Protein AF-0000000067838662 (afdb_homodimer)

Solvent-accessible surface area (backbone atoms only — not comparable to full-atom values): 59113 Å² total; per-residue (Å²): 104,35,32,35,35,32,37,39,75,89,28,26,24,18,61,15,42,32,36,37,33,33,26,28,67,50,82,53,43,79,38,30,68,37,55,22,38,81,72,6,38,37,63,36,60,65,65,70,77,77,62,94,65,28,31,31,34,37,37,36,37,32,20,28,35,61,71,24,54,89,72,39,69,38,76,42,41,35,35,26,29,52,34,38,74,59,86,56,63,49,35,23,32,20,45,45,22,24,48,33,28,22,22,32,34,18,75,28,53,57,75,92,43,41,36,40,55,48,65,19,48,50,40,18,23,56,36,22,46,36,52,17,29,53,56,75,35,44,73,6,64,54,43,58,32,60,68,19,23,34,33,21,58,28,55,8,39,51,25,39,53,23,36,48,52,36,32,59,68,55,73,52,53,71,66,54,46,52,52,48,25,53,48,18,34,34,80,95,52,68,66,36,75,31,51,42,31,21,39,26,24,30,25,46,41,26,57,75,36,27,61,59,51,44,50,50,42,43,68,74,36,49,73,44,92,86,56,52,70,51,83,51,82,38,79,41,38,66,82,61,74,51,83,39,58,63,48,50,48,53,40,56,48,14,15,44,15,12,31,20,28,72,34,35,32,76,84,44,29,40,38,29,18,9,42,24,23,38,16,15,55,20,32,54,75,42,57,43,47,10,25,32,30,34,25,43,68,64,52,48,53,72,24,47,67,41,47,21,33,62,47,58,76,52,45,10,10,40,50,7,37,36,40,52,96,66,36,32,44,35,22,6,48,65,29,27,64,34,44,21,36,88,84,53,48,61,66,80,54,66,81,49,42,68,68,84,73,85,49,62,25,30,22,10,40,18,41,33,84,80,38,29,32,36,36,20,26,25,70,76,33,34,31,38,39,17,63,61,56,35,59,64,62,40,43,79,43,74,42,84,86,54,32,28,22,28,24,41,48,22,43,93,85,46,29,39,35,38,19,10,40,71,34,38,37,35,37,37,22,41,68,90,42,51,84,56,63,45,78,42,75,56,25,28,36,16,33,24,62,32,32,26,72,80,42,32,37,36,37,21,4,30,26,34,81,83,55,85,77,74,89,72,63,87,85,58,50,64,48,51,48,47,45,55,50,46,55,53,55,73,68,43,94,58,67,31,13,24,41,30,53,35,38,77,87,66,52,43,95,49,71,87,40,34,36,42,92,51,69,33,20,31,22,29,17,35,29,47,33,45,71,32,28,38,35,38,7,15,41,24,90,85,64,20,28,44,34,36,25,32,14,91,59,31,76,86,52,64,90,85,56,42,64,45,38,62,76,47,72,50,68,36,44,57,48,33,17,16,34,13,35,38,57,39,47,35,1,26,37,38,39,23,10,17,36,58,35,68,62,23,20,66,31,84,80,36,63,71,46,45,21,29,31,8,43,4,69,22,33,29,40,36,41,9,62,42,43,30,22,39,51,36,73,47,38,42,44,38,62,107,104,35,34,34,36,32,36,40,75,87,27,26,23,17,61,13,44,33,36,38,32,32,25,25,66,50,81,54,44,80,37,30,68,38,56,22,38,82,72,5,36,39,63,35,61,67,62,72,78,74,58,94,60,26,32,31,33,38,38,37,37,31,20,29,34,62,71,24,54,89,70,38,69,39,77,44,40,33,33,26,31,52,36,38,74,57,85,56,62,51,36,23,32,20,44,46,22,24,47,35,29,22,22,32,34,17,74,28,53,57,73,91,43,44,36,38,56,49,67,20,50,50,40,18,24,56,37,21,46,37,53,17,29,54,56,75,35,44,72,5,64,54,42,59,32,64,69,20,24,34,33,22,58,26,55,8,38,50,24,38,53,23,34,48,53,36,30,60,69,56,72,51,52,72,66,54,46,51,51,48,26,53,48,18,32,34,81,95,51,70,66,37,76,31,52,42,31,19,40,26,24,29,25,45,41,27,56,76,36,27,60,59,50,45,50,51,44,43,67,74,36,50,74,44,91,85,55,54,71,50,84,52,82,38,80,41,38,67,81,63,75,48,84,39,58,64,50,51,48,51,38,57,48,14,16,45,15,12,31,20,29,70,35,34,31,76,84,44,30,38,34,28,19,9,41,24,22,38,16,17,56,21,33,54,75,45,58,43,46,9,24,32,29,34,25,44,67,64,52,50,53,72,24,48,68,38,45,20,34,65,48,60,74,53,47,9,10,41,50,7,37,35,39,52,99,66,35,32,44,34,21,7,48,66,29,27,63,36,46,21,36,88,84,55,47,61,68,78,52,66,81,50,42,67,68,85,73,86,50,62,24,30,22,10,41,18,42,33,82,81,39,30,32,37,35,20,28,24,71,76,33,34,32,38,39,17,64,60,55,35,56,66,62,40,43,80,44,75,44,83,86,54,30,29,22,29,25,42,48,24,43,94,84,46,29,39,36,36,20,10,39,69,34,38,36,35,37,36,22,42,69,92,41,51,84,56,62,45,78,41,75,56,25,29,36,16,32,23,62,33,31,25,73,81,42,33,38,37,36,21,3,30,26,35,81,82,57,85,76,74,90,74,64,87,84,56,49,64,47,52,48,48,46,55,52,47,53,51,55,73,70,44,91,59,67,32,12,24,40,31,54,35,39,77,87,66,50,43,94,50,70,88,40,32,35,42,92,51,70,33,21,30,23,30,15,37,31,48,33,46,71,33,30,37,35,36,9,14,42,23,90,86,62,22,26,43,34,36,24,31,17,90,60,32,76,86,52,63,90,86,57,44,61,44,37,61,75,47,70,51,69,36,45,57,48,33,16,15,34,13,35,39,57,38,47,36,2,27,38,37,37,22,9,17,36,58,34,68,64,22,19,67,31,84,79,36,61,72,46,47,20,28,31,8,43,4,70,22,33,28,39,35,41,9,62,42,43,29,22,38,51,37,73,47,37,42,44,38,61,108

Nearest PDB structures (foldseek):
  7zq2-assembly1_A  TM=7.162E-01  e=9.310E-11  synthetic construct
  4zlr-assembly1_A  TM=7.113E-01  e=5.133E-09  Drosophila melanogaster
  5ex7-assembly1_A  TM=7.014E-01  e=5.133E-09  Drosophila melanogaster
  1q7f-assembly1_A  TM=7.026E-01  e=1.418E-08  Drosophila melanogaster
  5yyl-assembly1_B-2  TM=5.751E-01  e=2.830E-07  Apis mellifera

Radius of gyration: 31.76 Å; Cα contacts (8 Å, |Δi|>4): 3938; chains: 2; bounding box: 86×85×75 Å

InterPro domains:
  IPR011042 Six-bladed beta-propeller, TolB-like [G3DSA:2.120.10.30] (251-464)
  IPR011042 Six-bladed beta-propeller, TolB-like [G3DSA:2.120.10.30] (495-629)

Secondary structure (DSSP, 8-state):
-EEEEEEETTEEEET-EEEEEEE-SS--EEEEEEE--TTSEEEE--SSPPPTT-EEEEEEE--EEGGGGGG---TT-EEEEE--SS--SEEEESHHHHHHHHHHTTTTEETTEE---HHHHHHHHHHHHHHB-TTTSSB-HHHHSHHHHTT-SHHHHHHHHHHHHHHHHHT--HHHHHHHHHHTPPTT-PPP-SHHHHHHHHHH-TTSSHHHHHHHHHHHSPPPTT-PPP--SSSS--SS--S----EEEE--TT-BSB---EE-TT--EEEEBSS-TT---SSSS-----EEEE-TTS-B-SPTTT-B--TT---EEEEEEE-SS-EEEEETTS-EEEE-TTS-B-S-GGGS---SPPS-EEEEEE-TTS-EEEEETTTTEEEEEGGG-GGG-EEE--TT-SSEEEEEE-TT-EEEEEETTSSEEEEEETT-TTS-EEEE--EEEEEEEE-TT-PEEEEEEE-TT--PPPPPTT--HHHHHHHHHHHHHH-SS---EEEEE-TTS--SSTT-B-GGGT--SEEEEEE-TT--EEEEE--TTT--EEEE--SS-TTS-TT--TT-EEEEE--TT--EEEEEEE-TTS-EEEEEEES-HHHHH-SSPPGGGTT-SBPBSEEEETT-S---PSS--SS----/-EEEEEEETTEEEET-EEEEEEE-SS--EEEEEEE--TTSEEEE--SSPPPTT-EEEEEEE--EEGGGGGG---TT-EEEEE--SS--SEEEESHHHHHHHHHHTTTTEETTEE---HHHHHHHHHHHHHHB-TTTSSB-HHHHSHHHHTT-SHHHHHHHHHHHHHHHHHT--HHHHHHHHHHTPPTT-PPP-SHHHHHHHHHH-TTSSHHHHHHHHHHHSPPPTT-PPP--SSSS--SS--S----EEEE--TT-BSB---EE-TT--EEEEBSS-TT---SSSS-----EEEE-TTS-B-SPTTT-B--TT---EEEEEEE-SS-EEEEETTS-EEEE-TTS-B-S-GGGS---SPPS-EEEEEE-TTS-EEEEETTTTEEEEEGGG-GGG-EEE--TT-SSEEEEEE-TT-EEEEEETTSSEEEEEETT-TTS-EEEE--EEEEEEEE-TT-PEEEEEEE-TT--PPPPPTT--HHHHHHHHHHHHHH-SS---EEEEE-TTS--SSTT-B-GGGT--SEEEEEE-TT--EEEEE--TTT--EEEE--SS-TTS-TT--TT-EEEEE--TT--EEEEEEE-TTS-EEEEEEES-HHHHH-SSPPGGGTT-SBPBSEEEETT-S---PSS--SS----

Sequence (1280 aa):
MLQGQVLGAGAPIAESTVTLWAASPGAPKQLAQARTGTDGRFTLTEDGAPTQDSILYVIAKGGIPSANKAGGNNPAIALMTVLGTTAPKTVTINELTTVASAFTAARFITGELISGNGLGLRIAAGNVPNLVDPATGGWGKVLLDPLNSTQTTTLANLDTLGSLISAFFTVANDDWRARFLKSATPTGGATPKTTLEAMAGIAREPWAHPQDLFALFEEAYPQPKDGARREAPFVPYLAWTPPDFALSLCFAGGGVYANGRFMFDADGNLWSGQNWMPGSQSGVRKSIGGGVVKFTPNGIPLSPPITGFTGMGIDGVGWGTAVTLDKVWITSFNGKILVMDLNGKPIGSESDFPFKEKFLGLMGVGVAANGDVWIADGSDNQLLHFPGGRVKDGRIVKVAGLKSPFDIVIDAQNRVWVANSQSDTVVRFPADDPTKVESFRAGISVRGLALDSKSNVWVASLLSLDFPVPHIPDGASIMEQFGLLAGAALHYPHPTGLVSMIRPDGTQPVPTGFTGGGAVDIPWGLNIDGNDDVWVANLSPRTRAVVLMAGADPKGHPAGTKTGDVIHMFEGGSIQMLTDVAIDPAGNVWAANNWNVPEAAVGDPPVYRTSTWGGGSGFTIIYGVAAPVKPPRIGEVRKPMLQGQVLGAGAPIAESTVTLWAASPGAPKQLAQARTGTDGRFTLTEDGAPTQDSILYVIAKGGIPSANKAGGNNPAIALMTVLGTTAPKTVTINELTTVASAFTAARFITGELISGNGLGLRIAAGNVPNLVDPATGGWGKVLLDPLNSTQTTTLANLDTLGSLISAFFTVANDDWRARFLKSATPTGGATPKTTLEAMAGIAREPWAHPQDLFALFEEAYPQPKDGARREAPFVPYLAWTPPDFALSLCFAGGGVYANGRFMFDADGNLWSGQNWMPGSQSGVRKSIGGGVVKFTPNGIPLSPPITGFTGMGIDGVGWGTAVTLDKVWITSFNGKILVMDLNGKPIGSESDFPFKEKFLGLMGVGVAANGDVWIADGSDNQLLHFPGGRVKDGRIVKVAGLKSPFDIVIDAQNRVWVANSQSDTVVRFPADDPTKVESFRAGISVRGLALDSKSNVWVASLLSLDFPVPHIPDGASIMEQFGLLAGAALHYPHPTGLVSMIRPDGTQPVPTGFTGGGAVDIPWGLNIDGNDDVWVANLSPRTRAVVLMAGADPKGHPAGTKTGDVIHMFEGGSIQMLTDVAIDPAGNVWAANNWNVPEAAVGDPPVYRTSTWGGGSGFTIIYGVAAPVKPPRIGEVRKP

pLDDT: mean 95.12, std 5.03, range [64.8, 98.94]

Structure (mmCIF, N/CA/C/O backbone):
data_AF-0000000067838662-model_v1
#
loop_
_entity.id
_entity.type
_entity.pdbx_description
1 polymer 'SMP-30/gluconolactonase/LRE family protein'
#
loop_
_atom_site.group_PDB
_atom_site.id
_atom_site.type_symbol
_atom_site.label_atom_id
_atom_site.label_alt_id
_atom_site.label_comp_id
_atom_site.label_asym_id
_atom_site.label_entity_id
_atom_site.label_seq_id
_atom_site.pdbx_PDB_ins_code
_atom_site.Cartn_x
_atom_site.Cartn_y
_atom_site.Cartn_z
_atom_site.occupancy
_atom_site.B_iso_or_equiv
_atom_site.auth_seq_id
_atom_site.auth_comp_id
_atom_site.auth_asym_id
_atom_site.auth_atom_id
_atom_site.pdbx_PDB_model_num
ATOM 1 N N . MET A 1 1 ? -11.463 -27.352 25.494 1 87.94 1 MET A N 1
ATOM 2 C CA . MET A 1 1 ? -12.777 -26.717 25.508 1 87.94 1 MET A CA 1
ATOM 3 C C . MET A 1 1 ? -12.808 -25.509 24.576 1 87.94 1 MET A C 1
ATOM 5 O O . MET A 1 1 ? -11.896 -24.68 24.598 1 87.94 1 MET A O 1
ATOM 9 N N . LEU A 1 2 ? -13.802 -25.499 23.654 1 94.24 2 LEU A N 1
ATOM 10 C CA . LEU A 1 2 ? -14.039 -24.395 22.73 1 94.24 2 LEU A CA 1
ATOM 11 C C . LEU A 1 2 ? -15.313 -23.642 23.099 1 94.24 2 LEU A C 1
ATOM 13 O O . LEU A 1 2 ? -16.372 -24.251 23.27 1 94.24 2 LEU A O 1
ATOM 17 N N . GLN A 1 3 ? -15.182 -22.379 23.414 1 97.44 3 GLN A N 1
ATOM 18 C CA . GLN A 1 3 ? -16.334 -21.518 23.659 1 97.44 3 GLN A CA 1
ATOM 19 C C . GLN A 1 3 ? -16.582 -20.581 22.48 1 97.44 3 GLN A C 1
ATOM 21 O O . GLN A 1 3 ? -15.646 -20.208 21.769 1 97.44 3 GLN A O 1
ATOM 26 N N . GLY A 1 4 ? -17.797 -20.343 22.261 1 98.09 4 GLY A N 1
ATOM 27 C CA . GLY A 1 4 ? -18.051 -19.451 21.141 1 98.09 4 GLY A CA 1
ATOM 28 C C . GLY A 1 4 ? -19.446 -18.855 21.158 1 98.09 4 GLY A C 1
ATOM 29 O O . GLY A 1 4 ? -20.165 -18.972 22.153 1 98.09 4 GLY A O 1
ATOM 30 N N . GLN A 1 5 ? -19.686 -18.067 20.17 1 98.62 5 GLN A N 1
ATOM 31 C CA . GLN A 1 5 ? -20.972 -17.412 19.96 1 98.62 5 GLN A CA 1
ATOM 32 C C . GLN A 1 5 ? -21.387 -17.474 18.492 1 98.62 5 GLN A C 1
ATOM 34 O O . GLN A 1 5 ? -20.541 -17.397 17.599 1 98.62 5 GLN A O 1
ATOM 39 N N . VAL A 1 6 ? -22.683 -17.693 18.257 1 98.84 6 VAL A N 1
ATOM 40 C CA . VAL A 1 6 ? -23.273 -17.614 16.925 1 98.84 6 VAL A CA 1
ATOM 41 C C . VAL A 1 6 ? -24.039 -16.301 16.777 1 98.84 6 VAL A C 1
ATOM 43 O O . VAL A 1 6 ? -24.957 -16.02 17.55 1 98.84 6 VAL A O 1
ATOM 46 N N . LEU A 1 7 ? -23.605 -15.532 15.804 1 98.5 7 LEU A N 1
ATOM 47 C CA . LEU A 1 7 ? -24.216 -14.226 15.585 1 98.5 7 LEU A CA 1
ATOM 48 C C . LEU A 1 7 ? -24.771 -14.116 14.169 1 98.5 7 LEU A C 1
ATOM 50 O O . LEU A 1 7 ? -24.217 -14.699 13.233 1 98.5 7 LEU A O 1
ATOM 54 N N . GLY A 1 8 ? -25.855 -13.471 13.982 1 97.41 8 GLY A N 1
ATOM 55 C CA . GLY A 1 8 ? -26.467 -13.087 12.72 1 97.41 8 GLY A CA 1
ATOM 56 C C . GLY A 1 8 ? -26.961 -11.653 12.709 1 97.41 8 GLY A C 1
ATOM 57 O O . GLY A 1 8 ? -27.74 -11.252 13.576 1 97.41 8 GLY A O 1
ATOM 58 N N . ALA A 1 9 ? -26.502 -10.936 11.693 1 96.39 9 ALA A N 1
ATOM 59 C CA . ALA A 1 9 ? -26.813 -9.512 11.605 1 96.39 9 ALA A CA 1
ATOM 60 C C . ALA A 1 9 ? -26.412 -8.782 12.884 1 96.39 9 ALA A C 1
ATOM 62 O O . ALA A 1 9 ? -27.146 -7.919 13.37 1 96.39 9 ALA A O 1
ATOM 63 N N . GLY A 1 10 ? -25.372 -9.284 13.514 1 94.87 10 GLY A N 1
ATOM 64 C CA . GLY A 1 10 ? -24.792 -8.632 14.678 1 94.87 10 GLY A CA 1
ATOM 65 C C . GLY A 1 10 ? -25.471 -9.02 15.978 1 94.87 10 GLY A C 1
ATOM 66 O O . GLY A 1 10 ? -25.096 -8.536 17.048 1 94.87 10 GLY A O 1
ATOM 67 N N . ALA A 1 11 ? -26.427 -9.91 15.871 1 97.21 11 ALA A N 1
ATOM 68 C CA . ALA A 1 11 ? -27.177 -10.32 17.056 1 97.21 11 ALA A CA 1
ATOM 69 C C . ALA A 1 11 ? -27.125 -11.833 17.242 1 97.21 11 ALA A C 1
ATOM 71 O O . ALA A 1 11 ? -26.841 -12.572 16.296 1 97.21 11 ALA A O 1
ATOM 72 N N . PRO A 1 12 ? -27.448 -12.315 18.433 1 98.1 12 PRO A N 1
ATOM 73 C CA . PRO A 1 12 ? -27.346 -13.75 18.709 1 98.1 12 PRO A CA 1
ATOM 74 C C . PRO A 1 12 ? -28.337 -14.579 17.895 1 98.1 12 PRO A C 1
ATOM 76 O O . PRO A 1 12 ? -29.46 -14.135 17.645 1 98.1 12 PRO A O 1
ATOM 79 N N . ILE A 1 13 ? -27.985 -15.73 17.51 1 98.48 13 ILE A N 1
ATOM 80 C CA . ILE A 1 13 ? -28.898 -16.759 17.024 1 98.48 13 ILE A CA 1
ATOM 81 C C . ILE A 1 13 ? -29.077 -17.837 18.091 1 98.48 13 ILE A C 1
ATOM 83 O O . ILE A 1 13 ? -28.137 -18.57 18.405 1 98.48 13 ILE A O 1
ATOM 87 N N . ALA A 1 14 ? -30.228 -17.989 18.605 1 98.05 14 ALA A N 1
ATOM 88 C CA . ALA A 1 14 ? -30.527 -18.933 19.679 1 98.05 14 ALA A CA 1
ATOM 89 C C . ALA A 1 14 ? -30.92 -20.296 19.116 1 98.05 14 ALA A C 1
ATOM 91 O O . ALA A 1 14 ? -31.423 -20.39 17.994 1 98.05 14 ALA A O 1
ATOM 92 N N . GLU A 1 15 ? -30.659 -21.387 19.846 1 97.95 15 GLU A N 1
ATOM 93 C CA . GLU A 1 15 ? -31.092 -22.757 19.586 1 97.95 15 GLU A CA 1
ATOM 94 C C . GLU A 1 15 ? -30.464 -23.3 18.305 1 97.95 15 GLU A C 1
ATOM 96 O O . GLU A 1 15 ? -31.06 -24.133 17.62 1 97.95 15 GLU A O 1
ATOM 101 N N . SER A 1 16 ? -29.395 -22.758 17.93 1 98.46 16 SER A N 1
ATOM 102 C CA . SER A 1 16 ? -28.634 -23.311 16.815 1 98.46 16 SER A CA 1
ATOM 103 C C . SER A 1 16 ? -27.857 -24.554 17.238 1 98.46 16 SER A C 1
ATOM 105 O O . SER A 1 16 ? -27.287 -24.594 18.33 1 98.46 16 SER A O 1
ATOM 107 N N . THR A 1 17 ? -27.83 -25.556 16.448 1 98.56 17 THR A N 1
ATOM 108 C CA . THR A 1 17 ? -26.987 -26.722 16.69 1 98.56 17 THR A CA 1
ATOM 109 C C . THR A 1 17 ? -25.564 -26.472 16.199 1 98.56 17 THR A C 1
ATOM 111 O O . THR A 1 17 ? -25.338 -26.295 15 1 98.56 17 THR A O 1
ATOM 114 N N . VAL A 1 18 ? -24.652 -26.41 17.103 1 98.47 18 VAL A N 1
ATOM 115 C CA . VAL A 1 18 ? -23.254 -26.154 16.774 1 98.47 18 VAL A CA 1
ATOM 116 C C . VAL A 1 18 ? -22.46 -27.456 16.844 1 98.47 18 VAL A C 1
ATOM 118 O O . VAL A 1 18 ? -22.447 -28.129 17.877 1 98.47 18 VAL A O 1
ATOM 121 N N . THR A 1 19 ? -21.804 -27.808 15.79 1 97.27 19 THR A N 1
ATOM 122 C CA . THR A 1 19 ? -21.062 -29.062 15.73 1 97.27 19 THR A CA 1
ATOM 123 C C . THR A 1 19 ? -19.605 -28.811 15.351 1 97.27 19 THR A C 1
ATOM 125 O O . THR A 1 19 ? -19.323 -28.103 14.382 1 97.27 19 THR A O 1
ATOM 128 N N . LEU A 1 20 ? -18.679 -29.325 16.104 1 96.33 20 LEU A N 1
ATOM 129 C CA . LEU A 1 20 ? -17.253 -29.318 15.797 1 96.33 20 LEU A CA 1
ATOM 130 C C . LEU A 1 20 ? -16.865 -30.551 14.989 1 96.33 20 LEU A C 1
ATOM 132 O O . LEU A 1 20 ? -17.149 -31.68 15.396 1 96.33 20 LEU A O 1
ATOM 136 N N . TRP A 1 21 ? -16.252 -30.303 13.882 1 96.15 21 TRP A N 1
ATOM 137 C CA . TRP A 1 21 ? -15.857 -31.376 12.974 1 96.15 21 TRP A CA 1
ATOM 138 C C . TRP A 1 21 ? -14.345 -31.397 12.781 1 96.15 21 TRP A C 1
ATOM 140 O O . TRP A 1 21 ? -13.683 -30.363 12.898 1 96.15 21 TRP A O 1
ATOM 150 N N . ALA A 1 22 ? -13.787 -32.55 12.491 1 95.62 22 ALA A N 1
ATOM 151 C CA . ALA A 1 22 ? -12.424 -32.742 12.003 1 95.62 22 ALA A CA 1
ATOM 152 C C . ALA A 1 22 ? -12.422 -33.195 10.545 1 95.62 22 ALA A C 1
ATOM 154 O O . ALA A 1 22 ? -12.979 -34.245 10.215 1 95.62 22 ALA A O 1
ATOM 155 N N . ALA A 1 23 ? -11.883 -32.387 9.732 1 96.2 23 ALA A N 1
ATOM 156 C CA . ALA A 1 23 ? -11.82 -32.698 8.306 1 96.2 23 ALA A CA 1
ATOM 157 C C . ALA A 1 23 ? -10.495 -33.365 7.948 1 96.2 23 ALA A C 1
ATOM 159 O O . ALA A 1 23 ? -9.438 -32.967 8.444 1 96.2 23 ALA A O 1
ATOM 160 N N . SER A 1 24 ? -10.468 -34.323 7.091 1 93.25 24 SER A N 1
ATOM 161 C CA . SER A 1 24 ? -9.364 -35.097 6.533 1 93.25 24 SER A CA 1
ATOM 162 C C . SER A 1 24 ? -9.691 -35.594 5.129 1 93.25 24 SER A C 1
ATOM 164 O O . SER A 1 24 ? -10.719 -35.223 4.557 1 93.25 24 SER A O 1
ATOM 166 N N . PRO A 1 25 ? -8.782 -36.34 4.453 1 90.02 25 PRO A N 1
ATOM 167 C CA . PRO A 1 25 ? -9.102 -36.855 3.12 1 90.02 25 PRO A CA 1
ATOM 168 C C . PRO A 1 25 ? -10.342 -37.747 3.114 1 90.02 25 PRO A C 1
ATOM 170 O O . PRO A 1 25 ? -11.03 -37.848 2.095 1 90.02 25 PRO A O 1
ATOM 173 N N . GLY A 1 26 ? -10.715 -38.285 4.217 1 88.61 26 GLY A N 1
ATOM 174 C CA . GLY A 1 26 ? -11.925 -39.084 4.326 1 88.61 26 GLY A CA 1
ATOM 175 C C . GLY A 1 26 ? -13.11 -38.301 4.86 1 88.61 26 GLY A C 1
ATOM 176 O O . GLY A 1 26 ? -13.086 -37.068 4.884 1 88.61 26 GLY A O 1
ATOM 177 N N . ALA A 1 27 ? -14.117 -38.937 5.154 1 90.96 27 ALA A N 1
ATOM 178 C CA . ALA A 1 27 ? -15.301 -38.307 5.733 1 90.96 27 ALA A CA 1
ATOM 179 C C . ALA A 1 27 ? -14.959 -37.592 7.037 1 90.96 27 ALA A C 1
ATOM 181 O O . ALA A 1 27 ? -14.214 -38.12 7.865 1 90.96 27 ALA A O 1
ATOM 182 N N . PRO A 1 28 ? -15.46 -36.434 7.157 1 95.16 28 PRO A N 1
ATOM 183 C CA . PRO A 1 28 ? -15.149 -35.731 8.403 1 95.16 28 PRO A CA 1
ATOM 184 C C . PRO A 1 28 ? -15.751 -36.411 9.631 1 95.16 28 PRO A C 1
ATOM 186 O O . PRO A 1 28 ? -16.811 -37.035 9.537 1 95.16 28 PRO A O 1
ATOM 189 N N . LYS A 1 29 ? -15.103 -36.24 10.74 1 93.74 29 LYS A N 1
ATOM 190 C CA . LYS A 1 29 ? -15.54 -36.815 12.009 1 93.74 29 LYS A CA 1
ATOM 191 C C . LYS A 1 29 ? -16.142 -35.747 12.918 1 93.74 29 LYS A C 1
ATOM 193 O O . LYS A 1 29 ? -15.552 -34.682 13.11 1 93.74 29 LYS A O 1
ATOM 198 N N . GLN A 1 30 ? -17.289 -36.037 13.446 1 94.73 30 GLN A N 1
ATOM 199 C CA . GLN A 1 30 ? -17.87 -35.158 14.455 1 94.73 30 GLN A CA 1
ATOM 200 C C . GLN A 1 30 ? -17.152 -35.307 15.794 1 94.73 30 GLN A C 1
ATOM 202 O O . GLN A 1 30 ? -16.997 -36.42 16.3 1 94.73 30 GLN A O 1
ATOM 207 N N . LEU A 1 31 ? -16.781 -34.245 16.399 1 94.35 31 LEU A N 1
ATOM 208 C CA . LEU A 1 31 ? -16.014 -34.3 17.638 1 94.35 31 LEU A CA 1
ATOM 209 C C . LEU A 1 31 ? -16.873 -33.886 18.828 1 94.35 31 LEU A C 1
ATOM 211 O O . LEU A 1 31 ? -16.646 -34.34 19.951 1 94.35 31 LEU A O 1
ATOM 215 N N . ALA A 1 32 ? -17.746 -32.977 18.583 1 95.39 32 ALA A N 1
ATOM 216 C CA . ALA A 1 32 ? -18.593 -32.436 19.643 1 95.39 32 ALA A CA 1
ATOM 217 C C . ALA A 1 32 ? -19.822 -31.743 19.063 1 95.39 32 ALA A C 1
ATOM 219 O O . ALA A 1 32 ? -19.824 -31.339 17.898 1 95.39 32 ALA A O 1
ATOM 220 N N . GLN A 1 33 ? -20.815 -31.555 19.849 1 96.73 33 GLN A N 1
ATOM 221 C CA . GLN A 1 33 ? -22.029 -30.846 19.457 1 96.73 33 GLN A CA 1
ATOM 222 C C . GLN A 1 33 ? -22.663 -30.138 20.651 1 96.73 33 GLN A C 1
ATOM 224 O O . GLN A 1 33 ? -22.651 -30.661 21.767 1 96.73 33 GLN A O 1
ATOM 229 N N . ALA A 1 34 ? -23.181 -29.04 20.449 1 97.5 34 ALA A N 1
ATOM 230 C CA . ALA A 1 34 ? -23.884 -28.254 21.46 1 97.5 34 ALA A CA 1
ATOM 231 C C . ALA A 1 34 ? -24.994 -27.418 20.831 1 97.5 34 ALA A C 1
ATOM 233 O O . ALA A 1 34 ? -25.166 -27.421 19.61 1 97.5 34 ALA A O 1
ATOM 234 N N . ARG A 1 35 ? -25.817 -26.795 21.646 1 97.88 35 ARG A N 1
ATOM 235 C CA . ARG A 1 35 ? -26.85 -25.853 21.225 1 97.88 35 ARG A CA 1
ATOM 236 C C . ARG A 1 35 ? -26.615 -24.475 21.834 1 97.88 35 ARG A C 1
ATOM 238 O O . ARG A 1 35 ? -26.236 -24.363 23.002 1 97.88 35 ARG A O 1
ATOM 245 N N . THR A 1 36 ? -26.855 -23.461 21.052 1 98.57 36 THR A N 1
ATOM 246 C CA . THR A 1 36 ? -26.64 -22.116 21.573 1 98.57 36 THR A CA 1
ATOM 247 C C . THR A 1 36 ? -27.752 -21.728 22.544 1 98.57 36 THR A C 1
ATOM 249 O O . THR A 1 36 ? -28.901 -22.14 22.376 1 98.57 36 THR A O 1
ATOM 252 N N . GLY A 1 37 ? -27.392 -20.86 23.535 1 98.11 37 GLY A N 1
ATOM 253 C CA . GLY A 1 37 ? -28.381 -20.225 24.391 1 98.11 37 GLY A CA 1
ATOM 254 C C . GLY A 1 37 ? -29.032 -19.013 23.753 1 98.11 37 GLY A C 1
ATOM 255 O O . GLY A 1 37 ? -28.842 -18.754 22.563 1 98.11 37 GLY A O 1
ATOM 256 N N . THR A 1 38 ? -29.789 -18.251 24.541 1 97.01 38 THR A N 1
ATOM 257 C CA . THR A 1 38 ? -30.51 -17.075 24.066 1 97.01 38 THR A CA 1
ATOM 258 C C . THR A 1 38 ? -29.537 -15.981 23.637 1 97.01 38 THR A C 1
ATOM 260 O O . THR A 1 38 ? -29.88 -15.124 22.819 1 97.01 38 THR A O 1
ATOM 263 N N . ASP A 1 39 ? -28.337 -16.08 24.182 1 97.75 39 ASP A N 1
ATOM 264 C CA . ASP A 1 39 ? -27.323 -15.083 23.852 1 97.75 39 ASP A CA 1
ATOM 265 C C . ASP A 1 39 ? -26.407 -15.58 22.736 1 97.75 39 ASP A C 1
ATOM 267 O O . ASP A 1 39 ? -25.374 -14.969 22.456 1 97.75 39 ASP A O 1
ATOM 271 N N . GLY A 1 40 ? -26.772 -16.688 22.091 1 98.47 40 GLY A N 1
ATOM 272 C CA . GLY A 1 40 ? -26.008 -17.242 20.984 1 98.47 40 GLY A CA 1
ATOM 273 C C . GLY A 1 40 ? -24.761 -17.981 21.431 1 98.47 40 GLY A C 1
ATOM 274 O O . GLY A 1 40 ? -24.016 -18.51 20.603 1 98.47 40 GLY A O 1
ATOM 275 N N . ARG A 1 41 ? -24.491 -18.111 22.829 1 98.38 41 ARG A N 1
ATOM 276 C CA . ARG A 1 41 ? -23.256 -18.692 23.344 1 98.38 41 ARG A CA 1
ATOM 277 C C . ARG A 1 41 ? -23.356 -20.212 23.421 1 98.38 41 ARG A C 1
ATOM 279 O O . ARG A 1 41 ? -24.447 -20.76 23.586 1 98.38 41 ARG A O 1
ATOM 286 N N . PHE A 1 42 ? -22.246 -20.861 23.277 1 98.23 42 PHE A N 1
ATOM 287 C CA . PHE A 1 42 ? -22.145 -22.311 23.389 1 98.23 42 PHE A CA 1
ATOM 288 C C . PHE A 1 42 ? -20.787 -22.717 23.95 1 98.23 42 PHE A C 1
ATOM 290 O O . PHE A 1 42 ? -19.848 -21.918 23.958 1 98.23 42 PHE A O 1
ATOM 297 N N . THR A 1 43 ? -20.647 -23.885 24.41 1 97.26 43 THR A N 1
ATOM 298 C CA . THR A 1 43 ? -19.412 -24.531 24.84 1 97.26 43 THR A CA 1
ATOM 299 C C . THR A 1 43 ? -19.312 -25.942 24.269 1 97.26 43 THR A C 1
ATOM 301 O O . THR A 1 43 ? -20.252 -26.732 24.384 1 97.26 43 THR A O 1
ATOM 304 N N . LEU A 1 44 ? -18.255 -26.139 23.572 1 95.02 44 LEU A N 1
ATOM 305 C CA . LEU A 1 44 ? -17.976 -27.467 23.036 1 95.02 44 LEU A CA 1
ATOM 306 C C . LEU A 1 44 ? -16.846 -28.138 23.809 1 95.02 44 LEU A C 1
ATOM 308 O O . LEU A 1 44 ? -15.779 -27.548 23.995 1 95.02 44 LEU A O 1
ATOM 312 N N . THR A 1 45 ? -17.104 -29.251 24.245 1 89.45 45 THR A N 1
ATOM 313 C CA . THR A 1 45 ? -16.092 -30.081 24.888 1 89.45 45 THR A CA 1
ATOM 314 C C . THR A 1 45 ? -15.72 -31.266 24 1 89.45 45 THR A C 1
ATOM 316 O O . THR A 1 45 ? -16.558 -32.126 23.721 1 89.45 45 THR A O 1
ATOM 319 N N . GLU A 1 46 ? -14.543 -31.209 23.549 1 79.78 46 GLU A N 1
ATOM 320 C CA . GLU A 1 46 ? -14.097 -32.196 22.57 1 79.78 46 GLU A CA 1
ATOM 321 C C . GLU A 1 46 ? -14.078 -33.599 23.17 1 79.78 46 GLU A C 1
ATOM 323 O O . GLU A 1 46 ? -13.645 -33.786 24.309 1 79.78 46 GLU A O 1
ATOM 328 N N . ASP A 1 47 ? -14.728 -34.399 22.397 1 73.14 47 ASP A N 1
ATOM 329 C CA . ASP A 1 47 ? -14.65 -35.822 22.711 1 73.14 47 ASP A CA 1
ATOM 330 C C . ASP A 1 47 ? -13.551 -36.504 21.899 1 73.14 47 ASP A C 1
ATOM 332 O O . ASP A 1 47 ? -13.794 -36.972 20.785 1 73.14 47 ASP A O 1
ATOM 336 N N . GLY A 1 48 ? -12.196 -36.333 22.219 1 66.77 48 GLY A N 1
ATOM 337 C CA . GLY A 1 48 ? -11.068 -36.972 21.56 1 66.77 48 GLY A CA 1
ATOM 338 C C . GLY A 1 48 ? -10.205 -36.001 20.778 1 66.77 48 GLY A C 1
ATOM 339 O O . GLY A 1 48 ? -10.623 -34.875 20.501 1 66.77 48 GLY A O 1
ATOM 340 N N . ALA A 1 49 ? -9.03 -36.54 20.501 1 65.53 49 ALA A N 1
ATOM 341 C CA . ALA A 1 49 ? -8.048 -35.718 19.798 1 65.53 49 ALA A CA 1
ATOM 342 C C . ALA A 1 49 ? -8.162 -35.9 18.287 1 65.53 49 ALA A C 1
ATOM 344 O O . ALA A 1 49 ? -8.314 -37.023 17.8 1 65.53 49 ALA A O 1
ATOM 345 N N . PRO A 1 50 ? -8.359 -34.811 17.502 1 71.82 50 PRO A N 1
ATOM 346 C CA . PRO A 1 50 ? -8.299 -34.936 16.043 1 71.82 50 PRO A CA 1
ATOM 347 C C . PRO A 1 50 ? -7.08 -35.722 15.568 1 71.82 50 PRO A C 1
ATOM 349 O O . PRO A 1 50 ? -6.082 -35.815 16.287 1 71.82 50 PRO A O 1
ATOM 352 N N . THR A 1 51 ? -7.286 -36.613 14.492 1 68.36 51 THR A N 1
ATOM 353 C CA . THR A 1 51 ? -6.146 -37.322 13.921 1 68.36 51 THR A CA 1
ATOM 354 C C . THR A 1 51 ? -5.088 -36.339 13.429 1 68.36 51 THR A C 1
ATOM 356 O O . THR A 1 51 ? -5.379 -35.16 13.219 1 68.36 51 THR A O 1
ATOM 359 N N . GLN A 1 52 ? -3.97 -37.036 13.168 1 69.28 52 GLN A N 1
ATOM 360 C CA . GLN A 1 52 ? -2.815 -36.315 12.644 1 69.28 52 GLN A CA 1
ATOM 361 C C . GLN A 1 52 ? -3.092 -35.774 11.244 1 69.28 52 GLN A C 1
ATOM 363 O O . GLN A 1 52 ? -3.771 -36.423 10.445 1 69.28 52 GLN A O 1
ATOM 368 N N . ASP A 1 53 ? -3.331 -34.48 10.965 1 79.36 53 ASP A N 1
ATOM 369 C CA . ASP A 1 53 ? -3.397 -33.822 9.663 1 79.36 53 ASP A CA 1
ATOM 370 C C . ASP A 1 53 ? -4.799 -33.282 9.391 1 79.36 53 ASP A C 1
ATOM 372 O O . ASP A 1 53 ? -5.143 -32.982 8.246 1 79.36 53 ASP A O 1
ATOM 376 N N . SER A 1 54 ? -5.577 -33.433 10.404 1 91.64 54 SER A N 1
ATOM 377 C CA . SER A 1 54 ? -6.923 -32.895 10.23 1 91.64 54 SER A CA 1
ATOM 378 C C . SER A 1 54 ? -6.968 -31.405 10.554 1 91.64 54 SER A C 1
ATOM 380 O O . SER A 1 54 ? -6.11 -30.896 11.278 1 91.64 54 SER A O 1
ATOM 382 N N . ILE A 1 55 ? -7.913 -30.774 9.918 1 95.98 55 ILE A N 1
ATOM 383 C CA . ILE A 1 55 ? -8.256 -29.425 10.354 1 95.98 55 ILE A CA 1
ATOM 384 C C . ILE A 1 55 ? -9.634 -29.43 11.012 1 95.98 55 ILE A C 1
ATOM 386 O O . ILE A 1 55 ? -10.447 -30.321 10.757 1 95.98 55 ILE A O 1
ATOM 390 N N . LEU A 1 56 ? -9.809 -28.481 11.83 1 96.17 56 LEU A N 1
ATOM 391 C CA . LEU A 1 56 ? -11.079 -28.376 12.539 1 96.17 56 LEU A CA 1
ATOM 392 C C . LEU A 1 56 ? -11.967 -27.309 11.909 1 96.17 56 LEU A C 1
ATOM 394 O O . LEU A 1 56 ? -11.467 -26.324 11.36 1 96.17 56 LEU A O 1
ATOM 398 N N . TYR A 1 57 ? -13.222 -27.517 11.909 1 97.13 57 TYR A N 1
ATOM 399 C CA . TYR A 1 57 ? -14.205 -26.507 11.535 1 97.13 57 TYR A CA 1
ATOM 400 C C . TYR A 1 57 ? -15.489 -26.672 12.34 1 97.13 57 TYR A C 1
ATOM 402 O O . TYR A 1 57 ? -15.758 -27.749 12.878 1 97.13 57 TYR A O 1
ATOM 410 N N . VAL A 1 58 ? -16.216 -25.639 12.494 1 97.86 58 VAL A N 1
ATOM 411 C CA . VAL A 1 58 ? -17.467 -25.626 13.244 1 97.86 58 VAL A CA 1
ATOM 412 C C . VAL A 1 58 ? -18.608 -25.168 12.338 1 97.86 58 VAL A C 1
ATOM 414 O O . VAL A 1 58 ? -18.436 -24.256 11.526 1 97.86 58 VAL A O 1
ATOM 417 N N . ILE A 1 59 ? -19.726 -25.795 12.464 1 98.44 59 ILE A N 1
ATOM 418 C CA . ILE A 1 59 ? -20.939 -25.395 11.758 1 98.44 59 ILE A CA 1
ATOM 419 C C . ILE A 1 59 ? -22.048 -25.099 12.764 1 98.44 59 ILE A C 1
ATOM 421 O O . ILE A 1 59 ? -22.248 -25.855 13.718 1 98.44 59 ILE A O 1
ATOM 425 N N . ALA A 1 60 ? -22.68 -24.03 12.608 1 98.74 60 ALA A N 1
ATOM 426 C CA . ALA A 1 60 ? -23.923 -23.706 13.303 1 98.74 60 ALA A CA 1
ATOM 427 C C . ALA A 1 60 ? -25.122 -23.825 12.366 1 98.74 60 ALA A C 1
ATOM 429 O O . ALA A 1 60 ? -25.202 -23.12 11.357 1 98.74 60 ALA A O 1
ATOM 430 N N . LYS A 1 61 ? -26.02 -24.664 12.689 1 98.32 61 LYS A N 1
ATOM 431 C CA . LYS A 1 61 ? -27.143 -24.945 11.8 1 98.32 61 LYS A CA 1
ATOM 432 C C . LYS A 1 61 ? -28.474 -24.636 12.48 1 98.32 61 LYS A C 1
ATOM 434 O O . LYS A 1 61 ? -28.693 -25.021 13.63 1 98.32 61 LYS A O 1
ATOM 439 N N . GLY A 1 62 ? -29.336 -23.964 11.679 1 97.71 62 GLY A N 1
ATOM 440 C CA . GLY A 1 62 ? -30.647 -23.594 12.188 1 97.71 62 GLY A CA 1
ATOM 441 C C . GLY A 1 62 ? -30.59 -22.524 13.261 1 97.71 62 GLY A C 1
ATOM 442 O O . GLY A 1 62 ? -29.61 -21.782 13.355 1 97.71 62 GLY A O 1
ATOM 443 N N . GLY A 1 63 ? -31.757 -22.388 14 1 97.52 63 GLY A N 1
ATOM 444 C CA . GLY A 1 63 ? -31.839 -21.481 15.133 1 97.52 63 GLY A CA 1
ATOM 445 C C . GLY A 1 63 ? -32.779 -20.314 14.896 1 97.52 63 GLY A C 1
ATOM 446 O O . GLY A 1 63 ? -33.424 -20.233 13.848 1 97.52 63 GLY A O 1
ATOM 447 N N . ILE A 1 64 ? -32.919 -19.508 15.96 1 97.69 64 ILE A N 1
ATOM 448 C CA . ILE A 1 64 ? -33.803 -18.348 15.988 1 97.69 64 ILE A CA 1
ATOM 449 C C . ILE A 1 64 ? -32.974 -17.067 16.023 1 97.69 64 ILE A C 1
ATOM 451 O O . ILE A 1 64 ? -32.434 -16.698 17.068 1 97.69 64 ILE A O 1
ATOM 455 N N . PRO A 1 65 ? -32.889 -16.378 14.881 1 96.59 65 PRO A N 1
ATOM 456 C CA . PRO A 1 65 ? -32.165 -15.105 14.909 1 96.59 65 PRO A CA 1
ATOM 457 C C . PRO A 1 65 ? -32.874 -14.041 15.743 1 96.59 65 PRO A C 1
ATOM 459 O O . PRO A 1 65 ? -34.036 -13.719 15.482 1 96.59 65 PRO A O 1
ATOM 462 N N . SER A 1 66 ? -32.172 -13.466 16.657 1 95.49 66 SER A N 1
ATOM 463 C CA . SER A 1 66 ? -32.75 -12.41 17.482 1 95.49 66 SER A CA 1
ATOM 464 C C . SER A 1 66 ? -33.112 -11.189 16.644 1 95.49 66 SER A C 1
ATOM 466 O O . SER A 1 66 ? -34.017 -10.431 17 1 95.49 66 SER A O 1
ATOM 468 N N . ALA A 1 67 ? -32.421 -11.016 15.512 1 93.13 67 ALA A N 1
ATOM 469 C CA . ALA A 1 67 ? -32.693 -9.907 14.601 1 93.13 67 ALA A CA 1
ATOM 470 C C . ALA A 1 67 ? -34.01 -10.117 13.859 1 93.13 67 ALA A C 1
ATOM 472 O O . ALA A 1 67 ? -34.545 -9.184 13.255 1 93.13 67 ALA A O 1
ATOM 473 N N . ASN A 1 68 ? -34.579 -11.308 13.899 1 91.97 68 ASN A N 1
ATOM 474 C CA . ASN A 1 68 ? -35.88 -11.67 13.345 1 91.97 68 ASN A CA 1
ATOM 475 C C . ASN A 1 68 ? -36.553 -12.767 14.164 1 91.97 68 ASN A C 1
ATOM 477 O O . ASN A 1 68 ? -36.905 -13.82 13.629 1 91.97 68 ASN A O 1
ATOM 481 N N . LYS A 1 69 ? -36.945 -12.54 15.339 1 87.15 69 LYS A N 1
ATOM 482 C CA . LYS A 1 69 ? -37.484 -13.543 16.254 1 87.15 69 LYS A CA 1
ATOM 483 C C . LYS A 1 69 ? -38.848 -14.038 15.783 1 87.15 69 LYS A C 1
ATOM 485 O O . LYS A 1 69 ? -39.188 -15.208 15.971 1 87.15 69 LYS A O 1
ATOM 490 N N . ALA A 1 70 ? -39.491 -13.171 15.121 1 87.52 70 ALA A N 1
ATOM 491 C CA . ALA A 1 70 ? -40.839 -13.498 14.663 1 87.52 70 ALA A CA 1
ATOM 492 C C . ALA A 1 70 ? -40.805 -14.585 13.591 1 87.52 70 ALA A C 1
ATOM 494 O O . ALA A 1 70 ? -41.758 -15.354 13.449 1 87.52 70 ALA A O 1
ATOM 495 N N . GLY A 1 71 ? -39.672 -14.751 12.933 1 89.83 71 GLY A N 1
ATOM 496 C CA . GLY A 1 71 ? -39.535 -15.752 11.888 1 89.83 71 GLY A CA 1
ATOM 497 C C . GLY A 1 71 ? -39.334 -17.155 12.429 1 89.83 71 GLY A C 1
ATOM 498 O O . GLY A 1 71 ? -39.464 -18.135 11.692 1 89.83 71 GLY A O 1
ATOM 499 N N . GLY A 1 72 ? -38.99 -17.259 13.712 1 91.83 72 GLY A N 1
ATOM 500 C CA . GLY A 1 72 ? -38.792 -18.553 14.347 1 91.83 72 GLY A CA 1
ATOM 501 C C . GLY A 1 72 ? -37.522 -19.249 13.897 1 91.83 72 GLY A C 1
ATOM 502 O O . GLY A 1 72 ? -36.582 -18.6 13.433 1 91.83 72 GLY A O 1
ATOM 503 N N . ASN A 1 73 ? -37.547 -20.555 14.13 1 93.31 73 ASN A N 1
ATOM 504 C CA . ASN A 1 73 ? -36.413 -21.381 13.73 1 93.31 73 ASN A CA 1
ATOM 505 C C . ASN A 1 73 ? -36.322 -21.51 12.212 1 93.31 73 ASN A C 1
ATOM 507 O O . ASN A 1 73 ? -37.311 -21.833 11.552 1 93.31 73 ASN A O 1
ATOM 511 N N . ASN A 1 74 ? -35.257 -21.299 11.631 1 94.29 74 ASN A N 1
ATOM 512 C CA . ASN A 1 74 ? -35.002 -21.441 10.202 1 94.29 74 ASN A CA 1
ATOM 513 C C . ASN A 1 74 ? -33.969 -22.529 9.922 1 94.29 74 ASN A C 1
ATOM 515 O O . ASN A 1 74 ? -32.766 -22.299 10.058 1 94.29 74 ASN A O 1
ATOM 519 N N . PRO A 1 75 ? -34.268 -23.608 9.486 1 94.93 75 PRO A N 1
ATOM 520 C CA . PRO A 1 75 ? -33.349 -24.734 9.303 1 94.93 75 PRO A CA 1
ATOM 521 C C . PRO A 1 75 ? -32.367 -24.513 8.154 1 94.93 75 PRO A C 1
ATOM 523 O O . PRO A 1 75 ? -31.384 -25.247 8.028 1 94.93 75 PRO A O 1
ATOM 526 N N . ALA A 1 76 ? -32.679 -23.518 7.28 1 96.21 76 ALA A N 1
ATOM 527 C CA . ALA A 1 76 ? -31.831 -23.257 6.12 1 96.21 76 ALA A CA 1
ATOM 528 C C . ALA A 1 76 ? -30.632 -22.393 6.5 1 96.21 76 ALA A C 1
ATOM 530 O O . ALA A 1 76 ? -29.732 -22.176 5.685 1 96.21 76 ALA A O 1
ATOM 531 N N . ILE A 1 77 ? -30.619 -21.941 7.744 1 97.79 77 ILE A N 1
ATOM 532 C CA . ILE A 1 77 ? -29.431 -21.248 8.23 1 97.79 77 ILE A CA 1
ATOM 533 C C . ILE A 1 77 ? -28.322 -22.259 8.512 1 97.79 77 ILE A C 1
ATOM 535 O O . ILE A 1 77 ? -28.504 -23.182 9.31 1 97.79 77 ILE A O 1
ATOM 539 N N . ALA A 1 78 ? -27.237 -22.136 7.851 1 98.65 78 ALA A N 1
ATOM 540 C CA . ALA A 1 78 ? -26 -22.865 8.117 1 98.65 78 ALA A CA 1
ATOM 541 C C . ALA A 1 78 ? -24.788 -21.943 8.018 1 98.65 78 ALA A C 1
ATOM 543 O O . ALA A 1 78 ? -24.511 -21.383 6.954 1 98.65 78 ALA A O 1
ATOM 544 N N . LEU A 1 79 ? -24.126 -21.718 9.1 1 98.77 79 LEU A N 1
ATOM 545 C CA . LEU A 1 79 ? -22.948 -20.862 9.175 1 98.77 79 LEU A CA 1
ATOM 546 C C . LEU A 1 79 ? -21.714 -21.668 9.566 1 98.77 79 LEU A C 1
ATOM 548 O O . LEU A 1 79 ? -21.828 -22.706 10.221 1 98.77 79 LEU A O 1
ATOM 552 N N . MET A 1 80 ? -20.542 -21.112 9.19 1 98.64 80 MET A N 1
ATOM 553 C CA . MET A 1 80 ? -19.341 -21.927 9.354 1 98.64 80 MET A CA 1
ATOM 554 C C . MET A 1 80 ? -18.141 -21.06 9.722 1 98.64 80 MET A C 1
ATOM 556 O O . MET A 1 80 ? -18.061 -19.899 9.314 1 98.64 80 MET A O 1
ATOM 560 N N . THR A 1 81 ? -17.231 -21.675 10.426 1 98.3 81 THR A N 1
ATOM 561 C CA . THR A 1 81 ? -15.875 -21.163 10.585 1 98.3 81 THR A CA 1
ATOM 562 C C . THR A 1 81 ? -14.856 -22.297 10.511 1 98.3 81 THR A C 1
ATOM 564 O O . THR A 1 81 ? -14.904 -23.235 11.309 1 98.3 81 THR A O 1
ATOM 567 N N . VAL A 1 82 ? -14.011 -22.197 9.499 1 98 82 VAL A N 1
ATOM 568 C CA . VAL A 1 82 ? -12.896 -23.135 9.415 1 98 82 VAL A CA 1
ATOM 569 C C . VAL A 1 82 ? -11.77 -22.684 10.342 1 98 82 VAL A C 1
ATOM 571 O O . VAL A 1 82 ? -11.41 -21.504 10.363 1 98 82 VAL A O 1
ATOM 574 N N . LEU A 1 83 ? -11.349 -23.683 10.972 1 94.71 83 LEU A N 1
ATOM 575 C CA . LEU A 1 83 ? -10.332 -23.422 11.985 1 94.71 83 LEU A CA 1
ATOM 576 C C . LEU A 1 83 ? -8.998 -24.047 11.591 1 94.71 83 LEU A C 1
ATOM 578 O O . LEU A 1 83 ? -8.851 -24.556 10.477 1 94.71 83 LEU A O 1
ATOM 582 N N . GLY A 1 84 ? -8.021 -24.132 12.275 1 91.45 84 GLY A N 1
ATOM 583 C CA . GLY A 1 84 ? -6.707 -24.715 12.056 1 91.45 84 GLY A CA 1
ATOM 584 C C . GLY A 1 84 ? -6.582 -26.126 12.601 1 91.45 84 GLY A C 1
ATOM 585 O O . GLY A 1 84 ? -7.57 -26.859 12.673 1 91.45 84 GLY A O 1
ATOM 586 N N . THR A 1 85 ? -5.523 -26.54 12.855 1 90.43 85 THR A N 1
ATOM 587 C CA . THR A 1 85 ? -5.238 -27.894 13.317 1 90.43 85 THR A CA 1
ATOM 588 C C . THR A 1 85 ? -5.517 -28.025 14.812 1 90.43 85 THR A C 1
ATOM 590 O O . THR A 1 85 ? -5.613 -29.137 15.335 1 90.43 85 THR A O 1
ATOM 593 N N . THR A 1 86 ? -5.621 -26.857 15.407 1 87.81 86 THR A N 1
ATOM 594 C CA . THR A 1 86 ? -5.931 -26.827 16.832 1 87.81 86 THR A CA 1
ATOM 595 C C . THR A 1 86 ? -7.118 -25.908 17.108 1 87.81 86 THR A C 1
ATOM 597 O O . THR A 1 86 ? -7.235 -24.839 16.504 1 87.81 86 THR A O 1
ATOM 600 N N . ALA A 1 87 ? -7.928 -26.379 17.953 1 85.4 87 ALA A N 1
ATOM 601 C CA . ALA A 1 87 ? -9.079 -25.551 18.305 1 85.4 87 ALA A CA 1
ATOM 602 C C . ALA A 1 87 ? -8.646 -24.317 19.092 1 85.4 87 ALA A C 1
ATOM 604 O O . ALA A 1 87 ? -7.873 -24.422 20.048 1 85.4 87 ALA A O 1
ATOM 605 N N . PRO A 1 88 ? -9.128 -23.203 18.69 1 90.17 88 PRO A N 1
ATOM 606 C CA . PRO A 1 88 ? -8.875 -22.027 19.525 1 90.17 88 PRO A CA 1
ATOM 607 C C . PRO A 1 88 ? -9.699 -22.029 20.811 1 90.17 88 PRO A C 1
ATOM 609 O O . PRO A 1 88 ? -10.545 -22.905 21.005 1 90.17 88 PRO A O 1
ATOM 612 N N . LYS A 1 89 ? -9.396 -21.1 21.728 1 92.77 89 LYS A N 1
ATOM 613 C CA . LYS A 1 89 ? -10.157 -20.991 22.969 1 92.77 89 LYS A CA 1
ATOM 614 C C . LYS A 1 89 ? -11.544 -20.408 22.714 1 92.77 89 LYS A C 1
ATOM 616 O O . LYS A 1 89 ? -12.515 -20.794 23.367 1 92.77 89 LYS A O 1
ATOM 621 N N . THR A 1 90 ? -11.579 -19.483 21.816 1 97.11 90 THR A N 1
ATOM 622 C CA . THR A 1 90 ? -12.83 -18.795 21.516 1 97.11 90 THR A CA 1
ATOM 623 C C . THR A 1 90 ? -13.057 -18.719 20.009 1 97.11 90 THR A C 1
ATOM 625 O O . THR A 1 90 ? -12.105 -18.572 19.239 1 97.11 90 THR A O 1
ATOM 628 N N . VAL A 1 91 ? -14.306 -18.813 19.604 1 97.91 91 VAL A N 1
ATOM 629 C CA . VAL A 1 91 ? -14.652 -18.718 18.189 1 97.91 91 VAL A CA 1
ATOM 630 C C . VAL A 1 91 ? -15.977 -17.976 18.03 1 97.91 91 VAL A C 1
ATOM 632 O O . VAL A 1 91 ? -16.855 -18.069 18.89 1 97.91 91 VAL A O 1
ATOM 635 N N . THR A 1 92 ? -16.081 -17.176 17.053 1 98.53 92 THR A N 1
ATOM 636 C CA . THR A 1 92 ? -17.34 -16.587 16.613 1 98.53 92 THR A CA 1
ATOM 637 C C . THR A 1 92 ? -17.766 -17.164 15.265 1 98.53 92 THR A C 1
ATOM 639 O O . THR A 1 92 ? -16.943 -17.307 14.358 1 98.53 92 THR A O 1
ATOM 642 N N . ILE A 1 93 ? -18.996 -17.568 15.154 1 98.82 93 ILE A N 1
ATOM 643 C CA . ILE A 1 93 ? -19.572 -18.058 13.906 1 98.82 93 ILE A CA 1
ATOM 644 C C . ILE A 1 93 ? -20.61 -17.063 13.392 1 98.82 93 ILE A C 1
ATOM 646 O O . ILE A 1 93 ? -21.636 -16.837 14.038 1 98.82 93 ILE A O 1
ATOM 650 N N . ASN A 1 94 ? -20.369 -16.468 12.328 1 98.79 94 ASN A N 1
ATOM 651 C CA . ASN A 1 94 ? -21.293 -15.498 11.749 1 98.79 94 ASN A CA 1
ATOM 652 C C . ASN A 1 94 ? -21.206 -15.481 10.226 1 98.79 94 ASN A C 1
ATOM 654 O O . ASN A 1 94 ? -20.657 -16.404 9.621 1 98.79 94 ASN A O 1
ATOM 658 N N . GLU A 1 95 ? -21.804 -14.515 9.583 1 98.81 95 GLU A N 1
ATOM 659 C CA . GLU A 1 95 ? -21.872 -14.415 8.128 1 98.81 95 GLU A CA 1
ATOM 660 C C . GLU A 1 95 ? -20.48 -14.264 7.52 1 98.81 95 GLU A C 1
ATOM 662 O O . GLU A 1 95 ? -20.148 -14.937 6.543 1 98.81 95 GLU A O 1
ATOM 667 N N . LEU A 1 96 ? -19.633 -13.426 8.113 1 98.9 96 LEU A N 1
ATOM 668 C CA . LEU A 1 96 ? -18.32 -13.15 7.541 1 98.9 96 LEU A CA 1
ATOM 669 C C . LEU A 1 96 ? -17.41 -14.368 7.657 1 98.9 96 LEU A C 1
ATOM 671 O O . LEU A 1 96 ? -16.652 -14.673 6.733 1 98.9 96 LEU A O 1
ATOM 675 N N . THR A 1 97 ? -17.461 -15.038 8.821 1 98.87 97 THR A N 1
ATOM 676 C CA . THR A 1 97 ? -16.659 -16.25 8.944 1 98.87 97 THR A CA 1
ATOM 677 C C . THR A 1 97 ? -17.127 -17.312 7.953 1 98.87 97 THR A C 1
ATOM 679 O O . THR A 1 97 ? -16.325 -18.113 7.469 1 98.87 97 THR A O 1
ATOM 682 N N . THR A 1 98 ? -18.427 -17.313 7.625 1 98.9 98 THR A N 1
ATOM 683 C CA . THR A 1 98 ? -18.986 -18.257 6.663 1 98.9 98 THR A CA 1
ATOM 684 C C . THR A 1 98 ? -18.469 -17.965 5.257 1 98.9 98 THR A C 1
ATOM 686 O O . THR A 1 98 ? -18.009 -18.871 4.559 1 98.9 98 THR A O 1
ATOM 689 N N . VAL A 1 99 ? -18.511 -16.704 4.866 1 98.94 99 VAL A N 1
ATOM 690 C CA . VAL A 1 99 ? -18.02 -16.328 3.544 1 98.94 99 VAL A CA 1
ATOM 691 C C . VAL A 1 99 ? -16.534 -16.662 3.431 1 98.94 99 VAL A C 1
ATOM 693 O O . VAL A 1 99 ? -16.113 -17.337 2.489 1 98.94 99 VAL A O 1
ATOM 696 N N . ALA A 1 100 ? -15.742 -16.234 4.421 1 98.91 100 ALA A N 1
ATOM 697 C CA . ALA A 1 100 ? -14.299 -16.457 4.394 1 98.91 100 ALA A CA 1
ATOM 698 C C . ALA A 1 100 ? -13.975 -17.947 4.315 1 98.91 100 ALA A C 1
ATOM 700 O O . ALA A 1 100 ? -13.138 -18.364 3.511 1 98.91 100 ALA A O 1
ATOM 701 N N . SER A 1 101 ? -14.665 -18.72 5.114 1 98.83 101 SER A N 1
ATOM 702 C CA . SER A 1 101 ? -14.422 -20.159 5.154 1 98.83 101 SER A CA 1
ATOM 703 C C . SER A 1 101 ? -14.826 -20.824 3.843 1 98.83 101 SER A C 1
ATOM 705 O O . SER A 1 101 ? -14.112 -21.692 3.335 1 98.83 101 SER A O 1
ATOM 707 N N . ALA A 1 102 ? -15.943 -20.416 3.322 1 98.82 102 ALA A N 1
ATOM 708 C CA . ALA A 1 102 ? -16.416 -20.999 2.069 1 98.82 102 ALA A CA 1
ATOM 709 C C . ALA A 1 102 ? -15.443 -20.713 0.929 1 98.82 102 ALA A C 1
ATOM 711 O O . ALA A 1 102 ? -15.184 -21.582 0.093 1 98.82 102 ALA A O 1
ATOM 712 N N . PHE A 1 103 ? -14.926 -19.562 0.92 1 98.84 103 PHE A N 1
ATOM 713 C CA . PHE A 1 103 ? -14.055 -19.181 -0.186 1 98.84 103 PHE A CA 1
ATOM 714 C C . PHE A 1 103 ? -12.69 -19.845 -0.054 1 98.84 103 PHE A C 1
ATOM 716 O O . PHE A 1 103 ? -12.126 -20.319 -1.042 1 98.84 103 PHE A O 1
ATOM 723 N N . THR A 1 104 ? -12.104 -19.883 1.154 1 98.69 104 THR A N 1
ATOM 724 C CA . THR A 1 104 ? -10.784 -20.482 1.321 1 98.69 104 THR A CA 1
ATOM 725 C C . THR A 1 104 ? -10.856 -21.999 1.173 1 98.69 104 THR A C 1
ATOM 727 O O . THR A 1 104 ? -9.893 -22.632 0.736 1 98.69 104 THR A O 1
ATOM 730 N N . ALA A 1 105 ? -12.043 -22.601 1.454 1 98.37 105 ALA A N 1
ATOM 731 C CA . ALA A 1 105 ? -12.207 -24.05 1.374 1 98.37 105 ALA A CA 1
ATOM 732 C C . ALA A 1 105 ? -13.128 -24.435 0.219 1 98.37 105 ALA A C 1
ATOM 734 O O . ALA A 1 105 ? -13.72 -25.517 0.223 1 98.37 105 ALA A O 1
ATOM 735 N N . ALA A 1 106 ? -13.266 -23.621 -0.709 1 98.02 106 ALA A N 1
ATOM 736 C CA . ALA A 1 106 ? -14.254 -23.758 -1.777 1 98.02 106 ALA A CA 1
ATOM 737 C C . ALA A 1 106 ? -14.167 -25.133 -2.432 1 98.02 106 ALA A C 1
ATOM 739 O O . ALA A 1 106 ? -15.191 -25.743 -2.748 1 98.02 106 ALA A O 1
ATOM 740 N N . ARG A 1 107 ? -13.007 -25.671 -2.573 1 97.04 107 ARG A N 1
ATOM 741 C CA . ARG A 1 107 ? -12.773 -26.888 -3.344 1 97.04 107 ARG A CA 1
ATOM 742 C C . ARG A 1 107 ? -12.919 -28.128 -2.468 1 97.04 107 ARG A C 1
ATOM 744 O O . ARG A 1 107 ? -12.818 -29.255 -2.956 1 97.04 107 ARG A O 1
ATOM 751 N N . PHE A 1 108 ? -13.241 -27.916 -1.188 1 97.4 108 PHE A N 1
ATOM 752 C CA . PHE A 1 108 ? -13.252 -29.027 -0.243 1 97.4 108 PHE A CA 1
ATOM 753 C C . PHE A 1 108 ? -14.629 -29.188 0.389 1 97.4 108 PHE A C 1
ATOM 755 O O . PHE A 1 108 ? -14.876 -30.154 1.114 1 97.4 108 PHE A O 1
ATOM 762 N N . ILE A 1 109 ? -15.513 -28.242 0.086 1 97.28 109 ILE A N 1
ATOM 763 C CA . ILE A 1 109 ? -16.824 -28.246 0.724 1 97.28 109 ILE A CA 1
ATOM 764 C C . ILE A 1 109 ? -17.835 -28.951 -0.178 1 97.28 109 ILE A C 1
ATOM 766 O O . ILE A 1 109 ? -17.959 -28.618 -1.359 1 97.28 109 ILE A O 1
ATOM 770 N N . THR A 1 110 ? -18.552 -29.91 0.278 1 94.6 110 THR A N 1
ATOM 771 C CA . THR A 1 110 ? -19.74 -30.53 -0.299 1 94.6 110 THR A CA 1
ATOM 772 C C . THR A 1 110 ? -20.888 -30.54 0.707 1 94.6 110 THR A C 1
ATOM 774 O O . THR A 1 110 ? -20.863 -31.298 1.678 1 94.6 110 THR A O 1
ATOM 777 N N . GLY A 1 111 ? -21.867 -29.753 0.379 1 92.09 111 GLY A N 1
ATOM 778 C CA . GLY A 1 111 ? -22.869 -29.56 1.415 1 92.09 111 GLY A CA 1
ATOM 779 C C . GLY A 1 111 ? -22.321 -28.883 2.657 1 92.09 111 GLY A C 1
ATOM 780 O O . GLY A 1 111 ? -21.79 -27.773 2.581 1 92.09 111 GLY A O 1
ATOM 781 N N . GLU A 1 112 ? -22.331 -29.665 3.74 1 91.74 112 GLU A N 1
ATOM 782 C CA . GLU A 1 112 ? -21.802 -29.166 5.005 1 91.74 112 GLU A CA 1
ATOM 783 C C . GLU A 1 112 ? -20.511 -29.886 5.386 1 91.74 112 GLU A C 1
ATOM 785 O O . GLU A 1 112 ? -19.95 -29.64 6.456 1 91.74 112 GLU A O 1
ATOM 790 N N . LEU A 1 113 ? -20.052 -30.687 4.498 1 95.68 113 LEU A N 1
ATOM 791 C CA . LEU A 1 113 ? -18.888 -31.516 4.792 1 95.68 113 LEU A CA 1
ATOM 792 C C . LEU A 1 113 ? -17.636 -30.948 4.132 1 95.68 113 LEU A C 1
ATOM 794 O O . LEU A 1 113 ? -17.701 -30.415 3.022 1 95.68 113 LEU A O 1
ATOM 798 N N . ILE A 1 114 ? -16.569 -31.023 4.833 1 97.48 114 ILE A N 1
ATOM 799 C CA . ILE A 1 114 ? -15.266 -30.666 4.282 1 97.48 114 ILE A CA 1
ATOM 800 C C . ILE A 1 114 ? -14.382 -31.908 4.201 1 97.48 114 ILE A C 1
ATOM 802 O O . ILE A 1 114 ? -14.243 -32.644 5.181 1 97.48 114 ILE A O 1
ATOM 806 N N . SER A 1 115 ? -13.823 -32.138 3.072 1 96.15 115 SER A N 1
ATOM 807 C CA . SER A 1 115 ? -12.863 -33.219 2.869 1 96.15 115 SER A CA 1
ATOM 808 C C . SER A 1 115 ? -11.896 -32.894 1.735 1 96.15 115 SER A C 1
ATOM 810 O O . SER A 1 115 ? -12.23 -32.13 0.827 1 96.15 115 SER A O 1
ATOM 812 N N . GLY A 1 116 ? -10.749 -33.423 1.783 1 93.81 116 GLY A N 1
ATOM 813 C CA . GLY A 1 116 ? -9.743 -33.197 0.757 1 93.81 116 GLY A CA 1
ATOM 814 C C . GLY A 1 116 ? -8.339 -33.549 1.21 1 93.81 116 GLY A C 1
ATOM 815 O O . GLY A 1 116 ? -8.153 -34.112 2.29 1 93.81 116 GLY A O 1
ATOM 816 N N . ASN A 1 117 ? -7.331 -33.34 0.366 1 91.42 117 ASN A N 1
ATOM 817 C CA . ASN A 1 117 ? -5.943 -33.629 0.708 1 91.42 117 ASN A CA 1
ATOM 818 C C . ASN A 1 117 ? -5.472 -32.792 1.894 1 91.42 117 ASN A C 1
ATOM 820 O O . ASN A 1 117 ? -5.865 -31.633 2.037 1 91.42 117 ASN A O 1
ATOM 824 N N . GLY A 1 118 ? -4.608 -33.395 2.639 1 93.55 118 GLY A N 1
ATOM 825 C CA . GLY A 1 118 ? -4.186 -32.809 3.902 1 93.55 118 GLY A CA 1
ATOM 826 C C . GLY A 1 118 ? -3.562 -31.436 3.744 1 93.55 118 GLY A C 1
ATOM 827 O O . GLY A 1 118 ? -3.893 -30.509 4.485 1 93.55 118 GLY A O 1
ATOM 828 N N . LEU A 1 119 ? -2.691 -31.275 2.775 1 95.65 119 LEU A N 1
ATOM 829 C CA . LEU A 1 119 ? -2.005 -30.002 2.579 1 95.65 119 LEU A CA 1
ATOM 830 C C . LEU A 1 119 ? -2.987 -28.917 2.15 1 95.65 119 LEU A C 1
ATOM 832 O O . LEU A 1 119 ? -2.952 -27.801 2.674 1 95.65 119 LEU A O 1
ATOM 836 N N . GLY A 1 120 ? -3.843 -29.256 1.201 1 96.99 120 GLY A N 1
ATOM 837 C CA . GLY A 1 120 ? -4.853 -28.307 0.761 1 96.99 120 GLY A CA 1
ATOM 838 C C . GLY A 1 120 ? -5.753 -27.829 1.885 1 96.99 120 GLY A C 1
ATOM 839 O O . GLY A 1 120 ? -6.06 -26.639 1.977 1 96.99 120 GLY A O 1
ATOM 840 N N . LEU A 1 121 ? -6.157 -28.761 2.745 1 97.18 121 LEU A N 1
ATOM 841 C CA . LEU A 1 121 ? -7.004 -28.42 3.883 1 97.18 121 LEU A CA 1
ATOM 842 C C . LEU A 1 121 ? -6.282 -27.469 4.832 1 97.18 121 LEU A C 1
ATOM 844 O O . LEU A 1 121 ? -6.871 -26.497 5.311 1 97.18 121 LEU A O 1
ATOM 848 N N . ARG A 1 122 ? -5.026 -27.746 5.094 1 96.94 122 ARG A N 1
ATOM 849 C CA . ARG A 1 122 ? -4.249 -26.889 5.984 1 96.94 122 ARG A CA 1
ATOM 850 C C . ARG A 1 122 ? -4.071 -25.497 5.387 1 96.94 122 ARG A C 1
ATOM 852 O O . ARG A 1 122 ? -4.123 -24.497 6.105 1 96.94 122 ARG A O 1
ATOM 859 N N . ILE A 1 123 ? -3.855 -25.455 4.078 1 98.01 123 ILE A N 1
ATOM 860 C CA . ILE A 1 123 ? -3.715 -24.169 3.403 1 98.01 123 ILE A CA 1
ATOM 861 C C . ILE A 1 123 ? -5.029 -23.395 3.491 1 98.01 123 ILE A C 1
ATOM 863 O O . ILE A 1 123 ? -5.035 -22.205 3.815 1 98.01 123 ILE A O 1
ATOM 867 N N . ALA A 1 124 ? -6.128 -24.048 3.221 1 98.12 124 ALA A N 1
ATOM 868 C CA . ALA A 1 124 ? -7.44 -23.414 3.312 1 98.12 124 ALA A CA 1
ATOM 869 C C . ALA A 1 124 ? -7.669 -22.824 4.701 1 98.12 124 ALA A C 1
ATOM 871 O O . ALA A 1 124 ? -8.053 -21.659 4.832 1 98.12 124 ALA A O 1
ATOM 872 N N . ALA A 1 125 ? -7.409 -23.618 5.711 1 97.91 125 ALA A N 1
ATOM 873 C CA . ALA A 1 125 ? -7.604 -23.188 7.093 1 97.91 125 ALA A CA 1
ATOM 874 C C . ALA A 1 125 ? -6.672 -22.032 7.445 1 97.91 125 ALA A C 1
ATOM 876 O O . ALA A 1 125 ? -7.072 -21.092 8.136 1 97.91 125 ALA A O 1
ATOM 877 N N . GLY A 1 126 ? -5.492 -22.142 6.958 1 97.62 126 GLY A N 1
ATOM 878 C CA . GLY A 1 126 ? -4.486 -21.141 7.272 1 97.62 126 GLY A CA 1
ATOM 879 C C . GLY A 1 126 ? -4.784 -19.784 6.664 1 97.62 126 GLY A C 1
ATOM 880 O O . GLY A 1 126 ? -4.238 -18.768 7.1 1 97.62 126 GLY A O 1
ATOM 881 N N . ASN A 1 127 ? -5.651 -19.729 5.692 1 98.55 127 ASN A N 1
ATOM 882 C CA . ASN A 1 127 ? -5.943 -18.478 5 1 98.55 127 ASN A CA 1
ATOM 883 C C . ASN A 1 127 ? -7.191 -17.805 5.563 1 98.55 127 ASN A C 1
ATOM 885 O O . ASN A 1 127 ? -7.45 -16.633 5.282 1 98.55 127 ASN A O 1
ATOM 889 N N . VAL A 1 128 ? -7.985 -18.465 6.362 1 98.57 128 VAL A N 1
ATOM 890 C CA . VAL A 1 128 ? -9.225 -17.907 6.89 1 98.57 128 VAL A CA 1
ATOM 891 C C . VAL A 1 128 ? -8.924 -16.638 7.683 1 98.57 128 VAL A C 1
ATOM 893 O O . VAL A 1 128 ? -9.543 -15.595 7.457 1 98.57 128 VAL A O 1
ATOM 896 N N . PRO A 1 129 ? -7.867 -16.607 8.569 1 98.18 129 PRO A N 1
ATOM 897 C CA . PRO A 1 129 ? -7.596 -15.417 9.379 1 98.18 129 PRO A CA 1
ATOM 898 C C . PRO A 1 129 ? -7.164 -14.217 8.539 1 98.18 129 PRO A C 1
ATOM 900 O O . PRO A 1 129 ? -7.129 -13.09 9.038 1 98.18 129 PRO A O 1
ATOM 903 N N . ASN A 1 130 ? -6.761 -14.442 7.287 1 98.62 130 ASN A N 1
ATOM 904 C CA . ASN A 1 130 ? -6.451 -13.325 6.401 1 98.62 130 ASN A CA 1
ATOM 905 C C . ASN A 1 130 ? -7.696 -12.502 6.08 1 98.62 130 ASN A C 1
ATOM 907 O O . ASN A 1 130 ? -7.61 -11.288 5.887 1 98.62 130 ASN A O 1
ATOM 911 N N . LEU A 1 131 ? -8.846 -13.173 6.078 1 98.8 131 LEU A N 1
ATOM 912 C CA . LEU A 1 131 ? -10.092 -12.532 5.674 1 98.8 131 LEU A CA 1
ATOM 913 C C . LEU A 1 131 ? -10.927 -12.152 6.892 1 98.8 131 LEU A C 1
ATOM 915 O O . LEU A 1 131 ? -11.603 -11.121 6.89 1 98.8 131 LEU A O 1
ATOM 919 N N . VAL A 1 132 ? -10.876 -13.031 7.876 1 98.45 132 VAL A N 1
ATOM 920 C CA . VAL A 1 132 ? -11.677 -12.802 9.073 1 98.45 132 VAL A CA 1
ATOM 921 C C . VAL A 1 132 ? -10.884 -13.213 10.312 1 98.45 132 VAL A C 1
ATOM 923 O O . VAL A 1 132 ? -9.982 -14.05 10.23 1 98.45 132 VAL A O 1
ATOM 926 N N . ASP A 1 133 ? -11.172 -12.598 11.404 1 97.62 133 ASP A N 1
ATOM 927 C CA . ASP A 1 133 ? -10.691 -13.047 12.707 1 97.62 133 ASP A CA 1
ATOM 928 C C . ASP A 1 133 ? -11.642 -14.074 13.319 1 97.62 133 ASP A C 1
ATOM 930 O O . ASP A 1 133 ? -12.74 -13.726 13.756 1 97.62 133 ASP A O 1
ATOM 934 N N . PRO A 1 134 ? -11.236 -15.31 13.434 1 97.09 134 PRO A N 1
ATOM 935 C CA . PRO A 1 134 ? -12.164 -16.343 13.899 1 97.09 134 PRO A CA 1
ATOM 936 C C . PRO A 1 134 ? -12.641 -16.108 15.33 1 97.09 134 PRO A C 1
ATOM 938 O O . PRO A 1 134 ? -13.713 -16.583 15.713 1 97.09 134 PRO A O 1
ATOM 941 N N . ALA A 1 135 ? -11.866 -15.432 16.11 1 97.06 135 ALA A N 1
ATOM 942 C CA . ALA A 1 135 ? -12.247 -15.192 17.5 1 97.06 135 ALA A CA 1
ATOM 943 C C . ALA A 1 135 ? -13.367 -14.159 17.591 1 97.06 135 ALA A C 1
ATOM 945 O O . ALA A 1 135 ? -14.315 -14.33 18.361 1 97.06 135 ALA A O 1
ATOM 946 N N . THR A 1 136 ? -13.299 -13.094 16.769 1 96.55 136 THR A N 1
ATOM 947 C CA . THR A 1 136 ? -14.235 -11.984 16.912 1 96.55 136 THR A CA 1
ATOM 948 C C . THR A 1 136 ? -15.311 -12.041 15.832 1 96.55 136 THR A C 1
ATOM 950 O O . THR A 1 136 ? -16.368 -11.42 15.968 1 96.55 136 THR A O 1
ATOM 953 N N . GLY A 1 137 ? -15.056 -12.727 14.781 1 97.68 137 GLY A N 1
ATOM 954 C CA . GLY A 1 137 ? -15.957 -12.737 13.639 1 97.68 137 GLY A CA 1
ATOM 955 C C . GLY A 1 137 ? -15.871 -11.476 12.8 1 97.68 137 GLY A C 1
ATOM 956 O O . GLY A 1 137 ? -16.679 -11.273 11.891 1 97.68 137 GLY A O 1
ATOM 957 N N . GLY A 1 138 ? -14.913 -10.569 13.17 1 97.5 138 GLY A N 1
ATOM 958 C CA . GLY A 1 138 ? -14.66 -9.366 12.393 1 97.5 138 GLY A CA 1
ATOM 959 C C . GLY A 1 138 ? -13.633 -9.569 11.296 1 97.5 138 GLY A C 1
ATOM 960 O O . GLY A 1 138 ? -13.287 -10.705 10.964 1 97.5 138 GLY A O 1
ATOM 961 N N . TRP A 1 139 ? -13.162 -8.556 10.727 1 98.28 139 TRP A N 1
ATOM 962 C CA . TRP A 1 139 ? -12.285 -8.592 9.561 1 98.28 139 TRP A CA 1
ATOM 963 C C . TRP A 1 139 ? -10.905 -9.122 9.934 1 98.28 139 TRP A C 1
ATOM 965 O O . TRP A 1 139 ? -10.443 -8.928 11.061 1 98.28 139 TRP A O 1
ATOM 975 N N . GLY A 1 140 ? -10.305 -9.729 8.977 1 98.31 140 GLY A N 1
ATOM 976 C CA . GLY A 1 140 ? -9.008 -10.349 9.195 1 98.31 140 GLY A CA 1
ATOM 977 C C . GLY A 1 140 ? -7.85 -9.38 9.047 1 98.31 140 GLY A C 1
ATOM 978 O O . GLY A 1 140 ? -8.028 -8.262 8.56 1 98.31 140 GLY A O 1
ATOM 979 N N . LYS A 1 141 ? -6.742 -9.818 9.451 1 96.34 141 LYS A N 1
ATOM 980 C CA . LYS A 1 141 ? -5.566 -8.959 9.559 1 96.34 141 LYS A CA 1
ATOM 981 C C . LYS A 1 141 ? -5.103 -8.487 8.184 1 96.34 141 LYS A C 1
ATOM 983 O O . LYS A 1 141 ? -4.767 -7.314 8.005 1 96.34 141 LYS A O 1
ATOM 988 N N . VAL A 1 142 ? -4.988 -9.415 7.203 1 98.05 142 VAL A N 1
ATOM 989 C CA . VAL A 1 142 ? -4.482 -9.056 5.882 1 98.05 142 VAL A CA 1
ATOM 990 C C . VAL A 1 142 ? -5.509 -8.196 5.15 1 98.05 142 VAL A C 1
ATOM 992 O O . VAL A 1 142 ? -5.146 -7.269 4.423 1 98.05 142 VAL A O 1
ATOM 995 N N . LEU A 1 143 ? -6.753 -8.523 5.319 1 98.24 143 LEU A N 1
ATOM 996 C CA . LEU A 1 143 ? -7.825 -7.722 4.738 1 98.24 143 LEU A CA 1
ATOM 997 C C . LEU A 1 143 ? -7.755 -6.28 5.23 1 98.24 143 LEU A C 1
ATOM 999 O O . LEU A 1 143 ? -7.997 -5.346 4.462 1 98.24 143 LEU A O 1
ATOM 1003 N N . LEU A 1 144 ? -7.394 -6.071 6.478 1 97.33 144 LEU A N 1
ATOM 1004 C CA . LEU A 1 144 ? -7.345 -4.751 7.095 1 97.33 144 LEU A CA 1
ATOM 1005 C C . LEU A 1 144 ? -6.079 -4.006 6.686 1 97.33 144 LEU A C 1
ATOM 1007 O O . LEU A 1 144 ? -5.984 -2.789 6.863 1 97.33 144 LEU A O 1
ATOM 1011 N N . ASP A 1 145 ? -5.103 -4.716 6.153 1 94.79 145 ASP A N 1
ATOM 1012 C CA . ASP A 1 145 ? -3.869 -4.089 5.69 1 94.79 145 ASP A CA 1
ATOM 1013 C C . ASP A 1 145 ? -4.148 -3.089 4.57 1 94.79 145 ASP A C 1
ATOM 1015 O O . ASP A 1 145 ? -4.968 -3.35 3.688 1 94.79 145 ASP A O 1
ATOM 1019 N N . PRO A 1 146 ? -3.501 -1.994 4.603 1 90.52 146 PRO A N 1
ATOM 1020 C CA . PRO A 1 146 ? -3.793 -0.958 3.609 1 90.52 146 PRO A CA 1
ATOM 1021 C C . PRO A 1 146 ? -3.524 -1.419 2.179 1 90.52 146 PRO A C 1
ATOM 1023 O O . PRO A 1 146 ? -4.052 -0.837 1.228 1 90.52 146 PRO A O 1
ATOM 1026 N N . LEU A 1 147 ? -2.706 -2.445 1.998 1 92.91 147 LEU A N 1
ATOM 1027 C CA . LEU A 1 147 ? -2.501 -3.024 0.675 1 92.91 147 LEU A CA 1
ATOM 1028 C C . LEU A 1 147 ? -3.799 -3.611 0.131 1 92.91 147 LEU A C 1
ATOM 1030 O O . LEU A 1 147 ? -3.93 -3.828 -1.076 1 92.91 147 LEU A O 1
ATOM 1034 N N . ASN A 1 148 ? -4.676 -3.878 1.071 1 97.15 148 ASN A N 1
ATOM 1035 C CA . ASN A 1 148 ? -5.914 -4.529 0.654 1 97.15 148 ASN A CA 1
ATOM 1036 C C . ASN A 1 148 ? -7.134 -3.671 0.976 1 97.15 148 ASN A C 1
ATOM 1038 O O . ASN A 1 148 ? -8.021 -3.506 0.137 1 97.15 148 ASN A O 1
ATOM 1042 N N . SER A 1 149 ? -7.196 -3.045 2.093 1 96.69 149 SER A N 1
ATOM 1043 C CA . SER A 1 149 ? -8.392 -2.364 2.578 1 96.69 149 SER A CA 1
ATOM 1044 C C . SER A 1 149 ? -8.765 -1.191 1.676 1 96.69 149 SER A C 1
ATOM 1046 O O . SER A 1 149 ? -9.939 -0.833 1.568 1 96.69 149 SER A O 1
ATOM 1048 N N . THR A 1 150 ? -7.727 -0.635 1.009 1 95.22 150 THR A N 1
ATOM 1049 C CA . THR A 1 150 ? -8.032 0.502 0.147 1 95.22 150 THR A CA 1
ATOM 1050 C C . THR A 1 150 ? -7.771 0.157 -1.316 1 95.22 150 THR A C 1
ATOM 1052 O O . THR A 1 150 ? -8.171 0.9 -2.215 1 95.22 150 THR A O 1
ATOM 1055 N N . GLN A 1 151 ? -7.144 -0.973 -1.597 1 93.81 151 GLN A N 1
ATOM 1056 C CA . GLN A 1 151 ? -6.622 -1.191 -2.942 1 93.81 151 GLN A CA 1
ATOM 1057 C C . GLN A 1 151 ? -7.391 -2.298 -3.658 1 93.81 151 GLN A C 1
ATOM 1059 O O . GLN A 1 151 ? -7.191 -2.526 -4.853 1 93.81 151 GLN A O 1
ATOM 1064 N N . THR A 1 152 ? -8.235 -2.951 -2.939 1 96.06 152 THR A N 1
ATOM 1065 C CA . THR A 1 152 ? -9.022 -4.015 -3.551 1 96.06 152 THR A CA 1
ATOM 1066 C C . THR A 1 152 ? -10.499 -3.868 -3.198 1 96.06 152 THR A C 1
ATOM 1068 O O . THR A 1 152 ? -10.853 -3.114 -2.29 1 96.06 152 THR A O 1
ATOM 1071 N N . THR A 1 153 ? -11.33 -4.583 -3.886 1 97.43 153 THR A N 1
ATOM 1072 C CA . THR A 1 153 ? -12.762 -4.576 -3.607 1 97.43 153 THR A CA 1
ATOM 1073 C C . THR A 1 153 ? -13.135 -5.718 -2.665 1 97.43 153 THR A C 1
ATOM 1075 O O . THR A 1 153 ? -14.317 -5.962 -2.415 1 97.43 153 THR A O 1
ATOM 1078 N N . THR A 1 154 ? -12.145 -6.396 -2.128 1 98.54 154 THR A N 1
ATOM 1079 C CA . THR A 1 154 ? -12.392 -7.629 -1.389 1 98.54 154 THR A CA 1
ATOM 1080 C C . THR A 1 154 ? -13.223 -7.353 -0.139 1 98.54 154 THR A C 1
ATOM 1082 O O . THR A 1 154 ? -14.141 -8.109 0.182 1 98.54 154 THR A O 1
ATOM 1085 N N . LEU A 1 155 ? -12.907 -6.31 0.557 1 98.31 155 LEU A N 1
ATOM 1086 C CA . LEU A 1 155 ? -13.662 -5.963 1.756 1 98.31 155 LEU A CA 1
ATOM 1087 C C . LEU A 1 155 ? -15.135 -5.746 1.427 1 98.31 155 LEU A C 1
ATOM 1089 O O . LEU A 1 155 ? -16.013 -6.265 2.12 1 98.31 155 LEU A O 1
ATOM 1093 N N . ALA A 1 156 ? -15.439 -5.014 0.39 1 97.98 156 ALA A N 1
ATOM 1094 C CA . ALA A 1 156 ? -16.813 -4.751 -0.028 1 97.98 156 ALA A CA 1
ATOM 1095 C C . ALA A 1 156 ? -17.494 -6.029 -0.51 1 97.98 156 ALA A C 1
ATOM 1097 O O . ALA A 1 156 ? -18.68 -6.244 -0.251 1 97.98 156 ALA A O 1
ATOM 1098 N N . ASN A 1 157 ? -16.745 -6.836 -1.265 1 98.72 157 ASN A N 1
ATOM 1099 C CA . ASN A 1 157 ? -17.288 -8.119 -1.697 1 98.72 157 ASN A CA 1
ATOM 1100 C C . ASN A 1 157 ? -17.687 -8.988 -0.508 1 98.72 157 ASN A C 1
ATOM 1102 O O . ASN A 1 157 ? -18.798 -9.52 -0.468 1 98.72 157 ASN A O 1
ATOM 1106 N N . LEU A 1 158 ? -16.762 -9.143 0.415 1 98.84 158 LEU A N 1
ATOM 1107 C CA . LEU A 1 158 ? -16.977 -9.964 1.602 1 98.84 158 LEU A CA 1
ATOM 1108 C C . LEU A 1 158 ? -18.183 -9.47 2.393 1 98.84 158 LEU A C 1
ATOM 1110 O O . LEU A 1 158 ? -19.05 -10.261 2.771 1 98.84 158 LEU A O 1
ATOM 1114 N N . ASP A 1 159 ? -18.248 -8.192 2.59 1 98.65 159 ASP A N 1
ATOM 1115 C CA . ASP A 1 159 ? -19.321 -7.591 3.376 1 98.65 159 ASP A CA 1
ATOM 1116 C C . ASP A 1 159 ? -20.663 -7.714 2.659 1 98.65 159 ASP A C 1
ATOM 1118 O O . ASP A 1 159 ? -21.694 -7.941 3.294 1 98.65 159 ASP A O 1
ATOM 1122 N N . THR A 1 160 ? -20.664 -7.54 1.371 1 98.8 160 THR A N 1
ATOM 1123 C CA . THR A 1 160 ? -21.897 -7.673 0.602 1 98.8 160 THR A CA 1
ATOM 1124 C C . THR A 1 160 ? -22.414 -9.108 0.654 1 98.8 160 THR A C 1
ATOM 1126 O O . THR A 1 160 ? -23.609 -9.335 0.854 1 98.8 160 THR A O 1
ATOM 1129 N N . LEU A 1 161 ? -21.522 -10.035 0.49 1 98.93 161 LEU A N 1
ATOM 1130 C CA . LEU A 1 161 ? -21.917 -11.435 0.602 1 98.93 161 LEU A CA 1
ATOM 1131 C C . LEU A 1 161 ? -22.435 -11.744 2.002 1 98.93 161 LEU A C 1
ATOM 1133 O O . LEU A 1 161 ? -23.434 -12.45 2.158 1 98.93 161 LEU A O 1
ATOM 1137 N N . GLY A 1 162 ? -21.73 -11.241 3.016 1 98.86 162 GLY A N 1
ATOM 1138 C CA . GLY A 1 162 ? -22.235 -11.381 4.373 1 98.86 162 GLY A CA 1
ATOM 1139 C C . GLY A 1 162 ? -23.623 -10.798 4.556 1 98.86 162 GLY A C 1
ATOM 1140 O O . GLY A 1 162 ? -24.469 -11.393 5.226 1 98.86 162 GLY A O 1
ATOM 1141 N N . SER A 1 163 ? -23.874 -9.683 3.944 1 98.77 163 SER A N 1
ATOM 1142 C CA . SER A 1 163 ? -25.174 -9.027 4.032 1 98.77 163 SER A CA 1
ATOM 1143 C C . SER A 1 163 ? -26.259 -9.853 3.35 1 98.77 163 SER A C 1
ATOM 1145 O O . SER A 1 163 ? -27.412 -9.853 3.784 1 98.77 163 SER A O 1
ATOM 1147 N N . LEU A 1 164 ? -25.91 -10.503 2.266 1 98.87 164 LEU A N 1
ATOM 1148 C CA . LEU A 1 164 ? -26.872 -11.385 1.613 1 98.87 164 LEU A CA 1
ATOM 1149 C C . LEU A 1 164 ? -27.283 -12.522 2.541 1 98.87 164 LEU A C 1
ATOM 1151 O O . LEU A 1 164 ? -28.458 -12.894 2.591 1 98.87 164 LEU A O 1
ATOM 1155 N N . ILE A 1 165 ? -26.31 -13.083 3.269 1 98.83 165 ILE A N 1
ATOM 1156 C CA . ILE A 1 165 ? -26.646 -14.101 4.258 1 98.83 165 ILE A CA 1
ATOM 1157 C C . ILE A 1 165 ? -27.591 -13.514 5.304 1 98.83 165 ILE A C 1
ATOM 1159 O O . ILE A 1 165 ? -28.599 -14.131 5.655 1 98.83 165 ILE A O 1
ATOM 1163 N N . SER A 1 166 ? -27.291 -12.302 5.799 1 98.48 166 SER A N 1
ATOM 1164 C CA . SER A 1 166 ? -28.138 -11.645 6.789 1 98.48 166 SER A CA 1
ATOM 1165 C C . SER A 1 166 ? -29.56 -11.465 6.268 1 98.48 166 SER A C 1
ATOM 1167 O O . SER A 1 166 ? -30.528 -11.715 6.99 1 98.48 166 SER A O 1
ATOM 1169 N N . ALA A 1 167 ? -29.647 -11.021 5.051 1 98.23 167 ALA A N 1
ATOM 1170 C CA . ALA A 1 167 ? -30.956 -10.797 4.443 1 98.23 167 ALA A CA 1
ATOM 1171 C C . ALA A 1 167 ? -31.774 -12.086 4.413 1 98.23 167 ALA A C 1
ATOM 1173 O O . ALA A 1 167 ? -32.995 -12.057 4.581 1 98.23 167 ALA A O 1
ATOM 1174 N N . PHE A 1 168 ? -31.165 -13.202 4.177 1 97.54 168 PHE A N 1
ATOM 1175 C CA . PHE A 1 168 ? -31.79 -14.513 4.042 1 97.54 168 PHE A CA 1
ATOM 1176 C C . PHE A 1 168 ? -32.673 -14.818 5.246 1 97.54 168 PHE A C 1
ATOM 1178 O O . PHE A 1 168 ? -33.719 -15.457 5.109 1 97.54 168 PHE A O 1
ATOM 1185 N N . PHE A 1 169 ? -32.29 -14.309 6.434 1 95.07 169 PHE A N 1
ATOM 1186 C CA . PHE A 1 169 ? -33.091 -14.716 7.582 1 95.07 169 PHE A CA 1
ATOM 1187 C C . PHE A 1 169 ? -33.638 -13.5 8.32 1 95.07 169 PHE A C 1
ATOM 1189 O O . PHE A 1 169 ? -34.247 -13.634 9.383 1 95.07 169 PHE A O 1
ATOM 1196 N N . THR A 1 170 ? -33.393 -12.261 7.795 1 94.59 170 THR A N 1
ATOM 1197 C CA . THR A 1 170 ? -33.918 -11.084 8.478 1 94.59 170 THR A CA 1
ATOM 1198 C C . THR A 1 170 ? -35.027 -10.432 7.657 1 94.59 170 THR A C 1
ATOM 1200 O O . THR A 1 170 ? -36.099 -10.126 8.184 1 94.59 170 THR A O 1
ATOM 1203 N N . VAL A 1 171 ? -34.8 -10.243 6.351 1 92.55 171 VAL A N 1
ATOM 1204 C CA . VAL A 1 171 ? -35.733 -9.377 5.638 1 92.55 171 VAL A CA 1
ATOM 1205 C C . VAL A 1 171 ? -36.296 -10.112 4.424 1 92.55 171 VAL A C 1
ATOM 1207 O O . VAL A 1 171 ? -37.279 -9.671 3.823 1 92.55 171 VAL A O 1
ATOM 1210 N N . ALA A 1 172 ? -35.8 -11.214 3.991 1 92.74 172 ALA A N 1
ATOM 1211 C CA . ALA A 1 172 ? -36.167 -11.897 2.753 1 92.74 172 ALA A CA 1
ATOM 1212 C C . ALA A 1 172 ? -37.506 -12.614 2.899 1 92.74 172 ALA A C 1
ATOM 1214 O O . ALA A 1 172 ? -37.823 -13.141 3.969 1 92.74 172 ALA A O 1
ATOM 1215 N N . ASN A 1 173 ? -38.276 -12.663 1.818 1 95.33 173 ASN A N 1
ATOM 1216 C CA . ASN A 1 173 ? -39.425 -13.552 1.687 1 95.33 173 ASN A CA 1
ATOM 1217 C C . ASN A 1 173 ? -39.065 -14.827 0.931 1 95.33 173 ASN A C 1
ATOM 1219 O O . ASN A 1 173 ? -37.903 -15.036 0.575 1 95.33 173 ASN A O 1
ATOM 1223 N N . ASP A 1 174 ? -40.01 -15.687 0.719 1 95.87 174 ASP A N 1
ATOM 1224 C CA . ASP A 1 174 ? -39.759 -16.993 0.118 1 95.87 174 ASP A CA 1
ATOM 1225 C C . ASP A 1 174 ? -39.253 -16.85 -1.315 1 95.87 174 ASP A C 1
ATOM 1227 O O . ASP A 1 174 ? -38.367 -17.593 -1.744 1 95.87 174 ASP A O 1
ATOM 1231 N N . ASP A 1 175 ? -39.779 -15.938 -2.007 1 97.96 175 ASP A N 1
ATOM 1232 C CA . ASP A 1 175 ? -39.348 -15.707 -3.382 1 97.96 175 ASP A CA 1
ATOM 1233 C C . ASP A 1 175 ? -37.891 -15.252 -3.431 1 97.96 175 ASP A C 1
ATOM 1235 O O . ASP A 1 175 ? -37.102 -15.763 -4.229 1 97.96 175 ASP A O 1
ATOM 1239 N N . TRP A 1 176 ? -37.54 -14.263 -2.616 1 98.18 176 TRP A N 1
ATOM 1240 C CA . TRP A 1 176 ? -36.168 -13.773 -2.538 1 98.18 176 TRP A CA 1
ATOM 1241 C C . TRP A 1 176 ? -35.2 -14.911 -2.234 1 98.18 176 TRP A C 1
ATOM 1243 O O . TRP A 1 176 ? -34.169 -15.051 -2.896 1 98.18 176 TRP A O 1
ATOM 1253 N N . ARG A 1 177 ? -35.551 -15.755 -1.253 1 98.08 177 ARG A N 1
ATOM 1254 C CA . ARG A 1 177 ? -34.69 -16.861 -0.846 1 98.08 177 ARG A CA 1
ATOM 1255 C C . ARG A 1 177 ? -34.501 -17.856 -1.987 1 98.08 177 ARG A C 1
ATOM 1257 O O . ARG A 1 177 ? -33.398 -18.363 -2.199 1 98.08 177 ARG A O 1
ATOM 1264 N N . ALA A 1 178 ? -35.587 -18.106 -2.688 1 98.04 178 ALA A N 1
ATOM 1265 C CA . ALA A 1 178 ? -35.504 -19.034 -3.813 1 98.04 178 ALA A CA 1
ATOM 1266 C C . ALA A 1 178 ? -34.588 -18.491 -4.906 1 98.04 178 ALA A C 1
ATOM 1268 O O . ALA A 1 178 ? -33.784 -19.232 -5.476 1 98.04 178 ALA A O 1
ATOM 1269 N N . ARG A 1 179 ? -34.688 -17.251 -5.187 1 98.47 179 ARG A N 1
ATOM 1270 C CA . ARG A 1 179 ? -33.852 -16.621 -6.203 1 98.47 179 ARG A CA 1
ATOM 1271 C C . ARG A 1 179 ? -32.391 -16.586 -5.766 1 98.47 179 ARG A C 1
ATOM 1273 O O . ARG A 1 179 ? -31.488 -16.78 -6.583 1 98.47 179 ARG A O 1
ATOM 1280 N N . PHE A 1 180 ? -32.273 -16.33 -4.51 1 98.57 180 PHE A N 1
ATOM 1281 C CA . PHE A 1 180 ? -30.92 -16.313 -3.967 1 98.57 180 PHE A CA 1
ATOM 1282 C C . PHE A 1 180 ? -30.252 -17.672 -4.135 1 98.57 180 PHE A C 1
ATOM 1284 O O . PHE A 1 180 ? -29.129 -17.76 -4.635 1 98.57 180 PHE A O 1
ATOM 1291 N N . LEU A 1 181 ? -30.861 -18.677 -3.702 1 98.47 181 LEU A N 1
ATOM 1292 C CA . LEU A 1 181 ? -30.325 -20.03 -3.813 1 98.47 181 LEU A CA 1
ATOM 1293 C C . LEU A 1 181 ? -30.092 -20.403 -5.273 1 98.47 181 LEU A C 1
ATOM 1295 O O . LEU A 1 181 ? -29.095 -21.051 -5.601 1 98.47 181 LEU A O 1
ATOM 1299 N N . LYS A 1 182 ? -30.96 -19.96 -6.138 1 98.17 182 LYS A N 1
ATOM 1300 C CA . LYS A 1 182 ? -30.795 -20.212 -7.567 1 98.17 182 LYS A CA 1
ATOM 1301 C C . LYS A 1 182 ? -29.556 -19.507 -8.11 1 98.17 182 LYS A C 1
ATOM 1303 O O . LYS A 1 182 ? -28.776 -20.1 -8.858 1 98.17 182 LYS A O 1
ATOM 1308 N N . SER A 1 183 ? -29.331 -18.274 -7.712 1 98.23 183 SER A N 1
ATOM 1309 C CA . SER A 1 183 ? -28.206 -17.474 -8.185 1 98.23 183 SER A CA 1
ATOM 1310 C C . SER A 1 183 ? -26.888 -17.978 -7.606 1 98.23 183 SER A C 1
ATOM 1312 O O . SER A 1 183 ? -25.814 -17.629 -8.1 1 98.23 183 SER A O 1
ATOM 1314 N N . ALA A 1 184 ? -26.981 -18.751 -6.542 1 98.1 184 ALA A N 1
ATOM 1315 C CA . ALA A 1 184 ? -25.788 -19.306 -5.908 1 98.1 184 ALA A CA 1
ATOM 1316 C C . ALA A 1 184 ? -25.473 -20.696 -6.454 1 98.1 184 ALA A C 1
ATOM 1318 O O . ALA A 1 184 ? -24.541 -21.356 -5.988 1 98.1 184 ALA A O 1
ATOM 1319 N N . THR A 1 185 ? -26.248 -21.191 -7.445 1 95.95 185 THR A N 1
ATOM 1320 C CA . THR A 1 185 ? -26.074 -22.521 -8.018 1 95.95 185 THR A CA 1
ATOM 1321 C C . THR A 1 185 ? -24.91 -22.537 -9.005 1 95.95 185 THR A C 1
ATOM 1323 O O . THR A 1 185 ? -24.913 -21.793 -9.988 1 95.95 185 THR A O 1
ATOM 1326 N N . PRO A 1 186 ? -23.883 -23.312 -8.695 1 91.37 186 PRO A N 1
ATOM 1327 C CA . PRO A 1 186 ? -22.808 -23.437 -9.683 1 91.37 186 PRO A CA 1
ATOM 1328 C C . PRO A 1 186 ? -23.266 -24.118 -10.971 1 91.37 186 PRO A C 1
ATOM 1330 O O . PRO A 1 186 ? -24.281 -24.82 -10.975 1 91.37 186 PRO A O 1
ATOM 1333 N N . THR A 1 187 ? -22.51 -23.906 -11.97 1 90.84 187 THR A N 1
ATOM 1334 C CA . THR A 1 187 ? -22.779 -24.555 -13.248 1 90.84 187 THR A CA 1
ATOM 1335 C C . THR A 1 187 ? -22.806 -26.072 -13.089 1 90.84 187 THR A C 1
ATOM 1337 O O . THR A 1 187 ? -21.848 -26.668 -12.593 1 90.84 187 THR A O 1
ATOM 1340 N N . GLY A 1 188 ? -23.956 -26.623 -13.53 1 87.98 188 GLY A N 1
ATOM 1341 C CA . GLY A 1 188 ? -24.099 -28.069 -13.493 1 87.98 188 GLY A CA 1
ATOM 1342 C C . GLY A 1 188 ? -24.328 -28.611 -12.094 1 87.98 188 GLY A C 1
ATOM 1343 O O . GLY A 1 188 ? -24.429 -29.824 -11.901 1 87.98 188 GLY A O 1
ATOM 1344 N N . GLY A 1 189 ? -24.363 -27.768 -11.102 1 90.45 189 GLY A N 1
ATOM 1345 C CA . GLY A 1 189 ? -24.528 -28.214 -9.727 1 90.45 189 GLY A CA 1
ATOM 1346 C C . GLY A 1 189 ? -25.973 -28.204 -9.266 1 90.45 189 GLY A C 1
ATOM 1347 O O . GLY A 1 189 ? -26.864 -27.784 -10.007 1 90.45 189 GLY A O 1
ATOM 1348 N N . ALA A 1 190 ? -26.113 -28.706 -8.079 1 94.23 190 ALA A N 1
ATOM 1349 C CA . ALA A 1 190 ? -27.431 -28.698 -7.448 1 94.23 190 ALA A CA 1
ATOM 1350 C C . ALA A 1 190 ? -27.714 -27.353 -6.786 1 94.23 190 ALA A C 1
ATOM 1352 O O . ALA A 1 190 ? -26.794 -26.682 -6.31 1 94.23 190 ALA A O 1
ATOM 1353 N N . THR A 1 191 ? -28.956 -27.019 -6.782 1 96.81 191 THR A N 1
ATOM 1354 C CA . THR A 1 191 ? -29.357 -25.805 -6.08 1 96.81 191 THR A CA 1
ATOM 1355 C C . THR A 1 191 ? -29.101 -25.937 -4.581 1 96.81 191 THR A C 1
ATOM 1357 O O . THR A 1 191 ? -29.541 -26.902 -3.953 1 96.81 191 THR A O 1
ATOM 1360 N N . PRO A 1 192 ? -28.429 -25.042 -4.029 1 97.7 192 PRO A N 1
ATOM 1361 C CA . PRO A 1 192 ? -28.166 -25.077 -2.589 1 97.7 192 PRO A CA 1
ATOM 1362 C C . PRO A 1 192 ? -29.445 -25.073 -1.755 1 97.7 192 PRO A C 1
ATOM 1364 O O . PRO A 1 192 ? -30.474 -24.558 -2.199 1 97.7 192 PRO A O 1
ATOM 1367 N N . LYS A 1 193 ? -29.339 -25.549 -0.549 1 97.07 193 LYS A N 1
ATOM 1368 C CA . LYS A 1 193 ? -30.479 -25.614 0.36 1 97.07 193 LYS A CA 1
ATOM 1369 C C . LYS A 1 193 ? -30.248 -24.749 1.596 1 97.07 193 LYS A C 1
ATOM 1371 O O . LYS A 1 193 ? -31.187 -24.45 2.336 1 97.07 193 LYS A O 1
ATOM 1376 N N . THR A 1 194 ? -29.02 -24.414 1.816 1 97.98 194 THR A N 1
ATOM 1377 C CA . THR A 1 194 ? -28.668 -23.634 2.998 1 97.98 194 THR A CA 1
ATOM 1378 C C . THR A 1 194 ? -27.802 -22.437 2.617 1 97.98 194 THR A C 1
ATOM 1380 O O . THR A 1 194 ? -27.311 -22.353 1.49 1 97.98 194 THR A O 1
ATOM 1383 N N . THR A 1 195 ? -27.581 -21.532 3.552 1 98.5 195 THR A N 1
ATOM 1384 C CA . THR A 1 195 ? -26.745 -20.356 3.343 1 98.5 195 THR A CA 1
ATOM 1385 C C . THR A 1 195 ? -25.288 -20.758 3.131 1 98.5 195 THR A C 1
ATOM 1387 O O . THR A 1 195 ? -24.58 -20.145 2.33 1 98.5 195 THR A O 1
ATOM 1390 N N . LEU A 1 196 ? -24.811 -21.765 3.816 1 98.6 196 LEU A N 1
ATOM 1391 C CA . LEU A 1 196 ? -23.445 -22.244 3.63 1 98.6 196 LEU A CA 1
ATOM 1392 C C . LEU A 1 196 ? -23.256 -22.816 2.23 1 98.6 196 LEU A C 1
ATOM 1394 O O . LEU A 1 196 ? -22.268 -22.511 1.558 1 98.6 196 LEU A O 1
ATOM 1398 N N . GLU A 1 197 ? -24.202 -23.655 1.798 1 98.14 197 GLU A N 1
ATOM 1399 C CA . GLU A 1 197 ? -24.125 -24.227 0.457 1 98.14 197 GLU A CA 1
ATOM 1400 C C . GLU A 1 197 ? -24.145 -23.136 -0.61 1 98.14 197 GLU A C 1
ATOM 1402 O O . GLU A 1 197 ? -23.475 -23.253 -1.638 1 98.14 197 GLU A O 1
ATOM 1407 N N . ALA A 1 198 ? -24.957 -22.163 -0.382 1 98.57 198 ALA A N 1
ATOM 1408 C CA . ALA A 1 198 ? -25.007 -21.035 -1.309 1 98.57 198 ALA A CA 1
ATOM 1409 C C . ALA A 1 198 ? -23.647 -20.354 -1.418 1 98.57 198 ALA A C 1
ATOM 1411 O O . ALA A 1 198 ? -23.162 -20.095 -2.522 1 98.57 198 ALA A O 1
ATOM 1412 N N . MET A 1 199 ? -23.009 -20.084 -0.279 1 98.68 199 MET A N 1
ATOM 1413 C CA . MET A 1 199 ? -21.718 -19.402 -0.294 1 98.68 199 MET A CA 1
ATOM 1414 C C . MET A 1 199 ? -20.65 -20.272 -0.948 1 98.68 199 MET A C 1
ATOM 1416 O O . MET A 1 199 ? -19.783 -19.767 -1.662 1 98.68 199 MET A O 1
ATOM 1420 N N . ALA A 1 200 ? -20.651 -21.543 -0.684 1 98.14 200 ALA A N 1
ATOM 1421 C CA . ALA A 1 200 ? -19.712 -22.457 -1.33 1 98.14 200 ALA A CA 1
ATOM 1422 C C . ALA A 1 200 ? -19.893 -22.45 -2.845 1 98.14 200 ALA A C 1
ATOM 1424 O O . ALA A 1 200 ? -18.915 -22.505 -3.594 1 98.14 200 ALA A O 1
ATOM 1425 N N . GLY A 1 201 ? -21.151 -22.497 -3.243 1 97.43 201 GLY A N 1
ATOM 1426 C CA . GLY A 1 201 ? -21.427 -22.418 -4.669 1 97.43 201 GLY A CA 1
ATOM 1427 C C . GLY A 1 201 ? -20.896 -21.151 -5.311 1 97.43 201 GLY A C 1
ATOM 1428 O O . GLY A 1 201 ? -20.274 -21.201 -6.374 1 97.43 201 GLY A O 1
ATOM 1429 N N . ILE A 1 202 ? -21.122 -19.977 -4.672 1 98.52 202 ILE A N 1
ATOM 1430 C CA . ILE A 1 202 ? -20.624 -18.699 -5.169 1 98.52 202 ILE A CA 1
ATOM 1431 C C . ILE A 1 202 ? -19.097 -18.715 -5.195 1 98.52 202 ILE A C 1
ATOM 1433 O O . ILE A 1 202 ? -18.481 -18.24 -6.152 1 98.52 202 ILE A O 1
ATOM 1437 N N . ALA A 1 203 ? -18.474 -19.27 -4.167 1 98.31 203 ALA A N 1
ATOM 1438 C CA . ALA A 1 203 ? -17.018 -19.295 -4.042 1 98.31 203 ALA A CA 1
ATOM 1439 C C . ALA A 1 203 ? -16.383 -20.069 -5.193 1 98.31 203 ALA A C 1
ATOM 1441 O O . ALA A 1 203 ? -15.314 -19.697 -5.684 1 98.31 203 ALA A O 1
ATOM 1442 N N . ARG A 1 204 ? -16.972 -21.092 -5.679 1 95.97 204 ARG A N 1
ATOM 1443 C CA . ARG A 1 204 ? -16.411 -21.942 -6.725 1 95.97 204 ARG A CA 1
ATOM 1444 C C . ARG A 1 204 ? -16.456 -21.244 -8.08 1 95.97 204 ARG A C 1
ATOM 1446 O O . ARG A 1 204 ? -15.62 -21.507 -8.947 1 95.97 204 ARG A O 1
ATOM 1453 N N . GLU A 1 205 ? -17.546 -20.512 -8.273 1 96.85 205 GLU A N 1
ATOM 1454 C CA . GLU A 1 205 ? -17.741 -19.77 -9.515 1 96.85 205 GLU A CA 1
ATOM 1455 C C . GLU A 1 205 ? -18.272 -18.365 -9.242 1 96.85 205 GLU A C 1
ATOM 1457 O O . GLU A 1 205 ? -19.389 -18.03 -9.64 1 96.85 205 GLU A O 1
ATOM 1462 N N . PRO A 1 206 ? -17.42 -17.546 -8.677 1 98.17 206 PRO A N 1
ATOM 1463 C CA . PRO A 1 206 ? -17.912 -16.229 -8.263 1 98.17 206 PRO A CA 1
ATOM 1464 C C . PRO A 1 206 ? -18.346 -15.364 -9.444 1 98.17 206 PRO A C 1
ATOM 1466 O O . PRO A 1 206 ? -18.966 -14.315 -9.251 1 98.17 206 PRO A O 1
ATOM 1469 N N . TRP A 1 207 ? -18.128 -15.746 -10.704 1 97.33 207 TRP A N 1
ATOM 1470 C CA . TRP A 1 207 ? -18.442 -14.97 -11.898 1 97.33 207 TRP A CA 1
ATOM 1471 C C . TRP A 1 207 ? -19.76 -15.429 -12.514 1 97.33 207 TRP A C 1
ATOM 1473 O O . TRP A 1 207 ? -20.218 -14.863 -13.51 1 97.33 207 TRP A O 1
ATOM 1483 N N . ALA A 1 208 ? -20.4 -16.422 -11.979 1 96.44 208 ALA A N 1
ATOM 1484 C CA . ALA A 1 208 ? -21.521 -17.068 -12.656 1 96.44 208 ALA A CA 1
ATOM 1485 C C . ALA A 1 208 ? -22.738 -16.148 -12.701 1 96.44 208 ALA A C 1
ATOM 1487 O O . ALA A 1 208 ? -23.37 -15.995 -13.749 1 96.44 208 ALA A O 1
ATOM 1488 N N . HIS A 1 209 ? -23.115 -15.516 -11.529 1 97.01 209 HIS A N 1
ATOM 1489 C CA . HIS A 1 209 ? -24.334 -14.716 -11.481 1 97.01 209 HIS A CA 1
ATOM 1490 C C . HIS A 1 209 ? -24.137 -13.462 -10.636 1 97.01 209 HIS A C 1
ATOM 1492 O O . HIS A 1 209 ? -24.928 -13.188 -9.731 1 97.01 209 HIS A O 1
ATOM 1498 N N . PRO A 1 210 ? -23.144 -12.661 -10.908 1 98.02 210 PRO A N 1
ATOM 1499 C CA . PRO A 1 210 ? -22.895 -11.496 -10.055 1 98.02 210 PRO A CA 1
ATOM 1500 C C . PRO A 1 210 ? -24.004 -10.451 -10.144 1 98.02 210 PRO A C 1
ATOM 1502 O O . PRO A 1 210 ? -24.337 -9.811 -9.143 1 98.02 210 PRO A O 1
ATOM 1505 N N . GLN A 1 211 ? -24.64 -10.294 -11.303 1 98.18 211 GLN A N 1
ATOM 1506 C CA . GLN A 1 211 ? -25.712 -9.319 -11.476 1 98.18 211 GLN A CA 1
ATOM 1507 C C . GLN A 1 211 ? -26.929 -9.684 -10.63 1 98.18 211 GLN A C 1
ATOM 1509 O O . GLN A 1 211 ? -27.541 -8.815 -10.006 1 98.18 211 GLN A O 1
ATOM 1514 N N . ASP A 1 212 ? -27.267 -10.972 -10.652 1 98.59 212 ASP A N 1
ATOM 1515 C CA . ASP A 1 212 ? -28.421 -11.438 -9.889 1 98.59 212 ASP A CA 1
ATOM 1516 C C . ASP A 1 212 ? -28.192 -11.268 -8.389 1 98.59 212 ASP A C 1
ATOM 1518 O O . ASP A 1 212 ? -29.081 -10.811 -7.668 1 98.59 212 ASP A O 1
ATOM 1522 N N . LEU A 1 213 ? -27.025 -11.628 -7.99 1 98.81 213 LEU A N 1
ATOM 1523 C CA . LEU A 1 213 ? -26.699 -11.532 -6.572 1 98.81 213 LEU A CA 1
ATOM 1524 C C . LEU A 1 213 ? -26.707 -10.079 -6.109 1 98.81 213 LEU A C 1
ATOM 1526 O O . LEU A 1 213 ? -27.226 -9.769 -5.034 1 98.81 213 LEU A O 1
ATOM 1530 N N . PHE A 1 214 ? -26.122 -9.197 -6.879 1 98.67 214 PHE A N 1
ATOM 1531 C CA . PHE A 1 214 ? -26.106 -7.784 -6.517 1 98.67 214 PHE A CA 1
ATOM 1532 C C . PHE A 1 214 ? -27.516 -7.205 -6.535 1 98.67 214 PHE A C 1
ATOM 1534 O O . PHE A 1 214 ? -27.86 -6.367 -5.699 1 98.67 214 PHE A O 1
ATOM 1541 N N . ALA A 1 215 ? -28.338 -7.616 -7.491 1 98.62 215 ALA A N 1
ATOM 1542 C CA . ALA A 1 215 ? -29.727 -7.167 -7.535 1 98.62 215 ALA A CA 1
ATOM 1543 C C . ALA A 1 215 ? -30.469 -7.554 -6.259 1 98.62 215 ALA A C 1
ATOM 1545 O O . ALA A 1 215 ? -31.289 -6.784 -5.753 1 98.62 215 ALA A O 1
ATOM 1546 N N . LEU A 1 216 ? -30.218 -8.734 -5.802 1 98.84 216 LEU A N 1
ATOM 1547 C CA . LEU A 1 216 ? -30.826 -9.189 -4.557 1 98.84 216 LEU A CA 1
ATOM 1548 C C . LEU A 1 216 ? -30.363 -8.335 -3.382 1 98.84 216 LEU A C 1
ATOM 1550 O O . LEU A 1 216 ? -31.15 -8.028 -2.483 1 98.84 216 LEU A O 1
ATOM 1554 N N . PHE A 1 217 ? -29.123 -7.973 -3.366 1 98.64 217 PHE A N 1
ATOM 1555 C CA . PHE A 1 217 ? -28.598 -7.081 -2.339 1 98.64 217 PHE A CA 1
ATOM 1556 C C . PHE A 1 217 ? -29.316 -5.737 -2.371 1 98.64 217 PHE A C 1
ATOM 1558 O O . PHE A 1 217 ? -29.714 -5.215 -1.327 1 98.64 217 PHE A O 1
ATOM 1565 N N . GLU A 1 218 ? -29.498 -5.173 -3.547 1 97.88 218 GLU A N 1
ATOM 1566 C CA . GLU A 1 218 ? -30.164 -3.885 -3.711 1 97.88 218 GLU A CA 1
ATOM 1567 C C . GLU A 1 218 ? -31.616 -3.951 -3.247 1 97.88 218 GLU A C 1
ATOM 1569 O O . GLU A 1 218 ? -32.142 -2.983 -2.695 1 97.88 218 GLU A O 1
ATOM 1574 N N . GLU A 1 219 ? -32.189 -5.079 -3.533 1 98.33 219 GLU A N 1
ATOM 1575 C CA . GLU A 1 219 ? -33.574 -5.277 -3.118 1 98.33 219 GLU A CA 1
ATOM 1576 C C . GLU A 1 219 ? -33.691 -5.344 -1.598 1 98.33 219 GLU A C 1
ATOM 1578 O O . GLU A 1 219 ? -34.597 -4.748 -1.013 1 98.33 219 GLU A O 1
ATOM 1583 N N . ALA A 1 220 ? -32.757 -6.051 -0.994 1 98.36 220 ALA A N 1
ATOM 1584 C CA . ALA A 1 220 ? -32.795 -6.252 0.452 1 98.36 220 ALA A CA 1
ATOM 1585 C C . ALA A 1 220 ? -32.416 -4.973 1.194 1 98.36 220 ALA A C 1
ATOM 1587 O O . ALA A 1 220 ? -32.943 -4.696 2.274 1 98.36 220 ALA A O 1
ATOM 1588 N N . TYR A 1 221 ? -31.514 -4.259 0.657 1 97.67 221 TYR A N 1
ATOM 1589 C CA . TYR A 1 221 ? -31 -3.032 1.254 1 97.67 221 TYR A CA 1
ATOM 1590 C C . TYR A 1 221 ? -30.982 -1.896 0.238 1 97.67 221 TYR A C 1
ATOM 1592 O O . TYR A 1 221 ? -29.917 -1.504 -0.245 1 97.67 221 TYR A O 1
ATOM 1600 N N . PRO A 1 222 ? -32.059 -1.294 -0.019 1 96.86 222 PRO A N 1
ATOM 1601 C CA . PRO A 1 222 ? -32.153 -0.26 -1.053 1 96.86 222 PRO A CA 1
ATOM 1602 C C . PRO A 1 222 ? -31.408 1.019 -0.677 1 96.86 222 PRO A C 1
ATOM 1604 O O . PRO A 1 222 ? -31.328 1.367 0.504 1 96.86 222 PRO A O 1
ATOM 1607 N N . GLN A 1 223 ? -30.87 1.694 -1.618 1 93.68 223 GLN A N 1
ATOM 1608 C CA . GLN A 1 223 ? -30.267 3.009 -1.431 1 93.68 223 GLN A CA 1
ATOM 1609 C C . GLN A 1 223 ? -31.312 4.039 -1.011 1 93.68 223 GLN A C 1
ATOM 1611 O O . GLN A 1 223 ? -32.299 4.253 -1.717 1 93.68 223 GLN A O 1
ATOM 1616 N N . PRO A 1 224 ? -31.059 4.666 0.06 1 91.8 224 PRO A N 1
ATOM 1617 C CA . PRO A 1 224 ? -31.995 5.727 0.436 1 91.8 224 PRO A CA 1
ATOM 1618 C C . PRO A 1 224 ? -32.057 6.852 -0.594 1 91.8 224 PRO A C 1
ATOM 1620 O O . PRO A 1 224 ? -31.036 7.203 -1.192 1 91.8 224 PRO A O 1
ATOM 1623 N N . LYS A 1 225 ? -33.193 7.547 -0.68 1 86.18 225 LYS A N 1
ATOM 1624 C CA . LYS A 1 225 ? -33.43 8.584 -1.68 1 86.18 225 LYS A CA 1
ATOM 1625 C C . LYS A 1 225 ? -32.587 9.824 -1.398 1 86.18 225 LYS A C 1
ATOM 1627 O O . LYS A 1 225 ? -32.197 10.54 -2.323 1 86.18 225 LYS A O 1
ATOM 1632 N N . ASP A 1 226 ? -32.25 10.033 -0.168 1 78.79 226 ASP A N 1
ATOM 1633 C CA . ASP A 1 226 ? -31.516 11.238 0.206 1 78.79 226 ASP A CA 1
ATOM 1634 C C . ASP A 1 226 ? -30.009 11.019 0.096 1 78.79 226 ASP A C 1
ATOM 1636 O O . ASP A 1 226 ? -29.221 11.889 0.472 1 78.79 226 ASP A O 1
ATOM 1640 N N . GLY A 1 227 ? -29.643 9.839 -0.241 1 79.88 227 GLY A N 1
ATOM 1641 C CA . GLY A 1 227 ? -28.232 9.57 -0.471 1 79.88 227 GLY A CA 1
ATOM 1642 C C . GLY A 1 227 ? -27.516 9.043 0.758 1 79.88 227 GLY A C 1
ATOM 1643 O O . GLY A 1 227 ? -26.312 8.783 0.718 1 79.88 227 GLY A O 1
ATOM 1644 N N . ALA A 1 228 ? -28.247 8.905 1.836 1 85.6 228 ALA A N 1
ATOM 1645 C CA . ALA A 1 228 ? -27.64 8.346 3.042 1 85.6 228 ALA A CA 1
ATOM 1646 C C . ALA A 1 228 ? -27.159 6.918 2.802 1 85.6 228 ALA A C 1
ATOM 1648 O O . ALA A 1 228 ? -27.542 6.284 1.816 1 85.6 228 ALA A O 1
ATOM 1649 N N . ARG A 1 229 ? -26.366 6.398 3.663 1 90.27 229 ARG A N 1
ATOM 1650 C CA . ARG A 1 229 ? -25.861 5.032 3.571 1 90.27 229 ARG A CA 1
ATOM 1651 C C . ARG A 1 229 ? -26.998 4.021 3.665 1 90.27 229 ARG A C 1
ATOM 1653 O O . ARG A 1 229 ? -27.974 4.241 4.385 1 90.27 229 ARG A O 1
ATOM 1660 N N . ARG A 1 230 ? -26.793 2.898 3.018 1 93.78 230 ARG A N 1
ATOM 1661 C CA . ARG A 1 230 ? -27.737 1.791 3.134 1 93.78 230 ARG A CA 1
ATOM 1662 C C . ARG A 1 230 ? -27.778 1.252 4.56 1 93.78 230 ARG A C 1
ATOM 1664 O O . ARG A 1 230 ? -26.763 1.257 5.26 1 93.78 230 ARG A O 1
ATOM 1671 N N . GLU A 1 231 ? -28.908 0.737 4.919 1 93.15 231 GLU A N 1
ATOM 1672 C CA . GLU A 1 231 ? -29.018 0.059 6.207 1 93.15 231 GLU A CA 1
ATOM 1673 C C . GLU A 1 231 ? -28.563 -1.394 6.108 1 93.15 231 GLU A C 1
ATOM 1675 O O . GLU A 1 231 ? -29.264 -2.302 6.559 1 93.15 231 GLU A O 1
ATOM 1680 N N . ALA A 1 232 ? -27.468 -1.615 5.487 1 95.57 232 ALA A N 1
ATOM 1681 C CA . ALA A 1 232 ? -26.874 -2.947 5.407 1 95.57 232 ALA A CA 1
ATOM 1682 C C . ALA A 1 232 ? -26.12 -3.29 6.688 1 95.57 232 ALA A C 1
ATOM 1684 O O . ALA A 1 232 ? -25.534 -2.411 7.325 1 95.57 232 ALA A O 1
ATOM 1685 N N . PRO A 1 233 ? -26.095 -4.529 7.075 1 96.12 233 PRO A N 1
ATOM 1686 C CA . PRO A 1 233 ? -25.467 -4.899 8.346 1 96.12 233 PRO A CA 1
ATOM 1687 C C . PRO A 1 233 ? -23.953 -4.7 8.336 1 96.12 233 PRO A C 1
ATOM 1689 O O . PRO A 1 233 ? -23.341 -4.537 9.394 1 96.12 233 PRO A O 1
ATOM 1692 N N . PHE A 1 234 ? -23.339 -4.764 7.179 1 96.87 234 PHE A N 1
ATOM 1693 C CA . PHE A 1 234 ? -21.891 -4.622 7.076 1 96.87 234 PHE A CA 1
ATOM 1694 C C . PHE A 1 234 ? -21.524 -3.476 6.141 1 96.87 234 PHE A C 1
ATOM 1696 O O . PHE A 1 234 ? -22.13 -3.317 5.079 1 96.87 234 PHE A O 1
ATOM 1703 N N . VAL A 1 235 ? -20.585 -2.666 6.574 1 95.66 235 VAL A N 1
ATOM 1704 C CA . VAL A 1 235 ? -19.995 -1.614 5.752 1 95.66 235 VAL A CA 1
ATOM 1705 C C . VAL A 1 235 ? -18.477 -1.774 5.718 1 95.66 235 VAL A C 1
ATOM 1707 O O . VAL A 1 235 ? -17.875 -2.25 6.683 1 95.66 235 VAL A O 1
ATOM 1710 N N . PRO A 1 236 ? -17.778 -1.413 4.632 1 96.79 236 PRO A N 1
ATOM 1711 C CA . PRO A 1 236 ? -18.404 -0.952 3.39 1 96.79 236 PRO A CA 1
ATOM 1712 C C . PRO A 1 236 ? -19.028 -2.091 2.586 1 96.79 236 PRO A C 1
ATOM 1714 O O . PRO A 1 236 ? -18.724 -3.262 2.829 1 96.79 236 PRO A O 1
ATOM 1717 N N . TYR A 1 237 ? -20.002 -1.778 1.745 1 97.49 237 TYR A N 1
ATOM 1718 C CA . TYR A 1 237 ? -20.649 -2.693 0.811 1 97.49 237 TYR A CA 1
ATOM 1719 C C . TYR A 1 237 ? -20.437 -2.242 -0.629 1 97.49 237 TYR A C 1
ATOM 1721 O O . TYR A 1 237 ? -19.923 -1.148 -0.874 1 97.49 237 TYR A O 1
ATOM 1729 N N . LEU A 1 238 ? -20.735 -3.048 -1.622 1 97.24 238 LEU A N 1
ATOM 1730 C CA . LEU A 1 238 ? -20.631 -2.707 -3.037 1 97.24 238 LEU A CA 1
ATOM 1731 C C . LEU A 1 238 ? -21.658 -1.646 -3.417 1 97.24 238 LEU A C 1
ATOM 1733 O O . LEU A 1 238 ? -22.824 -1.737 -3.028 1 97.24 238 LEU A O 1
ATOM 1737 N N . ALA A 1 239 ? -21.219 -0.679 -4.17 1 95.74 239 ALA A N 1
ATOM 1738 C CA . ALA A 1 239 ? -22.109 0.366 -4.669 1 95.74 239 ALA A CA 1
ATOM 1739 C C . ALA A 1 239 ? -22.498 0.108 -6.121 1 95.74 239 ALA A C 1
ATOM 1741 O O . ALA A 1 239 ? -23.456 0.697 -6.628 1 95.74 239 ALA A O 1
ATOM 1742 N N . TRP A 1 240 ? -21.756 -0.804 -6.783 1 95.57 240 TRP A N 1
ATOM 1743 C CA . TRP A 1 240 ? -21.984 -1.158 -8.18 1 95.57 240 TRP A CA 1
ATOM 1744 C C . TRP A 1 240 ? -21.924 -2.669 -8.376 1 95.57 240 TRP A C 1
ATOM 1746 O O . TRP A 1 240 ? -21.299 -3.379 -7.585 1 95.57 240 TRP A O 1
ATOM 1756 N N . THR A 1 241 ? -22.566 -3.134 -9.447 1 97.15 241 THR A N 1
ATOM 1757 C CA . THR A 1 241 ? -22.472 -4.547 -9.795 1 97.15 241 THR A CA 1
ATOM 1758 C C . THR A 1 241 ? -21.025 -4.94 -10.077 1 97.15 241 THR A C 1
ATOM 1760 O O . THR A 1 241 ? -20.365 -4.333 -10.923 1 97.15 241 THR A O 1
ATOM 1763 N N . PRO A 1 242 ? -20.493 -5.907 -9.357 1 97.55 242 PRO A N 1
ATOM 1764 C CA . PRO A 1 242 ? -19.133 -6.366 -9.652 1 97.55 242 PRO A CA 1
ATOM 1765 C C . PRO A 1 242 ? -19.078 -7.323 -10.84 1 97.55 242 PRO A C 1
ATOM 1767 O O . PRO A 1 242 ? -20.084 -7.953 -11.177 1 97.55 242 PRO A O 1
ATOM 1770 N N . PRO A 1 243 ? -17.937 -7.429 -11.497 1 97.34 243 PRO A N 1
ATOM 1771 C CA . PRO A 1 243 ? -17.797 -8.464 -12.525 1 97.34 243 PRO A CA 1
ATOM 1772 C C . PRO A 1 243 ? -17.825 -9.877 -11.947 1 97.34 243 PRO A C 1
ATOM 1774 O O . PRO A 1 243 ? -18.143 -10.833 -12.659 1 97.34 243 PRO A O 1
ATOM 1777 N N . ASP A 1 244 ? -17.463 -10 -10.764 1 98.22 244 ASP A N 1
ATOM 1778 C CA . ASP A 1 244 ? -17.487 -11.243 -9.999 1 98.22 244 ASP A CA 1
ATOM 1779 C C . ASP A 1 244 ? -17.399 -10.968 -8.5 1 98.22 244 ASP A C 1
ATOM 1781 O O . ASP A 1 244 ? -17.13 -9.838 -8.086 1 98.22 244 ASP A O 1
ATOM 1785 N N . PHE A 1 245 ? -17.647 -11.968 -7.667 1 98.62 245 PHE A N 1
ATOM 1786 C CA . PHE A 1 245 ? -17.561 -11.842 -6.217 1 98.62 245 PHE A CA 1
ATOM 1787 C C . PHE A 1 245 ? -16.297 -12.512 -5.689 1 98.62 245 PHE A C 1
ATOM 1789 O O . PHE A 1 245 ? -16.263 -12.97 -4.546 1 98.62 245 PHE A O 1
ATOM 1796 N N . ALA A 1 246 ? -15.236 -12.62 -6.567 1 98.5 246 ALA A N 1
ATOM 1797 C CA . ALA A 1 246 ? -13.981 -13.223 -6.125 1 98.5 246 ALA A CA 1
ATOM 1798 C C . ALA A 1 246 ? -13.391 -12.458 -4.944 1 98.5 246 ALA A C 1
ATOM 1800 O O . ALA A 1 246 ? -13.519 -11.234 -4.862 1 98.5 246 ALA A O 1
ATOM 1801 N N . LEU A 1 247 ? -12.85 -13.186 -4.003 1 98.69 247 LEU A N 1
ATOM 1802 C CA . LEU A 1 247 ? -12.065 -12.606 -2.919 1 98.69 247 LEU A CA 1
ATOM 1803 C C . LEU A 1 247 ? -10.572 -12.768 -3.182 1 98.69 247 LEU A C 1
ATOM 1805 O O . LEU A 1 247 ? -10.083 -13.889 -3.339 1 98.69 247 LEU A O 1
ATOM 1809 N N . SER A 1 248 ? -9.899 -11.654 -3.31 1 98.05 248 SER A N 1
ATOM 1810 C CA . SER A 1 248 ? -8.468 -11.642 -3.593 1 98.05 248 SER A CA 1
ATOM 1811 C C . SER A 1 248 ? -7.716 -10.755 -2.607 1 98.05 248 SER A C 1
ATOM 1813 O O . SER A 1 248 ? -8.207 -9.692 -2.221 1 98.05 248 SER A O 1
ATOM 1815 N N . LEU A 1 249 ? -6.596 -11.181 -2.151 1 98.44 249 LEU A N 1
ATOM 1816 C CA . LEU A 1 249 ? -5.756 -10.395 -1.253 1 98.44 249 LEU A CA 1
ATOM 1817 C C . LEU A 1 249 ? -4.345 -10.254 -1.813 1 98.44 249 LEU A C 1
ATOM 1819 O O . LEU A 1 249 ? -3.806 -11.198 -2.396 1 98.44 249 LEU A O 1
ATOM 1823 N N . CYS A 1 250 ? -3.813 -9.113 -1.669 1 97.88 250 CYS A N 1
ATOM 1824 C CA . CYS A 1 250 ? -2.435 -8.82 -2.047 1 97.88 250 CYS A CA 1
ATOM 1825 C C . CYS A 1 250 ? -1.493 -9.009 -0.865 1 97.88 250 CYS A C 1
ATOM 1827 O O . CYS A 1 250 ? -1.814 -8.619 0.259 1 97.88 250 CYS A O 1
ATOM 1829 N N . PHE A 1 251 ? -0.362 -9.606 -1.084 1 98.07 251 PHE A N 1
ATOM 1830 C CA . PHE A 1 251 ? 0.679 -9.841 -0.091 1 98.07 251 PHE A CA 1
ATOM 1831 C C . PHE A 1 251 ? 2.007 -9.248 -0.547 1 98.07 251 PHE A C 1
ATOM 1833 O O . PHE A 1 251 ? 2.281 -9.174 -1.746 1 98.07 251 PHE A O 1
ATOM 1840 N N . ALA A 1 252 ? 2.806 -8.819 0.371 1 97.53 252 ALA A N 1
ATOM 1841 C CA . ALA A 1 252 ? 4.112 -8.227 0.09 1 97.53 252 ALA A CA 1
ATOM 1842 C C . ALA A 1 252 ? 5.098 -8.514 1.219 1 97.53 252 ALA A C 1
ATOM 1844 O O . ALA A 1 252 ? 4.803 -9.298 2.125 1 97.53 252 ALA A O 1
ATOM 1845 N N . GLY A 1 253 ? 6.368 -7.972 1.144 1 96.62 253 GLY A N 1
ATOM 1846 C CA . GLY A 1 253 ? 7.436 -8.216 2.1 1 96.62 253 GLY A CA 1
ATOM 1847 C C . GLY A 1 253 ? 8.47 -9.207 1.6 1 96.62 253 GLY A C 1
ATOM 1848 O O . GLY A 1 253 ? 8.388 -9.677 0.463 1 96.62 253 GLY A O 1
ATOM 1849 N N . GLY A 1 254 ? 9.493 -9.466 2.362 1 96.85 254 GLY A N 1
ATOM 1850 C CA . GLY A 1 254 ? 10.497 -10.483 2.094 1 96.85 254 GLY A CA 1
ATOM 1851 C C . GLY A 1 254 ? 11.324 -10.192 0.855 1 96.85 254 GLY A C 1
ATOM 1852 O O . GLY A 1 254 ? 11.934 -11.098 0.283 1 96.85 254 GLY A O 1
ATOM 1853 N N . GLY A 1 255 ? 11.212 -9.019 0.344 1 97.22 255 GLY A N 1
ATOM 1854 C CA . GLY A 1 255 ? 11.974 -8.668 -0.843 1 97.22 255 GLY A CA 1
ATOM 1855 C C . GLY A 1 255 ? 11.187 -8.836 -2.129 1 97.22 255 GLY A C 1
ATOM 1856 O O . GLY A 1 255 ? 11.748 -8.75 -3.223 1 97.22 255 GLY A O 1
ATOM 1857 N N . VAL A 1 256 ? 9.899 -9.045 -1.982 1 97.86 256 VAL A N 1
ATOM 1858 C CA . VAL A 1 256 ? 9.09 -9.293 -3.17 1 97.86 256 VAL A CA 1
ATOM 1859 C C . VAL A 1 256 ? 8.931 -7.999 -3.966 1 97.86 256 VAL A C 1
ATOM 1861 O O . VAL A 1 256 ? 8.436 -6.998 -3.443 1 97.86 256 VAL A O 1
ATOM 1864 N N . TYR A 1 257 ? 9.322 -7.988 -5.169 1 97.51 257 TYR A N 1
ATOM 1865 C CA . TYR A 1 257 ? 9.234 -6.875 -6.108 1 97.51 257 TYR A CA 1
ATOM 1866 C C . TYR A 1 257 ? 9.591 -7.323 -7.52 1 97.51 257 TYR A C 1
ATOM 1868 O O . TYR A 1 257 ? 10.684 -7.843 -7.755 1 97.51 257 TYR A O 1
ATOM 1876 N N . ALA A 1 258 ? 8.61 -7.182 -8.489 1 97.22 258 ALA A N 1
ATOM 1877 C CA . ALA A 1 258 ? 8.825 -7.578 -9.879 1 97.22 258 ALA A CA 1
ATOM 1878 C C . ALA A 1 258 ? 9.032 -9.085 -9.994 1 97.22 258 ALA A C 1
ATOM 1880 O O . ALA A 1 258 ? 10.074 -9.54 -10.471 1 97.22 258 ALA A O 1
ATOM 1881 N N . ASN A 1 259 ? 7.992 -9.729 -9.65 1 98.06 259 ASN A N 1
ATOM 1882 C CA . ASN A 1 259 ? 8.024 -11.187 -9.613 1 98.06 259 ASN A CA 1
ATOM 1883 C C . ASN A 1 259 ? 8.303 -11.778 -10.991 1 98.06 259 ASN A C 1
ATOM 1885 O O . ASN A 1 259 ? 7.747 -11.321 -11.992 1 98.06 259 ASN A O 1
ATOM 1889 N N . GLY A 1 260 ? 9.162 -12.804 -10.978 1 97.38 260 GLY A N 1
ATOM 1890 C CA . GLY A 1 260 ? 9.336 -13.611 -12.176 1 97.38 260 GLY A CA 1
ATOM 1891 C C . GLY A 1 260 ? 8.379 -14.786 -12.248 1 97.38 260 GLY A C 1
ATOM 1892 O O . GLY A 1 260 ? 7.162 -14.599 -12.297 1 97.38 260 GLY A O 1
ATOM 1893 N N . ARG A 1 261 ? 8.935 -15.96 -12.196 1 98.04 261 ARG A N 1
ATOM 1894 C CA . ARG A 1 261 ? 8.168 -17.201 -12.242 1 98.04 261 ARG A CA 1
ATOM 1895 C C . ARG A 1 261 ? 7.805 -17.673 -10.838 1 98.04 261 ARG A C 1
ATOM 1897 O O . ARG A 1 261 ? 8.602 -17.542 -9.908 1 98.04 261 ARG A O 1
ATOM 1904 N N . PHE A 1 262 ? 6.612 -18.191 -10.692 1 98.58 262 PHE A N 1
ATOM 1905 C CA . PHE A 1 262 ? 6.149 -18.754 -9.429 1 98.58 262 PHE A CA 1
ATOM 1906 C C . PHE A 1 262 ? 6.302 -20.27 -9.423 1 98.58 262 PHE A C 1
ATOM 1908 O O . PHE A 1 262 ? 5.914 -20.941 -10.382 1 98.58 262 PHE A O 1
ATOM 1915 N N . MET A 1 263 ? 6.93 -20.813 -8.379 1 98.43 263 MET A N 1
ATOM 1916 C CA . MET A 1 263 ? 7.028 -22.25 -8.139 1 98.43 263 MET A CA 1
ATOM 1917 C C . MET A 1 263 ? 6.72 -22.581 -6.682 1 98.43 263 MET A C 1
ATOM 1919 O O . MET A 1 263 ? 7.134 -21.856 -5.776 1 98.43 263 MET A O 1
ATOM 1923 N N . PHE A 1 264 ? 5.961 -23.644 -6.472 1 98.47 264 PHE A N 1
ATOM 1924 C CA . PHE A 1 264 ? 5.661 -24.089 -5.116 1 98.47 264 PHE A CA 1
ATOM 1925 C C . PHE A 1 264 ? 6.518 -25.292 -4.739 1 98.47 264 PHE A C 1
ATOM 1927 O O . PHE A 1 264 ? 6.754 -26.176 -5.566 1 98.47 264 PHE A O 1
ATOM 1934 N N . ASP A 1 265 ? 6.96 -25.302 -3.492 1 98.39 265 ASP A N 1
ATOM 1935 C CA . ASP A 1 265 ? 7.607 -26.516 -3.005 1 98.39 265 ASP A CA 1
ATOM 1936 C C . ASP A 1 265 ? 6.578 -27.509 -2.468 1 98.39 265 ASP A C 1
ATOM 1938 O O . ASP A 1 265 ? 5.373 -27.259 -2.533 1 98.39 265 ASP A O 1
ATOM 1942 N N . ALA A 1 266 ? 6.999 -28.662 -2 1 97.11 266 ALA A N 1
ATOM 1943 C CA . ALA A 1 266 ? 6.124 -29.769 -1.621 1 97.11 266 ALA A CA 1
ATOM 1944 C C . ALA A 1 266 ? 5.226 -29.381 -0.449 1 97.11 266 ALA A C 1
ATOM 1946 O O . ALA A 1 266 ? 4.179 -29.995 -0.233 1 97.11 266 ALA A O 1
ATOM 1947 N N . ASP A 1 267 ? 5.629 -28.325 0.319 1 97.07 267 ASP A N 1
ATOM 1948 C CA . ASP A 1 267 ? 4.844 -27.861 1.459 1 97.07 267 ASP A CA 1
ATOM 1949 C C . ASP A 1 267 ? 3.925 -26.708 1.061 1 97.07 267 ASP A C 1
ATOM 1951 O O . ASP A 1 267 ? 3.238 -26.135 1.908 1 97.07 267 ASP A O 1
ATOM 1955 N N . GLY A 1 268 ? 3.956 -26.353 -0.179 1 97.68 268 GLY A N 1
ATOM 1956 C CA . GLY A 1 268 ? 3.07 -25.323 -0.698 1 97.68 268 GLY A CA 1
ATOM 1957 C C . GLY A 1 268 ? 3.635 -23.922 -0.553 1 97.68 268 GLY A C 1
ATOM 1958 O O . GLY A 1 268 ? 2.934 -22.937 -0.79 1 97.68 268 GLY A O 1
ATOM 1959 N N . ASN A 1 269 ? 4.933 -23.793 -0.104 1 98.7 269 ASN A N 1
ATOM 1960 C CA . ASN A 1 269 ? 5.554 -22.473 -0.068 1 98.7 269 ASN A CA 1
ATOM 1961 C C . ASN A 1 269 ? 5.864 -21.96 -1.471 1 98.7 269 ASN A C 1
ATOM 1963 O O . ASN A 1 269 ? 6.293 -22.726 -2.336 1 98.7 269 ASN A O 1
ATOM 1967 N N . LEU A 1 270 ? 5.68 -20.71 -1.642 1 98.75 270 LEU A N 1
ATOM 1968 C CA . LEU A 1 270 ? 5.981 -20.063 -2.915 1 98.75 270 LEU A CA 1
ATOM 1969 C C . LEU A 1 270 ? 7.456 -19.684 -2.997 1 98.75 270 LEU A C 1
ATOM 1971 O O . LEU A 1 270 ? 8.016 -19.144 -2.041 1 98.75 270 LEU A O 1
ATOM 1975 N N . TRP A 1 271 ? 8.072 -19.946 -4.1 1 98.81 271 TRP A N 1
ATOM 1976 C CA . TRP A 1 271 ? 9.398 -19.459 -4.467 1 98.81 271 TRP A CA 1
ATOM 1977 C C . TRP A 1 271 ? 9.339 -18.63 -5.745 1 98.81 271 TRP A C 1
ATOM 1979 O O . TRP A 1 271 ? 8.641 -18.992 -6.696 1 98.81 271 TRP A O 1
ATOM 1989 N N . SER A 1 272 ? 10.071 -17.562 -5.782 1 98.65 272 SER A N 1
ATOM 1990 C CA . SER A 1 272 ? 10.146 -16.734 -6.981 1 98.65 272 SER A CA 1
ATOM 1991 C C . SER A 1 272 ? 11.424 -15.902 -6.999 1 98.65 272 SER A C 1
ATOM 1993 O O . SER A 1 272 ? 11.819 -15.34 -5.976 1 98.65 272 SER A O 1
ATOM 1995 N N . GLY A 1 273 ? 12.104 -15.915 -8.127 1 98.1 273 GLY A N 1
ATOM 1996 C CA . GLY A 1 273 ? 13.128 -14.907 -8.349 1 98.1 273 GLY A CA 1
ATOM 1997 C C . GLY A 1 273 ? 12.558 -13.529 -8.63 1 98.1 273 GLY A C 1
ATOM 1998 O O . GLY A 1 273 ? 11.487 -13.405 -9.229 1 98.1 273 GLY A O 1
ATOM 1999 N N . GLN A 1 274 ? 13.249 -12.523 -8.227 1 97.83 274 GLN A N 1
ATOM 2000 C CA . GLN A 1 274 ? 12.787 -11.148 -8.39 1 97.83 274 GLN A CA 1
ATOM 2001 C C . GLN A 1 274 ? 13.646 -10.395 -9.402 1 97.83 274 GLN A C 1
ATOM 2003 O O . GLN A 1 274 ? 14.876 -10.451 -9.343 1 97.83 274 GLN A O 1
ATOM 2008 N N . ASN A 1 275 ? 13.004 -9.674 -10.32 1 96.15 275 ASN A N 1
ATOM 2009 C CA . ASN A 1 275 ? 13.733 -8.942 -11.35 1 96.15 275 ASN A CA 1
ATOM 2010 C C . ASN A 1 275 ? 14.511 -7.769 -10.76 1 96.15 275 ASN A C 1
ATOM 2012 O O . ASN A 1 275 ? 15.629 -7.481 -11.189 1 96.15 275 ASN A O 1
ATOM 2016 N N . TRP A 1 276 ? 13.885 -7.142 -9.855 1 96.08 276 TRP A N 1
ATOM 2017 C CA . TRP A 1 276 ? 14.446 -5.931 -9.267 1 96.08 276 TRP A CA 1
ATOM 2018 C C . TRP A 1 276 ? 14.274 -5.93 -7.752 1 96.08 276 TRP A C 1
ATOM 2020 O O . TRP A 1 276 ? 13.663 -6.842 -7.19 1 96.08 276 TRP A O 1
ATOM 2030 N N . MET A 1 277 ? 14.862 -4.943 -7.073 1 96.33 277 MET A N 1
ATOM 2031 C CA . MET A 1 277 ? 14.837 -4.845 -5.617 1 96.33 277 MET A CA 1
ATOM 2032 C C . MET A 1 277 ? 13.86 -3.767 -5.16 1 96.33 277 MET A C 1
ATOM 2034 O O . MET A 1 277 ? 13.798 -2.688 -5.752 1 96.33 277 MET A O 1
ATOM 2038 N N . PRO A 1 278 ? 13.062 -4.043 -4.073 1 97.07 278 PRO A N 1
ATOM 2039 C CA . PRO A 1 278 ? 12.179 -2.999 -3.549 1 97.07 278 PRO A CA 1
ATOM 2040 C C . PRO A 1 278 ? 12.93 -1.72 -3.183 1 97.07 278 PRO A C 1
ATOM 2042 O O . PRO A 1 278 ? 14.024 -1.784 -2.617 1 97.07 278 PRO A O 1
ATOM 2045 N N . GLY A 1 279 ? 12.323 -0.621 -3.527 1 96.62 279 GLY A N 1
ATOM 2046 C CA . GLY A 1 279 ? 12.905 0.665 -3.179 1 96.62 279 GLY A CA 1
ATOM 2047 C C . GLY A 1 279 ? 13.931 1.148 -4.186 1 96.62 279 GLY A C 1
ATOM 2048 O O . GLY A 1 279 ? 14.421 2.275 -4.089 1 96.62 279 GLY A O 1
ATOM 2049 N N . SER A 1 280 ? 14.288 0.323 -5.183 1 96.67 280 SER A N 1
ATOM 2050 C CA . SER A 1 280 ? 15.256 0.714 -6.203 1 96.67 280 SER A CA 1
ATOM 2051 C C . SER A 1 280 ? 14.587 1.496 -7.329 1 96.67 280 SER A C 1
ATOM 2053 O O . SER A 1 280 ? 13.406 1.291 -7.618 1 96.67 280 SER A O 1
ATOM 2055 N N . GLN A 1 281 ? 15.267 2.385 -7.906 1 95.37 281 GLN A N 1
ATOM 2056 C CA . GLN A 1 281 ? 14.869 3.04 -9.148 1 95.37 281 GLN A CA 1
ATOM 2057 C C . GLN A 1 281 ? 15.244 2.194 -10.361 1 95.37 281 GLN A C 1
ATOM 2059 O O . GLN A 1 281 ? 16.004 2.64 -11.224 1 95.37 281 GLN A O 1
ATOM 2064 N N . SER A 1 282 ? 14.659 0.989 -10.445 1 93.1 282 SER A N 1
ATOM 2065 C CA . SER A 1 282 ? 15.049 -0.006 -11.439 1 93.1 282 SER A CA 1
ATOM 2066 C C . SER A 1 282 ? 14.084 -0.017 -12.619 1 93.1 282 SER A C 1
ATOM 2068 O O . SER A 1 282 ? 12.917 0.355 -12.477 1 93.1 282 SER A O 1
ATOM 2070 N N . GLY A 1 283 ? 14.517 -0.44 -13.722 1 89.72 283 GLY A N 1
ATOM 2071 C CA . GLY A 1 283 ? 13.83 -0.667 -14.983 1 89.72 283 GLY A CA 1
ATOM 2072 C C . GLY A 1 283 ? 14.684 -1.392 -16.006 1 89.72 283 GLY A C 1
ATOM 2073 O O . GLY A 1 283 ? 15.729 -1.951 -15.666 1 89.72 283 GLY A O 1
ATOM 2074 N N . VAL A 1 284 ? 14.247 -1.378 -17.193 1 87.87 284 VAL A N 1
ATOM 2075 C CA . VAL A 1 284 ? 14.95 -2.094 -18.253 1 87.87 284 VAL A CA 1
ATOM 2076 C C . VAL A 1 284 ? 16.199 -1.315 -18.662 1 87.87 284 VAL A C 1
ATOM 2078 O O . VAL A 1 284 ? 17.118 -1.876 -19.262 1 87.87 284 VAL A O 1
ATOM 2081 N N . ARG A 1 285 ? 16.304 -0.075 -18.21 1 83.61 285 ARG A N 1
ATOM 2082 C CA . ARG A 1 285 ? 17.435 0.772 -18.574 1 83.61 285 ARG A CA 1
ATOM 2083 C C . ARG A 1 285 ? 18.536 0.697 -17.521 1 83.61 285 ARG A C 1
ATOM 2085 O O . ARG A 1 285 ? 19.722 0.677 -17.856 1 83.61 285 ARG A O 1
ATOM 2092 N N . LYS A 1 286 ? 18.113 0.776 -16.284 1 85.75 286 LYS A N 1
ATOM 2093 C CA . LYS A 1 286 ? 18.965 0.595 -15.112 1 85.75 286 LYS A CA 1
ATOM 2094 C C . LYS A 1 286 ? 18.382 -0.449 -14.164 1 85.75 286 LYS A C 1
ATOM 2096 O O . LYS A 1 286 ? 17.207 -0.373 -13.796 1 85.75 286 LYS A O 1
ATOM 2101 N N . SER A 1 287 ? 19.292 -1.403 -13.966 1 84.56 287 SER A N 1
ATOM 2102 C CA . SER A 1 287 ? 18.752 -2.495 -13.163 1 84.56 287 SER A CA 1
ATOM 2103 C C . SER A 1 287 ? 19.512 -2.644 -11.85 1 84.56 287 SER A C 1
ATOM 2105 O O . SER A 1 287 ? 20.74 -2.753 -11.846 1 84.56 287 SER A O 1
ATOM 2107 N N . ILE A 1 288 ? 18.856 -2.282 -10.774 1 89.27 288 ILE A N 1
ATOM 2108 C CA . ILE A 1 288 ? 19.3 -2.728 -9.458 1 89.27 288 ILE A CA 1
ATOM 2109 C C . ILE A 1 288 ? 18.497 -3.955 -9.031 1 89.27 288 ILE A C 1
ATOM 2111 O O . ILE A 1 288 ? 17.349 -3.832 -8.598 1 89.27 288 ILE A O 1
ATOM 2115 N N . GLY A 1 289 ? 19.342 -5.033 -9.007 1 76.14 289 GLY A N 1
ATOM 2116 C CA . GLY A 1 289 ? 18.26 -6.004 -9.056 1 76.14 289 GLY A CA 1
ATOM 2117 C C . GLY A 1 289 ? 18.233 -6.927 -7.852 1 76.14 289 GLY A C 1
ATOM 2118 O O . GLY A 1 289 ? 19.151 -6.911 -7.03 1 76.14 289 GLY A O 1
ATOM 2119 N N . GLY A 1 290 ? 17.138 -8.103 -7.906 1 94.24 290 GLY A N 1
ATOM 2120 C CA . GLY A 1 290 ? 16.607 -8.732 -6.707 1 94.24 290 GLY A CA 1
ATOM 2121 C C . GLY A 1 290 ? 17.105 -10.151 -6.508 1 94.24 290 GLY A C 1
ATOM 2122 O O . GLY A 1 290 ? 17.853 -10.674 -7.336 1 94.24 290 GLY A O 1
ATOM 2123 N N . GLY A 1 291 ? 16.791 -10.642 -5.336 1 97.37 291 GLY A N 1
ATOM 2124 C CA . GLY A 1 291 ? 17.093 -12.02 -4.985 1 97.37 291 GLY A CA 1
ATOM 2125 C C . GLY A 1 291 ? 15.911 -12.954 -5.162 1 97.37 291 GLY A C 1
ATOM 2126 O O . GLY A 1 291 ? 15.184 -12.863 -6.154 1 97.37 291 GLY A O 1
ATOM 2127 N N . VAL A 1 292 ? 15.831 -13.928 -4.247 1 98.66 292 VAL A N 1
ATOM 2128 C CA . VAL A 1 292 ? 14.794 -14.953 -4.299 1 98.66 292 VAL A CA 1
ATOM 2129 C C . VAL A 1 292 ? 13.885 -14.83 -3.078 1 98.66 292 VAL A C 1
ATOM 2131 O O . VAL A 1 292 ? 14.364 -14.672 -1.953 1 98.66 292 VAL A O 1
ATOM 2134 N N . VAL A 1 293 ? 12.64 -14.932 -3.293 1 98.7 293 VAL A N 1
ATOM 2135 C CA . VAL A 1 293 ? 11.723 -14.806 -2.165 1 98.7 293 VAL A CA 1
ATOM 2136 C C . VAL A 1 293 ? 11.062 -16.154 -1.883 1 98.7 293 VAL A C 1
ATOM 2138 O O . VAL A 1 293 ? 10.952 -16.997 -2.777 1 98.7 293 VAL A O 1
ATOM 2141 N N . LYS A 1 294 ? 10.64 -16.323 -0.661 1 98.78 294 LYS A N 1
ATOM 2142 C CA . LYS A 1 294 ? 9.864 -17.46 -0.174 1 98.78 294 LYS A CA 1
ATOM 2143 C C . LYS A 1 294 ? 8.696 -16.998 0.693 1 98.78 294 LYS A C 1
ATOM 2145 O O . LYS A 1 294 ? 8.863 -16.14 1.562 1 98.78 294 LYS A O 1
ATOM 2150 N N . PHE A 1 295 ? 7.544 -17.549 0.48 1 98.75 295 PHE A N 1
ATOM 2151 C CA . PHE A 1 295 ? 6.355 -17.228 1.26 1 98.75 295 PHE A CA 1
ATOM 2152 C C . PHE A 1 295 ? 5.633 -18.498 1.693 1 98.75 295 PHE A C 1
ATOM 2154 O O . PHE A 1 295 ? 5.566 -19.469 0.936 1 98.75 295 PHE A O 1
ATOM 2161 N N . THR A 1 296 ? 5.054 -18.45 2.856 1 98.74 296 THR A N 1
ATOM 2162 C CA . THR A 1 296 ? 4.15 -19.516 3.277 1 98.74 296 THR A CA 1
ATOM 2163 C C . THR A 1 296 ? 2.874 -19.504 2.44 1 98.74 296 THR A C 1
ATOM 2165 O O . THR A 1 296 ? 2.576 -18.515 1.767 1 98.74 296 THR A O 1
ATOM 2168 N N . PRO A 1 297 ? 2.122 -20.612 2.481 1 98.3 297 PRO A N 1
ATOM 2169 C CA . PRO A 1 297 ? 0.897 -20.692 1.682 1 98.3 297 PRO A CA 1
ATOM 2170 C C . PRO A 1 297 ? -0.141 -19.648 2.087 1 98.3 297 PRO A C 1
ATOM 2172 O O . PRO A 1 297 ? -1.098 -19.404 1.348 1 98.3 297 PRO A O 1
ATOM 2175 N N . ASN A 1 298 ? -0.033 -19.047 3.27 1 97.77 298 ASN A N 1
ATOM 2176 C CA . ASN A 1 298 ? -0.98 -18.02 3.69 1 97.77 298 ASN A CA 1
ATOM 2177 C C . ASN A 1 298 ? -0.374 -16.623 3.587 1 97.77 298 ASN A C 1
ATOM 2179 O O . ASN A 1 298 ? -0.883 -15.675 4.1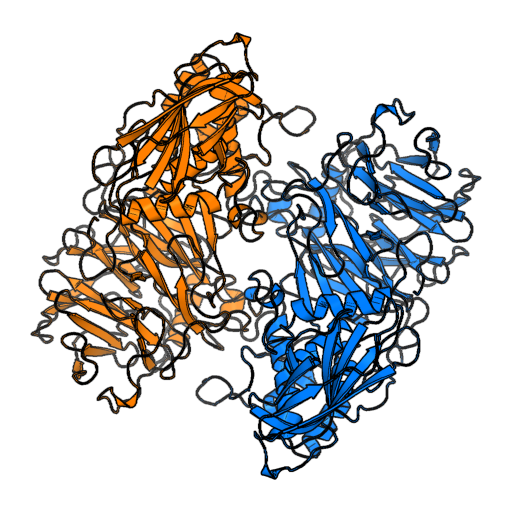87 1 97.77 298 ASN A O 1
ATOM 2183 N N . GLY A 1 299 ? 0.794 -16.499 2.906 1 97.47 299 GLY A N 1
ATOM 2184 C CA . GLY A 1 299 ? 1.262 -15.2 2.451 1 97.47 299 GLY A CA 1
ATOM 2185 C C . GLY A 1 299 ? 2.258 -14.559 3.399 1 97.47 299 GLY A C 1
ATOM 2186 O O . GLY A 1 299 ? 2.516 -13.356 3.317 1 97.47 299 GLY A O 1
ATOM 2187 N N . ILE A 1 300 ? 2.902 -15.255 4.344 1 97.92 300 ILE A N 1
ATOM 2188 C CA . ILE A 1 300 ? 3.901 -14.727 5.268 1 97.92 300 ILE A CA 1
ATOM 2189 C C . ILE A 1 300 ? 5.29 -14.838 4.644 1 97.92 300 ILE A C 1
ATOM 2191 O O . ILE A 1 300 ? 5.715 -15.926 4.25 1 97.92 300 ILE A O 1
ATOM 2195 N N . PRO A 1 301 ? 5.991 -13.775 4.517 1 98 301 PRO A N 1
ATOM 2196 C CA . PRO A 1 301 ? 7.34 -13.854 3.951 1 98 301 PRO A CA 1
ATOM 2197 C C . PRO A 1 301 ? 8.305 -14.643 4.833 1 98 301 PRO A C 1
ATOM 2199 O O . PRO A 1 301 ? 8.316 -14.467 6.054 1 98 301 PRO A O 1
ATOM 2202 N N . LEU A 1 302 ? 9.113 -15.475 4.274 1 98.46 302 LEU A N 1
ATOM 2203 C CA . LEU A 1 302 ? 10.146 -16.248 4.954 1 98.46 302 LEU A CA 1
ATOM 2204 C C . LEU A 1 302 ? 11.537 -15.808 4.507 1 98.46 302 LEU A C 1
ATOM 2206 O O . LEU A 1 302 ? 12.537 -16.171 5.129 1 98.46 302 LEU A O 1
ATOM 2210 N N . SER A 1 303 ? 11.626 -15.076 3.438 1 98.45 303 SER A N 1
ATOM 2211 C CA . SER A 1 303 ? 12.878 -14.49 2.97 1 98.45 303 SER A CA 1
ATOM 2212 C C . SER A 1 303 ? 13.14 -13.143 3.635 1 98.45 303 SER A C 1
ATOM 2214 O O . SER A 1 303 ? 12.211 -12.493 4.12 1 98.45 303 SER A O 1
ATOM 2216 N N . PRO A 1 304 ? 14.418 -12.719 3.646 1 96.7 304 PRO A N 1
ATOM 2217 C CA . PRO A 1 304 ? 14.731 -11.422 4.251 1 96.7 304 PRO A CA 1
ATOM 2218 C C . PRO A 1 304 ? 14.109 -10.251 3.492 1 96.7 304 PRO A C 1
ATOM 2220 O O . PRO A 1 304 ? 13.917 -10.331 2.276 1 96.7 304 PRO A O 1
ATOM 2223 N N . PRO A 1 305 ? 13.825 -9.206 4.217 1 96.61 305 PRO A N 1
ATOM 2224 C CA . PRO A 1 305 ? 13.281 -8.032 3.532 1 96.61 305 PRO A CA 1
ATOM 2225 C C . PRO A 1 305 ? 14.274 -7.407 2.554 1 96.61 305 PRO A C 1
ATOM 2227 O O . PRO A 1 305 ? 15.485 -7.455 2.783 1 96.61 305 PRO A O 1
ATOM 2230 N N . ILE A 1 306 ? 13.759 -6.837 1.497 1 96.99 306 ILE A N 1
ATOM 2231 C CA . ILE A 1 306 ? 14.396 -5.98 0.503 1 96.99 306 ILE A CA 1
ATOM 2232 C C . ILE A 1 306 ? 15.236 -6.829 -0.448 1 96.99 306 ILE A C 1
ATOM 2234 O O . ILE A 1 306 ? 14.933 -6.921 -1.64 1 96.99 306 ILE A O 1
ATOM 2238 N N . THR A 1 307 ? 16.17 -7.628 0.019 1 95.69 307 THR A N 1
ATOM 2239 C CA . THR A 1 307 ? 17.099 -8.286 -0.893 1 95.69 307 THR A CA 1
ATOM 2240 C C . THR A 1 307 ? 16.596 -9.678 -1.266 1 95.69 307 THR A C 1
ATOM 2242 O O . THR A 1 307 ? 16.992 -10.232 -2.293 1 95.69 307 THR A O 1
ATOM 2245 N N . GLY A 1 308 ? 15.735 -10.279 -0.361 1 97.51 308 GLY A N 1
ATOM 2246 C CA . GLY A 1 308 ? 15.488 -11.707 -0.482 1 97.51 308 GLY A CA 1
ATOM 2247 C C . GLY A 1 308 ? 16.725 -12.549 -0.235 1 97.51 308 GLY A C 1
ATOM 2248 O O . GLY A 1 308 ? 17.742 -12.043 0.245 1 97.51 308 GLY A O 1
ATOM 2249 N N . PHE A 1 309 ? 16.595 -13.835 -0.497 1 98.3 309 PHE A N 1
ATOM 2250 C CA . PHE A 1 309 ? 17.767 -14.701 -0.474 1 98.3 309 PHE A CA 1
ATOM 2251 C C . PHE A 1 309 ? 18.712 -14.365 -1.621 1 98.3 309 PHE A C 1
ATOM 2253 O O . PHE A 1 309 ? 18.268 -14.104 -2.742 1 98.3 309 PHE A O 1
ATOM 2260 N N . THR A 1 310 ? 19.886 -14.324 -1.332 1 95.82 310 THR A N 1
ATOM 2261 C CA . THR A 1 310 ? 20.939 -14.105 -2.318 1 95.82 310 THR A CA 1
ATOM 2262 C C . THR A 1 310 ? 22.038 -15.154 -2.177 1 95.82 310 THR A C 1
ATOM 2264 O O . THR A 1 310 ? 21.96 -16.03 -1.313 1 95.82 310 THR A O 1
ATOM 2267 N N . GLY A 1 311 ? 23.008 -15.159 -3.031 1 95 311 GLY A N 1
ATOM 2268 C CA . GLY A 1 311 ? 24.144 -16.066 -3.002 1 95 311 GLY A CA 1
ATOM 2269 C C . GLY A 1 311 ? 24.669 -16.41 -4.383 1 95 311 GLY A C 1
ATOM 2270 O O . GLY A 1 311 ? 24.011 -16.136 -5.389 1 95 311 GLY A O 1
ATOM 2271 N N . MET A 1 312 ? 25.887 -16.87 -4.351 1 94.71 312 MET A N 1
ATOM 2272 C CA . MET A 1 312 ? 26.57 -17.334 -5.555 1 94.71 312 MET A CA 1
ATOM 2273 C C . MET A 1 312 ? 26.559 -16.258 -6.636 1 94.71 312 MET A C 1
ATOM 2275 O O . MET A 1 312 ? 26.467 -16.569 -7.825 1 94.71 312 MET A O 1
ATOM 2279 N N . GLY A 1 313 ? 26.407 -15.035 -6.234 1 91.65 313 GLY A N 1
ATOM 2280 C CA . GLY A 1 313 ? 26.634 -13.883 -7.092 1 91.65 313 GLY A CA 1
ATOM 2281 C C . GLY A 1 313 ? 25.4 -13.463 -7.866 1 91.65 313 GLY A C 1
ATOM 2282 O O . GLY A 1 313 ? 25.469 -12.58 -8.724 1 91.65 313 GLY A O 1
ATOM 2283 N N . ILE A 1 314 ? 24.265 -14.002 -7.576 1 94.02 314 ILE A N 1
ATOM 2284 C CA . ILE A 1 314 ? 23.082 -13.683 -8.369 1 94.02 314 ILE A CA 1
ATOM 2285 C C . ILE A 1 314 ? 22.747 -12.201 -8.221 1 94.02 314 ILE A C 1
ATOM 2287 O O . ILE A 1 314 ? 22.921 -11.623 -7.145 1 94.02 314 ILE A O 1
ATOM 2291 N N . ASP A 1 315 ? 22.249 -11.563 -9.303 1 92.68 315 ASP A N 1
ATOM 2292 C CA . ASP A 1 315 ? 21.751 -10.191 -9.336 1 92.68 315 ASP A CA 1
ATOM 2293 C C . ASP A 1 315 ? 20.606 -10.047 -10.336 1 92.68 315 ASP A C 1
ATOM 2295 O O . ASP A 1 315 ? 20.838 -9.916 -11.539 1 92.68 315 ASP A O 1
ATOM 2299 N N . GLY A 1 316 ? 19.428 -10.02 -9.731 1 93.85 316 GLY A N 1
ATOM 2300 C CA . GLY A 1 316 ? 18.25 -10.004 -10.583 1 93.85 316 GLY A CA 1
ATOM 2301 C C . GLY A 1 316 ? 17.935 -11.358 -11.192 1 93.85 316 GLY A C 1
ATOM 2302 O O . GLY A 1 316 ? 18.811 -12.001 -11.775 1 93.85 316 GLY A O 1
ATOM 2303 N N . VAL A 1 317 ? 16.716 -11.704 -11.021 1 95.01 317 VAL A N 1
ATOM 2304 C CA . VAL A 1 317 ? 16.275 -13.01 -11.5 1 95.01 317 VAL A CA 1
ATOM 2305 C C . VAL A 1 317 ? 15.168 -12.835 -12.536 1 95.01 317 VAL A C 1
ATOM 2307 O O . VAL A 1 317 ? 14.191 -12.122 -12.295 1 95.01 317 VAL A O 1
ATOM 2310 N N . GLY A 1 318 ? 15.35 -13.41 -13.654 1 91.58 318 GLY A N 1
ATOM 2311 C CA . GLY A 1 318 ? 14.316 -13.368 -14.675 1 91.58 318 GLY A CA 1
ATOM 2312 C C . GLY A 1 318 ? 13.28 -14.465 -14.521 1 91.58 318 GLY A C 1
ATOM 2313 O O . GLY A 1 318 ? 12.661 -14.598 -13.463 1 91.58 318 GLY A O 1
ATOM 2314 N N . TRP A 1 319 ? 13.161 -15.309 -15.497 1 95.91 319 TRP A N 1
ATOM 2315 C CA . TRP A 1 319 ? 12.174 -16.381 -15.57 1 95.91 319 TRP A CA 1
ATOM 2316 C C . TRP A 1 319 ? 12.706 -17.656 -14.923 1 95.91 319 TRP A C 1
ATOM 2318 O O . TRP A 1 319 ? 11.965 -18.625 -14.743 1 95.91 319 TRP A O 1
ATOM 2328 N N . GLY A 1 320 ? 13.957 -17.664 -14.56 1 97.09 320 GLY A N 1
ATOM 2329 C CA . GLY A 1 320 ? 14.618 -18.876 -14.104 1 97.09 320 GLY A CA 1
ATOM 2330 C C . GLY A 1 320 ? 14.352 -19.187 -12.644 1 97.09 320 GLY A C 1
ATOM 2331 O O . GLY A 1 320 ? 15.141 -18.817 -11.771 1 97.09 320 GLY A O 1
ATOM 2332 N N . THR A 1 321 ? 13.325 -19.908 -12.321 1 98.14 321 THR A N 1
ATOM 2333 C CA . THR A 1 321 ? 13.001 -20.445 -11.004 1 98.14 321 THR A CA 1
ATOM 2334 C C . THR A 1 321 ? 12.43 -21.855 -11.121 1 98.14 321 THR A C 1
ATOM 2336 O O . THR A 1 321 ? 11.446 -22.075 -11.829 1 98.14 321 THR A O 1
ATOM 2339 N N . ALA A 1 322 ? 12.971 -22.776 -10.443 1 98.34 322 ALA A N 1
ATOM 2340 C CA . ALA A 1 322 ? 12.442 -24.135 -10.363 1 98.34 322 ALA A CA 1
ATOM 2341 C C . ALA A 1 322 ? 12.661 -24.728 -8.974 1 98.34 322 ALA A C 1
ATOM 2343 O O . ALA A 1 322 ? 13.644 -24.405 -8.302 1 98.34 322 ALA A O 1
ATOM 2344 N N . VAL A 1 323 ? 11.778 -25.477 -8.597 1 98.1 323 VAL A N 1
ATOM 2345 C CA . VAL A 1 323 ? 11.845 -26.159 -7.309 1 98.1 323 VAL A CA 1
ATOM 2346 C C . VAL A 1 323 ? 11.818 -27.671 -7.522 1 98.1 323 VAL A C 1
ATOM 2348 O O . VAL A 1 323 ? 10.929 -28.192 -8.2 1 98.1 323 VAL A O 1
ATOM 2351 N N . THR A 1 324 ? 12.804 -28.351 -7.056 1 96.32 324 THR A N 1
ATOM 2352 C CA . THR A 1 324 ? 12.801 -29.807 -6.968 1 96.32 324 THR A CA 1
ATOM 2353 C C . THR A 1 324 ? 12.365 -30.264 -5.579 1 96.32 324 THR A C 1
ATOM 2355 O O . THR A 1 324 ? 11.845 -29.47 -4.793 1 96.32 324 THR A O 1
ATOM 2358 N N . LEU A 1 325 ? 12.504 -31.549 -5.338 1 94.15 325 LEU A N 1
ATOM 2359 C CA . LEU A 1 325 ? 12.045 -32.078 -4.058 1 94.15 325 LEU A CA 1
ATOM 2360 C C . LEU A 1 325 ? 12.91 -31.56 -2.914 1 94.15 325 LEU A C 1
ATOM 2362 O O . LEU A 1 325 ? 12.453 -31.48 -1.771 1 94.15 325 LEU A O 1
ATOM 2366 N N . ASP A 1 326 ? 14.161 -31.143 -3.291 1 94.84 326 ASP A N 1
ATOM 2367 C CA . ASP A 1 326 ? 15.056 -30.829 -2.182 1 94.84 326 ASP A CA 1
ATOM 2368 C C . ASP A 1 326 ? 15.786 -29.51 -2.422 1 94.84 326 ASP A C 1
ATOM 2370 O O . ASP A 1 326 ? 16.496 -29.017 -1.543 1 94.84 326 ASP A O 1
ATOM 2374 N N . LYS A 1 327 ? 15.696 -28.947 -3.619 1 96.8 327 LYS A N 1
ATOM 2375 C CA . LYS A 1 327 ? 16.48 -27.769 -3.977 1 96.8 327 LYS A CA 1
ATOM 2376 C C . LYS A 1 327 ? 15.622 -26.736 -4.702 1 96.8 327 LYS A C 1
ATOM 2378 O O . LYS A 1 327 ? 14.541 -27.058 -5.198 1 96.8 327 LYS A O 1
ATOM 2383 N N . VAL A 1 328 ? 16.131 -25.549 -4.7 1 98.34 328 VAL A N 1
ATOM 2384 C CA . VAL A 1 328 ? 15.645 -24.466 -5.549 1 98.34 328 VAL A CA 1
ATOM 2385 C C . VAL A 1 328 ? 16.74 -24.046 -6.528 1 98.34 328 VAL A C 1
ATOM 2387 O O . VAL A 1 328 ? 17.874 -23.78 -6.124 1 98.34 328 VAL A O 1
ATOM 2390 N N . TRP A 1 329 ? 16.468 -24.071 -7.797 1 98.31 329 TRP A N 1
ATOM 2391 C CA . TRP A 1 329 ? 17.365 -23.64 -8.864 1 98.31 329 TRP A CA 1
ATOM 2392 C C . TRP A 1 329 ? 16.963 -22.267 -9.393 1 98.31 329 TRP A C 1
ATOM 2394 O O . TRP A 1 329 ? 15.798 -22.041 -9.726 1 98.31 329 TRP A O 1
ATOM 2404 N N . ILE A 1 330 ? 17.936 -21.367 -9.481 1 98.25 330 ILE A N 1
ATOM 2405 C CA . ILE A 1 330 ? 17.685 -19.993 -9.901 1 98.25 330 ILE A CA 1
ATOM 2406 C C . ILE A 1 330 ? 18.703 -19.583 -10.963 1 98.25 330 ILE A C 1
ATOM 2408 O O . ILE A 1 330 ? 19.892 -19.888 -10.843 1 98.25 330 ILE A O 1
ATOM 2412 N N . THR A 1 331 ? 18.22 -18.934 -11.986 1 96.82 331 THR A N 1
ATOM 2413 C CA . THR A 1 331 ? 19.113 -18.271 -12.931 1 96.82 331 THR A CA 1
ATOM 2414 C C . THR A 1 331 ? 18.902 -16.76 -12.906 1 96.82 331 THR A C 1
ATOM 2416 O O . THR A 1 331 ? 17.824 -16.285 -12.543 1 96.82 331 THR A O 1
ATOM 2419 N N . SER A 1 332 ? 19.889 -16.034 -13.243 1 93.31 332 SER A N 1
ATOM 2420 C CA . SER A 1 332 ? 19.808 -14.586 -13.073 1 93.31 332 SER A CA 1
ATOM 2421 C C . SER A 1 332 ? 20.224 -13.857 -14.346 1 93.31 332 SER A C 1
ATOM 2423 O O . SER A 1 332 ? 20.824 -14.454 -15.242 1 93.31 332 SER A O 1
ATOM 2425 N N . PHE A 1 333 ? 19.964 -12.581 -14.405 1 89.75 333 PHE A N 1
ATOM 2426 C CA . PHE A 1 333 ? 20.237 -11.717 -15.547 1 89.75 333 PHE A CA 1
ATOM 2427 C C . PHE A 1 333 ? 21.738 -11.554 -15.757 1 89.75 333 PHE A C 1
ATOM 2429 O O . PHE A 1 333 ? 22.19 -11.304 -16.876 1 89.75 333 PHE A O 1
ATOM 2436 N N . ASN A 1 334 ? 22.496 -11.695 -14.701 1 88.61 334 ASN A N 1
ATOM 2437 C CA . ASN A 1 334 ? 23.94 -11.527 -14.827 1 88.61 334 ASN A CA 1
ATOM 2438 C C . ASN A 1 334 ? 24.633 -12.851 -15.137 1 88.61 334 ASN A C 1
ATOM 2440 O O . ASN A 1 334 ? 25.843 -12.983 -14.944 1 88.61 334 ASN A O 1
ATOM 2444 N N . GLY A 1 335 ? 23.873 -13.886 -15.463 1 91 335 GLY A N 1
ATOM 2445 C CA . GLY A 1 335 ? 24.414 -15.132 -15.98 1 91 335 GLY A CA 1
ATOM 2446 C C . GLY A 1 335 ? 24.857 -16.089 -14.889 1 91 335 GLY A C 1
ATOM 2447 O O . GLY A 1 335 ? 25.676 -16.978 -15.13 1 91 335 GLY A O 1
ATOM 2448 N N . LYS A 1 336 ? 24.326 -15.864 -13.719 1 94.24 336 LYS A N 1
ATOM 2449 C CA . LYS A 1 336 ? 24.696 -16.733 -12.606 1 94.24 336 LYS A CA 1
ATOM 2450 C C . LYS A 1 336 ? 23.611 -17.771 -12.334 1 94.24 336 LYS A C 1
ATOM 2452 O O . LYS A 1 336 ? 22.446 -17.563 -12.677 1 94.24 336 LYS A O 1
ATOM 2457 N N . ILE A 1 337 ? 24.019 -18.883 -11.825 1 96.91 337 ILE A N 1
ATOM 2458 C CA . ILE A 1 337 ? 23.131 -19.935 -11.343 1 96.91 337 ILE A CA 1
ATOM 2459 C C . ILE A 1 337 ? 23.257 -20.063 -9.827 1 96.91 337 ILE A C 1
ATOM 2461 O O . ILE A 1 337 ? 24.365 -20.166 -9.296 1 96.91 337 ILE A O 1
ATOM 2465 N N . LEU A 1 338 ? 22.141 -19.948 -9.15 1 97.57 338 LEU A N 1
ATOM 2466 C CA . LEU A 1 338 ? 22.068 -20.179 -7.712 1 97.57 338 LEU A CA 1
ATOM 2467 C C . LEU A 1 338 ? 21.301 -21.46 -7.405 1 97.57 338 LEU A C 1
ATOM 2469 O O . LEU A 1 338 ? 20.197 -21.665 -7.916 1 97.57 338 LEU A O 1
ATOM 2473 N N . VAL A 1 339 ? 21.893 -22.374 -6.716 1 98.11 339 VAL A N 1
ATOM 2474 C CA . VAL A 1 339 ? 21.222 -23.552 -6.176 1 98.11 339 VAL A CA 1
ATOM 2475 C C . VAL A 1 339 ? 21.164 -23.46 -4.653 1 98.11 339 VAL A C 1
ATOM 2477 O O . VAL A 1 339 ? 22.196 -23.316 -3.994 1 98.11 339 VAL A O 1
ATOM 2480 N N . MET A 1 340 ? 19.98 -23.513 -4.097 1 97.95 340 MET A N 1
ATOM 2481 C CA . MET A 1 340 ? 19.788 -23.383 -2.656 1 97.95 340 MET A CA 1
ATOM 2482 C C . MET A 1 340 ? 18.957 -24.54 -2.111 1 97.95 340 MET A C 1
ATOM 2484 O O . MET A 1 340 ? 18.25 -25.211 -2.864 1 97.95 340 MET A O 1
ATOM 2488 N N . ASP A 1 341 ? 19.101 -24.765 -0.8 1 98.2 341 ASP A N 1
ATOM 2489 C CA . ASP A 1 341 ? 18.159 -25.664 -0.139 1 98.2 341 ASP A CA 1
ATOM 2490 C C . ASP A 1 341 ? 16.815 -24.977 0.093 1 98.2 341 ASP A C 1
ATOM 2492 O O . ASP A 1 341 ? 16.624 -23.826 -0.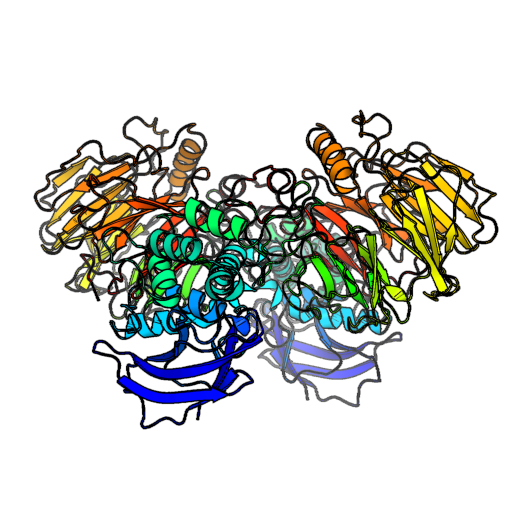304 1 98.2 341 ASP A O 1
ATOM 2496 N N . LEU A 1 342 ? 15.938 -25.654 0.689 1 98.3 342 LEU A N 1
ATOM 2497 C CA . LEU A 1 342 ? 14.575 -25.155 0.835 1 98.3 342 LEU A CA 1
ATOM 2498 C C . LEU A 1 342 ? 14.478 -24.167 1.992 1 98.3 342 LEU A C 1
ATOM 2500 O O . LEU A 1 342 ? 13.389 -23.685 2.314 1 98.3 342 LEU A O 1
ATOM 2504 N N . ASN A 1 343 ? 15.595 -23.778 2.635 1 97.58 343 ASN A N 1
ATOM 2505 C CA . ASN A 1 343 ? 15.641 -22.741 3.66 1 97.58 343 ASN A CA 1
ATOM 2506 C C . ASN A 1 343 ? 16.357 -21.49 3.159 1 97.58 343 ASN A C 1
ATOM 2508 O O . ASN A 1 343 ? 16.609 -20.563 3.931 1 97.58 343 ASN A O 1
ATOM 2512 N N . GLY A 1 344 ? 16.681 -21.488 1.875 1 97.82 344 GLY A N 1
ATOM 2513 C CA . GLY A 1 344 ? 17.262 -20.301 1.27 1 97.82 344 GLY A CA 1
ATOM 2514 C C . GLY A 1 344 ? 18.776 -20.262 1.366 1 97.82 344 GLY A C 1
ATOM 2515 O O . GLY A 1 344 ? 19.395 -19.236 1.078 1 97.82 344 GLY A O 1
ATOM 2516 N N . LYS A 1 345 ? 19.51 -21.298 1.77 1 96.69 345 LYS A N 1
ATOM 2517 C CA . LYS A 1 345 ? 20.964 -21.363 1.884 1 96.69 345 LYS A CA 1
ATOM 2518 C C . LYS A 1 345 ? 21.592 -21.927 0.613 1 96.69 345 LYS A C 1
ATOM 2520 O O . LYS A 1 345 ? 21.24 -23.025 0.176 1 96.69 345 LYS A O 1
ATOM 2525 N N . PRO A 1 346 ? 22.446 -21.3 0.018 1 97.57 346 PRO A N 1
ATOM 2526 C CA . PRO A 1 346 ? 23.149 -21.847 -1.145 1 97.57 346 PRO A CA 1
ATOM 2527 C C . PRO A 1 346 ? 23.807 -23.194 -0.856 1 97.57 346 PRO A C 1
ATOM 2529 O O . PRO A 1 346 ? 24.364 -23.394 0.226 1 97.57 346 PRO A O 1
ATOM 2532 N N . ILE A 1 347 ? 23.681 -24.069 -1.753 1 94.78 347 ILE A N 1
ATOM 2533 C CA . ILE A 1 347 ? 24.333 -25.371 -1.662 1 94.78 347 ILE A CA 1
ATOM 2534 C C . ILE A 1 347 ? 25.498 -25.434 -2.647 1 94.78 347 ILE A C 1
ATOM 2536 O O . ILE A 1 347 ? 25.311 -25.776 -3.818 1 94.78 347 ILE A O 1
ATOM 2540 N N . GLY A 1 348 ? 26.671 -25.16 -2.316 1 91.73 348 GLY A N 1
ATOM 2541 C CA . GLY A 1 348 ? 27.87 -25.158 -3.139 1 91.73 348 GLY A CA 1
ATOM 2542 C C . GLY A 1 348 ? 28.367 -23.763 -3.468 1 91.73 348 GLY A C 1
ATOM 2543 O O . GLY A 1 348 ? 28.072 -22.808 -2.746 1 91.73 348 GLY A O 1
ATOM 2544 N N . SER A 1 349 ? 29.2 -23.623 -4.462 1 93.08 349 SER A N 1
ATOM 2545 C CA . SER A 1 349 ? 29.791 -22.368 -4.916 1 93.08 349 SER A CA 1
ATOM 2546 C C . SER A 1 349 ? 29.803 -22.282 -6.438 1 93.08 349 SER A C 1
ATOM 2548 O O . SER A 1 349 ? 29.551 -23.275 -7.124 1 93.08 349 SER A O 1
ATOM 2550 N N . GLU A 1 350 ? 29.972 -21.149 -6.89 1 91.24 350 GLU A N 1
ATOM 2551 C CA . GLU A 1 350 ? 30.047 -20.915 -8.329 1 91.24 350 GLU A CA 1
ATOM 2552 C C . GLU A 1 350 ? 31.095 -21.813 -8.98 1 91.24 350 GLU A C 1
ATOM 2554 O O . GLU A 1 350 ? 30.933 -22.233 -10.128 1 91.24 350 GLU A O 1
ATOM 2559 N N . SER A 1 351 ? 32.18 -22.115 -8.282 1 92.12 351 SER A N 1
ATOM 2560 C CA . SER A 1 351 ? 33.291 -22.895 -8.818 1 92.12 351 SER A CA 1
ATOM 2561 C C . SER A 1 351 ? 32.902 -24.358 -9.001 1 92.12 351 SER A C 1
ATOM 2563 O O . SER A 1 351 ? 33.617 -25.119 -9.657 1 92.12 351 SER A O 1
ATOM 2565 N N . ASP A 1 352 ? 31.766 -24.716 -8.494 1 95.04 352 ASP A N 1
ATOM 2566 C CA . ASP A 1 352 ? 31.327 -26.102 -8.627 1 95.04 352 ASP A CA 1
ATOM 2567 C C . ASP A 1 352 ? 30.837 -26.389 -10.045 1 95.04 352 ASP A C 1
ATOM 2569 O O . ASP A 1 352 ? 30.776 -27.547 -10.463 1 95.04 352 ASP A O 1
ATOM 2573 N N . PHE A 1 353 ? 30.374 -25.406 -10.706 1 95.09 353 PHE A N 1
ATOM 2574 C CA . PHE A 1 353 ? 29.915 -25.577 -12.08 1 95.09 353 PHE A CA 1
ATOM 2575 C C . PHE A 1 353 ? 31.093 -25.806 -13.019 1 95.09 353 PHE A C 1
ATOM 2577 O O . PHE A 1 353 ? 32.131 -25.154 -12.893 1 95.09 353 PHE A O 1
ATOM 2584 N N . PRO A 1 354 ? 31.005 -26.653 -13.923 1 95.17 354 PRO A N 1
ATOM 2585 C CA . PRO A 1 354 ? 32.146 -27.023 -14.763 1 95.17 354 PRO A CA 1
ATOM 2586 C C . PRO A 1 354 ? 32.34 -26.078 -15.946 1 95.17 354 PRO A C 1
ATOM 2588 O O . PRO A 1 354 ? 33.124 -26.37 -16.853 1 95.17 354 PRO A O 1
ATOM 2591 N N . PHE A 1 355 ? 31.639 -25.063 -15.975 1 93.57 355 PHE A N 1
ATOM 2592 C CA . PHE A 1 355 ? 31.656 -24.187 -17.14 1 93.57 355 PHE A CA 1
ATOM 2593 C C . PHE A 1 355 ? 32.769 -23.151 -17.024 1 93.57 355 PHE A C 1
ATOM 2595 O O . PHE A 1 355 ? 32.991 -22.591 -15.949 1 93.57 355 PHE A O 1
ATOM 2602 N N . LYS A 1 356 ? 33.431 -22.881 -18.006 1 85.02 356 LYS A N 1
ATOM 2603 C CA . LYS A 1 356 ? 34.422 -21.811 -18.075 1 85.02 356 LYS A CA 1
ATOM 2604 C C . LYS A 1 356 ? 33.833 -20.557 -18.712 1 85.02 356 LYS A C 1
ATOM 2606 O O . LYS A 1 356 ? 34.339 -19.452 -18.503 1 85.02 356 LYS A O 1
ATOM 2611 N N . GLU A 1 357 ? 32.822 -20.765 -19.397 1 82.26 357 GLU A N 1
ATOM 2612 C CA . GLU A 1 357 ? 32.163 -19.686 -20.127 1 82.26 357 GLU A CA 1
ATOM 2613 C C . GLU A 1 357 ? 31.376 -18.781 -19.183 1 82.26 357 GLU A C 1
ATOM 2615 O O . GLU A 1 357 ? 30.805 -19.251 -18.197 1 82.26 357 GLU A O 1
ATOM 2620 N N . LYS A 1 358 ? 31.468 -17.495 -19.557 1 85.01 358 LYS A N 1
ATOM 2621 C CA . LYS A 1 358 ? 30.57 -16.555 -18.892 1 85.01 358 LYS A CA 1
ATOM 2622 C C . LYS A 1 358 ? 29.208 -16.516 -19.579 1 85.01 358 LYS A C 1
ATOM 2624 O O . LYS A 1 358 ? 29.128 -16.404 -20.804 1 85.01 358 LYS A O 1
ATOM 2629 N N . PHE A 1 359 ? 28.162 -16.69 -18.765 1 88.92 359 PHE A N 1
ATOM 2630 C CA . PHE A 1 359 ? 26.808 -16.608 -19.298 1 88.92 359 PHE A CA 1
ATOM 2631 C C . PHE A 1 359 ? 26.228 -15.214 -19.092 1 88.92 359 PHE A C 1
ATOM 2633 O O . PHE A 1 359 ? 26.593 -14.519 -18.141 1 88.92 359 PHE A O 1
ATOM 2640 N N . LEU A 1 360 ? 25.373 -14.661 -19.981 1 80.73 360 LEU A N 1
ATOM 2641 C CA . LEU A 1 360 ? 24.88 -13.291 -19.892 1 80.73 360 LEU A CA 1
ATOM 2642 C C . LEU A 1 360 ? 23.36 -13.266 -19.778 1 80.73 360 LEU A C 1
ATOM 2644 O O . LEU A 1 360 ? 22.781 -12.26 -19.361 1 80.73 360 LEU A O 1
ATOM 2648 N N . GLY A 1 361 ? 22.645 -14.359 -20.059 1 85.49 361 GLY A N 1
ATOM 2649 C CA . GLY A 1 361 ? 21.192 -14.286 -20.059 1 85.49 361 GLY A CA 1
ATOM 2650 C C . GLY A 1 361 ? 20.527 -15.637 -19.872 1 85.49 361 GLY A C 1
ATOM 2651 O O . GLY A 1 361 ? 19.791 -16.099 -20.746 1 85.49 361 GLY A O 1
ATOM 2652 N N . LEU A 1 362 ? 20.771 -16.133 -18.715 1 93.33 362 LEU A N 1
ATOM 2653 C CA . LEU A 1 362 ? 20.112 -17.393 -18.391 1 93.33 362 LEU A CA 1
ATOM 2654 C C . LEU A 1 362 ? 18.636 -17.17 -18.079 1 93.33 362 LEU A C 1
ATOM 2656 O O . LEU A 1 362 ? 18.272 -16.166 -17.463 1 93.33 362 LEU A O 1
ATOM 2660 N N . MET A 1 363 ? 17.834 -18.072 -18.542 1 94.74 363 MET A N 1
ATOM 2661 C CA . MET A 1 363 ? 16.388 -17.908 -18.424 1 94.74 363 MET A CA 1
ATOM 2662 C C . MET A 1 363 ? 15.756 -19.122 -17.75 1 94.74 363 MET A C 1
ATOM 2664 O O . MET A 1 363 ? 16.14 -19.49 -16.638 1 94.74 363 MET A O 1
ATOM 2668 N N . GLY A 1 364 ? 14.816 -19.792 -18.39 1 97.45 364 GLY A N 1
ATOM 2669 C CA . GLY A 1 364 ? 13.965 -20.793 -17.767 1 97.45 364 GLY A CA 1
ATOM 2670 C C . GLY A 1 364 ? 14.723 -22.032 -17.329 1 97.45 364 GLY A C 1
ATOM 2671 O O . GLY A 1 364 ? 15.746 -22.382 -17.923 1 97.45 364 GLY A O 1
ATOM 2672 N N . VAL A 1 365 ? 14.202 -22.681 -16.326 1 98.31 365 VAL A N 1
ATOM 2673 C CA . VAL A 1 365 ? 14.712 -23.932 -15.776 1 98.31 365 VAL A CA 1
ATOM 2674 C C . VAL A 1 365 ? 13.63 -25.007 -15.845 1 98.31 365 VAL A C 1
ATOM 2676 O O . VAL A 1 365 ? 12.526 -24.819 -15.327 1 98.31 365 VAL A O 1
ATOM 2679 N N . GLY A 1 366 ? 13.894 -26.052 -16.488 1 97.97 366 GLY A N 1
ATOM 2680 C CA . GLY A 1 366 ? 13.01 -27.206 -16.524 1 97.97 366 GLY A CA 1
ATOM 2681 C C . GLY A 1 366 ? 13.533 -28.383 -15.723 1 97.97 366 GLY A C 1
ATOM 2682 O O . GLY A 1 366 ? 14.737 -28.648 -15.712 1 97.97 366 GLY A O 1
ATOM 2683 N N . VAL A 1 367 ? 12.684 -29.011 -15.02 1 97.64 367 VAL A N 1
ATOM 2684 C CA . VAL A 1 367 ? 13.035 -30.176 -14.216 1 97.64 367 VAL A CA 1
ATOM 2685 C C . VAL A 1 367 ? 12.295 -31.406 -14.736 1 97.64 367 VAL A C 1
ATOM 2687 O O . VAL A 1 367 ? 11.076 -31.371 -14.925 1 97.64 367 VAL A O 1
ATOM 2690 N N . ALA A 1 368 ? 13.029 -32.447 -14.951 1 96.99 368 ALA A N 1
ATOM 2691 C CA . ALA A 1 368 ? 12.457 -33.704 -15.425 1 96.99 368 ALA A CA 1
ATOM 2692 C C . ALA A 1 368 ? 12.141 -34.638 -14.26 1 96.99 368 ALA A C 1
ATOM 2694 O O . ALA A 1 368 ? 12.709 -34.5 -13.175 1 96.99 368 ALA A O 1
ATOM 2695 N N . ALA A 1 369 ? 11.269 -35.587 -14.538 1 95.08 369 ALA A N 1
ATOM 2696 C CA . ALA A 1 369 ? 10.86 -36.547 -13.516 1 95.08 369 ALA A CA 1
ATOM 2697 C C . ALA A 1 369 ? 12.047 -37.376 -13.036 1 95.08 369 ALA A C 1
ATOM 2699 O O . ALA A 1 369 ? 12.079 -37.817 -11.884 1 95.08 369 ALA A O 1
ATOM 2700 N N . ASN A 1 370 ? 13.029 -37.597 -13.84 1 95.45 370 ASN A N 1
ATOM 2701 C CA . ASN A 1 370 ? 14.201 -38.386 -13.475 1 95.45 370 ASN A CA 1
ATOM 2702 C C . ASN A 1 370 ? 15.226 -37.548 -12.716 1 95.45 370 ASN A C 1
ATOM 2704 O O . ASN A 1 370 ? 16.327 -38.02 -12.426 1 95.45 370 ASN A O 1
ATOM 2708 N N . GLY A 1 371 ? 14.894 -36.224 -12.532 1 95.66 371 GLY A N 1
ATOM 2709 C CA . GLY A 1 371 ? 15.757 -35.368 -11.734 1 95.66 371 GLY A CA 1
ATOM 2710 C C . GLY A 1 371 ? 16.645 -34.468 -12.573 1 95.66 371 GLY A C 1
ATOM 2711 O O . GLY A 1 371 ? 17.302 -33.569 -12.044 1 95.66 371 GLY A O 1
ATOM 2712 N N . ASP A 1 372 ? 16.679 -34.72 -13.922 1 97.75 372 ASP A N 1
ATOM 2713 C CA . ASP A 1 372 ? 17.473 -33.848 -14.782 1 97.75 372 ASP A CA 1
ATOM 2714 C C . ASP A 1 372 ? 17.006 -32.398 -14.674 1 97.75 372 ASP A C 1
ATOM 2716 O O . ASP A 1 372 ? 15.809 -32.134 -14.544 1 97.75 372 ASP A O 1
ATOM 2720 N N . VAL A 1 373 ? 17.96 -31.505 -14.729 1 98.14 373 VAL A N 1
ATOM 2721 C CA . VAL A 1 373 ? 17.672 -30.076 -14.782 1 98.14 373 VAL A CA 1
ATOM 2722 C C . VAL A 1 373 ? 18.208 -29.489 -16.085 1 98.14 373 VAL A C 1
ATOM 2724 O O . VAL A 1 373 ? 19.342 -29.771 -16.481 1 98.14 373 VAL A O 1
ATOM 2727 N N . TRP A 1 374 ? 17.403 -28.802 -16.788 1 98.53 374 TRP A N 1
ATOM 2728 C CA . TRP A 1 374 ? 17.749 -28.103 -18.021 1 98.53 374 TRP A CA 1
ATOM 2729 C C . TRP A 1 374 ? 17.613 -26.594 -17.848 1 98.53 374 TRP A C 1
ATOM 2731 O O . TRP A 1 374 ? 16.648 -26.116 -17.246 1 98.53 374 TRP A O 1
ATOM 2741 N N . ILE A 1 375 ? 18.567 -25.812 -18.299 1 98.32 375 ILE A N 1
ATOM 2742 C CA . ILE A 1 375 ? 18.534 -24.356 -18.216 1 98.32 375 ILE A CA 1
ATOM 2743 C C . ILE A 1 375 ? 18.643 -23.757 -19.616 1 98.32 375 ILE A C 1
ATOM 2745 O O . ILE A 1 375 ? 19.466 -24.195 -20.423 1 98.32 375 ILE A O 1
ATOM 2749 N N . ALA A 1 376 ? 17.814 -22.783 -19.885 1 96.92 376 ALA A N 1
ATOM 2750 C CA . ALA A 1 376 ? 17.855 -22.058 -21.152 1 96.92 376 ALA A CA 1
ATOM 2751 C C . ALA A 1 376 ? 18.873 -20.923 -21.102 1 96.92 376 ALA A C 1
ATOM 2753 O O . ALA A 1 376 ? 18.784 -20.038 -20.249 1 96.92 376 ALA A O 1
ATOM 2754 N N . ASP A 1 377 ? 19.791 -20.92 -21.933 1 94.4 377 ASP A N 1
ATOM 2755 C CA . ASP A 1 377 ? 20.716 -19.81 -22.137 1 94.4 377 ASP A CA 1
ATOM 2756 C C . ASP A 1 377 ? 20.324 -18.986 -23.361 1 94.4 377 ASP A C 1
ATOM 2758 O O . ASP A 1 377 ? 20.748 -19.286 -24.479 1 94.4 377 ASP A O 1
ATOM 2762 N N . GLY A 1 378 ? 19.578 -17.968 -23.128 1 90 378 GLY A N 1
ATOM 2763 C CA . GLY A 1 378 ? 18.995 -17.157 -24.184 1 90 378 GLY A CA 1
ATOM 2764 C C . GLY A 1 378 ? 20.028 -16.375 -24.974 1 90 378 GLY A C 1
ATOM 2765 O O . GLY A 1 378 ? 19.832 -16.099 -26.16 1 90 378 GLY A O 1
ATOM 2766 N N . SER A 1 379 ? 21.121 -16.033 -24.379 1 86.28 379 SER A N 1
ATOM 2767 C CA . SER A 1 379 ? 22.107 -15.172 -25.023 1 86.28 379 SER A CA 1
ATOM 2768 C C . SER A 1 379 ? 22.932 -15.946 -26.046 1 86.28 379 SER A C 1
ATOM 2770 O O . SER A 1 379 ? 23.274 -15.415 -27.105 1 86.28 379 SER A O 1
ATOM 2772 N N . ASP A 1 380 ? 23.23 -17.266 -25.767 1 89.2 380 ASP A N 1
ATOM 2773 C CA . ASP A 1 380 ? 24.121 -18.017 -26.646 1 89.2 380 ASP A CA 1
ATOM 2774 C C . ASP A 1 380 ? 23.358 -19.096 -27.411 1 89.2 380 ASP A C 1
ATOM 2776 O O . ASP A 1 380 ? 23.965 -19.965 -28.041 1 89.2 380 ASP A O 1
ATOM 2780 N N . ASN A 1 381 ? 22.027 -19.087 -27.305 1 92.42 381 ASN A N 1
ATOM 2781 C CA . ASN A 1 381 ? 21.194 -20.057 -28.008 1 92.42 381 ASN A CA 1
ATOM 2782 C C . ASN A 1 381 ? 21.65 -21.487 -27.737 1 92.42 381 ASN A C 1
ATOM 2784 O O . ASN A 1 381 ? 21.898 -22.252 -28.672 1 92.42 381 ASN A O 1
ATOM 2788 N N . GLN A 1 382 ? 21.753 -21.824 -26.556 1 95.85 382 GLN A N 1
ATOM 2789 C CA . GLN A 1 382 ? 22.133 -23.16 -26.109 1 95.85 382 GLN A CA 1
ATOM 2790 C C . GLN A 1 382 ? 21.398 -23.542 -24.828 1 95.85 382 GLN A C 1
ATOM 2792 O O . GLN A 1 382 ? 20.628 -22.746 -24.287 1 95.85 382 GLN A O 1
ATOM 2797 N N . LEU A 1 383 ? 21.563 -24.779 -24.421 1 98.2 383 LEU A N 1
ATOM 2798 C CA . LEU A 1 383 ? 20.992 -25.279 -23.176 1 98.2 383 LEU A CA 1
ATOM 2799 C C . LEU A 1 383 ? 22.083 -25.807 -22.251 1 98.2 383 LEU A C 1
ATOM 2801 O O . LEU A 1 383 ? 23.151 -26.214 -22.713 1 98.2 383 LEU A O 1
ATOM 2805 N N . LEU A 1 384 ? 21.834 -25.616 -21.022 1 98.25 384 LEU A N 1
ATOM 2806 C CA . LEU A 1 384 ? 22.63 -26.324 -20.025 1 98.25 384 LEU A CA 1
ATOM 2807 C C . LEU A 1 384 ? 21.868 -27.524 -19.473 1 98.25 384 LEU A C 1
ATOM 2809 O O . LEU A 1 384 ? 20.674 -27.424 -19.179 1 98.25 384 LEU A O 1
ATOM 2813 N N . HIS A 1 385 ? 22.505 -28.649 -19.392 1 98.59 385 HIS A N 1
ATOM 2814 C CA . HIS A 1 385 ? 21.901 -29.878 -18.889 1 98.59 385 HIS A CA 1
ATOM 2815 C C . HIS A 1 385 ? 22.653 -30.403 -17.671 1 98.59 385 HIS A C 1
ATOM 2817 O O . HIS A 1 385 ? 23.878 -30.538 -17.703 1 98.59 385 HIS A O 1
ATOM 2823 N N . PHE A 1 386 ? 21.954 -30.637 -16.599 1 98.08 386 PHE A N 1
ATOM 2824 C CA . PHE A 1 386 ? 22.482 -31.211 -15.367 1 98.08 386 PHE A CA 1
ATOM 2825 C C . PHE A 1 386 ? 21.836 -32.561 -15.078 1 98.08 386 PHE A C 1
ATOM 2827 O O . PHE A 1 386 ? 20.8 -32.629 -14.413 1 98.08 386 PHE A O 1
ATOM 2834 N N . PRO A 1 387 ? 22.503 -33.668 -15.484 1 97.81 387 PRO A N 1
ATOM 2835 C CA . PRO A 1 387 ? 21.917 -34.988 -15.243 1 97.81 387 PRO A CA 1
ATOM 2836 C C . PRO A 1 387 ? 21.653 -35.256 -13.763 1 97.81 387 PRO A C 1
ATOM 2838 O O . PRO A 1 387 ? 22.56 -35.129 -12.937 1 97.81 387 PRO A O 1
ATOM 2841 N N . GLY A 1 388 ? 20.434 -35.625 -13.449 1 96.34 388 GLY A N 1
ATOM 2842 C CA . GLY A 1 388 ? 20.046 -35.94 -12.083 1 96.34 388 GLY A CA 1
ATOM 2843 C C . GLY A 1 388 ? 20.143 -34.751 -11.146 1 96.34 388 GLY A C 1
ATOM 2844 O O . GLY A 1 388 ? 20.144 -34.915 -9.925 1 96.34 388 GLY A O 1
ATOM 2845 N N . GLY A 1 389 ? 20.308 -33.581 -11.681 1 96.53 389 GLY A N 1
ATOM 2846 C CA . GLY A 1 389 ? 20.412 -32.374 -10.877 1 96.53 389 GLY A CA 1
ATOM 2847 C C . GLY A 1 389 ? 21.78 -32.193 -10.246 1 96.53 389 GLY A C 1
ATOM 2848 O O . GLY A 1 389 ? 21.925 -31.461 -9.265 1 96.53 389 GLY A O 1
ATOM 2849 N N . ARG A 1 390 ? 22.785 -32.929 -10.714 1 96.67 390 ARG A N 1
ATOM 2850 C CA . ARG A 1 390 ? 24.147 -32.842 -10.196 1 96.67 390 ARG A CA 1
ATOM 2851 C C . ARG A 1 390 ? 24.909 -31.693 -10.848 1 96.67 390 ARG A C 1
ATOM 2853 O O . ARG A 1 390 ? 25.266 -31.767 -12.025 1 96.67 390 ARG A O 1
ATOM 2860 N N . VAL A 1 391 ? 25.212 -30.752 -10.094 1 96.19 391 VAL A N 1
ATOM 2861 C CA . VAL A 1 391 ? 25.794 -29.497 -10.558 1 96.19 391 VAL A CA 1
ATOM 2862 C C . VAL A 1 391 ? 27.12 -29.773 -11.264 1 96.19 391 VAL A C 1
ATOM 2864 O O . VAL A 1 391 ? 27.392 -29.212 -12.328 1 96.19 391 VAL A O 1
ATOM 2867 N N . LYS A 1 392 ? 27.944 -30.648 -10.796 1 96.06 392 LYS A N 1
ATOM 2868 C CA . LYS A 1 392 ? 29.3 -30.891 -11.281 1 96.06 392 LYS A CA 1
ATOM 2869 C C . LYS A 1 392 ? 29.282 -31.601 -12.632 1 96.06 392 LYS A C 1
ATOM 2871 O O . LYS A 1 392 ? 30.29 -31.622 -13.341 1 96.06 392 LYS A O 1
ATOM 2876 N N . ASP A 1 393 ? 28.194 -32.199 -12.994 1 97.41 393 ASP A N 1
ATOM 2877 C CA . ASP A 1 393 ? 28.079 -32.955 -14.238 1 97.41 393 ASP A CA 1
ATOM 2878 C C . ASP A 1 393 ? 27.467 -32.1 -15.345 1 97.41 393 ASP A C 1
ATOM 2880 O O . ASP A 1 393 ? 27.122 -32.611 -16.413 1 97.41 393 ASP A O 1
ATOM 2884 N N . GLY A 1 394 ? 27.3 -30.781 -15.049 1 97.71 394 GLY A N 1
ATOM 2885 C CA . GLY A 1 394 ? 26.698 -29.897 -16.034 1 97.71 394 GLY A CA 1
ATOM 2886 C C . GLY A 1 394 ? 27.41 -29.922 -17.373 1 97.71 394 GLY A C 1
ATOM 2887 O O . GLY A 1 394 ? 28.637 -30.031 -17.428 1 97.71 394 GLY A O 1
ATOM 2888 N N . ARG A 1 395 ? 26.635 -29.791 -18.441 1 97.37 395 ARG A N 1
ATOM 2889 C CA . ARG A 1 395 ? 27.213 -29.717 -19.779 1 97.37 395 ARG A CA 1
ATOM 2890 C C . ARG A 1 395 ? 26.397 -28.792 -20.677 1 97.37 395 ARG A C 1
ATOM 2892 O O . ARG A 1 395 ? 25.201 -28.596 -20.451 1 97.37 395 ARG A O 1
ATOM 2899 N N . ILE A 1 396 ? 26.981 -28.269 -21.652 1 97.46 396 ILE A N 1
ATOM 2900 C CA . ILE A 1 396 ? 26.331 -27.444 -22.664 1 97.46 396 ILE A CA 1
ATOM 2901 C C . ILE A 1 396 ? 25.764 -28.333 -23.769 1 97.46 396 ILE A C 1
ATOM 2903 O O . ILE A 1 396 ? 26.443 -29.243 -24.251 1 97.46 396 ILE A O 1
ATOM 2907 N N . VAL A 1 397 ? 24.552 -28.136 -24.085 1 98.03 397 VAL A N 1
ATOM 2908 C CA . VAL A 1 397 ? 23.884 -28.88 -25.148 1 98.03 397 VAL A CA 1
ATOM 2909 C C . VAL A 1 397 ? 23.459 -27.924 -26.26 1 98.03 397 VAL A C 1
ATOM 2911 O O . VAL A 1 397 ? 22.692 -26.988 -26.022 1 98.03 397 VAL A O 1
ATOM 2914 N N . LYS A 1 398 ? 23.909 -28.161 -27.417 1 96.57 398 LYS A N 1
ATOM 2915 C CA . LYS A 1 398 ? 23.516 -27.384 -28.589 1 96.57 398 LYS A CA 1
ATOM 2916 C C . LYS A 1 398 ? 22.361 -28.053 -29.329 1 96.57 398 LYS A C 1
ATOM 2918 O O . LYS A 1 398 ? 22.377 -29.266 -29.549 1 96.57 398 LYS A O 1
ATOM 2923 N N . VAL A 1 399 ? 21.422 -27.368 -29.595 1 97.81 399 VAL A N 1
ATOM 2924 C CA . VAL A 1 399 ? 20.231 -27.872 -30.27 1 97.81 399 VAL A CA 1
ATOM 2925 C C . VAL A 1 399 ? 19.873 -26.957 -31.439 1 97.81 399 VAL A C 1
ATOM 2927 O O . VAL A 1 399 ? 19.804 -25.736 -31.281 1 97.81 399 VAL A O 1
ATOM 2930 N N . ALA A 1 400 ? 19.644 -27.509 -32.651 1 97.13 400 ALA A N 1
ATOM 2931 C CA . ALA A 1 400 ? 19.274 -26.726 -33.827 1 97.13 400 ALA A CA 1
ATOM 2932 C C . ALA A 1 400 ? 17.929 -26.033 -33.625 1 97.13 400 ALA A C 1
ATOM 2934 O O . ALA A 1 400 ? 17.017 -26.6 -33.018 1 97.13 400 ALA A O 1
ATOM 2935 N N . GLY A 1 401 ? 17.845 -24.838 -34.093 1 96.24 401 GLY A N 1
ATOM 2936 C CA . GLY A 1 401 ? 16.564 -24.15 -34.107 1 96.24 401 GLY A CA 1
ATOM 2937 C C . GLY A 1 401 ? 16.345 -23.272 -32.889 1 96.24 401 GLY A C 1
ATOM 2938 O O . GLY A 1 401 ? 15.373 -22.516 -32.829 1 96.24 401 GLY A O 1
ATOM 2939 N N . LEU A 1 402 ? 17.242 -23.27 -31.909 1 96.09 402 LEU A N 1
ATOM 2940 C CA . LEU A 1 402 ? 17.117 -22.389 -30.753 1 96.09 402 LEU A CA 1
ATOM 2941 C C . LEU A 1 402 ? 17.345 -20.935 -31.151 1 96.09 402 LEU A C 1
ATOM 2943 O O . LEU A 1 402 ? 18.269 -20.632 -31.908 1 96.09 402 LEU A O 1
ATOM 2947 N N . LYS A 1 403 ? 16.506 -20.089 -30.797 1 93.14 403 LYS A N 1
ATOM 2948 C CA . LYS A 1 403 ? 16.596 -18.641 -30.957 1 93.14 403 LYS A CA 1
ATOM 2949 C C . LYS A 1 403 ? 16.209 -17.921 -29.668 1 93.14 403 LYS A C 1
ATOM 2951 O O . LYS A 1 403 ? 15.045 -17.561 -29.477 1 93.14 403 LYS A O 1
ATOM 2956 N N . SER A 1 404 ? 17.178 -17.607 -28.834 1 91.8 404 SER A N 1
ATOM 2957 C CA . SER A 1 404 ? 16.99 -17.072 -27.489 1 91.8 404 SER A CA 1
ATOM 2958 C C . SER A 1 404 ? 16.04 -17.943 -26.675 1 91.8 404 SER A C 1
ATOM 2960 O O . SER A 1 404 ? 14.964 -17.492 -26.275 1 91.8 404 SER A O 1
ATOM 2962 N N . PRO A 1 405 ? 16.473 -19.23 -26.441 1 95.43 405 PRO A N 1
ATOM 2963 C CA . PRO A 1 405 ? 15.611 -20.101 -25.637 1 95.43 405 PRO A CA 1
ATOM 2964 C C . PRO A 1 405 ? 15.193 -19.46 -24.316 1 95.43 405 PRO A C 1
ATOM 2966 O O . PRO A 1 405 ? 15.997 -18.78 -23.673 1 95.43 405 PRO A O 1
ATOM 2969 N N . PHE A 1 406 ? 13.953 -19.672 -23.953 1 95.94 406 PHE A N 1
ATOM 2970 C CA . PHE A 1 406 ? 13.38 -18.896 -22.86 1 95.94 406 PHE A CA 1
ATOM 2971 C C . PHE A 1 406 ? 12.843 -19.813 -21.768 1 95.94 406 PHE A C 1
ATOM 2973 O O . PHE A 1 406 ? 13.334 -19.796 -20.638 1 95.94 406 PHE A O 1
ATOM 2980 N N . ASP A 1 407 ? 11.908 -20.654 -22.048 1 98.08 407 ASP A N 1
ATOM 2981 C CA . ASP A 1 407 ? 11.325 -21.576 -21.078 1 98.08 407 ASP A CA 1
ATOM 2982 C C . ASP A 1 407 ? 11.506 -23.026 -21.521 1 98.08 407 ASP A C 1
ATOM 2984 O O . ASP A 1 407 ? 11.718 -23.297 -22.705 1 98.08 407 ASP A O 1
ATOM 2988 N N . ILE A 1 408 ? 11.489 -23.956 -20.539 1 98.54 408 ILE A N 1
ATOM 2989 C CA . ILE A 1 408 ? 11.704 -25.375 -20.8 1 98.54 408 ILE A CA 1
ATOM 2990 C C . ILE A 1 408 ? 10.721 -26.205 -19.977 1 98.54 408 ILE A C 1
ATOM 2992 O O . ILE A 1 408 ? 10.542 -25.961 -18.782 1 98.54 408 ILE A O 1
ATOM 2996 N N . VAL A 1 409 ? 10.054 -27.159 -20.563 1 98.24 409 VAL A N 1
ATOM 2997 C CA . VAL A 1 409 ? 9.322 -28.198 -19.847 1 98.24 409 VAL A CA 1
ATOM 2998 C C . VAL A 1 409 ? 9.703 -29.571 -20.396 1 98.24 409 VAL A C 1
ATOM 3000 O O . VAL A 1 409 ? 10.12 -29.691 -21.55 1 98.24 409 VAL A O 1
ATOM 3003 N N . ILE A 1 410 ? 9.689 -30.565 -19.622 1 98.21 410 ILE A N 1
ATOM 3004 C CA . ILE A 1 410 ? 9.971 -31.944 -20.004 1 98.21 410 ILE A CA 1
ATOM 3005 C C . ILE A 1 410 ? 8.712 -32.792 -19.842 1 98.21 410 ILE A C 1
ATOM 3007 O O . ILE A 1 410 ? 8.112 -32.825 -18.765 1 98.21 410 ILE A O 1
ATOM 3011 N N . ASP A 1 411 ? 8.344 -33.43 -20.892 1 97.43 411 ASP A N 1
ATOM 3012 C CA . ASP A 1 411 ? 7.085 -34.168 -20.846 1 97.43 411 ASP A CA 1
ATOM 3013 C C . ASP A 1 411 ? 7.301 -35.591 -20.337 1 97.43 411 ASP A C 1
ATOM 3015 O O . ASP A 1 411 ? 8.416 -35.96 -19.961 1 97.43 411 ASP A O 1
ATOM 3019 N N . ALA A 1 412 ? 6.274 -36.381 -20.269 1 94.77 412 ALA A N 1
ATOM 3020 C CA . ALA A 1 412 ? 6.277 -37.705 -19.653 1 94.77 412 ALA A CA 1
ATOM 3021 C C . ALA A 1 412 ? 7.105 -38.69 -20.473 1 94.77 412 ALA A C 1
ATOM 3023 O O . ALA A 1 412 ? 7.509 -39.741 -19.97 1 94.77 412 ALA A O 1
ATOM 3024 N N . GLN A 1 413 ? 7.334 -38.392 -21.739 1 95.75 413 GLN A N 1
ATOM 3025 C CA . GLN A 1 413 ? 8.152 -39.235 -22.604 1 95.75 413 GLN A CA 1
ATOM 3026 C C . GLN A 1 413 ? 9.615 -38.803 -22.569 1 95.75 413 GLN A C 1
ATOM 3028 O O . GLN A 1 413 ? 10.415 -39.235 -23.402 1 95.75 413 GLN A O 1
ATOM 3033 N N . ASN A 1 414 ? 9.869 -37.895 -21.665 1 96.77 414 ASN A N 1
ATOM 3034 C CA . ASN A 1 414 ? 11.205 -37.342 -21.471 1 96.77 414 ASN A CA 1
ATOM 3035 C C . ASN A 1 414 ? 11.672 -36.563 -22.697 1 96.77 414 ASN A C 1
ATOM 3037 O O . ASN A 1 414 ? 12.836 -36.655 -23.091 1 96.77 414 ASN A O 1
ATOM 3041 N N . ARG A 1 415 ? 10.825 -35.942 -23.364 1 98.1 415 ARG A N 1
ATOM 3042 C CA . ARG A 1 415 ? 11.169 -34.978 -24.405 1 98.1 415 ARG A CA 1
ATOM 3043 C C . ARG A 1 415 ? 11.266 -33.567 -23.834 1 98.1 415 ARG A C 1
ATOM 3045 O O . ARG A 1 415 ? 10.468 -33.183 -22.976 1 98.1 415 ARG A O 1
ATOM 3052 N N . VAL A 1 416 ? 12.238 -32.856 -24.27 1 98.63 416 VAL A N 1
ATOM 3053 C CA . VAL A 1 416 ? 12.499 -31.489 -23.833 1 98.63 416 VAL A CA 1
ATOM 3054 C C . VAL A 1 416 ? 11.834 -30.504 -24.792 1 98.63 416 VAL A C 1
ATOM 3056 O O . VAL A 1 416 ? 12.097 -30.527 -25.997 1 98.63 416 VAL A O 1
ATOM 3059 N N . TRP A 1 417 ? 10.909 -29.727 -24.309 1 98.77 417 TRP A N 1
ATOM 3060 C CA . TRP A 1 417 ? 10.257 -28.661 -25.063 1 98.77 417 TRP A CA 1
ATOM 3061 C C . TRP A 1 417 ? 10.849 -27.302 -24.706 1 98.77 417 TRP A C 1
ATOM 3063 O O . TRP A 1 417 ? 10.944 -26.949 -23.528 1 98.77 417 TRP A O 1
ATOM 3073 N N . VAL A 1 418 ? 11.257 -26.52 -25.691 1 98.7 418 VAL A N 1
ATOM 3074 C CA . VAL A 1 418 ? 11.927 -25.247 -25.442 1 98.7 418 VAL A CA 1
ATOM 3075 C C . VAL A 1 418 ? 11.232 -24.136 -26.225 1 98.7 418 VAL A C 1
ATOM 3077 O O . VAL A 1 418 ? 11.033 -24.252 -27.437 1 98.7 418 VAL A O 1
ATOM 3080 N N . ALA A 1 419 ? 10.854 -23.074 -25.541 1 98.22 419 ALA A N 1
ATOM 3081 C CA . ALA A 1 419 ? 10.286 -21.885 -26.171 1 98.22 419 ALA A CA 1
ATOM 3082 C C . ALA A 1 419 ? 11.385 -20.95 -26.667 1 98.22 419 ALA A C 1
ATOM 3084 O O . ALA A 1 419 ? 12.414 -20.786 -26.007 1 98.22 419 ALA A O 1
ATOM 3085 N N . ASN A 1 420 ? 11.206 -20.295 -27.799 1 95.23 420 ASN A N 1
ATOM 3086 C CA . ASN A 1 420 ? 12.14 -19.329 -28.37 1 95.23 420 ASN A CA 1
ATOM 3087 C C . ASN A 1 420 ? 11.604 -17.904 -28.269 1 95.23 420 ASN A C 1
ATOM 3089 O O . ASN A 1 420 ? 10.672 -17.535 -28.985 1 95.23 420 ASN A O 1
ATOM 3093 N N . SER A 1 421 ? 12.263 -17.07 -27.489 1 93.17 421 SER A N 1
ATOM 3094 C CA . SER A 1 421 ? 11.753 -15.725 -27.242 1 93.17 421 SER A CA 1
ATOM 3095 C C . SER A 1 421 ? 12.016 -14.807 -28.431 1 93.17 421 SER A C 1
ATOM 3097 O O . SER A 1 421 ? 11.402 -13.744 -28.549 1 93.17 421 SER A O 1
ATOM 3099 N N . GLN A 1 422 ? 12.955 -15.147 -29.303 1 91.25 422 GLN A N 1
ATOM 3100 C CA . GLN A 1 422 ? 13.217 -14.336 -30.487 1 91.25 422 GLN A CA 1
ATOM 3101 C C . GLN A 1 422 ? 12.81 -15.072 -31.76 1 91.25 422 GLN A C 1
ATOM 3103 O O . GLN A 1 422 ? 13.569 -15.111 -32.73 1 91.25 422 GLN A O 1
ATOM 3108 N N . SER A 1 423 ? 11.682 -15.711 -31.701 1 92.16 423 SER A N 1
ATOM 3109 C CA . SER A 1 423 ? 11.106 -16.441 -32.826 1 92.16 423 SER A CA 1
ATOM 3110 C C . SER A 1 423 ? 9.618 -16.701 -32.613 1 92.16 423 SER A C 1
ATOM 3112 O O . SER A 1 423 ? 9.007 -16.132 -31.705 1 92.16 423 SER A O 1
ATOM 3114 N N . ASP A 1 424 ? 9.012 -17.435 -33.534 1 95.93 424 ASP A N 1
ATOM 3115 C CA . ASP A 1 424 ? 7.629 -17.891 -33.423 1 95.93 424 ASP A CA 1
ATOM 3116 C C . ASP A 1 424 ? 7.563 -19.407 -33.255 1 95.93 424 ASP A C 1
ATOM 3118 O O . ASP A 1 424 ? 6.595 -20.042 -33.68 1 95.93 424 ASP A O 1
ATOM 3122 N N . THR A 1 425 ? 8.637 -19.99 -32.616 1 97.08 425 THR A N 1
ATOM 3123 C CA . THR A 1 425 ? 8.664 -21.448 -32.637 1 97.08 425 THR A CA 1
ATOM 3124 C C . THR A 1 425 ? 8.883 -22.005 -31.233 1 97.08 425 THR A C 1
ATOM 3126 O O . THR A 1 425 ? 9.459 -21.332 -30.376 1 97.08 425 THR A O 1
ATOM 3129 N N . VAL A 1 426 ? 8.417 -23.189 -30.984 1 98.31 426 VAL A N 1
ATOM 3130 C CA . VAL A 1 426 ? 8.779 -24.123 -29.923 1 98.31 426 VAL A CA 1
ATOM 3131 C C . VAL A 1 426 ? 9.527 -25.314 -30.517 1 98.31 426 VAL A C 1
ATOM 3133 O O . VAL A 1 426 ? 9.125 -25.856 -31.549 1 98.31 426 VAL A O 1
ATOM 3136 N N . VAL A 1 427 ? 10.592 -25.705 -29.891 1 98.3 427 VAL A N 1
ATOM 3137 C CA . VAL A 1 427 ? 11.296 -26.881 -30.389 1 98.3 427 VAL A CA 1
ATOM 3138 C C . VAL A 1 427 ? 11.159 -28.028 -29.39 1 98.3 427 VAL A C 1
ATOM 3140 O O . VAL A 1 427 ? 10.985 -27.797 -28.191 1 98.3 427 VAL A O 1
ATOM 3143 N N . ARG A 1 428 ? 11.19 -29.216 -29.894 1 98.74 428 ARG A N 1
ATOM 3144 C CA . ARG A 1 428 ? 11.115 -30.432 -29.09 1 98.74 428 ARG A CA 1
ATOM 3145 C C . ARG A 1 428 ? 12.173 -31.44 -29.524 1 98.74 428 ARG A C 1
ATOM 3147 O O . ARG A 1 428 ? 12.451 -31.583 -30.717 1 98.74 428 ARG A O 1
ATOM 3154 N N . PHE A 1 429 ? 12.818 -32.145 -28.609 1 98.65 429 PHE A N 1
ATOM 3155 C CA . PHE A 1 429 ? 13.75 -33.228 -28.899 1 98.65 429 PHE A CA 1
ATOM 3156 C C . PHE A 1 429 ? 13.778 -34.238 -27.758 1 98.65 429 PHE A C 1
ATOM 3158 O O . PHE A 1 429 ? 13.491 -33.894 -26.61 1 98.65 429 PHE A O 1
ATOM 3165 N N . PRO A 1 430 ? 14.09 -35.532 -28.069 1 98.25 430 PRO A N 1
ATOM 3166 C CA . PRO A 1 430 ? 14.319 -36.471 -26.969 1 98.25 430 PRO A CA 1
ATOM 3167 C C . PRO A 1 430 ? 15.524 -36.092 -26.111 1 98.25 430 PRO A C 1
ATOM 3169 O O . PRO A 1 430 ? 16.584 -35.753 -26.644 1 98.25 430 PRO A O 1
ATOM 3172 N N . ALA A 1 431 ? 15.351 -36.11 -24.807 1 97.73 431 ALA A N 1
ATOM 3173 C CA . ALA A 1 431 ? 16.405 -35.674 -23.895 1 97.73 431 ALA A CA 1
ATOM 3174 C C . ALA A 1 431 ? 17.715 -36.403 -24.18 1 97.73 431 ALA A C 1
ATOM 3176 O O . ALA A 1 431 ? 18.797 -35.84 -24.003 1 97.73 431 ALA A O 1
ATOM 3177 N N . ASP A 1 432 ? 17.626 -37.63 -24.672 1 96.59 432 ASP A N 1
ATOM 3178 C CA . ASP A 1 432 ? 18.812 -38.458 -24.874 1 96.59 432 ASP A CA 1
ATOM 3179 C C . ASP A 1 432 ? 19.375 -38.276 -26.282 1 96.59 432 ASP A C 1
ATOM 3181 O O . ASP A 1 432 ? 20.465 -38.764 -26.588 1 96.59 432 ASP A O 1
ATOM 3185 N N . ASP A 1 433 ? 18.63 -37.621 -27.18 1 97.81 433 ASP A N 1
ATOM 3186 C CA . ASP A 1 433 ? 19.114 -37.39 -28.538 1 97.81 433 ASP A CA 1
ATOM 3187 C C . ASP A 1 433 ? 18.752 -35.987 -29.018 1 97.81 433 ASP A C 1
ATOM 3189 O O . ASP A 1 433 ? 17.845 -35.819 -29.836 1 97.81 433 ASP A O 1
ATOM 3193 N N . PRO A 1 434 ? 19.462 -34.964 -28.664 1 97.47 434 PRO A N 1
ATOM 3194 C CA . PRO A 1 434 ? 19.173 -33.57 -29.009 1 97.47 434 PRO A CA 1
ATOM 3195 C C . PRO A 1 434 ? 19.3 -33.293 -30.505 1 97.47 434 PRO A C 1
ATOM 3197 O O . PRO A 1 434 ? 19.039 -32.174 -30.954 1 97.47 434 PRO A O 1
ATOM 3200 N N . THR A 1 435 ? 19.764 -34.241 -31.319 1 97.26 435 THR A N 1
ATOM 3201 C CA . THR A 1 435 ? 19.883 -34.049 -32.76 1 97.26 435 THR A CA 1
ATOM 3202 C C . THR A 1 435 ? 18.535 -34.251 -33.445 1 97.26 435 THR A C 1
ATOM 3204 O O . THR A 1 435 ? 18.356 -33.862 -34.601 1 97.26 435 THR A O 1
ATOM 3207 N N . LYS A 1 436 ? 17.64 -34.873 -32.845 1 98.02 436 LYS A N 1
ATOM 3208 C CA . LYS A 1 436 ? 16.316 -35.12 -33.408 1 98.02 436 LYS A CA 1
ATOM 3209 C C . LYS A 1 436 ? 15.335 -34.022 -33.007 1 98.02 436 LYS A C 1
ATOM 3211 O O . LYS A 1 436 ? 14.42 -34.259 -32.215 1 98.02 436 LYS A O 1
ATOM 3216 N N . VAL A 1 437 ? 15.464 -32.959 -33.689 1 98.21 437 VAL A N 1
ATOM 3217 C CA . VAL A 1 437 ? 14.705 -31.77 -33.314 1 98.21 437 VAL A CA 1
ATOM 3218 C C . VAL A 1 437 ? 13.459 -31.656 -34.189 1 98.21 437 VAL A C 1
ATOM 3220 O O . VAL A 1 437 ? 13.514 -31.908 -35.395 1 98.21 437 VAL A O 1
ATOM 3223 N N . GLU A 1 438 ? 12.327 -31.359 -33.56 1 98.18 438 GLU A N 1
ATOM 3224 C CA . GLU A 1 438 ? 11.097 -30.923 -34.214 1 98.18 438 GLU A CA 1
ATOM 3225 C C . GLU A 1 438 ? 10.757 -29.481 -33.848 1 98.18 438 GLU A C 1
ATOM 3227 O O . GLU A 1 438 ? 11.032 -29.038 -32.731 1 98.18 438 GLU A O 1
ATOM 3232 N N . SER A 1 439 ? 10.198 -28.732 -34.792 1 97.85 439 SER A N 1
ATOM 3233 C CA . SER A 1 439 ? 9.8 -27.347 -34.567 1 97.85 439 SER A CA 1
ATOM 3234 C C . SER A 1 439 ? 8.304 -27.158 -34.793 1 97.85 439 SER A C 1
ATOM 3236 O O . SER A 1 439 ? 7.734 -27.733 -35.723 1 97.85 439 SER A O 1
ATOM 3238 N N . PHE A 1 440 ? 7.681 -26.394 -33.982 1 97.98 440 PHE A N 1
ATOM 3239 C CA . PHE A 1 440 ? 6.255 -26.093 -34.047 1 97.98 440 PHE A CA 1
ATOM 3240 C C . PHE A 1 440 ? 6.02 -24.587 -34.044 1 97.98 440 PHE A C 1
ATOM 3242 O O . PHE A 1 440 ? 6.673 -23.853 -33.299 1 97.98 440 PHE A O 1
ATOM 3249 N N . ARG A 1 441 ? 5.134 -24.162 -34.867 1 95.81 441 ARG A N 1
ATOM 3250 C CA . ARG A 1 441 ? 4.822 -22.737 -34.915 1 95.81 441 ARG A CA 1
ATOM 3251 C C . ARG A 1 441 ? 3.858 -22.35 -33.798 1 95.81 441 ARG A C 1
ATOM 3253 O O . ARG A 1 441 ? 2.911 -23.083 -33.507 1 95.81 441 ARG A O 1
ATOM 3260 N N . ALA A 1 442 ? 4.13 -21.378 -33.215 1 95.34 442 ALA A N 1
ATOM 3261 C CA . ALA A 1 442 ? 3.26 -20.741 -32.23 1 95.34 442 ALA A CA 1
ATOM 3262 C C . ALA A 1 442 ? 3.102 -19.251 -32.518 1 95.34 442 ALA A C 1
ATOM 3264 O O . ALA A 1 442 ? 3.075 -18.837 -33.68 1 95.34 442 ALA A O 1
ATOM 3265 N N . GLY A 1 443 ? 2.972 -18.277 -31.618 1 94.59 443 GLY A N 1
ATOM 3266 C CA . GLY A 1 443 ? 3.024 -16.829 -31.75 1 94.59 443 GLY A CA 1
ATOM 3267 C C . GLY A 1 443 ? 4.436 -16.276 -31.699 1 94.59 443 GLY A C 1
ATOM 3268 O O . GLY A 1 443 ? 5.403 -17.035 -31.613 1 94.59 443 GLY A O 1
ATOM 3269 N N . ILE A 1 444 ? 4.46 -14.947 -31.814 1 94.61 444 ILE A N 1
ATOM 3270 C CA . ILE A 1 444 ? 5.77 -14.305 -31.821 1 94.61 444 ILE A CA 1
ATOM 3271 C C . ILE A 1 444 ? 6.218 -14.03 -30.387 1 94.61 444 ILE A C 1
ATOM 3273 O O . ILE A 1 444 ? 5.407 -13.654 -29.538 1 94.61 444 ILE A O 1
ATOM 3277 N N . SER A 1 445 ? 7.556 -14.179 -30.194 1 94.44 445 SER A N 1
ATOM 3278 C CA . SER A 1 445 ? 8.17 -13.989 -28.883 1 94.44 445 SER A CA 1
ATOM 3279 C C . SER A 1 445 ? 7.583 -14.949 -27.854 1 94.44 445 SER A C 1
ATOM 3281 O O . SER A 1 445 ? 6.966 -14.519 -26.877 1 94.44 445 SER A O 1
ATOM 3283 N N . VAL A 1 446 ? 7.898 -16.233 -28.047 1 96.35 446 VAL A N 1
ATOM 3284 C CA . VAL A 1 446 ? 7.332 -17.328 -27.267 1 96.35 446 VAL A CA 1
ATOM 3285 C C . VAL A 1 446 ? 7.917 -17.314 -25.857 1 96.35 446 VAL A C 1
ATOM 3287 O O . VAL A 1 446 ? 9.123 -17.128 -25.68 1 96.35 446 VAL A O 1
ATOM 3290 N N . ARG A 1 447 ? 7.025 -17.478 -24.864 1 96.26 447 ARG A N 1
ATOM 3291 C CA . ARG A 1 447 ? 7.407 -17.326 -23.463 1 96.26 447 ARG A CA 1
ATOM 3292 C C . ARG A 1 447 ? 7.082 -18.586 -22.668 1 96.26 447 ARG A C 1
ATOM 3294 O O . ARG A 1 447 ? 7.645 -19.652 -22.926 1 96.26 447 ARG A O 1
ATOM 3301 N N . GLY A 1 448 ? 6.092 -18.535 -21.831 1 97.76 448 GLY A N 1
ATOM 3302 C CA . GLY A 1 448 ? 5.818 -19.59 -20.868 1 97.76 448 GLY A CA 1
ATOM 3303 C C . GLY A 1 448 ? 5.24 -20.841 -21.502 1 97.76 448 GLY A C 1
ATOM 3304 O O . GLY A 1 448 ? 4.429 -20.757 -22.427 1 97.76 448 GLY A O 1
ATOM 3305 N N . LEU A 1 449 ? 5.656 -22.004 -21.005 1 98.48 449 LEU A N 1
ATOM 3306 C CA . LEU A 1 449 ? 5.142 -23.324 -21.353 1 98.48 449 LEU A CA 1
ATOM 3307 C C . LEU A 1 449 ? 4.537 -24.011 -20.133 1 98.48 449 LEU A C 1
ATOM 3309 O O . LEU A 1 449 ? 5.027 -23.843 -19.014 1 98.48 449 LEU A O 1
ATOM 3313 N N . ALA A 1 450 ? 3.544 -24.742 -20.354 1 98.32 450 ALA A N 1
ATOM 3314 C CA . ALA A 1 450 ? 2.999 -25.601 -19.306 1 98.32 450 ALA A CA 1
ATOM 3315 C C . ALA A 1 450 ? 2.412 -26.88 -19.896 1 98.32 450 ALA A C 1
ATOM 3317 O O . ALA A 1 450 ? 1.871 -26.869 -21.004 1 98.32 450 ALA A O 1
ATOM 3318 N N . LEU A 1 451 ? 2.526 -27.974 -19.219 1 98.25 451 LEU A N 1
ATOM 3319 C CA . LEU A 1 451 ? 1.982 -29.267 -19.618 1 98.25 451 LEU A CA 1
ATOM 3320 C C . LEU A 1 451 ? 0.71 -29.586 -18.839 1 98.25 451 LEU A C 1
ATOM 3322 O O . LEU A 1 451 ? 0.695 -29.507 -17.609 1 98.25 451 LEU A O 1
ATOM 3326 N N . ASP A 1 452 ? -0.349 -29.877 -19.558 1 98.19 452 ASP A N 1
ATOM 3327 C CA . ASP A 1 452 ? -1.535 -30.36 -18.857 1 98.19 452 ASP A CA 1
ATOM 3328 C C . ASP A 1 452 ? -1.407 -31.844 -18.521 1 98.19 452 ASP A C 1
ATOM 3330 O O . ASP A 1 452 ? -0.348 -32.443 -18.721 1 98.19 452 ASP A O 1
ATOM 3334 N N . SER A 1 453 ? -2.423 -32.448 -17.925 1 96.86 453 SER A N 1
ATOM 3335 C CA . SER A 1 453 ? -2.338 -33.802 -17.388 1 96.86 453 SER A CA 1
ATOM 3336 C C . SER A 1 453 ? -2.22 -34.833 -18.506 1 96.86 453 SER A C 1
ATOM 3338 O O . SER A 1 453 ? -1.891 -35.994 -18.254 1 96.86 453 SER A O 1
ATOM 3340 N N . LYS A 1 454 ? -2.433 -34.415 -19.773 1 95.57 454 LYS A N 1
ATOM 3341 C CA . LYS A 1 454 ? -2.359 -35.309 -20.925 1 95.57 454 LYS A CA 1
ATOM 3342 C C . LYS A 1 454 ? -1.129 -35.008 -21.777 1 95.57 454 LYS A C 1
ATOM 3344 O O . LYS A 1 454 ? -1.042 -35.443 -22.927 1 95.57 454 LYS A O 1
ATOM 3349 N N . SER A 1 455 ? -0.28 -34.118 -21.315 1 96.22 455 SER A N 1
ATOM 3350 C CA . SER A 1 455 ? 0.995 -33.749 -21.921 1 96.22 455 SER A CA 1
ATOM 3351 C C . SER A 1 455 ? 0.79 -32.847 -23.133 1 96.22 455 SER A C 1
ATOM 3353 O O . SER A 1 455 ? 1.634 -32.802 -24.031 1 96.22 455 SER A O 1
ATOM 3355 N N . ASN A 1 456 ? -0.405 -32.309 -23.252 1 98.04 456 ASN A N 1
ATOM 3356 C CA . ASN A 1 456 ? -0.469 -31.171 -24.162 1 98.04 456 ASN A CA 1
ATOM 3357 C C . ASN A 1 456 ? 0.391 -30.011 -23.669 1 98.04 456 ASN A C 1
ATOM 3359 O O . ASN A 1 456 ? 0.346 -29.656 -22.49 1 98.04 456 ASN A O 1
ATOM 3363 N N . VAL A 1 457 ? 1.157 -29.484 -24.576 1 98.37 457 VAL A N 1
ATOM 3364 C CA . VAL A 1 457 ? 1.942 -28.307 -24.219 1 98.37 457 VAL A CA 1
ATOM 3365 C C . VAL A 1 457 ? 1.156 -27.041 -24.552 1 98.37 457 VAL A C 1
ATOM 3367 O O . VAL A 1 457 ? 0.774 -26.825 -25.704 1 98.37 457 VAL A O 1
ATOM 3370 N N . TRP A 1 458 ? 0.863 -26.301 -23.545 1 98.7 458 TRP A N 1
ATOM 3371 C CA . TRP A 1 458 ? 0.266 -24.98 -23.718 1 98.7 458 TRP A CA 1
ATOM 3372 C C . TRP A 1 458 ? 1.339 -23.896 -23.736 1 98.7 458 TRP A C 1
ATOM 3374 O O . TRP A 1 458 ? 2.291 -23.943 -22.953 1 98.7 458 TRP A O 1
ATOM 3384 N N . VAL A 1 459 ? 1.214 -22.918 -24.652 1 98.65 459 VAL A N 1
ATOM 3385 C CA . VAL A 1 459 ? 2.289 -21.988 -24.982 1 98.65 459 VAL A CA 1
ATOM 3386 C C . VAL A 1 459 ? 1.762 -20.555 -24.946 1 98.65 459 VAL A C 1
ATOM 3388 O O . VAL A 1 459 ? 0.785 -20.229 -25.624 1 98.65 459 VAL A O 1
ATOM 3391 N N . ALA A 1 460 ? 2.34 -19.732 -24.167 1 98.21 460 ALA A N 1
ATOM 3392 C CA . ALA A 1 460 ? 2.049 -18.301 -24.194 1 98.21 460 ALA A CA 1
ATOM 3393 C C . ALA A 1 460 ? 2.979 -17.57 -25.159 1 98.21 460 ALA A C 1
ATOM 3395 O O . ALA A 1 460 ? 4.195 -17.772 -25.132 1 98.21 460 ALA A O 1
ATOM 3396 N N . SER A 1 461 ? 2.434 -16.754 -26.05 1 97.26 461 SER A N 1
ATOM 3397 C CA . SER A 1 461 ? 3.213 -15.923 -26.962 1 97.26 461 SER A CA 1
ATOM 3398 C C . SER A 1 461 ? 2.821 -14.454 -26.843 1 97.26 461 SER A C 1
ATOM 3400 O O . SER A 1 461 ? 1.646 -14.107 -26.974 1 97.26 461 SER A O 1
ATOM 3402 N N . LEU A 1 462 ? 3.776 -13.602 -26.662 1 95.63 462 LEU A N 1
ATOM 3403 C CA . LEU A 1 462 ? 3.547 -12.19 -26.376 1 95.63 462 LEU A CA 1
ATOM 3404 C C . LEU A 1 462 ? 2.738 -11.534 -27.49 1 95.63 462 LEU A C 1
ATOM 3406 O O . LEU A 1 462 ? 1.893 -10.675 -27.226 1 95.63 462 LEU A O 1
ATOM 3410 N N . LEU A 1 463 ? 3.076 -11.964 -28.708 1 94.9 463 LEU A N 1
ATOM 3411 C CA . LEU A 1 463 ? 2.608 -11.2 -29.859 1 94.9 463 LEU A CA 1
ATOM 3412 C C . LEU A 1 463 ? 1.918 -12.108 -30.871 1 94.9 463 LEU A C 1
ATOM 3414 O O . LEU A 1 463 ? 2.319 -13.26 -31.053 1 94.9 463 LEU A O 1
ATOM 3418 N N . SER A 1 464 ? 0.919 -11.575 -31.489 1 92.36 464 SER A N 1
ATOM 3419 C CA . SER A 1 464 ? 0.245 -12.286 -32.571 1 92.36 464 SER A CA 1
ATOM 3420 C C . SER A 1 464 ? 1.145 -12.41 -33.796 1 92.36 464 SER A C 1
ATOM 3422 O O . SER A 1 464 ? 2.138 -11.689 -33.919 1 92.36 464 SER A O 1
ATOM 3424 N N . LEU A 1 465 ? 0.751 -13.203 -34.654 1 89.4 465 LEU A N 1
ATOM 3425 C CA . LEU A 1 465 ? 1.582 -13.536 -35.806 1 89.4 465 LEU A CA 1
ATOM 3426 C C . LEU A 1 465 ? 1.691 -12.35 -36.759 1 89.4 465 LEU A C 1
ATOM 3428 O O . LEU A 1 465 ? 2.642 -12.259 -37.538 1 89.4 465 LEU A O 1
ATOM 3432 N N . ASP A 1 466 ? 0.806 -11.407 -36.706 1 88.81 466 ASP A N 1
ATOM 3433 C CA . ASP A 1 466 ? 0.799 -10.256 -37.604 1 88.81 466 ASP A CA 1
ATOM 3434 C C . ASP A 1 466 ? 1.43 -9.036 -36.939 1 88.81 466 ASP A C 1
ATOM 3436 O O . ASP A 1 466 ? 1.505 -7.963 -37.542 1 88.81 466 ASP A O 1
ATOM 3440 N N . PHE A 1 467 ? 1.861 -9.169 -35.689 1 92.75 467 PHE A N 1
ATOM 3441 C CA . PHE A 1 467 ? 2.476 -8.056 -34.976 1 92.75 467 PHE A CA 1
ATOM 3442 C C . PHE A 1 467 ? 3.74 -7.59 -35.688 1 92.75 467 PHE A C 1
ATOM 3444 O O . PHE A 1 467 ? 4.575 -8.407 -36.082 1 92.75 467 PHE A O 1
ATOM 3451 N N . PRO A 1 468 ? 3.973 -6.266 -35.809 1 92.07 468 PRO A N 1
ATOM 3452 C CA . PRO A 1 468 ? 5.192 -5.748 -36.434 1 92.07 468 PRO A CA 1
ATOM 3453 C C . PRO A 1 468 ? 6.39 -5.757 -35.486 1 92.07 468 PRO A C 1
ATOM 3455 O O . PRO A 1 468 ? 6.632 -4.774 -34.781 1 92.07 468 PRO A O 1
ATOM 3458 N N . VAL A 1 469 ? 7.138 -6.753 -35.523 1 91.3 469 VAL A N 1
ATOM 3459 C CA . VAL A 1 469 ? 8.264 -6.928 -34.611 1 91.3 469 VAL A CA 1
ATOM 3460 C C . VAL A 1 469 ? 9.347 -5.898 -34.923 1 91.3 469 VAL A C 1
ATOM 3462 O O . VAL A 1 469 ? 9.788 -5.779 -36.068 1 91.3 469 VAL A O 1
ATOM 3465 N N . PRO A 1 470 ? 9.766 -5.222 -33.88 1 91.05 470 PRO A N 1
ATOM 3466 C CA . PRO A 1 470 ? 10.869 -4.287 -34.115 1 91.05 470 PRO A CA 1
ATOM 3467 C C . PRO A 1 470 ? 12.2 -4.994 -34.357 1 91.05 470 PRO A C 1
ATOM 3469 O O . PRO A 1 470 ? 12.359 -6.161 -33.991 1 91.05 470 PRO A O 1
ATOM 3472 N N . HIS A 1 471 ? 13.133 -4.265 -34.921 1 89.02 471 HIS A N 1
ATOM 3473 C CA . HIS A 1 471 ? 14.486 -4.778 -35.109 1 89.02 471 HIS A CA 1
ATOM 3474 C C . HIS A 1 471 ? 15.222 -4.891 -33.778 1 89.02 471 HIS A C 1
ATOM 3476 O O . HIS A 1 471 ? 15.277 -3.928 -33.011 1 89.02 471 HIS A O 1
ATOM 3482 N N . ILE A 1 472 ? 15.719 -6.056 -33.469 1 84.95 472 ILE A N 1
ATOM 3483 C CA . ILE A 1 472 ? 16.571 -6.289 -32.308 1 84.95 472 ILE A CA 1
ATOM 3484 C C . ILE A 1 472 ? 18.03 -6.381 -32.749 1 84.95 472 ILE A C 1
ATOM 3486 O O . ILE A 1 472 ? 18.393 -7.256 -33.54 1 84.95 472 ILE A O 1
ATOM 3490 N N . PRO A 1 473 ? 18.828 -5.464 -32.296 1 82.7 473 PRO A N 1
ATOM 3491 C CA . PRO A 1 473 ? 20.237 -5.501 -32.695 1 82.7 473 PRO A CA 1
ATOM 3492 C C . PRO A 1 473 ? 20.921 -6.815 -32.323 1 82.7 473 PRO A C 1
ATOM 3494 O O . PRO A 1 473 ? 20.603 -7.41 -31.29 1 82.7 473 PRO A O 1
ATOM 3497 N N . ASP A 1 474 ? 21.881 -7.225 -33.093 1 74.01 474 ASP A N 1
ATOM 3498 C CA . ASP A 1 474 ? 22.69 -8.398 -32.776 1 74.01 474 ASP A CA 1
ATOM 3499 C C . ASP A 1 474 ? 23.46 -8.198 -31.472 1 74.01 474 ASP A C 1
ATOM 3501 O O . ASP A 1 474 ? 24.036 -7.132 -31.243 1 74.01 474 ASP A O 1
ATOM 3505 N N . GLY A 1 475 ? 23.395 -9.071 -30.652 1 70.02 475 GLY A N 1
ATOM 3506 C CA . GLY A 1 475 ? 24.143 -8.992 -29.407 1 70.02 475 GLY A CA 1
ATOM 3507 C C . GLY A 1 475 ? 23.402 -8.25 -28.311 1 70.02 475 GLY A C 1
ATOM 3508 O O . GLY A 1 475 ? 23.926 -8.074 -27.21 1 70.02 475 GLY A O 1
ATOM 3509 N N . ALA A 1 476 ? 22.227 -7.855 -28.621 1 75.73 476 ALA A N 1
ATOM 3510 C CA . ALA A 1 476 ? 21.453 -7.166 -27.592 1 75.73 476 ALA A CA 1
ATOM 3511 C C . ALA A 1 476 ? 21.269 -8.048 -26.361 1 75.73 476 ALA A C 1
ATOM 3513 O O . ALA A 1 476 ? 21.035 -9.253 -26.482 1 75.73 476 ALA A O 1
ATOM 3514 N N . SER A 1 477 ? 21.463 -7.38 -25.172 1 74.21 477 SER A N 1
ATOM 3515 C CA . SER A 1 477 ? 21.199 -8.095 -23.927 1 74.21 477 SER A CA 1
ATOM 3516 C C . SER A 1 477 ? 19.721 -8.446 -23.793 1 74.21 477 SER A C 1
ATOM 3518 O O . SER A 1 477 ? 18.878 -7.882 -24.493 1 74.21 477 SER A O 1
ATOM 3520 N N . ILE A 1 478 ? 19.445 -9.288 -22.95 1 76.24 478 ILE A N 1
ATOM 3521 C CA . ILE A 1 478 ? 18.062 -9.696 -22.729 1 76.24 478 ILE A CA 1
ATOM 3522 C C . ILE A 1 478 ? 17.241 -8.5 -22.252 1 76.24 478 ILE A C 1
ATOM 3524 O O . ILE A 1 478 ? 16.079 -8.345 -22.634 1 76.24 478 ILE A O 1
ATOM 3528 N N . MET A 1 479 ? 17.799 -7.617 -21.425 1 79.8 479 MET A N 1
ATOM 3529 C CA . MET A 1 479 ? 17.083 -6.448 -20.923 1 79.8 479 MET A CA 1
ATOM 3530 C C . MET A 1 479 ? 16.796 -5.46 -22.048 1 79.8 479 MET A C 1
ATOM 3532 O O . MET A 1 479 ? 15.738 -4.829 -22.072 1 79.8 479 MET A O 1
ATOM 3536 N N . GLU A 1 480 ? 17.762 -5.357 -22.926 1 80.24 480 GLU A N 1
ATOM 3537 C CA . GLU A 1 480 ? 17.558 -4.51 -24.097 1 80.24 480 GLU A CA 1
ATOM 3538 C C . GLU A 1 480 ? 16.445 -5.056 -24.987 1 80.24 480 GLU A C 1
ATOM 3540 O O . GLU A 1 480 ? 15.643 -4.291 -25.526 1 80.24 480 GLU A O 1
ATOM 3545 N N . GLN A 1 481 ? 16.478 -6.336 -25.164 1 80.98 481 GLN A N 1
ATOM 3546 C CA . GLN A 1 481 ? 15.431 -6.984 -25.947 1 80.98 481 GLN A CA 1
ATOM 3547 C C . GLN A 1 481 ? 14.054 -6.732 -25.339 1 80.98 481 GLN A C 1
ATOM 3549 O O . GLN A 1 481 ? 13.112 -6.376 -26.049 1 80.98 481 GLN A O 1
ATOM 3554 N N . PHE A 1 482 ? 13.974 -6.84 -24.043 1 81.8 482 PHE A N 1
ATOM 3555 C CA . PHE A 1 482 ? 12.724 -6.607 -23.329 1 81.8 482 PHE A CA 1
ATOM 3556 C C . PHE A 1 482 ? 12.258 -5.167 -23.511 1 81.8 482 PHE A C 1
ATOM 3558 O O . PHE A 1 482 ? 11.07 -4.916 -23.728 1 81.8 482 PHE A O 1
ATOM 3565 N N . GLY A 1 483 ? 13.19 -4.29 -23.421 1 82.37 483 GLY A N 1
ATOM 3566 C CA . GLY A 1 483 ? 12.864 -2.884 -23.6 1 82.37 483 GLY A CA 1
ATOM 3567 C C . GLY A 1 483 ? 12.277 -2.577 -24.964 1 82.37 483 GLY A C 1
ATOM 3568 O O . GLY A 1 483 ? 11.284 -1.854 -25.069 1 82.37 483 GLY A O 1
ATOM 3569 N N . LEU A 1 484 ? 12.846 -3.159 -25.995 1 86.16 484 LEU A N 1
ATOM 3570 C CA . LEU A 1 484 ? 12.422 -2.915 -27.369 1 86.16 484 LEU A CA 1
ATOM 3571 C C . LEU A 1 484 ? 11.058 -3.542 -27.637 1 86.16 484 LEU A C 1
ATOM 3573 O O . LEU A 1 484 ? 10.171 -2.894 -28.197 1 86.16 484 LEU A O 1
ATOM 3577 N N . LEU A 1 485 ? 10.92 -4.719 -27.198 1 86.7 485 LEU A N 1
ATOM 3578 C CA . LEU A 1 485 ? 9.673 -5.435 -27.447 1 86.7 485 LEU A CA 1
ATOM 3579 C C . LEU A 1 485 ? 8.535 -4.849 -26.619 1 86.7 485 LEU A C 1
ATOM 3581 O O . LEU A 1 485 ? 7.421 -4.68 -27.12 1 86.7 485 LEU A O 1
ATOM 3585 N N . ALA A 1 486 ? 8.881 -4.627 -25.375 1 82 486 ALA A N 1
ATOM 3586 C CA . ALA A 1 486 ? 7.875 -4.044 -24.491 1 82 486 ALA A CA 1
ATOM 3587 C C . ALA A 1 486 ? 7.435 -2.671 -24.991 1 82 486 ALA A C 1
ATOM 3589 O O . ALA A 1 486 ? 6.242 -2.357 -24.991 1 82 486 ALA A O 1
ATOM 3590 N N . GLY A 1 487 ? 8.376 -1.895 -25.368 1 82.01 487 GLY A N 1
ATOM 3591 C CA . GLY A 1 487 ? 8.049 -0.593 -25.929 1 82.01 487 GLY A CA 1
ATOM 3592 C C . GLY A 1 487 ? 7.11 -0.674 -27.117 1 82.01 487 GLY A C 1
ATOM 3593 O O . GLY A 1 487 ? 6.136 0.077 -27.198 1 82.01 487 GLY A O 1
ATOM 3594 N N . ALA A 1 488 ? 7.356 -1.646 -27.962 1 88.23 488 ALA A N 1
ATOM 3595 C CA . ALA A 1 488 ? 6.523 -1.831 -29.148 1 88.23 488 ALA A CA 1
ATOM 3596 C C . ALA A 1 488 ? 5.139 -2.351 -28.771 1 88.23 488 ALA A C 1
ATOM 3598 O O . ALA A 1 488 ? 4.129 -1.894 -29.311 1 88.23 488 ALA A O 1
ATOM 3599 N N . ALA A 1 489 ? 5.124 -3.205 -27.884 1 87.57 489 ALA A N 1
ATOM 3600 C CA . ALA A 1 489 ? 3.86 -3.816 -27.483 1 87.57 489 ALA A CA 1
ATOM 3601 C C . ALA A 1 489 ? 2.973 -2.814 -26.75 1 87.57 489 ALA A C 1
ATOM 3603 O O . ALA A 1 489 ? 1.754 -2.805 -26.931 1 87.57 489 ALA A O 1
ATOM 3604 N N . LEU A 1 490 ? 3.604 -1.998 -25.879 1 81.52 490 LEU A N 1
ATOM 3605 C CA . LEU A 1 490 ? 2.878 -1.017 -25.08 1 81.52 490 LEU A CA 1
ATOM 3606 C C . LEU A 1 490 ? 2.221 0.031 -25.972 1 81.52 490 LEU A C 1
ATOM 3608 O O . LEU A 1 490 ? 1.183 0.593 -25.615 1 81.52 490 LEU A O 1
ATOM 3612 N N . HIS A 1 491 ? 2.727 0.267 -27.172 1 84.03 491 HIS A N 1
ATOM 3613 C CA . HIS A 1 491 ? 2.205 1.284 -28.078 1 84.03 491 HIS A CA 1
ATOM 3614 C C . HIS A 1 491 ? 1.298 0.664 -29.137 1 84.03 491 HIS A C 1
ATOM 3616 O O . HIS A 1 491 ? 0.695 1.38 -29.939 1 84.03 491 HIS A O 1
ATOM 3622 N N . TYR A 1 492 ? 1.256 -0.637 -29.136 1 89.06 492 TYR A N 1
ATOM 3623 C CA . TYR A 1 492 ? 0.349 -1.321 -30.052 1 89.06 492 TYR A CA 1
ATOM 3624 C C . TYR A 1 492 ? -1.104 -1.091 -29.654 1 89.06 492 TYR A C 1
ATOM 3626 O O . TYR A 1 492 ? -1.475 -1.291 -28.495 1 89.06 492 TYR A O 1
ATOM 3634 N N . PRO A 1 493 ? -2.013 -0.621 -30.422 1 87.14 493 PRO A N 1
ATOM 3635 C CA . PRO A 1 493 ? -3.313 -0.065 -30.041 1 87.14 493 PRO A CA 1
ATOM 3636 C C . PRO A 1 493 ? -4.34 -1.143 -29.701 1 87.14 493 PRO A C 1
ATOM 3638 O O . PRO A 1 493 ? -5.455 -0.828 -29.278 1 87.14 493 PRO A O 1
ATOM 3641 N N . HIS A 1 494 ? -4.012 -2.435 -29.99 1 90.21 494 HIS A N 1
ATOM 3642 C CA . HIS A 1 494 ? -4.967 -3.508 -29.738 1 90.21 494 HIS A CA 1
ATOM 3643 C C . HIS A 1 494 ? -4.334 -4.628 -28.919 1 90.21 494 HIS A C 1
ATOM 3645 O O . HIS A 1 494 ? -3.11 -4.78 -28.909 1 90.21 494 HIS A O 1
ATOM 3651 N N . PRO A 1 495 ? -5.223 -5.352 -28.222 1 93.13 495 PRO A N 1
ATOM 3652 C CA . PRO A 1 495 ? -4.668 -6.535 -27.56 1 93.13 495 PRO A CA 1
ATOM 3653 C C . PRO A 1 495 ? -3.876 -7.427 -28.513 1 93.13 495 PRO A C 1
ATOM 3655 O O . PRO A 1 495 ? -4.226 -7.543 -29.69 1 93.13 495 PRO A O 1
ATOM 3658 N N . THR A 1 496 ? -2.827 -7.881 -28.024 1 94.1 496 THR A N 1
ATOM 3659 C CA . THR A 1 496 ? -1.993 -8.801 -28.791 1 94.1 496 THR A CA 1
ATOM 3660 C C . THR A 1 496 ? -1.571 -9.991 -27.934 1 94.1 496 THR A C 1
ATOM 3662 O O . THR A 1 496 ? -1.585 -9.913 -26.704 1 94.1 496 THR A O 1
ATOM 3665 N N . GLY A 1 497 ? -1.219 -11.156 -28.593 1 94.26 497 GLY A N 1
ATOM 3666 C CA . GLY A 1 497 ? -0.815 -12.391 -27.94 1 94.26 497 GLY A CA 1
ATOM 3667 C C . GLY A 1 497 ? -1.714 -13.566 -28.276 1 94.26 497 GLY A C 1
ATOM 3668 O O . GLY A 1 497 ? -2.797 -13.385 -28.837 1 94.26 497 GLY A O 1
ATOM 3669 N N . LEU A 1 498 ? -1.188 -14.748 -27.997 1 95.6 498 LEU A N 1
ATOM 3670 C CA . LEU A 1 498 ? -1.879 -16.004 -28.271 1 95.6 498 LEU A CA 1
ATOM 3671 C C . LEU A 1 498 ? -1.47 -17.079 -27.27 1 95.6 498 LEU A C 1
ATOM 3673 O O . LEU A 1 498 ? -0.377 -17.02 -26.702 1 95.6 498 LEU A O 1
ATOM 3677 N N . VAL A 1 499 ? -2.441 -17.876 -27.036 1 98.37 499 VAL A N 1
ATOM 3678 C CA . VAL A 1 499 ? -2.149 -19.156 -26.399 1 98.37 499 VAL A CA 1
ATOM 3679 C C . VAL A 1 499 ? -2.276 -20.283 -27.422 1 98.37 499 VAL A C 1
ATOM 3681 O O . VAL A 1 499 ? -3.263 -20.352 -28.159 1 98.37 499 VAL A O 1
ATOM 3684 N N . SER A 1 500 ? -1.268 -21.126 -27.507 1 98.21 500 SER A N 1
ATOM 3685 C CA . SER A 1 500 ? -1.301 -22.277 -28.403 1 98.21 500 SER A CA 1
ATOM 3686 C C . SER A 1 500 ? -1.302 -23.586 -27.62 1 98.21 500 SER A C 1
ATOM 3688 O O . SER A 1 500 ? -0.95 -23.61 -26.439 1 98.21 500 SER A O 1
ATOM 3690 N N . MET A 1 501 ? -1.776 -24.584 -28.253 1 98.46 501 MET A N 1
ATOM 3691 C CA . MET A 1 501 ? -1.722 -25.941 -27.718 1 98.46 501 MET A CA 1
ATOM 3692 C C . MET A 1 501 ? -1.092 -26.898 -28.725 1 98.46 501 MET A C 1
ATOM 3694 O O . MET A 1 501 ? -1.495 -26.935 -29.889 1 98.46 501 MET A O 1
ATOM 3698 N N . ILE A 1 502 ? -0.094 -27.609 -28.315 1 98.5 502 ILE A N 1
ATOM 3699 C CA . ILE A 1 502 ? 0.545 -28.648 -29.115 1 98.5 502 ILE A CA 1
ATOM 3700 C C . ILE A 1 502 ? 0.363 -30.005 -28.439 1 98.5 502 ILE A C 1
ATOM 3702 O O . ILE A 1 502 ? 0.776 -30.195 -27.293 1 98.5 502 ILE A O 1
ATOM 3706 N N . ARG A 1 503 ? -0.171 -30.949 -29.132 1 97.83 503 ARG A N 1
ATOM 3707 C CA . ARG A 1 503 ? -0.408 -32.281 -28.587 1 97.83 503 ARG A CA 1
ATOM 3708 C C . ARG A 1 503 ? 0.871 -33.112 -28.594 1 97.83 503 ARG A C 1
ATOM 3710 O O . ARG A 1 503 ? 1.831 -32.777 -29.291 1 97.83 503 ARG A O 1
ATOM 3717 N N . PRO A 1 504 ? 0.937 -34.143 -27.749 1 96.7 504 PRO A N 1
ATOM 3718 C CA . PRO A 1 504 ? 2.136 -34.982 -27.69 1 96.7 504 PRO A CA 1
ATOM 3719 C C . PRO A 1 504 ? 2.542 -35.529 -29.057 1 96.7 504 PRO A C 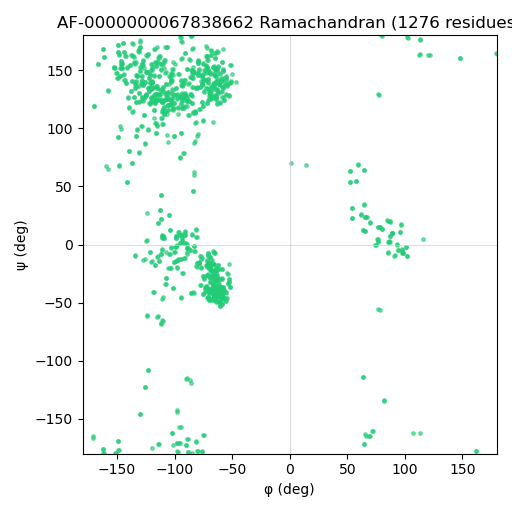1
ATOM 3721 O O . PRO A 1 504 ? 3.729 -35.745 -29.311 1 96.7 504 PRO A O 1
ATOM 3724 N N . ASP A 1 505 ? 1.648 -35.683 -30.034 1 96.81 505 ASP A N 1
ATOM 3725 C CA . ASP A 1 505 ? 1.958 -36.234 -31.35 1 96.81 505 ASP A CA 1
ATOM 3726 C C . ASP A 1 505 ? 2.392 -35.135 -32.317 1 96.81 505 ASP A C 1
ATOM 3728 O O . ASP A 1 505 ? 2.672 -35.405 -33.487 1 96.81 505 ASP A O 1
ATOM 3732 N N . GLY A 1 506 ? 2.352 -33.935 -31.82 1 96.23 506 GLY A N 1
ATOM 3733 C CA . GLY A 1 506 ? 2.842 -32.82 -32.614 1 96.23 506 GLY A CA 1
ATOM 3734 C C . GLY A 1 506 ? 1.737 -32.07 -33.334 1 96.23 506 GLY A C 1
ATOM 3735 O O . GLY A 1 506 ? 1.976 -31.008 -33.913 1 96.23 506 GLY A O 1
ATOM 3736 N N . THR A 1 507 ? 0.522 -32.535 -33.249 1 97.31 507 THR A N 1
ATOM 3737 C CA . THR A 1 507 ? -0.574 -31.856 -33.931 1 97.31 507 THR A CA 1
ATOM 3738 C C . THR A 1 507 ? -1.018 -30.624 -33.149 1 97.31 507 THR A C 1
ATOM 3740 O O . THR A 1 507 ? -0.853 -30.564 -31.928 1 97.31 507 THR A O 1
ATOM 3743 N N . GLN A 1 508 ? -1.507 -29.658 -33.817 1 97.3 508 GLN A N 1
ATOM 3744 C CA . GLN A 1 508 ? -2.064 -28.422 -33.278 1 97.3 508 GLN A CA 1
ATOM 3745 C C . GLN A 1 508 ? -3.5 -28.213 -33.75 1 97.3 508 GLN A C 1
ATOM 3747 O O . GLN A 1 508 ? -3.731 -27.7 -34.847 1 97.3 508 GLN A O 1
ATOM 3752 N N . PRO A 1 509 ? -4.433 -28.53 -32.961 1 94.2 509 PRO A N 1
ATOM 3753 C CA . PRO A 1 509 ? -5.83 -28.47 -33.397 1 94.2 509 PRO A CA 1
ATOM 3754 C C . PRO A 1 509 ? -6.247 -27.073 -33.852 1 94.2 509 PRO A C 1
ATOM 3756 O O . PRO A 1 509 ? -7.163 -26.932 -34.666 1 94.2 509 PRO A O 1
ATOM 3759 N N . VAL A 1 510 ? -5.656 -26.102 -33.303 1 94.55 510 VAL A N 1
ATOM 3760 C CA . VAL A 1 510 ? -5.869 -24.714 -33.7 1 94.55 510 VAL A CA 1
ATOM 3761 C C . VAL A 1 510 ? -4.529 -24.058 -34.026 1 94.55 510 VAL A C 1
ATOM 3763 O O . VAL A 1 510 ? -3.968 -23.333 -33.201 1 94.55 510 VAL A O 1
ATOM 3766 N N . PRO A 1 511 ? -4.084 -24.164 -35.206 1 92.71 511 PRO A N 1
ATOM 3767 C CA . PRO A 1 511 ? -2.728 -23.752 -35.575 1 92.71 511 PRO A CA 1
ATOM 3768 C C . PRO A 1 511 ? -2.507 -22.248 -35.426 1 92.71 511 PRO A C 1
ATOM 3770 O O . PRO A 1 511 ? -1.367 -21.799 -35.283 1 92.71 511 PRO A O 1
ATOM 3773 N N . THR A 1 512 ? -3.606 -21.473 -35.472 1 93.61 512 THR A N 1
ATOM 3774 C CA . THR A 1 512 ? -3.481 -20.024 -35.37 1 93.61 512 THR A CA 1
ATOM 3775 C C . THR A 1 512 ? -3.476 -19.583 -33.909 1 93.61 512 THR A C 1
ATOM 3777 O O . THR A 1 512 ? -3.273 -18.404 -33.611 1 93.61 512 THR A O 1
ATOM 3780 N N . GLY A 1 513 ? -3.681 -20.544 -32.983 1 95.94 513 GLY A N 1
ATOM 3781 C CA . GLY A 1 513 ? -3.697 -20.244 -31.56 1 95.94 513 GLY A CA 1
ATOM 3782 C C . GLY A 1 513 ? -5.013 -19.654 -31.089 1 95.94 513 GLY A C 1
ATOM 3783 O O . GLY A 1 513 ? -5.963 -19.54 -31.867 1 95.94 513 GLY A O 1
ATOM 3784 N N . PHE A 1 514 ? -5.127 -19.365 -29.806 1 97.09 514 PHE A N 1
ATOM 3785 C CA . PHE A 1 514 ? -6.297 -18.796 -29.148 1 97.09 514 PHE A CA 1
ATOM 3786 C C . PHE A 1 514 ? -6.026 -17.363 -28.705 1 97.09 514 PHE A C 1
ATOM 3788 O O . PHE A 1 514 ? -5.117 -17.114 -27.91 1 97.09 514 PHE A O 1
ATOM 3795 N N . THR A 1 515 ? -6.838 -16.418 -29.14 1 95.17 515 THR A N 1
ATOM 3796 C CA . THR A 1 515 ? -6.67 -15.024 -28.747 1 95.17 515 THR A CA 1
ATOM 3797 C C . THR A 1 515 ? -7.543 -14.694 -27.539 1 95.17 515 THR A C 1
ATOM 3799 O O . THR A 1 515 ? -7.376 -13.645 -26.914 1 95.17 515 THR A O 1
ATOM 3802 N N . GLY A 1 516 ? -8.523 -15.711 -27.251 1 93.84 516 GLY A N 1
ATOM 3803 C CA . GLY A 1 516 ? -9.504 -15.464 -26.206 1 93.84 516 GLY A CA 1
ATOM 3804 C C . GLY A 1 516 ? -10.4 -14.275 -26.499 1 93.84 516 GLY A C 1
ATOM 3805 O O . GLY A 1 516 ? -10.829 -13.574 -25.58 1 93.84 516 GLY A O 1
ATOM 3806 N N . GLY A 1 517 ? -10.651 -13.876 -27.782 1 91.59 517 GLY A N 1
ATOM 3807 C CA . GLY A 1 517 ? -11.445 -12.71 -28.136 1 91.59 517 GLY A CA 1
ATOM 3808 C C . GLY A 1 517 ? -10.799 -11.401 -27.722 1 91.59 517 GLY A C 1
ATOM 3809 O O . GLY A 1 517 ? -11.494 -10.434 -27.403 1 91.59 517 GLY A O 1
ATOM 3810 N N . GLY A 1 518 ? -9.495 -11.393 -27.57 1 93.08 518 GLY A N 1
ATOM 3811 C CA . GLY A 1 518 ? -8.774 -10.195 -27.169 1 93.08 518 GLY A CA 1
ATOM 3812 C C . GLY A 1 518 ? -8.396 -10.19 -25.7 1 93.08 518 GLY A C 1
ATOM 3813 O O . GLY A 1 518 ? -7.708 -9.28 -25.234 1 93.08 518 GLY A O 1
ATOM 3814 N N . ALA A 1 519 ? -8.806 -11.232 -24.965 1 96.07 519 ALA A N 1
ATOM 3815 C CA . ALA A 1 519 ? -8.508 -11.322 -23.538 1 96.07 519 ALA A CA 1
ATOM 3816 C C . ALA A 1 519 ? -7.042 -11.678 -23.306 1 96.07 519 ALA A C 1
ATOM 3818 O O . ALA A 1 519 ? -6.487 -11.387 -22.244 1 96.07 519 ALA A O 1
ATOM 3819 N N . VAL A 1 520 ? -6.464 -12.378 -24.223 1 96.78 520 VAL A N 1
ATOM 3820 C CA . VAL A 1 520 ? -5.039 -12.688 -24.179 1 96.78 520 VAL A CA 1
ATOM 3821 C C . VAL A 1 520 ? -4.237 -11.515 -24.739 1 96.78 520 VAL A C 1
ATOM 3823 O O . VAL A 1 520 ? -4.221 -11.288 -25.951 1 96.78 520 VAL A O 1
ATOM 3826 N N . ASP A 1 521 ? -3.604 -10.751 -23.829 1 96.6 521 ASP A N 1
ATOM 3827 C CA . ASP A 1 521 ? -2.959 -9.491 -24.183 1 96.6 521 ASP A CA 1
ATOM 3828 C C . ASP A 1 521 ? -1.552 -9.409 -23.596 1 96.6 521 ASP A C 1
ATOM 3830 O O . ASP A 1 521 ? -1.379 -9.042 -22.432 1 96.6 521 ASP A O 1
ATOM 3834 N N . ILE A 1 522 ? -0.576 -9.7 -24.414 1 95.51 522 ILE A N 1
ATOM 3835 C CA . ILE A 1 522 ? 0.834 -9.805 -24.055 1 95.51 522 ILE A CA 1
ATOM 3836 C C . ILE A 1 522 ? 1.01 -10.849 -22.955 1 95.51 522 ILE A C 1
ATOM 3838 O O . ILE A 1 522 ? 1.597 -10.565 -21.908 1 95.51 522 ILE A O 1
ATOM 3842 N N . PRO A 1 523 ? 0.5 -12.065 -23.257 1 96.59 523 PRO A N 1
ATOM 3843 C CA . PRO A 1 523 ? 0.664 -13.115 -22.249 1 96.59 523 PRO A CA 1
ATOM 3844 C C . PRO A 1 523 ? 2.125 -13.5 -22.029 1 96.59 523 PRO A C 1
ATOM 3846 O O . PRO A 1 523 ? 2.909 -13.529 -22.981 1 96.59 523 PRO A O 1
ATOM 3849 N N . TRP A 1 524 ? 2.499 -13.698 -20.79 1 96.27 524 TRP A N 1
ATOM 3850 C CA . TRP A 1 524 ? 3.88 -14.045 -20.472 1 96.27 524 TRP A CA 1
ATOM 3851 C C . TRP A 1 524 ? 3.976 -15.478 -19.958 1 96.27 524 TRP A C 1
ATOM 3853 O O . TRP A 1 524 ? 4.533 -16.349 -20.63 1 96.27 524 TRP A O 1
ATOM 3863 N N . GLY A 1 525 ? 3.445 -15.72 -18.777 1 97.5 525 GLY A N 1
ATOM 3864 C CA . GLY A 1 525 ? 3.368 -17.065 -18.23 1 97.5 525 GLY A CA 1
ATOM 3865 C C . GLY A 1 525 ? 1.957 -17.62 -18.207 1 97.5 525 GLY A C 1
ATOM 3866 O O . GLY A 1 525 ? 0.987 -16.87 -18.332 1 97.5 525 GLY A O 1
ATOM 3867 N N . LEU A 1 526 ? 1.828 -18.925 -18.147 1 98.35 526 LEU A N 1
ATOM 3868 C CA . LEU A 1 526 ? 0.561 -19.62 -17.947 1 98.35 526 LEU A CA 1
ATOM 3869 C C . LEU A 1 526 ? 0.765 -20.904 -17.151 1 98.35 526 LEU A C 1
ATOM 3871 O O . LEU A 1 526 ? 1.887 -21.407 -17.052 1 98.35 526 LEU A O 1
ATOM 3875 N N . ASN A 1 527 ? -0.217 -21.339 -16.583 1 98.35 527 ASN A N 1
ATOM 3876 C CA . ASN A 1 527 ? -0.201 -22.591 -15.833 1 98.35 527 ASN A CA 1
ATOM 3877 C C . ASN A 1 527 ? -1.521 -23.345 -15.973 1 98.35 527 ASN A C 1
ATOM 3879 O O . ASN A 1 527 ? -2.488 -22.815 -16.522 1 98.35 527 ASN A O 1
ATOM 3883 N N . ILE A 1 528 ? -1.487 -24.611 -15.583 1 98.45 528 ILE A N 1
ATOM 3884 C CA . ILE A 1 528 ? -2.606 -25.538 -15.716 1 98.45 528 ILE A CA 1
ATOM 3885 C C . ILE A 1 528 ? -3.092 -25.963 -14.332 1 98.45 528 ILE A C 1
ATOM 3887 O O . ILE A 1 528 ? -2.286 -26.291 -13.458 1 98.45 528 ILE A O 1
ATOM 3891 N N . ASP A 1 529 ? -4.415 -25.844 -14.122 1 98.07 529 ASP A N 1
ATOM 3892 C CA . ASP A 1 529 ? -4.912 -26.267 -12.817 1 98.07 529 ASP A CA 1
ATOM 3893 C C . ASP A 1 529 ? -5.308 -27.742 -12.831 1 98.07 529 ASP A C 1
ATOM 3895 O O . ASP A 1 529 ? -5.017 -28.459 -13.79 1 98.07 529 ASP A O 1
ATOM 3899 N N . GLY A 1 530 ? -5.927 -28.243 -11.728 1 96.92 530 GLY A N 1
ATOM 3900 C CA . GLY A 1 530 ? -6.236 -29.655 -11.573 1 96.92 530 GLY A CA 1
ATOM 3901 C C . GLY A 1 530 ? -7.332 -30.132 -12.508 1 96.92 530 GLY A C 1
ATOM 3902 O O . GLY A 1 530 ? -7.513 -31.337 -12.697 1 96.92 530 GLY A O 1
ATOM 3903 N N . ASN A 1 531 ? -8.088 -29.242 -13.054 1 96.5 531 ASN A N 1
ATOM 3904 C CA . ASN A 1 531 ? -9.103 -29.574 -14.048 1 96.5 531 ASN A CA 1
ATOM 3905 C C . ASN A 1 531 ? -8.55 -29.481 -15.467 1 96.5 531 ASN A C 1
ATOM 3907 O O . ASN A 1 531 ? -9.3 -29.587 -16.439 1 96.5 531 ASN A O 1
ATOM 3911 N N . ASP A 1 532 ? -7.257 -29.154 -15.612 1 97.8 532 ASP A N 1
ATOM 3912 C CA . ASP A 1 532 ? -6.565 -28.937 -16.879 1 97.8 532 ASP A CA 1
ATOM 3913 C C . ASP A 1 532 ? -7.043 -27.654 -17.554 1 97.8 532 ASP A C 1
ATOM 3915 O O . ASP A 1 532 ? -6.964 -27.522 -18.777 1 97.8 532 ASP A O 1
ATOM 3919 N N . ASP A 1 533 ? -7.648 -26.785 -16.83 1 98.08 533 ASP A N 1
ATOM 3920 C CA . ASP A 1 533 ? -7.911 -25.446 -17.348 1 98.08 533 ASP A CA 1
ATOM 3921 C C . ASP A 1 533 ? -6.628 -24.621 -17.414 1 98.08 533 ASP A C 1
ATOM 3923 O O . ASP A 1 533 ? -5.68 -24.878 -16.67 1 98.08 533 ASP A O 1
ATOM 3927 N N . VAL A 1 534 ? -6.639 -23.647 -18.324 1 98.66 534 VAL A N 1
ATOM 3928 C CA . VAL A 1 534 ? -5.45 -22.847 -18.6 1 98.66 534 VAL A CA 1
ATOM 3929 C C . VAL A 1 534 ? -5.586 -21.475 -17.944 1 98.66 534 VAL A C 1
ATOM 3931 O O . VAL A 1 534 ? -6.572 -20.768 -18.168 1 98.66 534 VAL A O 1
ATOM 3934 N N . TRP A 1 535 ? -4.713 -21.171 -17.142 1 98.82 535 TRP A N 1
ATOM 3935 C CA . TRP A 1 535 ? -4.644 -19.868 -16.488 1 98.82 535 TRP A CA 1
ATOM 3936 C C . TRP A 1 535 ? -3.515 -19.025 -17.071 1 98.82 535 TRP A C 1
ATOM 3938 O O . TRP A 1 535 ? -2.353 -19.438 -17.06 1 98.82 535 TRP A O 1
ATOM 3948 N N . VAL A 1 536 ? -3.802 -17.809 -17.543 1 98.75 536 VAL A N 1
ATOM 3949 C CA . VAL A 1 536 ? -2.867 -17.006 -18.324 1 98.75 536 VAL A CA 1
ATOM 3950 C C . VAL A 1 536 ? -2.592 -15.688 -17.604 1 98.75 536 VAL A C 1
ATOM 3952 O O . VAL A 1 536 ? -3.517 -15.034 -17.117 1 98.75 536 VAL A O 1
ATOM 3955 N N . ALA A 1 537 ? -1.379 -15.305 -17.505 1 98.38 537 ALA A N 1
ATOM 3956 C CA . ALA A 1 537 ? -0.942 -14.036 -16.928 1 98.38 537 ALA A CA 1
ATOM 3957 C C . ALA A 1 537 ? -0.708 -12.991 -18.015 1 98.38 537 ALA A C 1
ATOM 3959 O O . ALA A 1 537 ? 0.173 -13.153 -18.862 1 98.38 537 ALA A O 1
ATOM 3960 N N . ASN A 1 538 ? -1.447 -11.886 -18.008 1 97.08 538 ASN A N 1
ATOM 3961 C CA . ASN A 1 538 ? -1.287 -10.796 -18.964 1 97.08 538 ASN A CA 1
ATOM 3962 C C . ASN A 1 538 ? -0.312 -9.74 -18.453 1 97.08 538 ASN A C 1
ATOM 3964 O O . ASN A 1 538 ? -0.514 -9.172 -17.377 1 97.08 538 ASN A O 1
ATOM 3968 N N . LEU A 1 539 ? 0.663 -9.423 -19.2 1 95.3 539 LEU A N 1
ATOM 3969 C CA . LEU A 1 539 ? 1.613 -8.365 -18.872 1 95.3 539 LEU A CA 1
ATOM 3970 C C . LEU A 1 539 ? 1.185 -7.04 -19.493 1 95.3 539 LEU A C 1
ATOM 3972 O O . LEU A 1 539 ? 1.934 -6.06 -19.453 1 95.3 539 LEU A O 1
ATOM 3976 N N . SER A 1 540 ? 0.054 -6.958 -20.074 1 93.21 540 SER A N 1
ATOM 3977 C CA . SER A 1 540 ? -0.414 -5.732 -20.714 1 93.21 540 SER A CA 1
ATOM 3978 C C . SER A 1 540 ? -0.878 -4.712 -19.68 1 93.21 540 SER A C 1
ATOM 3980 O O . SER A 1 540 ? -1.553 -5.065 -18.711 1 93.21 540 SER A O 1
ATOM 3982 N N . PRO A 1 541 ? -0.521 -3.437 -19.881 1 89.59 541 PRO A N 1
ATOM 3983 C CA . PRO A 1 541 ? -1.067 -2.407 -18.995 1 89.59 541 PRO A CA 1
ATOM 3984 C C . PRO A 1 541 ? -2.568 -2.198 -19.186 1 89.59 541 PRO A C 1
ATOM 3986 O O . PRO A 1 541 ? -3.224 -1.591 -18.336 1 89.59 541 PRO A O 1
ATOM 3989 N N . ARG A 1 542 ? -3.14 -2.734 -20.28 1 87.85 542 ARG A N 1
ATOM 3990 C CA . ARG A 1 542 ? -4.55 -2.543 -20.605 1 87.85 542 ARG A CA 1
ATOM 3991 C C . ARG A 1 542 ? -5.424 -3.549 -19.863 1 87.85 542 ARG A C 1
ATOM 3993 O O . ARG A 1 542 ? -6.509 -3.206 -19.39 1 87.85 542 ARG A O 1
ATOM 4000 N N . THR A 1 543 ? -4.996 -4.808 -19.763 1 85.85 543 THR A N 1
ATOM 4001 C CA . THR A 1 543 ? -5.873 -5.863 -19.269 1 85.85 543 THR A CA 1
ATOM 4002 C C . THR A 1 543 ? -5.491 -6.261 -17.846 1 85.85 543 THR A C 1
ATOM 4004 O O . THR A 1 543 ? -6.362 -6.532 -17.016 1 85.85 543 THR A O 1
ATOM 4007 N N . ARG A 1 544 ? -4.302 -5.993 -17.346 1 91.39 544 ARG A N 1
ATOM 4008 C CA . ARG A 1 544 ? -3.836 -6.367 -16.014 1 91.39 544 ARG A CA 1
ATOM 4009 C C . ARG A 1 544 ? -4.762 -7.399 -15.38 1 91.39 544 ARG A C 1
ATOM 4011 O O . ARG A 1 544 ? -5.445 -7.107 -14.396 1 91.39 544 ARG A O 1
ATOM 4018 N N . ALA A 1 545 ? -4.804 -8.628 -15.896 1 96.75 545 ALA A N 1
ATOM 4019 C CA . ALA A 1 545 ? -5.798 -9.627 -15.511 1 96.75 545 ALA A CA 1
ATOM 4020 C C . ALA A 1 545 ? -5.203 -11.032 -15.542 1 96.75 545 ALA A C 1
ATOM 4022 O O . ALA A 1 545 ? -4.245 -11.291 -16.274 1 96.75 545 ALA A O 1
ATOM 4023 N N . VAL A 1 546 ? -5.742 -11.845 -14.744 1 98.53 546 VAL A N 1
ATOM 4024 C CA . VAL A 1 546 ? -5.594 -13.291 -14.87 1 98.53 546 VAL A CA 1
ATOM 4025 C C . VAL A 1 546 ? -6.724 -13.854 -15.73 1 98.53 546 VAL A C 1
ATOM 4027 O O . VAL A 1 546 ? -7.902 -13.627 -15.444 1 98.53 546 VAL A O 1
ATOM 4030 N N . VAL A 1 547 ? -6.394 -14.608 -16.737 1 98.57 547 VAL A N 1
ATOM 4031 C CA . VAL A 1 547 ? -7.408 -15.14 -17.643 1 98.57 547 VAL A CA 1
ATOM 4032 C C . VAL A 1 547 ? -7.568 -16.641 -17.415 1 98.57 547 VAL A C 1
ATOM 4034 O O . VAL A 1 547 ? -6.585 -17.385 -17.421 1 98.57 547 VAL A O 1
ATOM 4037 N N . LEU A 1 548 ? -8.744 -17.02 -17.151 1 98.46 548 LEU A N 1
ATOM 4038 C CA . LEU A 1 548 ? -9.112 -18.431 -17.098 1 98.46 548 LEU A CA 1
ATOM 4039 C C . LEU A 1 548 ? -9.671 -18.897 -18.438 1 98.46 548 LEU A C 1
ATOM 4041 O O . LEU A 1 548 ? -10.682 -18.372 -18.91 1 98.46 548 LEU A O 1
ATOM 4045 N N . MET A 1 549 ? -9.009 -19.909 -19.017 1 98.3 549 MET A N 1
ATOM 4046 C CA . MET A 1 549 ? -9.426 -20.479 -20.295 1 98.3 549 MET A CA 1
ATOM 4047 C C . MET A 1 549 ? -9.754 -21.961 -20.149 1 98.3 549 MET A C 1
ATOM 4049 O O . MET A 1 549 ? -9.109 -22.671 -19.376 1 98.3 549 MET A O 1
ATOM 4053 N N . ALA A 1 550 ? -10.685 -22.417 -21.008 1 97.9 550 ALA A N 1
ATOM 4054 C CA . ALA A 1 550 ? -11.036 -23.835 -21.022 1 97.9 550 ALA A CA 1
ATOM 4055 C C . ALA A 1 550 ? -9.893 -24.677 -21.583 1 97.9 550 ALA A C 1
ATOM 4057 O O . ALA A 1 550 ? -9.281 -24.312 -22.59 1 97.9 550 ALA A O 1
ATOM 4058 N N . GLY A 1 551 ? -9.546 -25.754 -20.939 1 97.55 551 GLY A N 1
ATOM 4059 C CA . GLY A 1 551 ? -8.489 -26.654 -21.371 1 97.55 551 GLY A CA 1
ATOM 4060 C C . GLY A 1 551 ? -8.89 -27.523 -22.549 1 97.55 551 GLY A C 1
ATOM 4061 O O . GLY A 1 551 ? -9.824 -27.192 -23.282 1 97.55 551 GLY A O 1
ATOM 4062 N N . ALA A 1 552 ? -8.14 -28.554 -22.767 1 96.57 552 ALA A N 1
ATOM 4063 C CA . ALA A 1 552 ? -8.324 -29.436 -23.917 1 96.57 552 ALA A CA 1
ATOM 4064 C C . ALA A 1 552 ? -9.661 -30.168 -23.838 1 96.57 552 ALA A C 1
ATOM 4066 O O . ALA A 1 552 ? -10.258 -30.496 -24.866 1 96.57 552 ALA A O 1
ATOM 4067 N N . ASP A 1 553 ? -10.088 -30.424 -22.635 1 93.6 553 ASP A N 1
ATOM 4068 C CA . ASP A 1 553 ? -11.407 -30.988 -22.364 1 93.6 553 ASP A CA 1
ATOM 4069 C C . ASP A 1 553 ? -12.275 -30.004 -21.582 1 93.6 553 ASP A C 1
ATOM 4071 O O . ASP A 1 553 ? -12.141 -29.885 -20.363 1 93.6 553 ASP A O 1
ATOM 4075 N N . PRO A 1 554 ? -13.174 -29.359 -22.243 1 92.95 554 PRO A N 1
ATOM 4076 C CA . PRO A 1 554 ? -13.925 -28.29 -21.581 1 92.95 554 PRO A CA 1
ATOM 4077 C C . PRO A 1 554 ? -15.08 -28.818 -20.733 1 92.95 554 PRO A C 1
ATOM 4079 O O . PRO A 1 554 ? -15.957 -28.05 -20.33 1 92.95 554 PRO A O 1
ATOM 4082 N N . LYS A 1 555 ? -15.084 -30.097 -20.5 1 88.58 555 LYS A N 1
ATOM 4083 C CA . LYS A 1 555 ? -16.128 -30.651 -19.644 1 88.58 555 LYS A CA 1
ATOM 4084 C C . LYS A 1 555 ? -16.149 -29.959 -18.284 1 88.58 555 LYS A C 1
ATOM 4086 O O . LYS A 1 555 ? -15.098 -29.597 -17.75 1 88.58 555 LYS A O 1
ATOM 4091 N N . GLY A 1 556 ? -17.256 -29.715 -17.72 1 87.25 556 GLY A N 1
ATOM 4092 C CA . GLY A 1 556 ? -17.398 -29.049 -16.435 1 87.25 556 GLY A CA 1
ATOM 4093 C C . GLY A 1 556 ? -17.705 -27.569 -16.56 1 87.25 556 GLY A C 1
ATOM 4094 O O . GLY A 1 556 ? -17.961 -26.896 -15.56 1 87.25 556 GLY A O 1
ATOM 4095 N N . HIS A 1 557 ? -17.653 -27.087 -17.768 1 93.63 557 HIS A N 1
ATOM 4096 C CA . HIS A 1 557 ? -17.992 -25.693 -18.034 1 93.63 557 HIS A CA 1
ATOM 4097 C C . HIS A 1 557 ? -19.346 -25.578 -18.725 1 93.63 557 HIS A C 1
ATOM 4099 O O . HIS A 1 557 ? -19.958 -26.59 -19.074 1 93.63 557 HIS A O 1
ATOM 4105 N N . PRO A 1 558 ? -19.867 -24.42 -18.838 1 89.39 558 PRO A N 1
ATOM 4106 C CA . PRO A 1 558 ? -21.184 -24.263 -19.46 1 89.39 558 PRO A CA 1
ATOM 4107 C C . PRO A 1 558 ? -21.279 -24.948 -20.821 1 89.39 558 PRO A C 1
ATOM 4109 O O . PRO A 1 558 ? -20.279 -25.053 -21.535 1 89.39 558 PRO A O 1
ATOM 4112 N N . ALA A 1 559 ? -22.49 -25.3 -21.173 1 90.36 559 ALA A N 1
ATOM 4113 C CA . ALA A 1 559 ? -22.741 -25.973 -22.445 1 90.36 559 ALA A CA 1
ATOM 4114 C C . ALA A 1 559 ? -22.286 -25.112 -23.62 1 90.36 559 ALA A C 1
ATOM 4116 O O . ALA A 1 559 ? -22.526 -23.903 -23.641 1 90.36 559 ALA A O 1
ATOM 4117 N N . GLY A 1 560 ? -21.561 -25.715 -24.503 1 93.69 560 GLY A N 1
ATOM 4118 C CA . GLY A 1 560 ? -21.115 -24.999 -25.688 1 93.69 560 GLY A CA 1
ATOM 4119 C C . GLY A 1 560 ? -19.695 -24.478 -25.57 1 93.69 560 GLY A C 1
ATOM 4120 O O . GLY A 1 560 ? -19.118 -24.006 -26.552 1 93.69 560 GLY A O 1
ATOM 4121 N N . THR A 1 561 ? -19.162 -24.62 -24.373 1 95.91 561 THR A N 1
ATOM 4122 C CA . THR A 1 561 ? -17.783 -24.184 -24.187 1 95.91 561 THR A CA 1
ATOM 4123 C C . THR A 1 561 ? -16.829 -25.035 -25.021 1 95.91 561 THR A C 1
ATOM 4125 O O . THR A 1 561 ? -16.962 -26.26 -25.069 1 95.91 561 THR A O 1
ATOM 4128 N N . LYS A 1 562 ? -15.9 -24.33 -25.689 1 96.93 562 LYS A N 1
ATOM 4129 C CA . LYS A 1 562 ? -14.887 -25.013 -26.488 1 96.93 562 LYS A CA 1
ATOM 4130 C C . LYS A 1 562 ? -13.493 -24.805 -25.903 1 96.93 562 LYS A C 1
ATOM 4132 O O . LYS A 1 562 ? -13.282 -23.9 -25.092 1 96.93 562 LYS A O 1
ATOM 4137 N N . THR A 1 563 ? -12.616 -25.72 -26.335 1 96.64 563 THR A N 1
ATOM 4138 C CA . THR A 1 563 ? -11.215 -25.563 -25.959 1 96.64 563 THR A CA 1
ATOM 4139 C C . THR A 1 563 ? -10.71 -24.171 -26.324 1 96.64 563 THR A C 1
ATOM 4141 O O . THR A 1 563 ? -10.901 -23.711 -27.452 1 96.64 563 THR A O 1
ATOM 4144 N N . GLY A 1 564 ? -10.101 -23.505 -25.289 1 96.44 564 GLY A N 1
ATOM 4145 C CA . GLY A 1 564 ? -9.502 -22.207 -25.552 1 96.44 564 GLY A CA 1
ATOM 4146 C C . GLY A 1 564 ? -10.458 -21.051 -25.325 1 96.44 564 GLY A C 1
ATOM 4147 O O . GLY A 1 564 ? -10.051 -19.888 -25.352 1 96.44 564 GLY A O 1
ATOM 4148 N N . ASP A 1 565 ? -11.741 -21.343 -25.113 1 97.41 565 ASP A N 1
ATOM 4149 C CA . ASP A 1 565 ? -12.671 -20.273 -24.766 1 97.41 565 ASP A CA 1
ATOM 4150 C C . ASP A 1 565 ? -12.298 -19.633 -23.431 1 97.41 565 ASP A C 1
ATOM 4152 O O . ASP A 1 565 ? -11.89 -20.326 -22.497 1 97.41 565 ASP A O 1
ATOM 4156 N N . VAL A 1 566 ? -12.442 -18.317 -23.364 1 97.49 566 VAL A N 1
ATOM 4157 C CA . VAL A 1 566 ? -12.256 -17.619 -22.096 1 97.49 566 VAL A CA 1
ATOM 4158 C C . VAL A 1 566 ? -13.475 -17.839 -21.202 1 97.49 566 VAL A C 1
ATOM 4160 O O . VAL A 1 566 ? -14.609 -17.589 -21.616 1 97.49 566 VAL A O 1
ATOM 4163 N N . ILE A 1 567 ? -13.221 -18.353 -20.068 1 96.92 567 ILE A N 1
ATOM 4164 C CA . ILE A 1 567 ? -14.275 -18.569 -19.084 1 96.92 567 ILE A CA 1
ATOM 4165 C C . ILE A 1 567 ? -14.49 -17.295 -18.27 1 96.92 567 ILE A C 1
ATOM 4167 O O . ILE A 1 567 ? -15.629 -16.904 -18.006 1 96.92 567 ILE A O 1
ATOM 4171 N N . HIS A 1 568 ? -13.371 -16.665 -17.904 1 97.02 568 HIS A N 1
ATOM 4172 C CA . HIS A 1 568 ? -13.464 -15.442 -17.115 1 97.02 568 HIS A CA 1
ATOM 4173 C C . HIS A 1 568 ? -12.128 -14.708 -17.077 1 97.02 568 HIS A C 1
ATOM 4175 O O . HIS A 1 568 ? -11.076 -15.313 -17.298 1 97.02 568 HIS A O 1
ATOM 4181 N N . MET A 1 569 ? -12.173 -13.467 -16.865 1 97.24 569 MET A N 1
ATOM 4182 C CA . MET A 1 569 ? -11.014 -12.617 -16.608 1 97.24 569 MET A CA 1
ATOM 4183 C C . MET A 1 569 ? -11.097 -11.987 -15.222 1 97.24 569 MET A C 1
ATOM 4185 O O . MET A 1 569 ? -12.037 -11.247 -14.928 1 97.24 569 MET A O 1
ATOM 4189 N N . PHE A 1 570 ? -10.16 -12.34 -14.347 1 97.93 570 PHE A N 1
ATOM 4190 C CA . PHE A 1 570 ? -10.102 -11.767 -13.007 1 97.93 570 PHE A CA 1
ATOM 4191 C C . PHE A 1 570 ? -9.287 -10.479 -13.004 1 97.93 570 PHE A C 1
ATOM 4193 O O . PHE A 1 570 ? -8.127 -10.471 -13.421 1 97.93 570 PHE A O 1
ATOM 4200 N N . GLU A 1 571 ? -9.9 -9.472 -12.57 1 95.79 571 GLU A N 1
ATOM 4201 C CA . GLU A 1 571 ? -9.251 -8.173 -12.419 1 95.79 571 GLU A CA 1
ATOM 4202 C C . GLU A 1 571 ? -9.356 -7.668 -10.982 1 95.79 571 GLU A C 1
ATOM 4204 O O . GLU A 1 571 ? -10.164 -8.171 -10.199 1 95.79 571 GLU A O 1
ATOM 4209 N N . GLY A 1 572 ? -8.575 -6.725 -10.643 1 94.51 572 GLY A N 1
ATOM 4210 C CA . GLY A 1 572 ? -8.581 -6.108 -9.326 1 94.51 572 GLY A CA 1
ATOM 4211 C C . GLY A 1 572 ? -7.546 -5.009 -9.177 1 94.51 572 GLY A C 1
ATOM 4212 O O . GLY A 1 572 ? -6.615 -4.913 -9.979 1 94.51 572 GLY A O 1
ATOM 4213 N N . GLY A 1 573 ? -7.711 -4.234 -8.172 1 94.08 573 GLY A N 1
ATOM 4214 C CA . GLY A 1 573 ? -6.845 -3.084 -7.964 1 94.08 573 GLY A CA 1
ATOM 4215 C C . GLY A 1 573 ? -5.425 -3.467 -7.594 1 94.08 573 GLY A C 1
ATOM 4216 O O . GLY A 1 573 ? -4.508 -2.649 -7.701 1 94.08 573 GLY A O 1
ATOM 4217 N N . SER A 1 574 ? -5.216 -4.689 -7.172 1 94.26 574 SER A N 1
ATOM 4218 C CA . SER A 1 574 ? -3.885 -5.115 -6.751 1 94.26 574 SER A CA 1
ATOM 4219 C C . SER A 1 574 ? -3.219 -5.981 -7.815 1 94.26 574 SER A C 1
ATOM 4221 O O . SER A 1 574 ? -2.076 -6.411 -7.648 1 94.26 574 SER A O 1
ATOM 4223 N N . ILE A 1 575 ? -3.946 -6.359 -8.841 1 97.37 575 ILE A N 1
ATOM 4224 C CA . ILE A 1 575 ? -3.361 -7.089 -9.96 1 97.37 575 ILE A CA 1
ATOM 4225 C C . ILE A 1 575 ? -2.693 -6.11 -10.922 1 97.37 575 ILE A C 1
ATOM 4227 O O . ILE A 1 575 ? -3.358 -5.246 -11.499 1 97.37 575 ILE A O 1
ATOM 4231 N N . GLN A 1 576 ? -1.469 -6.235 -11.001 1 97 576 GLN A N 1
ATOM 4232 C CA . GLN A 1 576 ? -0.663 -5.387 -11.873 1 97 576 GLN A CA 1
ATOM 4233 C C . GLN A 1 576 ? -0.271 -6.125 -13.149 1 97 576 GLN A C 1
ATOM 4235 O O . GLN A 1 576 ? -0.991 -7.017 -13.603 1 97 576 GLN A O 1
ATOM 4240 N N . MET A 1 577 ? 0.754 -5.631 -13.873 1 96.67 577 MET A N 1
ATOM 4241 C CA . MET A 1 577 ? 1.22 -6.362 -15.048 1 96.67 577 MET A CA 1
ATOM 4242 C C . MET A 1 577 ? 1.906 -7.662 -14.642 1 96.67 577 MET A C 1
ATOM 4244 O O . MET A 1 577 ? 2.786 -7.662 -13.779 1 96.67 577 MET A O 1
ATOM 4248 N N . LEU A 1 578 ? 1.486 -8.746 -15.226 1 97.74 578 LEU A N 1
ATOM 4249 C CA . LEU A 1 578 ? 1.838 -10.048 -14.669 1 97.74 578 LEU A CA 1
ATOM 4250 C C . LEU A 1 578 ? 2.859 -10.758 -15.551 1 97.74 578 LEU A C 1
ATOM 4252 O O . LEU A 1 578 ? 2.79 -10.674 -16.779 1 97.74 578 LEU A O 1
ATOM 4256 N N . THR A 1 579 ? 3.696 -11.519 -14.879 1 97.38 579 THR A N 1
ATOM 4257 C CA . THR A 1 579 ? 4.574 -12.406 -15.634 1 97.38 579 THR A CA 1
ATOM 4258 C C . THR A 1 579 ? 4.133 -13.859 -15.484 1 97.38 579 THR A C 1
ATOM 4260 O O . THR A 1 579 ? 4.423 -14.693 -16.344 1 97.38 579 THR A O 1
ATOM 4263 N N . ASP A 1 580 ? 3.526 -14.145 -14.372 1 98.37 580 ASP A N 1
ATOM 4264 C CA . ASP A 1 580 ? 3.158 -15.542 -14.165 1 98.37 580 ASP A CA 1
ATOM 4265 C C . ASP A 1 580 ? 1.89 -15.657 -13.322 1 98.37 580 ASP A C 1
ATOM 4267 O O . ASP A 1 580 ? 1.428 -14.668 -12.749 1 98.37 580 ASP A O 1
ATOM 4271 N N . VAL A 1 581 ? 1.35 -16.817 -13.338 1 98.57 581 VAL A N 1
ATOM 4272 C CA . VAL A 1 581 ? 0.239 -17.261 -12.503 1 98.57 581 VAL A CA 1
ATOM 4273 C C . VAL A 1 581 ? 0.457 -18.711 -12.08 1 98.57 581 VAL A C 1
ATOM 4275 O O . VAL A 1 581 ? 0.983 -19.517 -12.851 1 98.57 581 VAL A O 1
ATOM 4278 N N . ALA A 1 582 ? 0.163 -19.012 -10.863 1 98.34 582 ALA A N 1
ATOM 4279 C CA . ALA A 1 582 ? 0.349 -20.376 -10.375 1 98.34 582 ALA A CA 1
ATOM 4280 C C . ALA A 1 582 ? -0.821 -20.81 -9.497 1 98.34 582 ALA A C 1
ATOM 4282 O O . ALA A 1 582 ? -1.52 -19.97 -8.925 1 98.34 582 ALA A O 1
ATOM 4283 N N . ILE A 1 583 ? -1.059 -22.107 -9.414 1 98.57 583 ILE A N 1
ATOM 4284 C CA . ILE A 1 583 ? -2.159 -22.686 -8.651 1 98.57 583 ILE A CA 1
ATOM 4285 C C . ILE A 1 583 ? -1.607 -23.466 -7.46 1 98.57 583 ILE A C 1
ATOM 4287 O O . ILE A 1 583 ? -0.721 -24.309 -7.619 1 98.57 583 ILE A O 1
ATOM 4291 N N . ASP A 1 584 ? -2.14 -23.184 -6.298 1 98.26 584 ASP A N 1
ATOM 4292 C CA . ASP A 1 584 ? -1.609 -23.862 -5.119 1 98.26 584 ASP A CA 1
ATOM 4293 C C . ASP A 1 584 ? -2.428 -25.106 -4.785 1 98.26 584 ASP A C 1
ATOM 4295 O O . ASP A 1 584 ? -3.418 -25.403 -5.458 1 98.26 584 ASP A O 1
ATOM 4299 N N . PRO A 1 585 ? -2.092 -25.878 -3.767 1 97.77 585 PRO A N 1
ATOM 4300 C CA . PRO A 1 585 ? -2.733 -27.155 -3.443 1 97.77 585 PRO A CA 1
ATOM 4301 C C . PRO A 1 585 ? -4.149 -26.983 -2.899 1 97.77 585 PRO A C 1
ATOM 4303 O O . PRO A 1 585 ? -4.866 -27.97 -2.711 1 97.77 585 PRO A O 1
ATOM 4306 N N . ALA A 1 586 ? -4.572 -25.8 -2.653 1 98.17 586 ALA A N 1
ATOM 4307 C CA . ALA A 1 586 ? -5.932 -25.558 -2.18 1 98.17 586 ALA A CA 1
ATOM 4308 C C . ALA A 1 586 ? -6.816 -25.022 -3.302 1 98.17 586 ALA A C 1
ATOM 4310 O O . ALA A 1 586 ? -8.012 -24.795 -3.105 1 98.17 586 ALA A O 1
ATOM 4311 N N . GLY A 1 587 ? -6.216 -24.824 -4.44 1 98.15 587 GLY A N 1
ATOM 4312 C CA . GLY A 1 587 ? -6.99 -24.306 -5.557 1 98.15 587 GLY A CA 1
ATOM 4313 C C . GLY A 1 587 ? -7.053 -22.79 -5.588 1 98.15 587 GLY A C 1
ATOM 4314 O O . GLY A 1 587 ? -7.993 -22.214 -6.141 1 98.15 587 GLY A O 1
ATOM 4315 N N . ASN A 1 588 ? -6.129 -22.112 -4.91 1 98.73 588 ASN A N 1
ATOM 4316 C CA . ASN A 1 588 ? -5.964 -20.669 -5.046 1 98.73 588 ASN A CA 1
ATOM 4317 C C . ASN A 1 588 ? -5.085 -20.316 -6.243 1 98.73 588 ASN A C 1
ATOM 4319 O O . ASN A 1 588 ? -4.178 -21.07 -6.597 1 98.73 588 ASN A O 1
ATOM 4323 N N . VAL A 1 589 ? -5.345 -19.186 -6.841 1 98.75 589 VAL A N 1
ATOM 4324 C CA . VAL A 1 589 ? -4.549 -18.69 -7.959 1 98.75 589 VAL A CA 1
ATOM 4325 C C . VAL A 1 589 ? -3.66 -17.541 -7.491 1 98.75 589 VAL A C 1
ATOM 4327 O O . VAL A 1 589 ? -4.151 -16.549 -6.947 1 98.75 589 VAL A O 1
ATOM 4330 N N . TRP A 1 590 ? -2.415 -17.721 -7.636 1 98.83 590 TRP A N 1
ATOM 4331 C CA . TRP A 1 590 ? -1.431 -16.701 -7.289 1 98.83 590 TRP A CA 1
ATOM 4332 C C . TRP A 1 590 ? -0.99 -15.927 -8.527 1 98.83 590 TRP A C 1
ATOM 4334 O O . TRP A 1 590 ? -0.559 -16.521 -9.518 1 98.83 590 TRP A O 1
ATOM 4344 N N . ALA A 1 591 ? -1.088 -14.645 -8.524 1 98.68 591 ALA A N 1
ATOM 4345 C CA . ALA A 1 591 ? -0.734 -13.776 -9.643 1 98.68 591 ALA A CA 1
ATOM 4346 C C . ALA A 1 591 ? 0.552 -13.007 -9.355 1 98.68 591 ALA A C 1
ATOM 4348 O O . ALA A 1 591 ? 0.659 -12.324 -8.334 1 98.68 591 ALA A O 1
ATOM 4349 N N . ALA A 1 592 ? 1.491 -13.031 -10.245 1 98.6 592 ALA A N 1
ATOM 4350 C CA . ALA A 1 592 ? 2.834 -12.49 -10.052 1 98.6 592 ALA A CA 1
ATOM 4351 C C . ALA A 1 592 ? 2.93 -11.062 -10.581 1 98.6 592 ALA A C 1
ATOM 4353 O O . ALA A 1 592 ? 3.252 -10.847 -11.752 1 98.6 592 ALA A O 1
ATOM 4354 N N . ASN A 1 593 ? 2.773 -10.076 -9.756 1 98.2 593 ASN A N 1
ATOM 4355 C CA . ASN A 1 593 ? 2.958 -8.686 -10.161 1 98.2 593 ASN A CA 1
ATOM 4356 C C . ASN A 1 593 ? 4.396 -8.415 -10.592 1 98.2 593 ASN A C 1
ATOM 4358 O O . ASN A 1 593 ? 5.324 -8.544 -9.791 1 98.2 593 ASN A O 1
ATOM 4362 N N . ASN A 1 594 ? 4.579 -7.971 -11.789 1 97.14 594 ASN A N 1
ATOM 4363 C CA . ASN A 1 594 ? 5.937 -7.745 -12.273 1 97.14 594 ASN A CA 1
ATOM 4364 C C . ASN A 1 594 ? 6.191 -6.267 -12.558 1 97.14 594 ASN A C 1
ATOM 4366 O O . ASN A 1 594 ? 7.106 -5.669 -11.989 1 97.14 594 ASN A O 1
ATOM 4370 N N . TRP A 1 595 ? 5.438 -5.683 -13.509 1 95.75 595 TRP A N 1
ATOM 4371 C CA . TRP A 1 595 ? 5.521 -4.241 -13.717 1 95.75 595 TRP A CA 1
ATOM 4372 C C . TRP A 1 595 ? 4.324 -3.531 -13.094 1 95.75 595 TRP A C 1
ATOM 4374 O O . TRP A 1 595 ? 3.223 -4.084 -13.045 1 95.75 595 TRP A O 1
ATOM 4384 N N . ASN A 1 596 ? 4.528 -2.374 -12.629 1 95.62 596 ASN A N 1
ATOM 4385 C CA . ASN A 1 596 ? 3.46 -1.528 -12.107 1 95.62 596 ASN A CA 1
ATOM 4386 C C . ASN A 1 596 ? 3.193 -0.335 -13.02 1 95.62 596 ASN A C 1
ATOM 4388 O O . ASN A 1 596 ? 2.147 -0.266 -13.668 1 95.62 596 ASN A O 1
ATOM 4392 N N . VAL A 1 597 ? 4.156 0.572 -13.143 1 94.47 597 VAL A N 1
ATOM 4393 C CA . VAL A 1 597 ? 4.082 1.747 -14.005 1 94.47 597 VAL A CA 1
ATOM 4394 C C . VAL A 1 597 ? 5.064 1.599 -15.165 1 94.47 597 VAL A C 1
ATOM 4396 O O . VAL A 1 597 ? 6.277 1.728 -14.981 1 94.47 597 VAL A O 1
ATOM 4399 N N . PRO A 1 598 ? 4.516 1.372 -16.385 1 92.43 598 PRO A N 1
ATOM 4400 C CA . PRO A 1 598 ? 5.403 1.089 -17.515 1 92.43 598 PRO A CA 1
ATOM 4401 C C . PRO A 1 598 ? 6.35 2.245 -17.826 1 92.43 598 PRO A C 1
ATOM 4403 O O . PRO A 1 598 ? 7.503 2.019 -18.204 1 92.43 598 PRO A O 1
ATOM 4406 N N . GLU A 1 599 ? 5.933 3.482 -17.621 1 91.16 599 GLU A N 1
ATOM 4407 C CA . GLU A 1 599 ? 6.768 4.649 -17.889 1 91.16 599 GLU A CA 1
ATOM 4408 C C . GLU A 1 599 ? 7.978 4.686 -16.96 1 91.16 599 GLU A C 1
ATOM 4410 O O . GLU A 1 599 ? 9.054 5.145 -17.352 1 91.16 599 GLU A O 1
ATOM 4415 N N . ALA A 1 600 ? 7.774 4.26 -15.784 1 93.34 600 ALA A N 1
ATOM 4416 C CA . ALA A 1 600 ? 8.886 4.191 -14.84 1 93.34 600 ALA A CA 1
ATOM 4417 C C . ALA A 1 600 ? 9.847 3.063 -15.206 1 93.34 600 ALA A C 1
ATOM 4419 O O . ALA A 1 600 ? 11.062 3.195 -15.038 1 93.34 600 ALA A O 1
ATOM 4420 N N . ALA A 1 601 ? 9.312 1.981 -15.698 1 92.58 601 ALA A N 1
ATOM 4421 C CA . ALA A 1 601 ? 10.104 0.802 -16.037 1 92.58 601 ALA A CA 1
ATOM 4422 C C . ALA A 1 601 ? 10.992 1.068 -17.25 1 92.58 601 ALA A C 1
ATOM 4424 O O . ALA A 1 601 ? 12.107 0.548 -17.337 1 92.58 601 ALA A O 1
ATOM 4425 N N . VAL A 1 602 ? 10.523 1.933 -18.22 1 90.34 602 VAL A N 1
ATOM 4426 C CA . VAL A 1 602 ? 11.262 2.094 -19.468 1 90.34 602 VAL A CA 1
ATOM 4427 C C . VAL A 1 602 ? 11.885 3.487 -19.525 1 90.34 602 VAL A C 1
ATOM 4429 O O . VAL A 1 602 ? 12.592 3.819 -20.479 1 90.34 602 VAL A O 1
ATOM 4432 N N . GLY A 1 603 ? 11.585 4.322 -18.475 1 88.81 603 GLY A N 1
ATOM 4433 C CA . GLY A 1 603 ? 12.057 5.697 -18.486 1 88.81 603 GLY A CA 1
ATOM 4434 C C . GLY A 1 603 ? 13.558 5.815 -18.3 1 88.81 603 GLY A C 1
ATOM 4435 O O . GLY A 1 603 ? 14.168 5.001 -17.603 1 88.81 603 GLY A O 1
ATOM 4436 N N . ASP A 1 604 ? 14.11 6.881 -18.932 1 88.82 604 ASP A N 1
ATOM 4437 C CA . ASP A 1 604 ? 15.531 7.17 -18.763 1 88.82 604 ASP A CA 1
ATOM 4438 C C . ASP A 1 604 ? 15.801 8.67 -18.863 1 88.82 604 ASP A C 1
ATOM 4440 O O . ASP A 1 604 ? 16.1 9.181 -19.944 1 88.82 604 ASP A O 1
ATOM 4444 N N . PRO A 1 605 ? 15.832 9.541 -17.768 1 92.65 605 PRO A N 1
ATOM 4445 C CA . PRO A 1 605 ? 15.419 9.06 -16.448 1 92.65 605 PRO A CA 1
ATOM 4446 C C . PRO A 1 605 ? 13.901 9.016 -16.284 1 92.65 605 PRO A C 1
ATOM 4448 O O . PRO A 1 605 ? 13.178 9.696 -17.017 1 92.65 605 PRO A O 1
ATOM 4451 N N . PRO A 1 606 ? 13.351 8.234 -15.387 1 93.85 606 PRO A N 1
ATOM 4452 C CA . PRO A 1 606 ? 11.928 8.289 -15.046 1 93.85 606 PRO A CA 1
ATOM 4453 C C . PRO A 1 606 ? 11.562 9.535 -14.241 1 93.85 606 PRO A C 1
ATOM 4455 O O . PRO A 1 606 ? 12.448 10.24 -13.751 1 93.85 606 PRO A O 1
ATOM 4458 N N . VAL A 1 607 ? 10.254 9.817 -14.246 1 94.3 607 VAL A N 1
ATOM 4459 C CA . VAL A 1 607 ? 9.768 10.816 -13.3 1 94.3 607 VAL A CA 1
ATOM 4460 C C . VAL A 1 607 ? 10.173 10.425 -11.881 1 94.3 607 VAL A C 1
ATOM 4462 O O . VAL A 1 607 ? 9.938 9.293 -11.451 1 94.3 607 VAL A O 1
ATOM 4465 N N . TYR A 1 608 ? 10.742 11.299 -11.183 1 94.41 608 TYR A N 1
ATOM 4466 C CA . TYR A 1 608 ? 11.38 10.976 -9.912 1 94.41 608 TYR A CA 1
ATOM 4467 C C . TYR A 1 608 ? 10.36 10.455 -8.907 1 94.41 608 TYR A C 1
ATOM 4469 O O . TYR A 1 608 ? 10.613 9.47 -8.21 1 94.41 608 TYR A O 1
ATOM 4477 N N . ARG A 1 609 ? 9.205 11.074 -8.828 1 93.29 609 ARG A N 1
ATOM 4478 C CA . ARG A 1 609 ? 8.226 10.73 -7.803 1 93.29 609 ARG A CA 1
ATOM 4479 C C . ARG A 1 609 ? 7.791 9.274 -7.927 1 93.29 609 ARG A C 1
ATOM 4481 O O . ARG A 1 609 ? 7.4 8.65 -6.938 1 93.29 609 ARG A O 1
ATOM 4488 N N . THR A 1 610 ? 7.808 8.716 -9.131 1 95.29 610 THR A N 1
ATOM 4489 C CA . THR A 1 610 ? 7.376 7.341 -9.352 1 95.29 610 THR A CA 1
ATOM 4490 C C . THR A 1 610 ? 8.546 6.472 -9.804 1 95.29 610 THR A C 1
ATOM 4492 O O . THR A 1 610 ? 8.346 5.424 -10.421 1 95.29 610 THR A O 1
ATOM 4495 N N . SER A 1 611 ? 9.76 6.945 -9.562 1 96.31 611 SER A N 1
ATOM 4496 C CA . SER A 1 611 ? 10.95 6.3 -10.107 1 96.31 611 SER A CA 1
ATOM 4497 C C . SER A 1 611 ? 11.152 4.914 -9.505 1 96.31 611 SER A C 1
ATOM 4499 O O . SER A 1 611 ? 11.92 4.108 -10.034 1 96.31 611 SER A O 1
ATOM 4501 N N . THR A 1 612 ? 10.499 4.605 -8.373 1 96.68 612 THR A N 1
ATOM 4502 C CA . THR A 1 612 ? 10.605 3.291 -7.749 1 96.68 612 THR A CA 1
ATOM 4503 C C . THR A 1 612 ? 9.41 2.418 -8.12 1 96.68 612 THR A C 1
ATOM 4505 O O . THR A 1 612 ? 9.243 1.323 -7.579 1 96.68 612 THR A O 1
ATOM 4508 N N . TRP A 1 613 ? 8.527 2.889 -9.064 1 96.51 613 TRP A N 1
ATOM 4509 C CA . TRP A 1 613 ? 7.264 2.21 -9.335 1 96.51 613 TRP A CA 1
ATOM 4510 C C . TRP A 1 613 ? 7.38 1.315 -10.564 1 96.51 613 TRP A C 1
ATOM 4512 O O . TRP A 1 613 ? 6.375 0.802 -11.063 1 96.51 613 TRP A O 1
ATOM 4522 N N . GLY A 1 614 ? 8.549 1.179 -11.111 1 95.15 614 GLY A N 1
ATOM 4523 C CA . GLY A 1 614 ? 8.681 0.352 -12.301 1 95.15 614 GLY A CA 1
ATOM 4524 C C . GLY A 1 614 ? 8.275 -1.092 -12.072 1 95.15 614 GLY A C 1
ATOM 4525 O O . GLY A 1 614 ? 7.502 -1.655 -12.849 1 95.15 614 GLY A O 1
ATOM 4526 N N . GLY A 1 615 ? 8.771 -1.731 -11.024 1 95.99 615 GLY A N 1
ATOM 4527 C CA . GLY A 1 615 ? 8.467 -3.115 -10.698 1 95.99 615 GLY A CA 1
ATOM 4528 C C . GLY A 1 615 ? 7.125 -3.286 -10.011 1 95.99 615 GLY A C 1
ATOM 4529 O O . GLY A 1 615 ? 6.694 -2.413 -9.255 1 95.99 615 GLY A O 1
ATOM 4530 N N . GLY A 1 616 ? 6.484 -4.388 -10.287 1 96.76 616 GLY A N 1
ATOM 4531 C CA . GLY A 1 616 ? 5.255 -4.727 -9.587 1 96.76 616 GLY A CA 1
ATOM 4532 C C . GLY A 1 616 ? 5.469 -5.027 -8.116 1 96.76 616 GLY A C 1
ATOM 4533 O O . GLY A 1 616 ? 6.464 -5.651 -7.743 1 96.76 616 GLY A O 1
ATOM 4534 N N . SER A 1 617 ? 4.533 -4.508 -7.296 1 94.82 617 SER A N 1
ATOM 4535 C CA . SER A 1 617 ? 4.608 -4.705 -5.852 1 94.82 617 SER A CA 1
ATOM 4536 C C . SER A 1 617 ? 3.779 -5.908 -5.414 1 94.82 617 SER A C 1
ATOM 4538 O O . SER A 1 617 ? 2.61 -6.032 -5.787 1 94.82 617 SER A O 1
ATOM 4540 N N . GLY A 1 618 ? 4.447 -6.802 -4.685 1 96.81 618 GLY A N 1
ATOM 4541 C CA . GLY A 1 618 ? 3.751 -7.928 -4.085 1 96.81 618 GLY A CA 1
ATOM 4542 C C . GLY A 1 618 ? 3.191 -8.898 -5.108 1 96.81 618 GLY A C 1
ATOM 4543 O O . GLY A 1 618 ? 3.673 -8.959 -6.241 1 96.81 618 GLY A O 1
ATOM 4544 N N . PHE A 1 619 ? 2.272 -9.774 -4.659 1 98.31 619 PHE A N 1
ATOM 4545 C CA . PHE A 1 619 ? 1.491 -10.707 -5.462 1 98.31 619 PHE A CA 1
ATOM 4546 C C . PHE A 1 619 ? 0.067 -10.819 -4.93 1 98.31 619 PHE A C 1
ATOM 4548 O O . PHE A 1 619 ? -0.211 -10.417 -3.798 1 98.31 619 PHE A O 1
ATOM 4555 N N . THR A 1 620 ? -0.806 -11.32 -5.739 1 98.43 620 THR A N 1
ATOM 4556 C CA . THR A 1 620 ? -2.215 -11.419 -5.373 1 98.43 620 THR A CA 1
ATOM 4557 C C . THR A 1 620 ? -2.668 -12.876 -5.356 1 98.43 620 THR A C 1
ATOM 4559 O O . THR A 1 620 ? -2.317 -13.651 -6.248 1 98.43 620 THR A O 1
ATOM 4562 N N . ILE A 1 621 ? -3.383 -13.245 -4.343 1 98.76 621 ILE A N 1
ATOM 4563 C CA . ILE A 1 621 ? -4.003 -14.563 -4.267 1 98.76 621 ILE A CA 1
ATOM 4564 C C . ILE A 1 621 ? -5.509 -14.438 -4.485 1 98.76 621 ILE A C 1
ATOM 4566 O O . ILE A 1 621 ? -6.176 -13.645 -3.816 1 98.76 621 ILE A O 1
ATOM 4570 N N . ILE A 1 622 ? -6.032 -15.14 -5.401 1 98.74 622 ILE A N 1
ATOM 4571 C CA . ILE A 1 622 ? -7.467 -15.296 -5.611 1 98.74 622 ILE A CA 1
ATOM 4572 C C . ILE A 1 622 ? -7.932 -16.631 -5.033 1 98.74 622 ILE A C 1
ATOM 4574 O O . ILE A 1 622 ? -7.51 -17.694 -5.494 1 98.74 622 ILE A O 1
ATOM 4578 N N . TYR A 1 623 ? -8.851 -16.66 -4.124 1 98.7 623 TYR A N 1
ATOM 4579 C CA . TYR A 1 623 ? -9.11 -17.84 -3.306 1 98.7 623 TYR A CA 1
ATOM 4580 C C . TYR A 1 623 ? -10.147 -18.742 -3.965 1 98.7 623 TYR A C 1
ATOM 4582 O O . TYR A 1 623 ? -11.219 -18.279 -4.361 1 98.7 623 TYR A O 1
ATOM 4590 N N . GLY A 1 624 ? -9.84 -19.983 -4.105 1 98.21 624 GLY A N 1
ATOM 4591 C CA . GLY A 1 624 ? -10.787 -21.072 -4.279 1 98.21 624 GLY A CA 1
ATOM 4592 C C . GLY A 1 624 ? -11.303 -21.193 -5.7 1 98.21 624 GLY A C 1
ATOM 4593 O O . GLY A 1 624 ? -12.26 -21.925 -5.958 1 98.21 624 GLY A O 1
ATOM 4594 N N . VAL A 1 625 ? -10.725 -20.566 -6.651 1 98.09 625 VAL A N 1
ATOM 4595 C CA . VAL A 1 625 ? -11.368 -20.444 -7.955 1 98.09 625 VAL A CA 1
ATOM 4596 C C . VAL A 1 625 ? -10.806 -21.496 -8.909 1 98.09 625 VAL A C 1
ATOM 4598 O O . VAL A 1 625 ? -11.368 -21.735 -9.981 1 98.09 625 VAL A O 1
ATOM 4601 N N . ALA A 1 626 ? -9.682 -22.121 -8.556 1 98.25 626 ALA A N 1
ATOM 4602 C CA . ALA A 1 626 ? -9.069 -23.137 -9.407 1 98.25 626 ALA A CA 1
ATOM 4603 C C . ALA A 1 626 ? -9.139 -24.515 -8.754 1 98.25 626 ALA A C 1
ATOM 4605 O O . ALA A 1 626 ? -9.421 -24.629 -7.559 1 98.25 626 ALA A O 1
ATOM 4606 N N . ALA A 1 627 ? -8.949 -25.545 -9.572 1 97.3 627 ALA A N 1
ATOM 4607 C CA . ALA A 1 627 ? -8.8 -26.892 -9.027 1 97.3 627 ALA A CA 1
ATOM 4608 C C . ALA A 1 627 ? -7.4 -27.101 -8.456 1 97.3 627 ALA A C 1
ATOM 4610 O O . ALA A 1 627 ? -6.405 -26.734 -9.085 1 97.3 627 ALA A O 1
ATOM 4611 N N . PRO A 1 628 ? -7.266 -27.679 -7.311 1 97.74 628 PRO A N 1
ATOM 4612 C CA . PRO A 1 628 ? -5.976 -27.845 -6.637 1 97.74 628 PRO A CA 1
ATOM 4613 C C . PRO A 1 628 ? -4.964 -28.614 -7.482 1 97.74 628 PRO A C 1
ATOM 4615 O O . PRO A 1 628 ? -5.346 -29.469 -8.284 1 97.74 628 PRO A O 1
ATOM 4618 N N . VAL A 1 629 ? -3.695 -28.324 -7.272 1 97.77 629 VAL A N 1
ATOM 4619 C CA . VAL A 1 629 ? -2.596 -28.993 -7.961 1 97.77 629 VAL A CA 1
ATOM 4620 C C . VAL A 1 629 ? -1.593 -29.524 -6.939 1 97.77 629 VAL A C 1
ATOM 4622 O O . VAL A 1 629 ? -1.494 -29.001 -5.827 1 97.77 629 VAL A O 1
ATOM 4625 N N . LYS A 1 630 ? -0.864 -30.54 -7.311 1 96.73 630 LYS A N 1
ATOM 4626 C CA . LYS A 1 630 ? 0.182 -31.114 -6.469 1 96.73 630 LYS A CA 1
ATOM 4627 C C . LYS A 1 630 ? 1.53 -30.452 -6.74 1 96.73 630 LYS A C 1
ATOM 4629 O O . LYS A 1 630 ? 2.048 -30.52 -7.856 1 96.73 630 LYS A O 1
ATOM 4634 N N . PRO A 1 631 ? 2.155 -29.839 -5.867 1 96.23 631 PRO A N 1
ATOM 4635 C CA . PRO A 1 631 ? 3.504 -29.291 -6.028 1 96.23 631 PRO A CA 1
ATOM 4636 C C . PRO A 1 631 ? 4.595 -30.275 -5.609 1 96.23 631 PRO A C 1
ATOM 4638 O O . PRO A 1 631 ? 4.319 -31.236 -4.886 1 96.23 631 PRO A O 1
ATOM 4641 N N . PRO A 1 632 ? 5.854 -30.113 -5.933 1 96.81 632 PRO A N 1
ATOM 4642 C CA . PRO A 1 632 ? 6.295 -29.148 -6.942 1 96.81 632 PRO A CA 1
ATOM 4643 C C . PRO A 1 632 ? 5.911 -29.561 -8.361 1 96.81 632 PRO A C 1
ATOM 4645 O O . PRO A 1 632 ? 5.673 -30.743 -8.621 1 96.81 632 PRO A O 1
ATOM 4648 N N . ARG A 1 633 ? 5.888 -28.605 -9.185 1 92.51 633 ARG A N 1
ATOM 4649 C CA . ARG A 1 633 ? 5.607 -28.878 -10.591 1 92.51 633 ARG A CA 1
ATOM 4650 C C . ARG A 1 633 ? 6.815 -29.507 -11.278 1 92.51 633 ARG A C 1
ATOM 4652 O O . ARG A 1 633 ? 7.807 -28.826 -11.547 1 92.51 633 ARG A O 1
ATOM 4659 N N . ILE A 1 634 ? 6.821 -30.761 -11.581 1 93.52 634 ILE A N 1
ATOM 4660 C CA . ILE A 1 634 ? 7.798 -31.554 -12.319 1 93.52 634 ILE A CA 1
ATOM 4661 C C . ILE A 1 634 ? 7.098 -32.325 -13.436 1 93.52 634 ILE A C 1
ATOM 4663 O O . ILE A 1 634 ? 6.436 -33.334 -13.182 1 93.52 634 ILE A O 1
ATOM 4667 N N . GLY A 1 635 ? 7.233 -31.834 -14.6 1 91.85 635 GLY A N 1
ATOM 4668 C CA . GLY A 1 635 ? 6.51 -32.421 -15.716 1 91.85 635 GLY A CA 1
ATOM 4669 C C . GLY A 1 635 ? 5.072 -31.946 -15.813 1 91.85 635 GLY A C 1
ATOM 4670 O O . GLY A 1 635 ? 4.801 -30.748 -15.707 1 91.85 635 GLY A O 1
ATOM 4671 N N . GLU A 1 636 ? 4.19 -32.871 -16.014 1 95.53 636 GLU A N 1
ATOM 4672 C CA . GLU A 1 636 ? 2.77 -32.587 -16.199 1 95.53 636 GLU A CA 1
ATOM 4673 C C . GLU A 1 636 ? 2.12 -32.147 -14.889 1 95.53 636 GLU A C 1
ATOM 4675 O O . GLU A 1 636 ? 2.586 -32.51 -13.807 1 95.53 636 GLU A O 1
ATOM 4680 N N . VAL A 1 637 ? 1.059 -31.35 -15.054 1 96.56 637 VAL A N 1
ATOM 4681 C CA . VAL A 1 637 ? 0.269 -30.994 -13.879 1 96.56 637 VAL A CA 1
ATOM 4682 C C . VAL A 1 637 ? -0.3 -32.257 -13.236 1 96.56 637 VAL A C 1
ATOM 4684 O O . VAL A 1 637 ? -0.676 -33.201 -13.935 1 96.56 637 VAL A O 1
ATOM 4687 N N . ARG A 1 638 ? -0.353 -32.316 -11.928 1 96.06 638 ARG A N 1
ATOM 4688 C CA . ARG A 1 638 ? -0.885 -33.44 -11.164 1 96.06 638 ARG A CA 1
ATOM 4689 C C . ARG A 1 638 ? -1.923 -32.971 -10.151 1 96.06 638 ARG A C 1
ATOM 4691 O O . ARG A 1 638 ? -1.771 -31.908 -9.545 1 96.06 638 ARG A O 1
ATOM 4698 N N . LYS A 1 639 ? -2.9 -33.738 -10.045 1 93.97 639 LYS A N 1
ATOM 4699 C CA . LYS A 1 639 ? -3.869 -33.528 -8.974 1 93.97 639 LYS A CA 1
ATOM 4700 C C . LYS A 1 639 ? -3.323 -34.015 -7.635 1 93.97 639 LYS A C 1
ATOM 4702 O O . LYS A 1 639 ? -2.585 -35.002 -7.582 1 93.97 639 LYS A O 1
ATOM 4707 N N . PRO A 1 640 ? -3.686 -33.319 -6.642 1 91.38 640 PRO A N 1
ATOM 4708 C CA . PRO A 1 640 ? -3.191 -33.768 -5.339 1 91.38 640 PRO A CA 1
ATOM 4709 C C . PRO A 1 640 ? -3.706 -35.154 -4.957 1 91.38 640 PRO A C 1
ATOM 4711 O O . PRO A 1 640 ? -4.767 -35.573 -5.425 1 91.38 640 PRO A O 1
ATOM 4714 N N . MET B 1 1 ? 22.383 -0.969 32.159 1 87.99 1 MET B N 1
ATOM 4715 C CA . MET B 1 1 ? 23.552 -1.2 31.316 1 87.99 1 MET B CA 1
ATOM 4716 C C . MET B 1 1 ? 23.158 -1.258 29.844 1 87.99 1 MET B C 1
ATOM 4718 O O . MET B 1 1 ? 22.188 -1.926 29.483 1 87.99 1 MET B O 1
ATOM 4722 N N . LEU B 1 2 ? 23.845 -0.435 29.001 1 94.19 2 LEU B N 1
ATOM 4723 C CA . LEU B 1 2 ? 23.661 -0.403 27.554 1 94.19 2 LEU B CA 1
ATOM 4724 C C . LEU B 1 2 ? 24.873 -0.992 26.839 1 94.19 2 LEU B C 1
ATOM 4726 O O . LEU B 1 2 ? 26.009 -0.59 27.1 1 94.19 2 LEU B O 1
ATOM 4730 N N . GLN B 1 3 ? 24.655 -2.06 26.112 1 97.43 3 GLN B N 1
ATOM 4731 C CA . GLN B 1 3 ? 25.701 -2.642 25.278 1 97.43 3 GLN B CA 1
ATOM 4732 C C . GLN B 1 3 ? 25.484 -2.303 23.806 1 97.43 3 GLN B C 1
ATOM 4734 O O . GLN B 1 3 ? 24.345 -2.137 23.364 1 97.43 3 GLN B O 1
ATOM 4739 N N . GLY B 1 4 ? 26.539 -2.112 23.152 1 98.1 4 GLY B N 1
ATOM 4740 C CA . GLY B 1 4 ? 26.349 -1.788 21.747 1 98.1 4 GLY B CA 1
ATOM 4741 C C . GLY B 1 4 ? 27.599 -1.999 20.913 1 98.1 4 GLY B C 1
ATOM 4742 O O . GLY B 1 4 ? 28.576 -2.583 21.386 1 98.1 4 GLY B O 1
ATOM 4743 N N . GLN B 1 5 ? 27.448 -1.712 19.669 1 98.63 5 GLN B N 1
ATOM 4744 C CA . GLN B 1 5 ? 28.524 -1.796 18.686 1 98.63 5 GLN B CA 1
ATOM 4745 C C . GLN B 1 5 ? 28.514 -0.586 17.755 1 98.63 5 GLN B C 1
ATOM 4747 O O . GLN B 1 5 ? 27.448 -0.073 17.408 1 98.63 5 GLN B O 1
ATOM 4752 N N . VAL B 1 6 ? 29.708 -0.095 17.423 1 98.84 6 VAL B N 1
ATOM 4753 C CA . VAL B 1 6 ? 29.886 0.948 16.418 1 98.84 6 VAL B CA 1
ATOM 4754 C C . VAL B 1 6 ? 30.399 0.332 15.119 1 98.84 6 VAL B C 1
ATOM 4756 O O . VAL B 1 6 ? 31.452 -0.309 15.102 1 98.84 6 VAL B O 1
ATOM 4759 N N . LEU B 1 7 ? 29.607 0.528 14.089 1 98.5 7 LEU B N 1
ATOM 4760 C CA . LEU B 1 7 ? 29.953 -0.051 12.795 1 98.5 7 LEU B CA 1
ATOM 4761 C C . LEU B 1 7 ? 30.067 1.033 11.728 1 98.5 7 LEU B C 1
ATOM 4763 O O . LEU B 1 7 ? 29.352 2.036 11.777 1 98.5 7 LEU B O 1
ATOM 4767 N N . GLY B 1 8 ? 30.967 0.911 10.825 1 97.42 8 GLY B N 1
ATOM 4768 C CA . GLY B 1 8 ? 31.142 1.711 9.623 1 97.42 8 GLY B CA 1
ATOM 4769 C C . GLY B 1 8 ? 31.42 0.877 8.387 1 97.42 8 GLY B C 1
ATOM 4770 O O . GLY B 1 8 ? 32.35 0.068 8.373 1 97.42 8 GLY B O 1
ATOM 4771 N N . ALA B 1 9 ? 30.609 1.131 7.369 1 96.37 9 ALA B N 1
ATOM 4772 C CA . ALA B 1 9 ? 30.69 0.333 6.148 1 96.37 9 ALA B CA 1
ATOM 4773 C C . ALA B 1 9 ? 30.564 -1.156 6.457 1 96.37 9 ALA B C 1
ATOM 4775 O O . ALA B 1 9 ? 31.284 -1.978 5.884 1 96.37 9 ALA B O 1
ATOM 4776 N N . GLY B 1 10 ? 29.808 -1.449 7.494 1 94.92 10 GLY B N 1
ATOM 4777 C CA . GLY B 1 10 ? 29.49 -2.824 7.844 1 94.92 10 GLY B CA 1
ATOM 4778 C C . GLY B 1 10 ? 30.55 -3.479 8.709 1 94.92 10 GLY B C 1
ATOM 4779 O O . GLY B 1 10 ? 30.426 -4.652 9.07 1 94.92 10 GLY B O 1
ATOM 4780 N N . ALA B 1 11 ? 31.56 -2.709 9.056 1 97.23 11 ALA B N 1
ATOM 4781 C CA . ALA B 1 11 ? 32.658 -3.251 9.851 1 97.23 11 ALA B CA 1
ATOM 4782 C C . ALA B 1 11 ? 32.867 -2.438 11.126 1 97.23 11 ALA B C 1
ATOM 4784 O O . ALA B 1 11 ? 32.434 -1.286 11.213 1 97.23 11 ALA B O 1
ATOM 4785 N N . PRO B 1 12 ? 33.561 -3.001 12.097 1 98.1 12 PRO B N 1
ATOM 4786 C CA . PRO B 1 12 ? 33.737 -2.314 13.378 1 98.1 12 PRO B CA 1
ATOM 4787 C C . PRO B 1 12 ? 34.558 -1.032 13.252 1 98.1 12 PRO B C 1
ATOM 4789 O O . PRO B 1 12 ? 35.494 -0.97 12.451 1 98.1 12 PRO B O 1
ATOM 4792 N N . ILE B 1 13 ? 34.278 -0.052 14 1 98.48 13 ILE B N 1
ATOM 4793 C CA . ILE B 1 13 ? 35.15 1.093 14.242 1 98.48 13 ILE B CA 1
ATOM 4794 C C . ILE B 1 13 ? 35.764 0.988 15.636 1 98.48 13 ILE B C 1
ATOM 4796 O O . ILE B 1 13 ? 35.059 1.094 16.642 1 98.48 13 ILE B O 1
ATOM 4800 N N . ALA B 1 14 ? 37.029 0.844 15.733 1 98.04 14 ALA B N 1
ATOM 4801 C CA . ALA B 1 14 ? 37.74 0.671 16.996 1 98.04 14 ALA B CA 1
ATOM 4802 C C . ALA B 1 14 ? 38.137 2.018 17.593 1 98.04 14 ALA B C 1
ATOM 4804 O O . ALA B 1 14 ? 38.315 2.998 16.865 1 98.04 14 ALA B O 1
ATOM 4805 N N . GLU B 1 15 ? 38.238 2.119 18.925 1 97.96 15 GLU B N 1
ATOM 4806 C CA . GLU B 1 15 ? 38.76 3.246 19.692 1 97.96 15 GLU B CA 1
ATOM 4807 C C . GLU B 1 15 ? 37.877 4.48 19.53 1 97.96 15 GLU B C 1
ATOM 4809 O O . GLU B 1 15 ? 38.363 5.611 19.598 1 97.96 15 GLU B O 1
ATOM 4814 N N . SER B 1 16 ? 36.67 4.276 19.197 1 98.47 16 SER B N 1
ATOM 4815 C CA . SER B 1 16 ? 35.708 5.373 19.181 1 98.47 16 SER B CA 1
ATOM 4816 C C . SER B 1 16 ? 35.259 5.735 20.592 1 98.47 16 SER B C 1
ATOM 4818 O O . SER B 1 16 ? 35.031 4.853 21.422 1 98.47 16 SER B O 1
ATOM 4820 N N . THR B 1 17 ? 35.142 6.972 20.905 1 98.57 17 THR B N 1
ATOM 4821 C CA . THR B 1 17 ? 34.563 7.413 22.169 1 98.57 17 THR B CA 1
ATOM 4822 C C . THR B 1 17 ? 33.039 7.432 22.089 1 98.57 17 THR B C 1
ATOM 4824 O O . THR B 1 17 ? 32.463 8.193 21.308 1 98.57 17 THR B O 1
ATOM 4827 N N . VAL B 1 18 ? 32.413 6.587 22.839 1 98.45 18 VAL B N 1
ATOM 4828 C CA . VAL B 1 18 ? 30.958 6.484 22.842 1 98.45 18 VAL B CA 1
ATOM 4829 C C . VAL B 1 18 ? 30.395 7.15 24.095 1 98.45 18 VAL B C 1
ATOM 4831 O O . VAL B 1 18 ? 30.761 6.788 25.216 1 98.45 18 VAL B O 1
ATOM 4834 N N . THR B 1 19 ? 29.527 8.082 23.93 1 97.26 19 THR B N 1
ATOM 4835 C CA . THR B 1 19 ? 28.97 8.824 25.056 1 97.26 19 THR B CA 1
ATOM 4836 C C . THR B 1 19 ? 27.446 8.754 25.05 1 97.26 19 THR B C 1
ATOM 4838 O O . THR B 1 19 ? 26.812 9 24.021 1 97.26 19 THR B O 1
ATOM 4841 N N . LEU B 1 20 ? 26.848 8.392 26.143 1 96.28 20 LEU B N 1
ATOM 4842 C CA . LEU B 1 20 ? 25.405 8.428 26.356 1 96.28 20 LEU B CA 1
ATOM 4843 C C . LEU B 1 20 ? 24.973 9.774 26.927 1 96.28 20 LEU B C 1
ATOM 4845 O O . LEU B 1 20 ? 25.508 10.222 27.944 1 96.28 20 LEU B O 1
ATOM 4849 N N . TRP B 1 21 ? 24.045 10.378 26.268 1 96.16 21 TRP B N 1
ATOM 4850 C CA . TRP B 1 21 ? 23.557 11.696 26.661 1 96.16 21 TRP B CA 1
ATOM 4851 C C . TRP B 1 21 ? 22.068 11.651 26.985 1 96.16 21 TRP B C 1
ATOM 4853 O O . TRP B 1 21 ? 21.334 10.817 26.45 1 96.16 21 TRP B O 1
ATOM 4863 N N . ALA B 1 22 ? 21.611 12.53 27.85 1 95.6 22 ALA B N 1
ATOM 4864 C CA . ALA B 1 22 ? 20.204 12.84 28.089 1 95.6 22 ALA B CA 1
ATOM 4865 C C . ALA B 1 22 ? 19.854 14.233 27.576 1 95.6 22 ALA B C 1
ATOM 4867 O O . ALA B 1 22 ? 20.432 15.228 28.021 1 95.6 22 ALA B O 1
ATOM 4868 N N . ALA B 1 23 ? 19.008 14.269 26.637 1 96.25 23 ALA B N 1
ATOM 4869 C CA . ALA B 1 23 ? 18.587 15.541 26.055 1 96.25 23 ALA B CA 1
ATOM 4870 C C . ALA B 1 23 ? 17.316 16.057 26.724 1 96.25 23 ALA B C 1
ATOM 4872 O O . ALA B 1 23 ? 16.4 15.283 27.011 1 96.25 23 ALA B O 1
ATOM 4873 N N . SER B 1 24 ? 17.185 17.316 26.966 1 93.31 24 SER B N 1
ATOM 4874 C CA . SER B 1 24 ? 16.08 18.079 27.537 1 93.31 24 SER B CA 1
ATOM 4875 C C . SER B 1 24 ? 16.058 19.506 27 1 93.31 24 SER B C 1
ATOM 4877 O O . SER B 1 24 ? 16.818 19.845 26.091 1 93.31 24 SER B O 1
ATOM 4879 N N . PRO B 1 25 ? 15.106 20.369 27.434 1 90.12 25 PRO B N 1
ATOM 4880 C CA . PRO B 1 25 ? 15.102 21.754 26.957 1 90.12 25 PRO B CA 1
ATOM 4881 C C . PRO B 1 25 ? 16.397 22.494 27.284 1 90.12 25 PRO B C 1
ATOM 4883 O O . PRO B 1 25 ? 16.776 23.428 26.572 1 90.12 25 PRO B O 1
ATOM 4886 N N . GLY B 1 26 ? 17.134 22.04 28.233 1 88.74 26 GLY B N 1
ATOM 4887 C CA . GLY B 1 26 ? 18.422 22.628 28.566 1 88.74 26 GLY B CA 1
ATOM 4888 C C . GLY B 1 26 ? 19.594 21.886 27.951 1 88.74 26 GLY B C 1
ATOM 4889 O O . GLY B 1 26 ? 19.413 21.076 27.04 1 88.74 26 GLY B O 1
ATOM 4890 N N . ALA B 1 27 ? 20.716 22.206 28.322 1 90.99 27 ALA B N 1
ATOM 4891 C CA . ALA B 1 27 ? 21.92 21.526 27.851 1 90.99 27 ALA B CA 1
ATOM 4892 C C . ALA B 1 27 ? 21.866 20.034 28.165 1 90.99 27 ALA B C 1
ATOM 4894 O O . ALA B 1 27 ? 21.459 19.638 29.26 1 90.99 27 ALA B O 1
ATOM 4895 N N . PRO B 1 28 ? 22.219 19.278 27.211 1 95.14 28 PRO B N 1
ATOM 4896 C CA . PRO B 1 28 ? 22.181 17.842 27.495 1 95.14 28 PRO B CA 1
ATOM 4897 C C . PRO B 1 28 ? 23.188 17.424 28.564 1 95.14 28 PRO B C 1
ATOM 4899 O O . PRO B 1 28 ? 24.251 18.039 28.69 1 95.14 28 PRO B O 1
ATOM 4902 N N . LYS B 1 29 ? 22.86 16.382 29.259 1 93.72 29 LYS B N 1
ATOM 4903 C CA . LYS B 1 29 ? 23.708 15.841 30.317 1 93.72 29 LYS B CA 1
ATOM 4904 C C . LYS B 1 29 ? 24.396 14.555 29.867 1 93.72 29 LYS B C 1
ATOM 4906 O O . LYS B 1 29 ? 23.749 13.653 29.332 1 93.72 29 LYS B O 1
ATOM 4911 N N . GLN B 1 30 ? 25.676 14.496 30.076 1 94.69 30 GLN B N 1
ATOM 4912 C CA . GLN B 1 30 ? 26.396 13.25 29.835 1 94.69 30 GLN B CA 1
ATOM 4913 C C . GLN B 1 30 ? 26.112 12.229 30.933 1 94.69 30 GLN B C 1
ATOM 4915 O O . GLN B 1 30 ? 26.257 12.529 32.119 1 94.69 30 GLN B O 1
ATOM 4920 N N . LEU B 1 31 ? 25.797 11.041 30.586 1 94.28 31 LEU B N 1
ATOM 4921 C CA . LEU B 1 31 ? 25.421 10.03 31.568 1 94.28 31 LEU B CA 1
ATOM 4922 C C . LEU B 1 31 ? 26.515 8.977 31.71 1 94.28 31 LEU B C 1
ATOM 4924 O O . LEU B 1 31 ? 26.673 8.379 32.777 1 94.28 31 LEU B O 1
ATOM 4928 N N . ALA B 1 32 ? 27.149 8.707 30.627 1 95.37 32 ALA B N 1
ATOM 4929 C CA . ALA B 1 32 ? 28.179 7.672 30.6 1 95.37 32 ALA B CA 1
ATOM 4930 C C . ALA B 1 32 ? 29.092 7.839 29.388 1 95.37 32 ALA B C 1
ATOM 4932 O O . ALA B 1 32 ? 28.712 8.471 28.4 1 95.37 32 ALA B O 1
ATOM 4933 N N . GLN B 1 33 ? 30.241 7.252 29.427 1 96.71 33 GLN B N 1
ATOM 4934 C CA . GLN B 1 33 ? 31.191 7.263 28.319 1 96.71 33 GLN B CA 1
ATOM 4935 C C . GLN B 1 33 ? 32.029 5.987 28.3 1 96.71 33 GLN B C 1
ATOM 4937 O O . GLN B 1 33 ? 32.397 5.464 29.354 1 96.71 33 GLN B O 1
ATOM 4942 N N . ALA B 1 34 ? 32.312 5.524 27.203 1 97.46 34 ALA B N 1
ATOM 4943 C CA . ALA B 1 34 ? 33.154 4.348 27 1 97.46 34 ALA B CA 1
ATOM 4944 C C . ALA B 1 34 ? 33.924 4.445 25.686 1 97.46 34 ALA B C 1
ATOM 4946 O O . ALA B 1 34 ? 33.753 5.403 24.928 1 97.46 34 ALA B O 1
ATOM 4947 N N . ARG B 1 35 ? 34.866 3.514 25.452 1 97.84 35 ARG B N 1
ATOM 4948 C CA . ARG B 1 35 ? 35.609 3.375 24.204 1 97.84 35 ARG B CA 1
ATOM 4949 C C . ARG B 1 35 ? 35.373 2.006 23.575 1 97.84 35 ARG B C 1
ATOM 4951 O O . ARG B 1 35 ? 35.323 0.995 24.278 1 97.84 35 ARG B O 1
ATOM 4958 N N . THR B 1 36 ? 35.229 2.01 22.268 1 98.56 36 THR B N 1
ATOM 4959 C CA . THR B 1 36 ? 34.987 0.732 21.609 1 98.56 36 THR B CA 1
ATOM 4960 C C . THR B 1 36 ? 36.263 -0.105 21.569 1 98.56 36 THR B C 1
ATOM 4962 O O . THR B 1 36 ? 37.364 0.436 21.455 1 98.56 36 THR B O 1
ATOM 4965 N N . GLY B 1 37 ? 36.077 -1.452 21.592 1 98.14 37 GLY B N 1
ATOM 4966 C CA . GLY B 1 37 ? 37.17 -2.376 21.337 1 98.14 37 GLY B CA 1
ATOM 4967 C C . GLY B 1 37 ? 37.45 -2.577 19.859 1 98.14 37 GLY B C 1
ATOM 4968 O O . GLY B 1 37 ? 36.906 -1.86 19.016 1 98.14 37 GLY B O 1
ATOM 4969 N N . THR B 1 38 ? 38.283 -3.57 19.532 1 97.03 38 THR B N 1
ATOM 4970 C CA . THR B 1 38 ? 38.678 -3.863 18.158 1 97.03 38 THR B CA 1
ATOM 4971 C C . THR B 1 38 ? 37.485 -4.362 17.348 1 97.03 38 THR B C 1
ATOM 4973 O O . THR B 1 38 ? 37.467 -4.24 16.121 1 97.03 38 THR B O 1
ATOM 4976 N N . ASP B 1 39 ? 36.511 -4.862 18.073 1 97.74 39 ASP B N 1
ATOM 4977 C CA . ASP B 1 39 ? 35.32 -5.381 17.408 1 97.74 39 ASP B CA 1
ATOM 4978 C C . ASP B 1 39 ? 34.204 -4.339 17.388 1 97.74 39 ASP B C 1
ATOM 4980 O O . ASP B 1 39 ? 33.061 -4.652 17.046 1 97.74 39 ASP B O 1
ATOM 4984 N N . GLY B 1 40 ? 34.517 -3.093 17.755 1 98.48 40 GLY B N 1
ATOM 4985 C CA . GLY B 1 40 ? 33.555 -2.002 17.743 1 98.48 40 GLY B CA 1
ATOM 4986 C C . GLY B 1 40 ? 32.592 -2.043 18.915 1 98.48 40 GLY B C 1
ATOM 4987 O O . GLY B 1 40 ? 31.72 -1.18 19.038 1 98.48 40 GLY B O 1
ATOM 4988 N N . ARG B 1 41 ? 32.748 -3.057 19.909 1 98.36 41 ARG B N 1
ATOM 4989 C CA . ARG B 1 41 ? 31.796 -3.251 20.997 1 98.36 41 ARG B CA 1
ATOM 4990 C C . ARG B 1 41 ? 32.114 -2.335 22.174 1 98.36 41 ARG B C 1
ATOM 4992 O O . ARG B 1 41 ? 33.272 -1.968 22.386 1 98.36 41 ARG B O 1
ATOM 4999 N N . PHE B 1 42 ? 31.13 -1.959 22.899 1 98.24 42 PHE B N 1
ATOM 5000 C CA . PHE B 1 42 ? 31.259 -1.139 24.097 1 98.24 42 PHE B CA 1
ATOM 5001 C C . PHE B 1 42 ? 30.181 -1.493 25.114 1 98.24 42 PHE B C 1
ATOM 5003 O O . PHE B 1 42 ? 29.185 -2.135 24.773 1 98.24 42 PHE B O 1
ATOM 5010 N N . THR B 1 43 ? 30.329 -1.114 26.309 1 97.24 43 THR B N 1
ATOM 5011 C CA . THR B 1 43 ? 29.362 -1.197 27.398 1 97.24 43 THR B CA 1
ATOM 5012 C C . THR B 1 43 ? 29.296 0.121 28.164 1 97.24 43 THR B C 1
ATOM 5014 O O . THR B 1 43 ? 30.327 0.66 28.571 1 97.24 43 THR B O 1
ATOM 5017 N N . LEU B 1 44 ? 28.126 0.636 28.197 1 95.01 44 LEU B N 1
ATOM 5018 C CA . LEU B 1 44 ? 27.886 1.848 28.973 1 95.01 44 LEU B CA 1
ATOM 5019 C C . LEU B 1 44 ? 27.116 1.532 30.251 1 95.01 44 LEU B C 1
ATOM 5021 O O . LEU B 1 44 ? 26.08 0.864 30.207 1 95.01 44 LEU B O 1
ATOM 5025 N N . THR B 1 45 ? 27.64 1.951 31.285 1 89.59 45 THR B N 1
ATOM 5026 C CA . THR B 1 45 ? 26.965 1.854 32.574 1 89.59 45 THR B CA 1
ATOM 5027 C C . THR B 1 45 ? 26.518 3.231 33.056 1 89.59 45 THR B C 1
ATOM 5029 O O . THR B 1 45 ? 27.349 4.104 33.313 1 89.59 45 THR B O 1
ATOM 5032 N N . GLU B 1 46 ? 25.264 3.374 33.076 1 80.14 46 GLU B N 1
ATOM 5033 C CA . GLU B 1 46 ? 24.693 4.683 33.374 1 80.14 46 GLU B CA 1
ATOM 5034 C C . GLU B 1 46 ? 25.021 5.117 34.8 1 80.14 46 GLU B C 1
ATOM 5036 O O . GLU B 1 46 ? 24.952 4.312 35.73 1 80.14 46 GLU B O 1
ATOM 5041 N N . ASP B 1 47 ? 25.513 6.289 34.752 1 73.54 47 ASP B N 1
ATOM 5042 C CA . ASP B 1 47 ? 25.705 6.946 36.041 1 73.54 47 ASP B CA 1
ATOM 5043 C C . ASP B 1 47 ? 24.521 7.85 36.378 1 73.54 47 ASP B C 1
ATOM 5045 O O . ASP B 1 47 ? 24.516 9.031 36.027 1 73.54 47 ASP B O 1
ATOM 5049 N N . GLY B 1 48 ? 23.271 7.296 36.791 1 67.25 48 GLY B N 1
ATOM 5050 C CA . GLY B 1 48 ? 22.096 8.05 37.196 1 67.25 48 GLY B CA 1
ATOM 5051 C C . GLY B 1 48 ? 20.935 7.909 36.23 1 67.25 48 GLY B C 1
ATOM 5052 O O . GLY B 1 48 ? 21.114 7.456 35.098 1 67.25 48 GLY B O 1
ATOM 5053 N N . ALA B 1 49 ? 19.802 8.311 36.793 1 64.8 49 ALA B N 1
ATOM 5054 C CA . ALA B 1 49 ? 18.568 8.19 36.022 1 64.8 49 ALA B CA 1
ATOM 5055 C C . ALA B 1 49 ? 18.279 9.471 35.245 1 64.8 49 ALA B C 1
ATOM 5057 O O . ALA B 1 49 ? 18.439 10.575 35.773 1 64.8 49 ALA B O 1
ATOM 5058 N N . PRO B 1 50 ? 18.049 9.385 33.92 1 71.45 50 PRO B N 1
ATOM 5059 C CA . PRO B 1 50 ? 17.598 10.566 33.18 1 71.45 50 PRO B CA 1
ATOM 5060 C C . PRO B 1 50 ? 16.405 11.255 33.839 1 71.45 50 PRO B C 1
ATOM 5062 O O . PRO B 1 50 ? 15.672 10.628 34.607 1 71.45 50 PRO B O 1
ATOM 5065 N N . THR B 1 51 ? 16.342 12.521 33.721 1 69.34 51 THR B N 1
ATOM 5066 C CA . THR B 1 51 ? 15.171 13.23 34.224 1 69.34 51 THR B CA 1
ATOM 5067 C C . THR B 1 51 ? 13.924 12.841 33.436 1 69.34 51 THR B C 1
ATOM 5069 O O . THR B 1 51 ? 14.023 12.343 32.313 1 69.34 51 THR B O 1
ATOM 5072 N N . GLN B 1 52 ? 12.772 12.938 34.021 1 67.4 52 GLN B N 1
ATOM 5073 C CA . GLN B 1 52 ? 11.475 12.487 33.527 1 67.4 52 GLN B CA 1
ATOM 5074 C C . GLN B 1 52 ? 11.196 13.037 32.131 1 67.4 52 GLN B C 1
ATOM 5076 O O . GLN B 1 52 ? 10.562 12.371 31.311 1 67.4 52 GLN B O 1
ATOM 5081 N N . ASP B 1 53 ? 11.82 13.985 31.642 1 79.83 53 ASP B N 1
ATOM 5082 C CA . ASP B 1 53 ? 11.437 14.589 30.369 1 79.83 53 ASP B CA 1
ATOM 5083 C C . ASP B 1 53 ? 12.603 14.578 29.383 1 79.83 53 ASP B C 1
ATOM 5085 O O . ASP B 1 53 ? 12.606 15.335 28.41 1 79.83 53 ASP B O 1
ATOM 5089 N N . SER B 1 54 ? 13.386 13.627 29.641 1 91.73 54 SER B N 1
ATOM 5090 C CA . SER B 1 54 ? 14.546 13.582 28.757 1 91.73 54 SER B CA 1
ATOM 5091 C C . SER B 1 54 ? 14.47 12.393 27.805 1 91.73 54 SER B C 1
ATOM 5093 O O . SER B 1 54 ? 13.78 11.411 28.084 1 91.73 54 SER B O 1
ATOM 5095 N N . ILE B 1 55 ? 15.086 12.574 26.662 1 95.96 55 ILE B N 1
ATOM 5096 C CA . ILE B 1 55 ? 15.353 11.429 25.798 1 95.96 55 ILE B CA 1
ATOM 5097 C C . ILE B 1 55 ? 16.849 11.119 25.8 1 95.96 55 ILE B C 1
ATOM 5099 O O . ILE B 1 55 ? 17.669 11.987 26.108 1 95.96 55 ILE B O 1
ATOM 5103 N N . LEU B 1 56 ? 17.119 9.92 25.487 1 96.14 56 LEU B N 1
ATOM 5104 C CA . LEU B 1 56 ? 18.512 9.487 25.468 1 96.14 56 LEU B CA 1
ATOM 5105 C C . LEU B 1 56 ? 19.036 9.406 24.038 1 96.14 56 LEU B C 1
ATOM 5107 O O . LEU B 1 56 ? 18.275 9.133 23.107 1 96.14 56 LEU B O 1
ATOM 5111 N N . TYR B 1 57 ? 20.25 9.701 23.845 1 97.13 57 TYR B N 1
ATOM 5112 C CA . TYR B 1 57 ? 20.945 9.476 22.582 1 97.13 57 TYR B CA 1
ATOM 5113 C C . TYR B 1 57 ? 22.412 9.14 22.819 1 97.13 57 TYR B C 1
ATOM 5115 O O . TYR B 1 57 ? 22.964 9.451 23.878 1 97.13 57 TYR B O 1
ATOM 5123 N N . VAL B 1 58 ? 23.011 8.465 21.917 1 97.85 58 VAL B N 1
ATOM 5124 C CA . VAL B 1 58 ? 24.409 8.054 21.995 1 97.85 58 VAL B CA 1
ATOM 5125 C C . VAL B 1 58 ? 25.178 8.607 20.796 1 97.85 58 VAL B C 1
ATOM 5127 O O . VAL B 1 58 ? 24.664 8.623 19.675 1 97.85 58 VAL B O 1
ATOM 5130 N N . ILE B 1 59 ? 26.36 9.055 21.029 1 98.42 59 ILE B N 1
ATOM 5131 C CA . ILE B 1 59 ? 27.261 9.501 19.973 1 98.42 59 ILE B CA 1
ATOM 5132 C C . ILE B 1 59 ? 28.557 8.695 20.025 1 98.42 59 ILE B C 1
ATOM 5134 O O . ILE B 1 59 ? 29.113 8.471 21.103 1 98.42 59 ILE B O 1
ATOM 5138 N N . ALA B 1 60 ? 28.968 8.228 18.938 1 98.74 60 ALA B N 1
ATOM 5139 C CA . ALA B 1 60 ? 30.301 7.661 18.751 1 98.74 60 ALA B CA 1
ATOM 5140 C C . ALA B 1 60 ? 31.194 8.609 17.956 1 98.74 60 ALA B C 1
ATOM 5142 O O . ALA B 1 60 ? 30.894 8.934 16.805 1 98.74 60 ALA B O 1
ATOM 5143 N N . LYS B 1 61 ? 32.245 9.016 18.526 1 98.32 61 LYS B N 1
ATOM 5144 C CA . LYS B 1 61 ? 33.101 10.021 17.902 1 98.32 61 LYS B CA 1
ATOM 5145 C C . LYS B 1 61 ? 34.516 9.487 17.697 1 98.32 61 LYS B C 1
ATOM 5147 O O . LYS B 1 61 ? 35.096 8.887 18.605 1 98.32 61 LYS B O 1
ATOM 5152 N N . GLY B 1 62 ? 35.023 9.784 16.467 1 97.73 62 GLY B N 1
ATOM 5153 C CA . GLY B 1 62 ? 36.364 9.339 16.121 1 97.73 62 GLY B CA 1
ATOM 5154 C C . GLY B 1 62 ? 36.467 7.835 15.95 1 97.73 62 GLY B C 1
ATOM 5155 O O . GLY B 1 62 ? 35.462 7.161 15.716 1 97.73 62 GLY B O 1
ATOM 5156 N N . GLY B 1 63 ? 37.763 7.347 15.949 1 97.58 63 GLY B N 1
ATOM 5157 C CA . GLY B 1 63 ? 38.036 5.919 15.898 1 97.58 63 GLY B CA 1
ATOM 5158 C C . GLY B 1 63 ? 38.708 5.486 14.609 1 97.58 63 GLY B C 1
ATOM 5159 O O . GLY B 1 63 ? 39.015 6.318 13.752 1 97.58 63 GLY B O 1
ATOM 5160 N N . ILE B 1 64 ? 39.044 4.186 14.588 1 97.73 64 ILE B N 1
ATOM 5161 C CA . ILE B 1 64 ? 39.738 3.548 13.474 1 97.73 64 ILE B CA 1
ATOM 5162 C C . ILE B 1 64 ? 38.788 2.593 12.754 1 97.73 64 ILE B C 1
ATOM 5164 O O . ILE B 1 64 ? 38.528 1.487 13.234 1 97.73 64 ILE B O 1
ATOM 5168 N N . PRO B 1 65 ? 38.29 3.013 11.587 1 96.68 65 PRO B N 1
ATOM 5169 C CA . PRO B 1 65 ? 37.439 2.084 10.84 1 96.68 65 PRO B CA 1
ATOM 5170 C C . PRO B 1 65 ? 38.206 0.869 10.321 1 96.68 65 PRO B C 1
ATOM 5172 O O . PRO B 1 65 ? 39.194 1.021 9.599 1 96.68 65 PRO B O 1
ATOM 5175 N N . SER B 1 66 ? 37.712 -0.277 10.611 1 95.63 66 SER B N 1
ATOM 5176 C CA . SER B 1 66 ? 38.351 -1.497 10.128 1 95.63 66 SER B CA 1
ATOM 5177 C C . SER B 1 66 ? 38.291 -1.586 8.606 1 95.63 66 SER B C 1
ATOM 5179 O O . SER B 1 66 ? 39.146 -2.219 7.982 1 95.63 66 SER B O 1
ATOM 5181 N N . ALA B 1 67 ? 37.299 -0.932 8.006 1 93.3 67 ALA B N 1
ATOM 5182 C CA . ALA B 1 67 ? 37.152 -0.904 6.553 1 93.3 67 ALA B CA 1
ATOM 5183 C C . ALA B 1 67 ? 38.225 -0.03 5.91 1 93.3 67 ALA B C 1
ATOM 5185 O O . ALA B 1 67 ? 38.437 -0.089 4.696 1 93.3 67 ALA B O 1
ATOM 5186 N N . ASN B 1 68 ? 38.933 0.781 6.676 1 92.03 68 ASN B N 1
ATOM 5187 C CA . ASN B 1 68 ? 40.062 1.608 6.265 1 92.03 68 ASN B CA 1
ATOM 5188 C C . ASN B 1 68 ? 41.076 1.775 7.393 1 92.03 68 ASN B C 1
ATOM 5190 O O . ASN B 1 68 ? 41.39 2.898 7.79 1 92.03 68 ASN B O 1
ATOM 5194 N N . LYS B 1 69 ? 41.755 0.796 7.787 1 87.29 69 LYS B N 1
ATOM 5195 C CA . LYS B 1 69 ? 42.66 0.814 8.932 1 87.29 69 LYS B CA 1
ATOM 5196 C C . LYS B 1 69 ? 43.887 1.677 8.649 1 87.29 69 LYS B C 1
ATOM 5198 O O . LYS B 1 69 ? 44.421 2.321 9.554 1 87.29 69 LYS B O 1
ATOM 5203 N N . ALA B 1 70 ? 44.188 1.725 7.424 1 87.61 70 ALA B N 1
ATOM 5204 C CA . ALA B 1 70 ? 45.38 2.469 7.024 1 87.61 70 ALA B CA 1
ATOM 5205 C C . ALA B 1 70 ? 45.188 3.968 7.237 1 87.61 70 ALA B C 1
ATOM 5207 O O . ALA B 1 70 ? 46.156 4.697 7.466 1 87.61 70 ALA B O 1
ATOM 5208 N N . GLY B 1 71 ? 43.957 4.413 7.301 1 89.99 71 GLY B N 1
ATOM 5209 C CA . GLY B 1 71 ? 43.663 5.824 7.493 1 89.99 71 GLY B CA 1
ATOM 5210 C C . GLY B 1 71 ? 43.819 6.276 8.933 1 89.99 71 GLY B C 1
ATOM 5211 O O . GLY B 1 71 ? 43.87 7.476 9.21 1 89.99 71 GLY B O 1
ATOM 5212 N N . GLY B 1 72 ? 43.879 5.313 9.859 1 92.08 72 GLY B N 1
ATOM 5213 C CA . GLY B 1 72 ? 44.045 5.626 11.269 1 92.08 72 GLY B CA 1
ATOM 5214 C C . GLY B 1 72 ? 42.805 6.236 11.895 1 92.08 72 GLY B C 1
ATOM 5215 O O . GLY B 1 72 ? 41.693 6.042 11.399 1 92.08 72 GLY B O 1
ATOM 5216 N N . ASN B 1 73 ? 43.0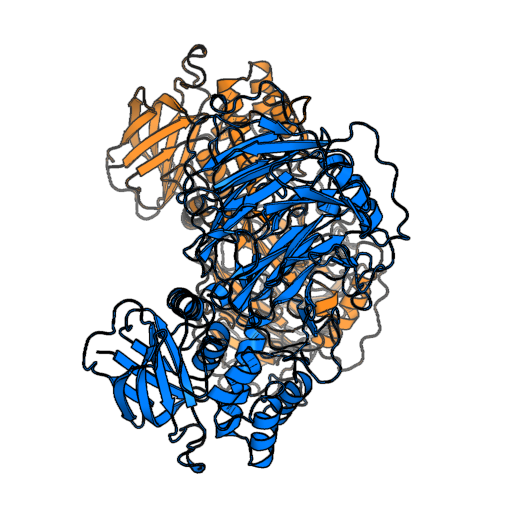63 6.876 13.013 1 93.43 73 ASN B N 1
ATOM 5217 C CA . ASN B 1 73 ? 41.983 7.548 13.727 1 93.43 73 ASN B CA 1
ATOM 5218 C C . ASN B 1 73 ? 41.484 8.773 12.966 1 93.43 73 ASN B C 1
ATOM 5220 O O . ASN B 1 73 ? 42.279 9.616 12.549 1 93.43 73 ASN B O 1
ATOM 5224 N N . ASN B 1 74 ? 40.281 8.945 12.771 1 94.38 74 ASN B N 1
ATOM 5225 C CA . ASN B 1 74 ? 39.654 10.086 12.113 1 94.38 74 ASN B CA 1
ATOM 5226 C C . ASN B 1 74 ? 38.738 10.85 13.066 1 94.38 74 ASN B C 1
ATOM 5228 O O . ASN B 1 74 ? 37.6 10.44 13.301 1 94.38 74 ASN B O 1
ATOM 5232 N N . PRO B 1 75 ? 39.049 11.904 13.541 1 94.97 75 PRO B N 1
ATOM 5233 C CA . PRO B 1 75 ? 38.274 12.633 14.547 1 94.97 75 PRO B CA 1
ATOM 5234 C C . PRO B 1 75 ? 36.989 13.233 13.982 1 94.97 75 PRO B C 1
ATOM 5236 O O . PRO B 1 75 ? 36.116 13.659 14.742 1 94.97 75 PRO B O 1
ATOM 5239 N N . ALA B 1 76 ? 36.903 13.306 12.635 1 96.25 76 ALA B N 1
ATOM 5240 C CA . ALA B 1 76 ? 35.737 13.908 11.995 1 96.25 76 ALA B CA 1
ATOM 5241 C C . ALA B 1 76 ? 34.591 12.907 11.887 1 96.25 76 ALA B C 1
ATOM 5243 O O . ALA B 1 76 ? 33.478 13.267 11.497 1 96.25 76 ALA B O 1
ATOM 5244 N N . ILE B 1 77 ? 34.87 11.672 12.273 1 97.84 77 ILE B N 1
ATOM 5245 C CA . ILE B 1 77 ? 33.784 10.701 12.356 1 97.84 77 ILE B CA 1
ATOM 5246 C C . ILE B 1 77 ? 32.944 10.973 13.602 1 97.84 77 ILE B C 1
ATOM 5248 O O . ILE B 1 77 ? 33.462 10.971 14.721 1 97.84 77 ILE B O 1
ATOM 5252 N N . ALA B 1 78 ? 31.722 11.262 13.424 1 98.65 78 ALA B N 1
ATOM 5253 C CA . ALA B 1 78 ? 30.719 11.353 14.482 1 98.65 78 ALA B CA 1
ATOM 5254 C C . ALA B 1 78 ? 29.415 10.679 14.062 1 98.65 78 ALA B C 1
ATOM 5256 O O . ALA B 1 78 ? 28.781 11.093 13.089 1 98.65 78 ALA B O 1
ATOM 5257 N N . LEU B 1 79 ? 29.047 9.629 14.715 1 98.77 79 LEU B N 1
ATOM 5258 C CA . LEU B 1 79 ? 27.833 8.87 14.437 1 98.77 79 LEU B CA 1
ATOM 5259 C C . LEU B 1 79 ? 26.878 8.919 15.625 1 98.77 79 LEU B C 1
ATOM 5261 O O . LEU B 1 79 ? 27.309 9.1 16.766 1 98.77 79 LEU B O 1
ATOM 5265 N N . MET B 1 80 ? 25.583 8.685 15.318 1 98.63 80 MET B N 1
ATOM 5266 C CA . MET B 1 80 ? 24.598 8.913 16.372 1 98.63 80 MET B CA 1
ATOM 5267 C C . MET B 1 80 ? 23.443 7.923 16.261 1 98.63 80 MET B C 1
ATOM 5269 O O . MET B 1 80 ? 23.098 7.487 15.161 1 98.63 80 MET B O 1
ATOM 5273 N N . THR B 1 81 ? 22.856 7.653 17.391 1 98.28 81 THR B N 1
ATOM 5274 C CA . THR B 1 81 ? 21.54 7.029 17.472 1 98.28 81 THR B CA 1
ATOM 5275 C C . THR B 1 81 ? 20.705 7.668 18.578 1 98.28 81 THR B C 1
ATOM 5277 O O . THR B 1 81 ? 21.105 7.668 19.744 1 98.28 81 THR B O 1
ATOM 5280 N N . VAL B 1 82 ? 19.605 8.256 18.159 1 97.99 82 VAL B N 1
ATOM 5281 C CA . VAL B 1 82 ? 18.65 8.765 19.137 1 97.99 82 VAL B CA 1
ATOM 5282 C C . VAL B 1 82 ? 17.777 7.623 19.651 1 97.99 82 VAL B C 1
ATOM 5284 O O . VAL B 1 82 ? 17.283 6.81 18.866 1 97.99 82 VAL B O 1
ATOM 5287 N N . LEU B 1 83 ? 17.68 7.726 20.902 1 94.75 83 LEU B N 1
ATOM 5288 C CA . LEU B 1 83 ? 16.964 6.651 21.581 1 94.75 83 LEU B CA 1
ATOM 5289 C C . LEU B 1 83 ? 15.673 7.169 22.207 1 94.75 83 LEU B C 1
ATOM 5291 O O . LEU B 1 83 ? 15.295 8.323 21.996 1 94.75 83 LEU B O 1
ATOM 5295 N N . GLY B 1 84 ? 14.946 6.562 22.938 1 91.5 84 GLY B N 1
ATOM 5296 C CA . GLY B 1 84 ? 13.716 6.92 23.627 1 91.5 84 GLY B CA 1
ATOM 5297 C C . GLY B 1 84 ? 13.945 7.392 25.051 1 91.5 84 GLY B C 1
ATOM 5298 O O . GLY B 1 84 ? 15.004 7.939 25.366 1 91.5 84 GLY B O 1
ATOM 5299 N N . THR B 1 85 ? 13.063 7.313 25.817 1 90.45 85 THR B N 1
ATOM 5300 C CA . THR B 1 85 ? 13.108 7.782 27.197 1 90.45 85 THR B CA 1
ATOM 5301 C C . THR B 1 85 ? 13.82 6.77 28.09 1 90.45 85 THR B C 1
ATOM 5303 O O . THR B 1 85 ? 14.219 7.095 29.21 1 90.45 85 THR B O 1
ATOM 5306 N N . THR B 1 86 ? 13.933 5.593 27.528 1 87.8 86 THR B N 1
ATOM 5307 C CA . THR B 1 86 ? 14.63 4.533 28.249 1 87.8 86 THR B CA 1
ATOM 5308 C C . THR B 1 86 ? 15.701 3.895 27.369 1 87.8 86 THR B C 1
ATOM 5310 O O . THR B 1 86 ? 15.487 3.688 26.172 1 87.8 86 THR B O 1
ATOM 5313 N N . ALA B 1 87 ? 16.776 3.651 27.981 1 85.6 87 ALA B N 1
ATOM 5314 C CA . ALA B 1 87 ? 17.849 3.01 27.226 1 85.6 87 ALA B CA 1
ATOM 5315 C C . ALA B 1 87 ? 17.488 1.57 26.873 1 85.6 87 ALA B C 1
ATOM 5317 O O . ALA B 1 87 ? 17.043 0.807 27.733 1 85.6 87 ALA B O 1
ATOM 5318 N N . PRO B 1 88 ? 17.67 1.256 25.646 1 90.15 88 PRO B N 1
ATOM 5319 C CA . PRO B 1 88 ? 17.508 -0.162 25.317 1 90.15 88 PRO B CA 1
ATOM 5320 C C . PRO B 1 88 ? 18.654 -1.024 25.84 1 90.15 88 PRO B C 1
ATOM 5322 O O . PRO B 1 88 ? 19.627 -0.498 26.388 1 90.15 88 PRO B O 1
ATOM 5325 N N . LYS B 1 89 ? 18.55 -2.355 25.813 1 92.19 89 LYS B N 1
ATOM 5326 C CA . LYS B 1 89 ? 19.61 -3.263 26.243 1 92.19 89 LYS B CA 1
ATOM 5327 C C . LYS B 1 89 ? 20.778 -3.249 25.262 1 92.19 89 LYS B C 1
ATOM 5329 O O . LYS B 1 89 ? 21.934 -3.397 25.662 1 92.19 89 LYS B O 1
ATOM 5334 N N . THR B 1 90 ? 20.386 -3.153 23.968 1 97.18 90 THR B N 1
ATOM 5335 C CA . THR B 1 90 ? 21.398 -3.193 22.919 1 97.18 90 THR B CA 1
ATOM 5336 C C . THR B 1 90 ? 21.181 -2.065 21.914 1 97.18 90 THR B C 1
ATOM 5338 O O . THR B 1 90 ? 20.041 -1.702 21.617 1 97.18 90 THR B O 1
ATOM 5341 N N . VAL B 1 91 ? 22.269 -1.543 21.401 1 97.91 91 VAL B N 1
ATOM 5342 C CA . VAL B 1 91 ? 22.19 -0.479 20.405 1 97.91 91 VAL B CA 1
ATOM 5343 C C . VAL B 1 91 ? 23.307 -0.649 19.378 1 97.91 91 VAL B C 1
ATOM 5345 O O . VAL B 1 91 ? 24.396 -1.124 19.709 1 97.91 91 VAL B O 1
ATOM 5348 N N . THR B 1 92 ? 23.027 -0.401 18.166 1 98.51 92 THR B N 1
ATOM 5349 C CA . THR B 1 92 ? 24.023 -0.272 17.109 1 98.51 92 THR B CA 1
ATOM 5350 C C . THR B 1 92 ? 24.125 1.176 16.636 1 98.51 92 THR B C 1
ATOM 5352 O O . THR B 1 92 ? 23.107 1.844 16.44 1 98.51 92 THR B O 1
ATOM 5355 N N . ILE B 1 93 ? 25.311 1.683 16.533 1 98.82 93 ILE B N 1
ATOM 5356 C CA . ILE B 1 93 ? 25.573 3.021 16.014 1 98.82 93 ILE B CA 1
ATOM 5357 C C . ILE B 1 93 ? 26.285 2.921 14.667 1 98.82 93 ILE B C 1
ATOM 5359 O O . ILE B 1 93 ? 27.408 2.419 14.586 1 98.82 93 ILE B O 1
ATOM 5363 N N . ASN B 1 94 ? 25.684 3.329 13.655 1 98.79 94 ASN B N 1
ATOM 5364 C CA . ASN B 1 94 ? 26.271 3.279 12.32 1 98.79 94 ASN B CA 1
ATOM 5365 C C . ASN B 1 94 ? 25.76 4.417 11.44 1 98.79 94 ASN B C 1
ATOM 5367 O O . ASN B 1 94 ? 25.193 5.389 11.942 1 98.79 94 ASN B O 1
ATOM 5371 N N . GLU B 1 95 ? 26.022 4.384 10.164 1 98.81 95 GLU B N 1
ATOM 5372 C CA . GLU B 1 95 ? 25.666 5.437 9.218 1 98.81 95 GLU B CA 1
ATOM 5373 C C . GLU B 1 95 ? 24.153 5.618 9.137 1 98.81 95 GLU B C 1
ATOM 5375 O O . GLU B 1 95 ? 23.654 6.745 9.171 1 98.81 95 GLU B O 1
ATOM 5380 N N . LEU B 1 96 ? 23.398 4.52 9.086 1 98.9 96 LEU B N 1
ATOM 5381 C CA . LEU B 1 96 ? 21.952 4.603 8.907 1 98.9 96 LEU B CA 1
ATOM 5382 C C . LEU B 1 96 ? 21.281 5.162 10.158 1 98.9 96 LEU B C 1
ATOM 5384 O O . LEU B 1 96 ? 20.343 5.956 10.062 1 98.9 96 LEU B O 1
ATOM 5388 N N . THR B 1 97 ? 21.745 4.704 11.337 1 98.87 97 THR B N 1
ATOM 5389 C CA . THR B 1 97 ? 21.179 5.27 12.556 1 98.87 97 THR B CA 1
ATOM 5390 C C . THR B 1 97 ? 21.486 6.761 12.654 1 98.87 97 THR B C 1
ATOM 5392 O O . THR B 1 97 ? 20.697 7.528 13.211 1 98.87 97 THR B O 1
ATOM 5395 N N . THR B 1 98 ? 22.635 7.19 12.093 1 98.9 98 THR B N 1
ATOM 5396 C CA . THR B 1 98 ? 23.021 8.597 12.093 1 98.9 98 THR B CA 1
ATOM 5397 C C . THR B 1 98 ? 22.097 9.411 11.193 1 98.9 98 THR B C 1
ATOM 5399 O O . THR B 1 98 ? 21.585 10.455 11.602 1 98.9 98 THR B O 1
ATOM 5402 N N . VAL B 1 99 ? 21.855 8.911 9.993 1 98.94 99 VAL B N 1
ATOM 5403 C CA . VAL B 1 99 ? 20.966 9.61 9.07 1 98.94 99 VAL B CA 1
ATOM 5404 C C . VAL B 1 99 ? 19.567 9.707 9.674 1 98.94 99 VAL B C 1
ATOM 5406 O O . VAL B 1 99 ? 18.991 10.795 9.752 1 98.94 99 VAL B O 1
ATOM 5409 N N . ALA B 1 100 ? 19.033 8.579 10.161 1 98.91 100 ALA B N 1
ATOM 5410 C CA . ALA B 1 100 ? 17.684 8.544 10.72 1 98.91 100 ALA B CA 1
ATOM 5411 C C . ALA B 1 100 ? 17.553 9.508 11.896 1 98.91 100 ALA B C 1
ATOM 5413 O O . ALA B 1 100 ? 16.589 10.272 11.976 1 98.91 100 ALA B O 1
ATOM 5414 N N . SER B 1 101 ? 1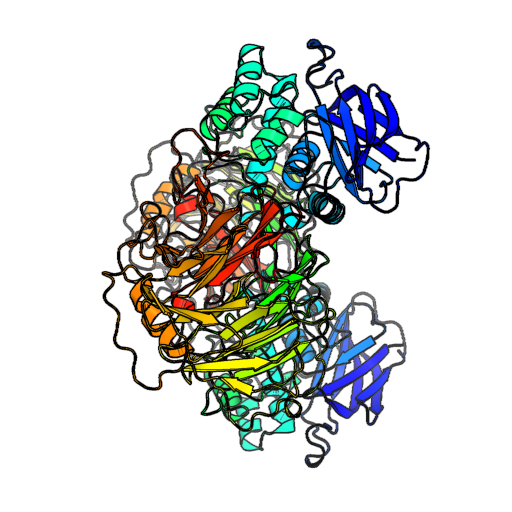8.536 9.483 12.761 1 98.82 101 SER B N 1
ATOM 5415 C CA . SER B 1 101 ? 18.507 10.332 13.948 1 98.82 101 SER B CA 1
ATOM 5416 C C . SER B 1 101 ? 18.614 11.807 13.575 1 98.82 101 SER B C 1
ATOM 5418 O O . SER B 1 101 ? 17.914 12.648 14.143 1 98.82 101 SER B O 1
ATOM 5420 N N . ALA B 1 102 ? 19.477 12.094 12.641 1 98.82 102 ALA B N 1
ATOM 5421 C CA . ALA B 1 102 ? 19.652 13.482 12.22 1 98.82 102 ALA B CA 1
ATOM 5422 C C . ALA B 1 102 ? 18.367 14.036 11.61 1 98.82 102 ALA B C 1
ATOM 5424 O O . ALA B 1 102 ? 18.001 15.187 11.859 1 98.82 102 ALA B O 1
ATOM 5425 N N . PHE B 1 103 ? 17.715 13.242 10.87 1 98.84 103 PHE B N 1
ATOM 5426 C CA . PHE B 1 103 ? 16.524 13.722 10.18 1 98.84 103 PHE B CA 1
ATOM 5427 C C . PHE B 1 103 ? 15.356 13.859 11.149 1 98.84 103 PHE B C 1
ATOM 5429 O O . PHE B 1 103 ? 14.606 14.836 11.091 1 98.84 103 PHE B O 1
ATOM 5436 N N . THR B 1 104 ? 15.148 12.889 12.055 1 98.7 104 THR B N 1
ATOM 5437 C CA . THR B 1 104 ? 14.022 12.962 12.98 1 98.7 104 THR B CA 1
ATOM 5438 C C . THR B 1 104 ? 14.251 14.048 14.027 1 98.7 104 THR B C 1
ATOM 5440 O O . THR B 1 104 ? 13.297 14.65 14.524 1 98.7 104 THR B O 1
ATOM 5443 N N . ALA B 1 105 ? 15.54 14.381 14.319 1 98.38 105 ALA B N 1
ATOM 5444 C CA . ALA B 1 105 ? 15.868 15.384 15.329 1 98.38 105 ALA B CA 1
ATOM 5445 C C . ALA B 1 105 ? 16.469 16.632 14.688 1 98.38 105 ALA B C 1
ATOM 5447 O O . ALA B 1 105 ? 17.178 17.396 15.347 1 98.38 105 ALA B O 1
ATOM 5448 N N . ALA B 1 106 ? 16.222 16.842 13.482 1 98.05 106 ALA B N 1
ATOM 5449 C CA . ALA B 1 106 ? 16.879 17.873 12.683 1 98.05 106 ALA B CA 1
ATOM 5450 C C . ALA B 1 106 ? 16.797 19.233 13.37 1 98.05 106 ALA B C 1
ATOM 5452 O O . ALA B 1 106 ? 17.762 20.001 13.357 1 98.05 106 ALA B O 1
ATOM 5453 N N . ARG B 1 107 ? 15.729 19.524 14.024 1 97.1 107 ARG B N 1
ATOM 5454 C CA . ARG B 1 107 ? 15.455 20.851 14.564 1 97.1 107 ARG B CA 1
ATOM 5455 C C . ARG B 1 107 ? 16.001 20.989 15.982 1 97.1 107 ARG B C 1
ATOM 5457 O O . ARG B 1 107 ? 15.912 22.06 16.585 1 97.1 107 ARG B O 1
ATOM 5464 N N . PHE B 1 108 ? 16.643 19.932 16.475 1 97.43 108 PHE B N 1
ATOM 5465 C CA . PHE B 1 108 ? 17.063 19.918 17.871 1 97.43 108 PHE B CA 1
ATOM 5466 C C . PHE B 1 108 ? 18.572 19.727 17.98 1 97.43 108 PHE B C 1
ATOM 5468 O O . PHE B 1 108 ? 19.137 19.822 19.071 1 97.43 108 PHE B O 1
ATOM 5475 N N . ILE B 1 109 ? 19.205 19.472 16.837 1 97.32 109 ILE B N 1
ATOM 5476 C CA . ILE B 1 109 ? 20.632 19.168 16.85 1 97.32 109 ILE B CA 1
ATOM 5477 C C . ILE B 1 109 ? 21.433 20.44 16.579 1 97.32 109 ILE B C 1
ATOM 5479 O O . ILE B 1 109 ? 21.178 21.144 15.599 1 97.32 109 ILE B O 1
ATOM 5483 N N . THR B 1 110 ? 22.367 20.803 17.383 1 94.63 110 THR B N 1
ATOM 5484 C CA . THR B 1 110 ? 23.42 21.794 17.187 1 94.63 110 THR B CA 1
ATOM 5485 C C . THR B 1 110 ? 24.793 21.186 17.459 1 94.63 110 THR B C 1
ATOM 5487 O O . THR B 1 110 ? 25.142 20.919 18.611 1 94.63 110 THR B O 1
ATOM 5490 N N . GLY B 1 111 ? 25.531 21.063 16.389 1 92.05 111 GLY B N 1
ATOM 5491 C CA . GLY B 1 111 ? 26.746 20.284 16.565 1 92.05 111 GLY B CA 1
ATOM 5492 C C . GLY B 1 111 ? 26.479 18.834 16.922 1 92.05 111 GLY B C 1
ATOM 5493 O O . GLY B 1 111 ? 25.8 18.121 16.18 1 92.05 111 GLY B O 1
ATOM 5494 N N . GLU B 1 112 ? 26.894 18.504 18.152 1 91.63 112 GLU B N 1
ATOM 5495 C CA . GLU B 1 112 ? 26.677 17.151 18.654 1 91.63 112 GLU B CA 1
ATOM 5496 C C . GLU B 1 112 ? 25.653 17.14 19.786 1 91.63 112 GLU B C 1
ATOM 5498 O O . GLU B 1 112 ? 25.382 16.091 20.375 1 91.63 112 GLU B O 1
ATOM 5503 N N . LEU B 1 113 ? 25.085 18.265 20.012 1 95.65 113 LEU B N 1
ATOM 5504 C CA . LEU B 1 113 ? 24.174 18.406 21.143 1 95.65 113 LEU B CA 1
ATOM 5505 C C . LEU B 1 113 ? 22.722 18.388 20.677 1 95.65 113 LEU B C 1
ATOM 5507 O O . LEU B 1 113 ? 22.402 18.913 19.608 1 95.65 113 LEU B O 1
ATOM 5511 N N . ILE B 1 114 ? 21.904 17.758 21.439 1 97.5 114 ILE B N 1
ATOM 5512 C CA . ILE B 1 114 ? 20.464 17.774 21.205 1 97.5 114 ILE B CA 1
ATOM 5513 C C . ILE B 1 114 ? 19.764 18.497 22.353 1 97.5 114 ILE B C 1
ATOM 5515 O O . ILE B 1 114 ? 20 18.19 23.524 1 97.5 114 ILE B O 1
ATOM 5519 N N . SER B 1 115 ? 18.954 19.434 22.034 1 96.22 115 SER B N 1
ATOM 5520 C CA . SER B 1 115 ? 18.126 20.138 23.007 1 96.22 115 SER B CA 1
ATOM 5521 C C . SER B 1 115 ? 16.851 20.674 22.363 1 96.22 115 SER B C 1
ATOM 5523 O O . SER B 1 115 ? 16.817 20.924 21.156 1 96.22 115 SER B O 1
ATOM 5525 N N . GLY B 1 116 ? 15.833 20.823 23.11 1 93.83 116 GLY B N 1
ATOM 5526 C CA . GLY B 1 116 ? 14.566 21.332 22.61 1 93.83 116 GLY B CA 1
ATOM 5527 C C . GLY B 1 116 ? 13.395 21.022 23.524 1 93.83 116 GLY B C 1
ATOM 5528 O O . GLY B 1 116 ? 13.585 20.537 24.642 1 93.83 116 GLY B O 1
ATOM 5529 N N . ASN B 1 117 ? 12.179 21.395 23.135 1 91.58 117 ASN B N 1
ATOM 5530 C CA . ASN B 1 117 ? 10.984 21.131 23.93 1 91.58 117 ASN B CA 1
ATOM 5531 C C . ASN B 1 117 ? 10.766 19.635 24.133 1 91.58 117 ASN B C 1
ATOM 5533 O O . ASN B 1 117 ? 11.038 18.835 23.236 1 91.58 117 ASN B O 1
ATOM 5537 N N . GLY B 1 118 ? 10.236 19.338 25.278 1 93.54 118 GLY B N 1
ATOM 5538 C CA . GLY B 1 118 ? 10.115 17.952 25.701 1 93.54 118 GLY B CA 1
ATOM 5539 C C . GLY B 1 118 ? 9.291 17.107 24.747 1 93.54 118 GLY B C 1
ATOM 5540 O O . GLY B 1 118 ? 9.69 15.996 24.392 1 93.54 118 GLY B O 1
ATOM 5541 N N . LEU B 1 119 ? 8.176 17.624 24.304 1 95.6 119 LEU B N 1
ATOM 5542 C CA . LEU B 1 119 ? 7.299 16.865 23.418 1 95.6 119 LEU B CA 1
ATOM 5543 C C . LEU B 1 119 ? 7.965 16.628 22.067 1 95.6 119 LEU B C 1
ATOM 5545 O O . LEU B 1 119 ? 7.929 15.514 21.539 1 95.6 119 LEU B O 1
ATOM 5549 N N . GLY B 1 120 ? 8.56 17.681 21.52 1 96.98 120 GLY B N 1
ATOM 5550 C CA . GLY B 1 120 ? 9.268 17.545 20.258 1 96.98 120 GLY B CA 1
ATOM 5551 C C . GLY B 1 120 ? 10.375 16.508 20.303 1 96.98 120 GLY B C 1
ATOM 5552 O O . GLY B 1 120 ? 10.534 15.721 19.368 1 96.98 120 GLY B O 1
ATOM 5553 N N . LEU B 1 121 ? 11.126 16.504 21.404 1 97.18 121 LEU B N 1
ATOM 5554 C CA . LEU B 1 121 ? 12.203 15.536 21.576 1 97.18 121 LEU B CA 1
ATOM 5555 C C . LEU B 1 121 ? 11.655 14.113 21.611 1 97.18 121 LEU B C 1
ATOM 5557 O O . LEU B 1 121 ? 12.221 13.21 20.991 1 97.18 121 LEU B O 1
ATOM 5561 N N . ARG B 1 122 ? 10.578 13.923 22.327 1 96.94 122 ARG B N 1
ATOM 5562 C CA . ARG B 1 122 ? 9.975 12.597 22.415 1 96.94 122 ARG B CA 1
ATOM 5563 C C . ARG B 1 122 ? 9.45 12.143 21.057 1 96.94 122 ARG B C 1
ATOM 5565 O O . ARG B 1 122 ? 9.566 10.968 20.702 1 96.94 122 ARG B O 1
ATOM 5572 N N . ILE B 1 123 ? 8.865 13.08 20.315 1 98 123 ILE B N 1
ATOM 5573 C CA . ILE B 1 123 ? 8.37 12.758 18.981 1 98 123 ILE B CA 1
ATOM 5574 C C . ILE B 1 123 ? 9.539 12.375 18.076 1 98 123 ILE B C 1
ATOM 5576 O O . ILE B 1 123 ? 9.476 11.373 17.36 1 98 123 ILE B O 1
ATOM 5580 N N . ALA B 1 124 ? 10.598 13.147 18.105 1 98.13 124 ALA B N 1
ATOM 5581 C CA . ALA B 1 124 ? 11.786 12.851 17.309 1 98.13 124 ALA B CA 1
ATOM 5582 C C . ALA B 1 124 ? 12.313 11.45 17.608 1 98.13 124 ALA B C 1
ATOM 5584 O O . ALA B 1 124 ? 12.558 10.663 16.691 1 98.13 124 ALA B O 1
ATOM 5585 N N . ALA B 1 125 ? 12.452 11.148 18.877 1 97.91 125 ALA B N 1
ATOM 5586 C CA . ALA B 1 125 ? 12.968 9.85 19.304 1 97.91 125 ALA B CA 1
ATOM 5587 C C . ALA B 1 125 ? 12.026 8.723 18.89 1 97.91 125 ALA B C 1
ATOM 5589 O O . ALA B 1 125 ? 12.475 7.653 18.47 1 97.91 125 ALA B O 1
ATOM 5590 N N . GLY B 1 126 ? 10.787 9.008 19.02 1 97.61 126 GLY B N 1
ATOM 5591 C CA . GLY B 1 126 ? 9.786 7.996 18.723 1 97.61 126 GLY B CA 1
ATOM 5592 C C . GLY B 1 126 ? 9.715 7.64 17.25 1 97.61 126 GLY B C 1
ATOM 5593 O O . GLY B 1 126 ? 9.177 6.593 16.884 1 97.61 126 GLY B O 1
ATOM 5594 N N . ASN B 1 127 ? 10.257 8.461 16.396 1 98.56 127 ASN B N 1
ATOM 5595 C CA . ASN B 1 127 ? 10.174 8.234 14.957 1 98.56 127 ASN B CA 1
ATOM 5596 C C . ASN B 1 127 ? 11.426 7.544 14.425 1 98.56 127 ASN B C 1
ATOM 5598 O O . ASN B 1 127 ? 11.437 7.051 13.296 1 98.56 127 ASN B O 1
ATOM 5602 N N . VAL B 1 128 ? 12.496 7.462 15.171 1 98.57 128 VAL B N 1
ATOM 5603 C CA . VAL B 1 128 ? 13.747 6.874 14.707 1 98.57 128 VAL B CA 1
ATOM 5604 C C . VAL B 1 128 ? 13.513 5.424 14.289 1 98.57 128 VAL B C 1
ATOM 5606 O O . VAL B 1 128 ? 13.899 5.017 13.191 1 98.57 128 VAL B O 1
ATOM 5609 N N . PRO B 1 129 ? 12.753 4.589 15.085 1 98.19 129 PRO B N 1
ATOM 5610 C CA . PRO B 1 129 ? 12.561 3.182 14.726 1 98.19 129 PRO B CA 1
ATOM 5611 C C . PRO B 1 129 ? 11.755 3.004 13.442 1 98.19 129 PRO B C 1
ATOM 5613 O O . PRO B 1 129 ? 11.707 1.904 12.886 1 98.19 129 PRO B O 1
ATOM 5616 N N . ASN B 1 130 ? 11.055 4.041 12.993 1 98.61 130 ASN B N 1
ATOM 5617 C CA . ASN B 1 130 ? 10.364 3.966 11.71 1 98.61 130 ASN B CA 1
ATOM 5618 C C . ASN B 1 130 ? 11.348 3.857 10.549 1 98.61 130 ASN B C 1
ATOM 5620 O O . ASN B 1 130 ? 11.053 3.219 9.537 1 98.61 130 ASN B O 1
ATOM 5624 N N . LEU B 1 131 ? 12.523 4.445 10.735 1 98.79 131 LEU B N 1
ATOM 5625 C CA . LEU B 1 131 ? 13.508 4.516 9.661 1 98.79 131 LEU B CA 1
ATOM 5626 C C . LEU B 1 131 ? 14.594 3.462 9.848 1 98.79 131 LEU B C 1
ATOM 5628 O O . LEU B 1 131 ? 15.094 2.899 8.872 1 98.79 131 LEU B O 1
ATOM 5632 N N . VAL B 1 132 ? 14.944 3.26 11.107 1 98.44 132 VAL B N 1
ATOM 5633 C CA . VAL B 1 132 ? 16.01 2.309 11.406 1 98.44 132 VAL B CA 1
ATOM 5634 C C . VAL B 1 132 ? 15.659 1.519 12.665 1 98.44 132 VAL B C 1
ATOM 5636 O O . VAL B 1 132 ? 14.892 1.99 13.507 1 98.44 132 VAL B O 1
ATOM 5639 N N . ASP B 1 133 ? 16.164 0.345 12.758 1 97.62 133 ASP B N 1
ATOM 5640 C CA . ASP B 1 133 ? 16.132 -0.431 13.994 1 97.62 133 ASP B CA 1
ATOM 5641 C C . ASP B 1 133 ? 17.344 -0.12 14.869 1 97.62 133 ASP B C 1
ATOM 5643 O O . ASP B 1 133 ? 18.464 -0.526 14.554 1 97.62 133 ASP B O 1
ATOM 5647 N N . PRO B 1 134 ? 17.15 0.518 15.984 1 97.1 134 PRO B N 1
ATOM 5648 C CA . PRO B 1 134 ? 18.301 0.944 16.784 1 97.1 134 PRO B CA 1
ATOM 5649 C C . PRO B 1 134 ? 19.125 -0.232 17.305 1 97.1 134 PRO B C 1
ATOM 5651 O O . PRO B 1 134 ? 20.316 -0.078 17.588 1 97.1 134 PRO B O 1
ATOM 5654 N N . ALA B 1 135 ? 18.524 -1.359 17.461 1 97.02 135 ALA B N 1
ATOM 5655 C CA . ALA B 1 135 ? 19.243 -2.519 17.982 1 97.02 135 ALA B CA 1
ATOM 5656 C C . ALA B 1 135 ? 20.193 -3.092 16.934 1 97.02 135 ALA B C 1
ATOM 5658 O O . ALA B 1 135 ? 21.332 -3.446 17.248 1 97.02 135 ALA B O 1
ATOM 5659 N N . THR B 1 136 ? 19.757 -3.145 15.665 1 96.51 136 THR B N 1
ATOM 5660 C CA . THR B 1 136 ? 20.536 -3.832 14.641 1 96.51 136 THR B CA 1
ATOM 5661 C C . THR B 1 136 ? 21.264 -2.828 13.751 1 96.51 136 THR B C 1
ATOM 5663 O O . THR B 1 136 ? 22.221 -3.183 13.061 1 96.51 136 THR B O 1
ATOM 5666 N N . GLY B 1 137 ? 20.822 -1.63 13.736 1 97.63 137 GLY B N 1
ATOM 5667 C CA . GLY B 1 137 ? 21.358 -0.63 12.825 1 97.63 137 GLY B CA 1
ATOM 5668 C C . GLY B 1 137 ? 20.867 -0.798 11.399 1 97.63 137 GLY B C 1
ATOM 5669 O O . GLY B 1 137 ? 21.346 -0.12 10.488 1 97.63 137 GLY B O 1
ATOM 5670 N N . GLY B 1 138 ? 19.935 -1.783 11.188 1 97.45 138 GLY B N 1
ATOM 5671 C CA . GLY B 1 138 ? 19.313 -1.988 9.89 1 97.45 138 GLY B CA 1
ATOM 5672 C C . GLY B 1 138 ? 18.055 -1.163 9.695 1 97.45 138 GLY B C 1
ATOM 5673 O O . GLY B 1 138 ? 17.791 -0.233 10.459 1 97.45 138 GLY B O 1
ATOM 5674 N N . TRP B 1 139 ? 17.301 -1.441 8.724 1 98.23 139 TRP B N 1
ATOM 5675 C CA . TRP B 1 139 ? 16.144 -0.649 8.317 1 98.23 139 TRP B CA 1
ATOM 5676 C C . TRP B 1 139 ? 15.01 -0.784 9.327 1 98.23 139 TRP B C 1
ATOM 5678 O O . TRP B 1 139 ? 14.858 -1.829 9.964 1 98.23 139 TRP B O 1
ATOM 5688 N N . GLY B 1 140 ? 14.258 0.257 9.405 1 98.27 140 GLY B N 1
ATOM 5689 C CA . GLY B 1 140 ? 13.174 0.311 10.374 1 98.27 140 GLY B CA 1
ATOM 5690 C C . GLY B 1 140 ? 11.9 -0.348 9.881 1 98.27 140 GLY B C 1
ATOM 5691 O O . GLY B 1 140 ? 11.78 -0.671 8.697 1 98.27 140 GLY B O 1
ATOM 5692 N N . LYS B 1 141 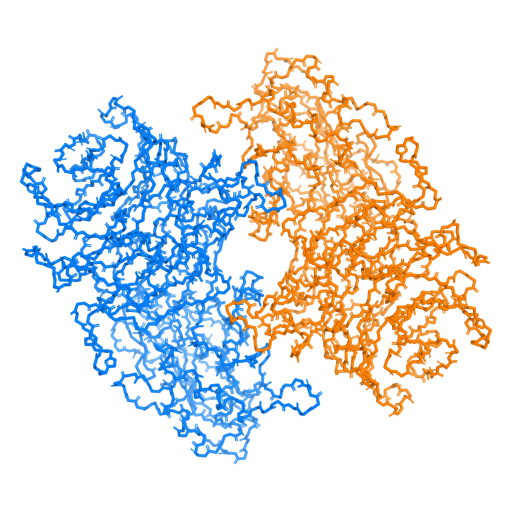? 11.022 -0.51 10.76 1 96.3 141 LYS B N 1
ATOM 5693 C CA . LYS B 1 141 ? 9.818 -1.296 10.508 1 96.3 141 LYS B CA 1
ATOM 5694 C C . LYS B 1 141 ? 8.93 -0.622 9.465 1 96.3 141 LYS B C 1
ATOM 5696 O O . LYS B 1 141 ? 8.41 -1.284 8.565 1 96.3 141 LYS B O 1
ATOM 5701 N N . VAL B 1 142 ? 8.669 0.691 9.622 1 98.01 142 VAL B N 1
ATOM 5702 C CA . VAL B 1 142 ? 7.77 1.392 8.711 1 98.01 142 VAL B CA 1
ATOM 5703 C C . VAL B 1 142 ? 8.428 1.534 7.341 1 98.01 142 VAL B C 1
ATOM 5705 O O . VAL B 1 142 ? 7.758 1.439 6.31 1 98.01 142 VAL B O 1
ATOM 5708 N N . LEU B 1 143 ? 9.7 1.784 7.337 1 98.2 143 LEU B N 1
ATOM 5709 C CA . LEU B 1 143 ? 10.45 1.857 6.088 1 98.2 143 LEU B CA 1
ATOM 5710 C C . LEU B 1 143 ? 10.331 0.554 5.305 1 98.2 143 LEU B C 1
ATOM 5712 O O . LEU B 1 143 ? 10.232 0.571 4.076 1 98.2 143 LEU B O 1
ATOM 5716 N N . LEU B 1 144 ? 10.302 -0.567 5.99 1 97.22 144 LEU B N 1
ATOM 5717 C CA . LEU B 1 144 ? 10.252 -1.885 5.367 1 97.22 144 LEU B CA 1
ATOM 5718 C C . LEU B 1 144 ? 8.837 -2.213 4.901 1 97.22 144 LEU B C 1
ATOM 5720 O O . LEU B 1 144 ? 8.639 -3.132 4.103 1 97.22 144 LEU B O 1
ATOM 5724 N N . ASP B 1 145 ? 7.856 -1.487 5.385 1 94.56 145 ASP B N 1
ATOM 5725 C CA . ASP B 1 145 ? 6.469 -1.698 4.981 1 94.56 145 ASP B CA 1
ATOM 5726 C C . ASP B 1 145 ? 6.286 -1.441 3.487 1 94.56 145 ASP B C 1
ATOM 5728 O O . ASP B 1 145 ? 6.855 -0.492 2.942 1 94.56 145 ASP B O 1
ATOM 5732 N N . PRO B 1 146 ? 5.519 -2.238 2.855 1 90.32 146 PRO B N 1
ATOM 5733 C CA . PRO B 1 146 ? 5.385 -2.104 1.402 1 90.32 146 PRO B CA 1
ATOM 5734 C C . PRO B 1 146 ? 4.8 -0.756 0.985 1 90.32 146 PRO B C 1
ATOM 5736 O O . PRO B 1 146 ? 4.964 -0.337 -0.164 1 90.32 146 PRO B O 1
ATOM 5739 N N . LEU B 1 147 ? 4.109 -0.069 1.88 1 92.69 147 LEU B N 1
ATOM 5740 C CA . LEU B 1 147 ? 3.631 1.279 1.592 1 92.69 147 LEU B CA 1
ATOM 5741 C C . LEU B 1 147 ? 4.8 2.232 1.364 1 92.69 147 LEU B C 1
ATOM 5743 O O . LEU B 1 147 ? 4.627 3.303 0.778 1 92.69 147 LEU B O 1
ATOM 5747 N N . ASN B 1 148 ? 5.92 1.804 1.901 1 97.11 148 ASN B N 1
ATOM 5748 C CA . ASN B 1 148 ? 7.071 2.697 1.815 1 97.11 148 ASN B CA 1
ATOM 5749 C C . ASN B 1 148 ? 8.21 2.068 1.018 1 97.11 148 ASN B C 1
ATOM 5751 O O . ASN B 1 148 ? 8.812 2.723 0.165 1 97.11 148 ASN B O 1
ATOM 5755 N N . SER B 1 149 ? 8.488 0.829 1.175 1 96.66 149 SER B N 1
ATOM 5756 C CA . SER B 1 149 ? 9.669 0.185 0.611 1 96.66 149 SER B CA 1
ATOM 5757 C C . SER B 1 149 ? 9.62 0.176 -0.913 1 96.66 149 SER B C 1
ATOM 5759 O O . SER B 1 149 ? 10.661 0.175 -1.573 1 96.66 149 SER B O 1
ATOM 5761 N N . THR B 1 150 ? 8.379 0.208 -1.449 1 95.26 150 THR B N 1
ATOM 5762 C CA . THR B 1 150 ? 8.284 0.175 -2.905 1 95.26 150 THR B CA 1
ATOM 5763 C C . THR B 1 150 ? 7.679 1.471 -3.437 1 95.26 150 THR B C 1
ATOM 5765 O O . THR B 1 150 ? 7.724 1.735 -4.64 1 95.26 150 THR B O 1
ATOM 5768 N N . GLN B 1 151 ? 7.138 2.321 -2.57 1 93.65 151 GLN B N 1
ATOM 5769 C CA . GLN B 1 151 ? 6.299 3.411 -3.058 1 93.65 151 GLN B CA 1
ATOM 5770 C C . GLN B 1 151 ? 6.974 4.763 -2.845 1 93.65 151 GLN B C 1
ATOM 5772 O O . GLN B 1 151 ? 6.483 5.789 -3.319 1 93.65 151 GLN B O 1
ATOM 5777 N N . THR B 1 152 ? 8.055 4.746 -2.155 1 95.98 152 THR B N 1
ATOM 5778 C CA . THR B 1 152 ? 8.772 5.994 -1.918 1 95.98 152 THR B CA 1
ATOM 5779 C C . THR B 1 152 ? 10.257 5.832 -2.231 1 95.98 152 THR B C 1
ATOM 5781 O O . THR B 1 152 ? 10.752 4.709 -2.356 1 95.98 152 THR B O 1
ATOM 5784 N N . THR B 1 153 ? 10.952 6.924 -2.335 1 97.44 153 THR B N 1
ATOM 5785 C CA . THR B 1 153 ? 12.391 6.902 -2.574 1 97.44 153 THR B CA 1
ATOM 5786 C C . THR B 1 153 ? 13.158 6.955 -1.256 1 97.44 153 THR B C 1
ATOM 5788 O O . THR B 1 153 ? 14.385 7.08 -1.25 1 97.44 153 THR B O 1
ATOM 5791 N N . THR B 1 154 ? 12.453 6.832 -0.148 1 98.53 154 THR B N 1
ATOM 5792 C CA . THR B 1 154 ? 13.057 7.079 1.157 1 98.53 154 THR B CA 1
ATOM 5793 C C . THR B 1 154 ? 14.161 6.064 1.441 1 98.53 154 THR B C 1
ATOM 5795 O O . THR B 1 154 ? 15.226 6.423 1.949 1 98.53 154 THR B O 1
ATOM 5798 N N . LEU B 1 155 ? 13.914 4.836 1.143 1 98.28 155 LEU B N 1
ATOM 5799 C CA . LEU B 1 155 ? 14.921 3.804 1.362 1 98.28 155 LEU B CA 1
ATOM 5800 C C . LEU B 1 155 ? 16.199 4.119 0.591 1 98.28 155 LEU B C 1
ATOM 5802 O O . LEU B 1 155 ? 17.298 4.038 1.143 1 98.28 155 LEU B O 1
ATOM 5806 N N . ALA B 1 156 ? 16.104 4.49 -0.654 1 98.08 156 ALA B N 1
ATOM 5807 C CA . ALA B 1 156 ? 17.255 4.827 -1.487 1 98.08 156 ALA B CA 1
ATOM 5808 C C . ALA B 1 156 ? 17.941 6.096 -0.989 1 98.08 156 ALA B C 1
ATOM 5810 O O . ALA B 1 156 ? 19.17 6.195 -1.01 1 98.08 156 ALA B O 1
ATOM 5811 N N . ASN B 1 157 ? 17.122 7.076 -0.606 1 98.74 157 ASN B N 1
ATOM 5812 C CA . ASN B 1 157 ? 17.691 8.292 -0.035 1 98.74 157 ASN B CA 1
ATOM 5813 C C . ASN B 1 157 ? 18.523 7.992 1.208 1 98.74 157 ASN B C 1
ATOM 5815 O O . ASN B 1 157 ? 19.661 8.451 1.325 1 98.74 157 ASN B O 1
ATOM 5819 N N . LEU B 1 158 ? 17.93 7.267 2.124 1 98.84 158 LEU B N 1
ATOM 5820 C CA . LEU B 1 158 ? 18.578 6.911 3.382 1 98.84 158 LEU B CA 1
ATOM 5821 C C . LEU B 1 158 ? 19.88 6.159 3.129 1 98.84 158 LEU B C 1
ATOM 5823 O O . LEU B 1 158 ? 20.916 6.489 3.71 1 98.84 158 LEU B O 1
ATOM 5827 N N . ASP B 1 159 ? 19.821 5.216 2.256 1 98.65 159 ASP B N 1
ATOM 5828 C CA . ASP B 1 159 ? 20.979 4.379 1.957 1 98.65 159 ASP B CA 1
ATOM 5829 C C . ASP B 1 159 ? 22.068 5.182 1.25 1 98.65 159 ASP B C 1
ATOM 5831 O O . ASP B 1 159 ? 23.258 4.977 1.498 1 98.65 159 ASP B O 1
ATOM 5835 N N . THR B 1 160 ? 21.688 6.056 0.363 1 98.82 160 THR B N 1
ATOM 5836 C CA . THR B 1 160 ? 22.66 6.893 -0.33 1 98.82 160 THR B CA 1
ATOM 5837 C C . THR B 1 160 ? 23.361 7.831 0.648 1 98.82 160 THR B C 1
ATOM 5839 O O . THR B 1 160 ? 24.584 7.98 0.604 1 98.82 160 THR B O 1
ATOM 5842 N N . LEU B 1 161 ? 22.596 8.42 1.513 1 98.93 161 LEU B N 1
ATOM 5843 C CA . LEU B 1 161 ? 23.191 9.277 2.532 1 98.93 161 LEU B CA 1
ATOM 5844 C C . LEU B 1 161 ? 24.116 8.477 3.443 1 98.93 161 LEU B C 1
ATOM 5846 O O . LEU B 1 161 ? 25.203 8.942 3.795 1 98.93 161 LEU B O 1
ATOM 5850 N N . GLY B 1 162 ? 23.66 7.293 3.846 1 98.86 162 GLY B N 1
ATOM 5851 C CA . GLY B 1 162 ? 24.537 6.417 4.606 1 98.86 162 GLY B CA 1
ATOM 5852 C C . GLY B 1 162 ? 25.831 6.094 3.882 1 98.86 162 GLY B C 1
ATOM 5853 O O . GLY B 1 162 ? 26.902 6.074 4.492 1 98.86 162 GLY B O 1
ATOM 5854 N N . SER B 1 163 ? 25.748 5.889 2.606 1 98.78 163 SER B N 1
ATOM 5855 C CA . SER B 1 163 ? 26.922 5.581 1.795 1 98.78 163 SER B CA 1
ATOM 5856 C C . SER B 1 163 ? 27.872 6.772 1.724 1 98.78 163 SER B C 1
ATOM 5858 O O . SER B 1 163 ? 29.09 6.597 1.657 1 98.78 163 SER B O 1
ATOM 5860 N N . LEU B 1 164 ? 27.327 7.961 1.681 1 98.87 164 LEU B N 1
ATOM 5861 C CA . LEU B 1 164 ? 28.174 9.148 1.703 1 98.87 164 LEU B CA 1
ATOM 5862 C C . LEU B 1 164 ? 28.977 9.219 2.997 1 98.87 164 LEU B C 1
ATOM 5864 O O . LEU B 1 164 ? 30.157 9.577 2.982 1 98.87 164 LEU B O 1
ATOM 5868 N N . ILE B 1 165 ? 28.332 8.887 4.121 1 98.83 165 ILE B N 1
ATOM 5869 C CA . ILE B 1 165 ? 29.064 8.827 5.382 1 98.83 165 ILE B CA 1
ATOM 5870 C C . ILE B 1 165 ? 30.178 7.787 5.284 1 98.83 165 ILE B C 1
ATOM 5872 O O . ILE B 1 165 ? 31.316 8.048 5.68 1 98.83 165 ILE B O 1
ATOM 5876 N N . SER B 1 166 ? 29.869 6.603 4.737 1 98.49 166 SER B N 1
ATOM 5877 C CA . SER B 1 166 ? 30.865 5.548 4.579 1 98.49 166 SER B CA 1
ATOM 5878 C C . SER B 1 166 ? 32.046 6.024 3.739 1 98.49 166 SER B C 1
ATOM 5880 O O . SER B 1 166 ? 33.202 5.766 4.082 1 98.49 166 SER B O 1
ATOM 5882 N N . ALA B 1 167 ? 31.732 6.682 2.663 1 98.26 167 ALA B N 1
ATOM 5883 C CA . ALA B 1 167 ? 32.775 7.179 1.769 1 98.26 167 ALA B CA 1
ATOM 5884 C C . ALA B 1 167 ? 33.716 8.132 2.501 1 98.26 167 ALA B C 1
ATOM 5886 O O . ALA B 1 167 ? 34.92 8.152 2.233 1 98.26 167 ALA B O 1
ATOM 5887 N N . PHE B 1 168 ? 33.217 8.94 3.381 1 97.62 168 PHE B N 1
ATOM 5888 C CA . PHE B 1 168 ? 33.949 9.96 4.122 1 97.62 168 PHE B CA 1
ATOM 5889 C C . PHE B 1 168 ? 35.174 9.361 4.803 1 97.62 168 PHE B C 1
ATOM 5891 O O . PHE B 1 168 ? 36.214 10.014 4.909 1 97.62 168 PHE B O 1
ATOM 5898 N N . PHE B 1 169 ? 35.089 8.073 5.217 1 95.21 169 PHE B N 1
ATOM 5899 C CA . PHE B 1 169 ? 36.231 7.568 5.971 1 95.21 169 PHE B CA 1
ATOM 5900 C C . PHE B 1 169 ? 36.793 6.308 5.324 1 95.21 169 PHE B C 1
ATOM 5902 O O . PHE B 1 169 ? 37.693 5.67 5.873 1 95.21 169 PHE B O 1
ATOM 5909 N N . THR B 1 170 ? 36.231 5.877 4.156 1 94.84 170 THR B N 1
ATOM 5910 C CA . THR B 1 170 ? 36.762 4.677 3.519 1 94.84 170 THR B CA 1
ATOM 5911 C C . THR B 1 170 ? 37.49 5.029 2.225 1 94.84 170 THR B C 1
ATOM 5913 O O . THR B 1 170 ? 38.593 4.538 1.974 1 94.84 170 THR B O 1
ATOM 5916 N N . VAL B 1 171 ? 36.897 5.896 1.39 1 92.75 171 VAL B N 1
ATOM 5917 C CA . VAL B 1 171 ? 37.463 6.017 0.051 1 92.75 171 VAL B CA 1
ATOM 5918 C C . VAL B 1 171 ? 37.758 7.484 -0.255 1 92.75 171 VAL B C 1
ATOM 5920 O O . VAL B 1 171 ? 38.463 7.794 -1.219 1 92.75 171 VAL B O 1
ATOM 5923 N N . ALA B 1 172 ? 37.31 8.442 0.465 1 92.9 172 ALA B N 1
ATOM 5924 C CA . ALA B 1 172 ? 37.406 9.868 0.163 1 92.9 172 ALA B CA 1
ATOM 5925 C C . ALA B 1 172 ? 38.819 10.388 0.415 1 92.9 172 ALA B C 1
ATOM 5927 O O . ALA B 1 172 ? 39.496 9.939 1.342 1 92.9 172 ALA B O 1
ATOM 5928 N N . ASN B 1 173 ? 39.246 11.358 -0.384 1 95.45 173 ASN B N 1
ATOM 5929 C CA . ASN B 1 173 ? 40.419 12.179 -0.104 1 95.45 173 ASN B CA 1
ATOM 5930 C C . ASN B 1 173 ? 40.032 13.513 0.529 1 95.45 173 ASN B C 1
ATOM 5932 O O . ASN B 1 173 ? 38.856 13.754 0.808 1 95.45 173 ASN B O 1
ATOM 5936 N N . ASP B 1 174 ? 40.987 14.352 0.789 1 95.98 174 ASP B N 1
ATOM 5937 C CA . ASP B 1 174 ? 40.75 15.602 1.506 1 95.98 174 ASP B CA 1
ATOM 5938 C C . ASP B 1 174 ? 39.846 16.533 0.702 1 95.98 174 ASP B C 1
ATOM 5940 O O . ASP B 1 174 ? 38.982 17.208 1.266 1 95.98 174 ASP B O 1
ATOM 5944 N N . ASP B 1 175 ? 40.034 16.548 -0.542 1 97.98 175 ASP B N 1
ATOM 5945 C CA . ASP B 1 175 ? 39.207 17.389 -1.401 1 97.98 175 ASP B CA 1
ATOM 5946 C C . ASP B 1 175 ? 37.748 16.94 -1.37 1 97.98 175 ASP B C 1
ATOM 5948 O O . ASP B 1 175 ? 36.842 17.764 -1.231 1 97.98 175 ASP B O 1
ATOM 5952 N N . TRP B 1 176 ? 37.507 15.642 -1.545 1 98.24 176 TRP B N 1
ATOM 5953 C CA . TRP B 1 176 ? 36.16 15.084 -1.489 1 98.24 176 TRP B CA 1
ATOM 5954 C C . TRP B 1 176 ? 35.476 15.443 -0.174 1 98.24 176 TRP B C 1
ATOM 5956 O O . TRP B 1 176 ? 34.328 15.894 -0.166 1 98.24 176 TRP B O 1
ATOM 5966 N N . ARG B 1 177 ? 36.198 15.276 0.948 1 98.11 177 ARG B N 1
ATOM 5967 C CA . ARG B 1 177 ? 35.641 15.549 2.269 1 98.11 177 ARG B CA 1
ATOM 5968 C C . ARG B 1 177 ? 35.272 17.022 2.414 1 98.11 177 ARG B C 1
ATOM 5970 O O . ARG B 1 177 ? 34.233 17.354 2.987 1 98.11 177 ARG B O 1
ATOM 5977 N N . ALA B 1 178 ? 36.135 17.87 1.879 1 98.04 178 ALA B N 1
ATOM 5978 C CA . ALA B 1 178 ? 35.863 19.303 1.954 1 98.04 178 ALA B CA 1
ATOM 5979 C C . ALA B 1 178 ? 34.613 19.667 1.158 1 98.04 178 ALA B C 1
ATOM 5981 O O . ALA B 1 178 ? 33.785 20.457 1.617 1 98.04 178 ALA B O 1
ATOM 5982 N N . ARG B 1 179 ? 34.469 19.124 0.026 1 98.49 179 ARG B N 1
ATOM 5983 C CA . ARG B 1 179 ? 33.306 19.386 -0.815 1 98.49 179 ARG B CA 1
ATOM 5984 C C . ARG B 1 179 ? 32.036 18.827 -0.182 1 98.49 179 ARG B C 1
ATOM 5986 O O . ARG B 1 179 ? 30.973 19.445 -0.262 1 98.49 179 ARG B O 1
ATOM 5993 N N . PHE B 1 180 ? 32.24 17.67 0.395 1 98.61 180 PHE B N 1
ATOM 5994 C CA . PHE B 1 180 ? 31.107 17.06 1.081 1 98.61 180 PHE B CA 1
ATOM 5995 C C . PHE B 1 180 ? 30.605 17.96 2.204 1 98.61 180 PHE B C 1
ATOM 5997 O O . PHE B 1 180 ? 29.409 18.244 2.291 1 98.61 180 PHE B O 1
ATOM 6004 N N . LEU B 1 181 ? 31.446 18.352 3.05 1 98.49 181 LEU B N 1
ATOM 6005 C CA . LEU B 1 181 ? 31.086 19.222 4.164 1 98.49 181 LEU B CA 1
ATOM 6006 C C . LEU B 1 181 ? 30.501 20.537 3.66 1 98.49 181 LEU B C 1
ATOM 6008 O O . LEU B 1 181 ? 29.545 21.059 4.239 1 98.49 181 LEU B O 1
ATOM 6012 N N . LYS B 1 182 ? 31.028 21.033 2.568 1 98.17 182 LYS B N 1
ATOM 6013 C CA . LYS B 1 182 ? 30.501 22.258 1.972 1 98.17 182 LYS B CA 1
ATOM 6014 C C . LYS B 1 182 ? 29.078 22.053 1.462 1 98.17 182 LYS B C 1
ATOM 6016 O O . LYS B 1 182 ? 28.204 22.893 1.691 1 98.17 182 LYS B O 1
ATOM 6021 N N . SER B 1 183 ? 28.809 20.929 0.819 1 98.23 183 SER B N 1
ATOM 6022 C CA . SER B 1 183 ? 27.5 20.626 0.249 1 98.23 183 SER B CA 1
ATOM 6023 C C . SER B 1 183 ? 26.478 20.324 1.34 1 98.23 183 SER B C 1
ATOM 6025 O O . SER B 1 183 ? 25.272 20.325 1.086 1 98.23 183 SER B O 1
ATOM 6027 N N . ALA B 1 184 ? 26.969 20.033 2.529 1 98.11 184 ALA B N 1
ATOM 6028 C CA . ALA B 1 184 ? 26.086 19.742 3.655 1 98.11 184 ALA B CA 1
ATOM 6029 C C . ALA B 1 184 ? 25.818 20.998 4.479 1 98.11 184 ALA B C 1
ATOM 6031 O O . ALA B 1 184 ? 25.148 20.939 5.513 1 98.11 184 ALA B O 1
ATOM 6032 N N . THR B 1 185 ? 26.349 22.176 4.06 1 95.92 185 THR B N 1
ATOM 6033 C CA . THR B 1 185 ? 26.197 23.434 4.783 1 95.92 185 THR B CA 1
ATOM 6034 C C . THR B 1 185 ? 24.816 24.034 4.54 1 95.92 185 THR B C 1
ATOM 6036 O O . THR B 1 185 ? 24.443 24.307 3.397 1 95.92 185 THR B O 1
ATOM 6039 N N . PRO B 1 186 ? 24.03 24.154 5.592 1 91.37 186 PRO B N 1
ATOM 6040 C CA . PRO B 1 186 ? 22.748 24.839 5.407 1 91.37 186 PRO B CA 1
ATOM 6041 C C . PRO B 1 186 ? 22.913 26.311 5.039 1 91.37 186 PRO B C 1
ATOM 6043 O O . PRO B 1 186 ? 23.969 26.899 5.288 1 91.37 186 PRO B O 1
ATOM 6046 N N . THR B 1 187 ? 21.885 26.831 4.5 1 90.86 187 THR B N 1
ATOM 6047 C CA . THR B 1 187 ? 21.87 28.251 4.166 1 90.86 187 THR B CA 1
ATOM 6048 C C . THR B 1 187 ? 22.146 29.1 5.404 1 90.86 187 THR B C 1
ATOM 6050 O O . THR B 1 187 ? 21.452 28.976 6.416 1 90.86 187 THR B O 1
ATOM 6053 N N . GLY B 1 188 ? 23.195 29.939 5.253 1 87.99 188 GLY B N 1
ATOM 6054 C CA . GLY B 1 188 ? 23.539 30.852 6.331 1 87.99 188 GLY B CA 1
ATOM 6055 C C . GLY B 1 188 ? 24.221 30.165 7.499 1 87.99 188 GLY B C 1
ATOM 6056 O O . GLY B 1 188 ? 24.535 30.805 8.505 1 87.99 188 GLY B O 1
ATOM 6057 N N . GLY B 1 189 ? 24.416 28.874 7.433 1 90.45 189 GLY B N 1
ATOM 6058 C CA . GLY B 1 189 ? 25.016 28.138 8.534 1 90.45 189 GLY B CA 1
ATOM 6059 C C . GLY B 1 189 ? 26.518 27.974 8.394 1 90.45 189 GLY B C 1
ATOM 6060 O O . GLY B 1 189 ? 27.101 28.385 7.389 1 90.45 189 GLY B O 1
ATOM 6061 N N . ALA B 1 190 ? 27.051 27.413 9.436 1 94.2 190 ALA B N 1
ATOM 6062 C CA . ALA B 1 190 ? 28.479 27.106 9.433 1 94.2 190 ALA B CA 1
ATOM 6063 C C . ALA B 1 190 ? 28.754 25.784 8.721 1 94.2 190 ALA B C 1
ATOM 6065 O O . ALA B 1 190 ? 27.922 24.873 8.747 1 94.2 190 ALA B O 1
ATOM 6066 N N . THR B 1 191 ? 29.89 25.735 8.12 1 96.8 191 THR B N 1
ATOM 6067 C CA . THR B 1 191 ? 30.304 24.482 7.497 1 96.8 191 THR B CA 1
ATOM 6068 C C . THR B 1 191 ? 30.493 23.393 8.549 1 96.8 191 THR B C 1
ATOM 6070 O O . THR B 1 191 ? 31.216 23.587 9.528 1 96.8 191 THR B O 1
ATOM 6073 N N . PRO B 1 192 ? 29.887 22.31 8.378 1 97.71 192 PRO B N 1
ATOM 6074 C CA . PRO B 1 192 ? 30.043 21.202 9.323 1 97.71 192 PRO B CA 1
ATOM 6075 C C . PRO B 1 192 ? 31.492 20.735 9.449 1 97.71 192 PRO B C 1
ATOM 6077 O O . PRO B 1 192 ? 32.275 20.88 8.508 1 97.71 192 PRO B O 1
ATOM 6080 N N . LYS B 1 193 ? 31.787 20.109 10.553 1 97.09 193 LYS B N 1
ATOM 6081 C CA . LYS B 1 193 ? 33.135 19.615 10.815 1 97.09 193 LYS B CA 1
ATOM 6082 C C . LYS B 1 193 ? 33.148 18.094 10.939 1 97.09 193 LYS B C 1
ATOM 6084 O O . LYS B 1 193 ? 34.21 17.47 10.876 1 97.09 193 LYS B O 1
ATOM 6089 N N . THR B 1 194 ? 31.994 17.546 11.154 1 97.99 194 THR B N 1
ATOM 6090 C CA . THR B 1 194 ? 31.891 16.104 11.347 1 97.99 194 THR B CA 1
ATOM 6091 C C . THR B 1 194 ? 30.803 15.515 10.454 1 97.99 194 THR B C 1
ATOM 6093 O O . THR B 1 194 ? 30.006 16.252 9.869 1 97.99 194 THR B O 1
ATOM 6096 N N . THR B 1 195 ? 30.741 14.199 10.367 1 98.51 195 THR B N 1
ATOM 6097 C CA . THR B 1 195 ? 29.731 13.497 9.584 1 98.51 195 THR B CA 1
ATOM 6098 C C . THR B 1 195 ? 28.341 13.716 10.174 1 98.51 195 THR B C 1
ATOM 6100 O O . THR B 1 195 ? 27.36 13.84 9.437 1 98.51 195 THR B O 1
ATOM 6103 N N . LEU B 1 196 ? 28.218 13.766 11.48 1 98.6 196 LEU B N 1
ATOM 6104 C CA . LEU B 1 196 ? 26.933 14.025 12.119 1 98.6 196 LEU B CA 1
ATOM 6105 C C . LEU B 1 196 ? 26.436 15.429 11.79 1 98.6 196 LEU B C 1
ATOM 6107 O O . LEU B 1 196 ? 25.268 15.612 11.441 1 98.6 196 LEU B O 1
ATOM 6111 N N . GLU B 1 197 ? 27.324 16.419 11.91 1 98.15 197 GLU B N 1
ATOM 6112 C CA . GLU B 1 197 ? 26.95 17.792 11.584 1 98.15 197 GLU B CA 1
ATOM 6113 C C . GLU B 1 197 ? 26.523 17.916 10.125 1 98.15 197 GLU B C 1
ATOM 6115 O O . GLU B 1 197 ? 25.613 18.683 9.802 1 98.15 197 GLU B O 1
ATOM 6120 N N . ALA B 1 198 ? 27.225 17.236 9.29 1 98.57 198 ALA B N 1
ATOM 6121 C CA . ALA B 1 198 ? 26.862 17.233 7.875 1 98.57 198 ALA B CA 1
ATOM 6122 C C . ALA B 1 198 ? 25.447 16.698 7.673 1 98.57 198 ALA B C 1
ATOM 6124 O O . ALA B 1 198 ? 24.642 17.306 6.963 1 98.57 198 ALA B O 1
ATOM 6125 N N . MET B 1 199 ? 25.124 15.575 8.313 1 98.68 199 MET B N 1
ATOM 6126 C CA . MET B 1 199 ? 23.802 14.979 8.148 1 98.68 199 MET B CA 1
ATOM 6127 C C . MET B 1 199 ? 22.72 15.883 8.729 1 98.68 199 MET B C 1
ATOM 6129 O O . MET B 1 199 ? 21.626 15.986 8.171 1 98.68 199 MET B O 1
ATOM 6133 N N . ALA B 1 200 ? 22.971 16.489 9.853 1 98.16 200 ALA B N 1
ATOM 6134 C CA . ALA B 1 200 ? 22.02 17.433 10.433 1 98.16 200 ALA B CA 1
ATOM 6135 C C . ALA B 1 200 ? 21.765 18.605 9.491 1 98.16 200 ALA B C 1
ATOM 6137 O O . ALA B 1 200 ? 20.632 19.076 9.366 1 98.16 200 ALA B O 1
ATOM 6138 N N . GLY B 1 201 ? 22.856 19.111 8.936 1 97.45 201 GLY B N 1
ATOM 6139 C CA . GLY B 1 201 ? 22.707 20.184 7.966 1 97.45 201 GLY B CA 1
ATOM 6140 C C . GLY B 1 201 ? 21.854 19.797 6.773 1 97.45 201 GLY B C 1
ATOM 6141 O O . GLY B 1 201 ? 20.971 20.553 6.363 1 97.45 201 GLY B O 1
ATOM 6142 N N . ILE B 1 202 ? 22.088 18.596 6.197 1 98.51 202 ILE B N 1
ATOM 6143 C CA . ILE B 1 202 ? 21.305 18.095 5.072 1 98.51 202 ILE B CA 1
ATOM 6144 C C . ILE B 1 202 ? 19.849 17.916 5.495 1 98.51 202 ILE B C 1
ATOM 6146 O O . ILE B 1 202 ? 18.932 18.257 4.745 1 98.51 202 ILE B O 1
ATOM 6150 N N . ALA B 1 203 ? 19.615 17.405 6.689 1 98.33 203 ALA B N 1
ATOM 6151 C CA . ALA B 1 203 ? 18.271 17.128 7.188 1 98.33 203 ALA B CA 1
ATOM 6152 C C . ALA B 1 203 ? 17.446 18.408 7.28 1 98.33 203 ALA B C 1
ATOM 6154 O O . ALA B 1 203 ? 16.243 18.401 7.006 1 98.33 203 ALA B O 1
ATOM 6155 N N . ARG B 1 204 ? 18.011 19.503 7.615 1 96.01 204 ARG B N 1
ATOM 6156 C CA . ARG B 1 204 ? 17.297 20.761 7.806 1 96.01 204 ARG B CA 1
ATOM 6157 C C . ARG B 1 204 ? 16.867 21.355 6.469 1 96.01 204 ARG B C 1
ATOM 6159 O O . ARG B 1 204 ? 15.866 22.071 6.395 1 96.01 204 ARG B O 1
ATOM 6166 N N . GLU B 1 205 ? 17.753 21.185 5.492 1 96.88 205 GLU B N 1
ATOM 6167 C CA . GLU B 1 205 ? 17.493 21.685 4.145 1 96.88 205 GLU B CA 1
ATOM 6168 C C . GLU B 1 205 ? 17.889 20.657 3.089 1 96.88 205 GLU B C 1
ATOM 6170 O O . GLU B 1 205 ? 18.799 20.897 2.293 1 96.88 205 GLU B O 1
ATOM 6175 N N . PRO B 1 206 ? 17.125 19.592 3.026 1 98.17 206 PRO B N 1
ATOM 6176 C CA . PRO B 1 206 ? 17.534 18.509 2.128 1 98.17 206 PRO B CA 1
ATOM 6177 C C . PRO B 1 206 ? 17.501 18.917 0.657 1 98.17 206 PRO B C 1
ATOM 6179 O O . PRO B 1 206 ? 18.006 18.189 -0.201 1 98.17 206 PRO B O 1
ATOM 6182 N N . TRP B 1 207 ? 16.997 20.093 0.27 1 97.32 207 TRP B N 1
ATOM 6183 C CA . TRP B 1 207 ? 16.859 20.553 -1.108 1 97.32 207 TRP B CA 1
ATOM 6184 C C . TRP B 1 207 ? 18 21.492 -1.486 1 97.32 207 TRP B C 1
ATOM 6186 O O . TRP B 1 207 ? 18.079 21.954 -2.626 1 97.32 207 TRP B O 1
ATOM 6196 N N . ALA B 1 208 ? 18.892 21.793 -0.587 1 96.46 208 ALA B N 1
ATOM 6197 C CA . ALA B 1 208 ? 19.853 22.872 -0.804 1 96.46 208 ALA B CA 1
ATOM 6198 C C . ALA B 1 208 ? 20.874 22.491 -1.871 1 96.46 208 ALA B C 1
ATOM 6200 O O . ALA B 1 208 ? 21.164 23.282 -2.772 1 96.46 208 ALA B O 1
ATOM 6201 N N . HIS B 1 209 ? 21.47 21.252 -1.776 1 97.01 209 HIS B N 1
ATOM 6202 C CA . HIS B 1 209 ? 22.534 20.874 -2.699 1 97.01 209 HIS B CA 1
ATOM 6203 C C . HIS B 1 209 ? 22.414 19.41 -3.108 1 97.01 209 HIS B C 1
ATOM 6205 O O . HIS B 1 209 ? 23.383 18.652 -3.012 1 97.01 209 HIS B O 1
ATOM 6211 N N . PRO B 1 210 ? 21.292 18.974 -3.601 1 98.01 210 PRO B N 1
ATOM 6212 C CA . PRO B 1 210 ? 21.135 17.553 -3.921 1 98.01 210 PRO B CA 1
ATOM 6213 C C . PRO B 1 210 ? 22.024 17.107 -5.079 1 98.01 210 PRO B C 1
ATOM 6215 O O . PRO B 1 210 ? 22.533 15.983 -5.075 1 98.01 210 PRO B O 1
ATOM 6218 N N . GLN B 1 211 ? 22.284 17.976 -6.056 1 98.2 211 GLN B N 1
ATOM 6219 C CA . GLN B 1 211 ? 23.124 17.632 -7.198 1 98.2 211 GLN B CA 1
ATOM 6220 C C . GLN B 1 211 ? 24.567 17.386 -6.766 1 98.2 211 GLN B C 1
ATOM 6222 O O . GLN B 1 211 ? 25.208 16.443 -7.233 1 98.2 211 GLN B O 1
ATOM 6227 N N . ASP B 1 212 ? 25.053 18.265 -5.894 1 98.59 212 ASP B N 1
ATOM 6228 C CA . ASP B 1 212 ? 26.426 18.138 -5.414 1 98.59 212 ASP B CA 1
ATOM 6229 C C . ASP B 1 212 ? 26.607 16.857 -4.602 1 98.59 212 ASP B C 1
ATOM 6231 O O . ASP B 1 212 ? 27.594 16.139 -4.777 1 98.59 212 ASP B O 1
ATOM 6235 N N . LEU B 1 213 ? 25.65 16.625 -3.767 1 98.81 213 LEU B N 1
ATOM 6236 C CA . LEU B 1 213 ? 25.725 15.439 -2.92 1 98.81 213 LEU B CA 1
ATOM 6237 C C . LEU B 1 213 ? 25.671 14.167 -3.76 1 98.81 213 LEU B C 1
ATOM 6239 O O . LEU B 1 213 ? 26.426 13.224 -3.514 1 98.81 213 LEU B O 1
ATOM 6243 N N . PHE B 1 214 ? 24.786 14.112 -4.723 1 98.69 214 PHE B N 1
ATOM 6244 C CA . PHE B 1 214 ? 24.687 12.94 -5.585 1 98.69 214 PHE B CA 1
ATOM 6245 C C . PHE B 1 214 ? 25.947 12.78 -6.427 1 98.69 214 PHE B C 1
ATOM 6247 O O . PHE B 1 214 ? 26.396 11.658 -6.674 1 98.69 214 PHE B O 1
ATOM 6254 N N . ALA B 1 215 ? 26.517 13.881 -6.896 1 98.64 215 ALA B N 1
ATOM 6255 C CA . ALA B 1 215 ? 27.766 13.818 -7.65 1 98.64 215 ALA B CA 1
ATOM 6256 C C . ALA B 1 215 ? 28.88 13.194 -6.815 1 98.64 215 ALA B C 1
ATOM 6258 O O . ALA B 1 215 ? 29.701 12.433 -7.333 1 98.64 215 ALA B O 1
ATOM 6259 N N . LEU B 1 216 ? 28.918 13.561 -5.579 1 98.84 216 LEU B N 1
ATOM 6260 C CA . LEU B 1 216 ? 29.906 12.986 -4.673 1 98.84 216 LEU B CA 1
ATOM 6261 C C . LEU B 1 216 ? 29.683 11.486 -4.507 1 98.84 216 LEU B C 1
ATOM 6263 O O . LEU B 1 216 ? 30.643 10.716 -4.433 1 98.84 216 LEU B O 1
ATOM 6267 N N . PHE B 1 217 ? 28.46 11.076 -4.433 1 98.67 217 PHE B N 1
ATOM 6268 C CA . PHE B 1 217 ? 28.132 9.657 -4.367 1 98.67 217 PHE B CA 1
ATOM 6269 C C . PHE B 1 217 ? 28.63 8.927 -5.608 1 98.67 217 PHE B C 1
ATOM 6271 O O . PHE B 1 217 ? 29.231 7.856 -5.505 1 98.67 217 PHE B O 1
ATOM 6278 N N . GLU B 1 218 ? 28.405 9.49 -6.775 1 98 218 GLU B N 1
ATOM 6279 C CA . GLU B 1 218 ? 28.826 8.888 -8.037 1 98 218 GLU B CA 1
ATOM 6280 C C . GLU B 1 218 ? 30.346 8.778 -8.117 1 98 218 GLU B C 1
ATOM 6282 O O . GLU B 1 218 ? 30.875 7.817 -8.678 1 98 218 GLU B O 1
ATOM 6287 N N . GLU B 1 219 ? 30.959 9.786 -7.589 1 98.35 219 GLU B N 1
ATOM 6288 C CA . GLU B 1 219 ? 32.419 9.786 -7.579 1 98.35 219 GLU B CA 1
ATOM 6289 C C . GLU B 1 219 ? 32.965 8.689 -6.67 1 98.35 219 GLU B C 1
ATOM 6291 O O . GLU B 1 219 ? 33.915 7.992 -7.032 1 98.35 219 GLU B O 1
ATOM 6296 N N . ALA B 1 220 ? 32.343 8.553 -5.514 1 98.38 220 ALA B N 1
ATOM 6297 C CA . ALA B 1 220 ? 32.809 7.586 -4.524 1 98.38 220 ALA B CA 1
ATOM 6298 C C . ALA B 1 220 ? 32.494 6.158 -4.96 1 98.38 220 ALA B C 1
ATOM 6300 O O . ALA B 1 220 ? 33.262 5.233 -4.684 1 98.38 220 ALA B O 1
ATOM 6301 N N . TYR B 1 221 ? 31.39 5.983 -5.574 1 97.75 221 TYR B N 1
ATOM 6302 C CA . TYR B 1 221 ? 30.911 4.68 -6.022 1 97.75 221 TYR B CA 1
ATOM 6303 C C . TYR B 1 221 ? 30.464 4.734 -7.478 1 97.75 221 TYR B C 1
ATOM 6305 O O . TYR B 1 221 ? 29.266 4.715 -7.768 1 97.75 221 TYR B O 1
ATOM 6313 N N . PRO B 1 222 ? 31.345 4.696 -8.384 1 96.95 222 PRO B N 1
ATOM 6314 C CA . PRO B 1 222 ? 31.013 4.846 -9.803 1 96.95 222 PRO B CA 1
ATOM 6315 C C . PRO B 1 222 ? 30.238 3.653 -10.357 1 96.95 222 PRO B C 1
ATOM 6317 O O . PRO B 1 222 ? 30.442 2.52 -9.914 1 96.95 222 PRO B O 1
ATOM 6320 N N . GLN B 1 223 ? 29.376 3.868 -11.272 1 93.76 223 GLN B N 1
ATOM 6321 C CA . GLN B 1 223 ? 28.673 2.816 -11.999 1 93.76 223 GLN B CA 1
ATOM 6322 C C . GLN B 1 223 ? 29.645 1.968 -12.815 1 93.76 223 GLN B C 1
ATOM 6324 O O . GLN B 1 223 ? 30.38 2.492 -13.655 1 93.76 223 GLN B O 1
ATOM 6329 N N . PRO B 1 224 ? 29.594 0.734 -12.589 1 91.94 224 PRO B N 1
ATOM 6330 C CA . PRO B 1 224 ? 30.444 -0.115 -13.426 1 91.94 224 PRO B CA 1
ATOM 6331 C C . PRO B 1 224 ? 30.084 -0.033 -14.908 1 91.94 224 PRO B C 1
ATOM 6333 O O . PRO B 1 224 ? 28.906 0.085 -15.255 1 91.94 224 PRO B O 1
ATOM 6336 N N . LYS B 1 225 ? 31.05 -0.297 -15.805 1 86.29 225 LYS B N 1
ATOM 6337 C CA . LYS B 1 225 ? 30.876 -0.161 -17.248 1 86.29 225 LYS B CA 1
ATOM 6338 C C . LYS B 1 225 ? 29.972 -1.26 -17.798 1 86.29 225 LYS B C 1
ATOM 6340 O O . LYS B 1 225 ? 29.258 -1.05 -18.782 1 86.29 225 LYS B O 1
ATOM 6345 N N . ASP B 1 226 ? 29.931 -2.367 -17.128 1 79.27 226 ASP B N 1
ATOM 6346 C CA . ASP B 1 226 ? 29.158 -3.502 -17.625 1 79.27 226 ASP B CA 1
ATOM 6347 C C . ASP B 1 226 ? 27.72 -3.453 -17.113 1 79.27 226 ASP B C 1
ATOM 6349 O O . ASP B 1 226 ? 26.942 -4.381 -17.344 1 79.27 226 ASP B O 1
ATOM 6353 N N . GLY B 1 227 ? 27.458 -2.497 -16.318 1 80.27 227 GLY B N 1
ATOM 6354 C CA . GLY B 1 227 ? 26.088 -2.311 -15.866 1 80.27 227 GLY B CA 1
ATOM 6355 C C . GLY B 1 227 ? 25.794 -3.006 -14.55 1 80.27 227 GLY B C 1
ATOM 6356 O O . GLY B 1 227 ? 24.671 -2.94 -14.044 1 80.27 227 GLY B O 1
ATOM 6357 N N . ALA B 1 228 ? 26.786 -3.663 -13.996 1 85.63 228 ALA B N 1
ATOM 6358 C CA . ALA B 1 228 ? 26.593 -4.31 -12.701 1 85.63 228 ALA B CA 1
ATOM 6359 C C . ALA B 1 228 ? 26.283 -3.284 -11.616 1 85.63 228 ALA B C 1
ATOM 6361 O O . ALA B 1 228 ? 26.483 -2.083 -11.813 1 85.63 228 ALA B O 1
ATOM 6362 N N . ARG B 1 229 ? 25.832 -3.706 -10.503 1 90.16 229 ARG B N 1
ATOM 6363 C CA . ARG B 1 229 ? 25.529 -2.833 -9.373 1 90.16 229 ARG B CA 1
ATOM 6364 C C . ARG B 1 229 ? 26.787 -2.133 -8.87 1 90.16 229 ARG B C 1
ATOM 6366 O O . ARG B 1 229 ? 27.874 -2.714 -8.879 1 90.16 229 ARG B O 1
ATOM 6373 N N . ARG B 1 230 ? 26.592 -0.958 -8.328 1 93.82 230 ARG B N 1
ATOM 6374 C CA . ARG B 1 230 ? 27.685 -0.231 -7.689 1 93.82 230 ARG B CA 1
ATOM 6375 C C . ARG B 1 230 ? 28.19 -0.974 -6.457 1 93.82 230 ARG B C 1
ATOM 6377 O O . ARG B 1 230 ? 27.415 -1.638 -5.765 1 93.82 230 ARG B O 1
ATOM 6384 N N . GLU B 1 231 ? 29.424 -0.779 -6.169 1 93.1 231 GLU B N 1
ATOM 6385 C CA . GLU B 1 231 ? 29.975 -1.317 -4.93 1 93.1 231 GLU B CA 1
ATOM 6386 C C . GLU B 1 231 ? 29.708 -0.381 -3.754 1 93.1 231 GLU B C 1
ATOM 6388 O O . GLU B 1 231 ? 30.622 -0.055 -2.994 1 93.1 231 GLU B O 1
ATOM 6393 N N . ALA B 1 232 ? 28.525 0.081 -3.65 1 95.64 232 ALA B N 1
ATOM 6394 C CA . ALA B 1 232 ? 28.117 0.912 -2.52 1 95.64 232 ALA B CA 1
ATOM 6395 C C . ALA B 1 232 ? 27.807 0.058 -1.294 1 95.64 232 ALA B C 1
ATOM 6397 O O . ALA B 1 232 ? 27.317 -1.067 -1.421 1 95.64 232 ALA B O 1
ATOM 6398 N N . PRO B 1 233 ? 28.057 0.558 -0.113 1 96.1 233 PRO B N 1
ATOM 6399 C CA . PRO B 1 233 ? 27.868 -0.252 1.092 1 96.1 233 PRO B CA 1
ATOM 6400 C C . PRO B 1 233 ? 26.401 -0.576 1.362 1 96.1 233 PRO B C 1
ATOM 6402 O O . PRO B 1 233 ? 26.096 -1.568 2.03 1 96.1 233 PRO B O 1
ATOM 6405 N N . PHE B 1 234 ? 25.492 0.245 0.914 1 96.85 234 PHE B N 1
ATOM 6406 C CA . PHE B 1 234 ? 24.069 0.035 1.153 1 96.85 234 PHE B CA 1
ATOM 6407 C C . PHE B 1 234 ? 23.302 -0.024 -0.163 1 96.85 234 PHE B C 1
ATOM 6409 O O . PHE B 1 234 ? 23.555 0.77 -1.071 1 96.85 234 PHE B O 1
ATOM 6416 N N . VAL B 1 235 ? 22.428 -0.987 -0.264 1 95.6 235 VAL B N 1
ATOM 6417 C CA . VAL B 1 235 ? 21.496 -1.106 -1.38 1 95.6 235 VAL B CA 1
ATOM 6418 C C . VAL B 1 235 ? 20.065 -1.18 -0.854 1 95.6 235 VAL B C 1
ATOM 6420 O O . VAL B 1 235 ? 19.825 -1.695 0.241 1 95.6 235 VAL B O 1
ATOM 6423 N N . PRO B 1 236 ? 19.042 -0.685 -1.561 1 96.81 236 PRO B N 1
ATOM 6424 C CA . PRO B 1 236 ? 19.228 0.044 -2.818 1 96.81 236 PRO B CA 1
ATOM 6425 C C . PRO B 1 236 ? 19.736 1.468 -2.605 1 96.81 236 PRO B C 1
ATOM 6427 O O . PRO B 1 236 ? 19.646 2 -1.495 1 96.81 236 PRO B O 1
ATOM 6430 N N . TYR B 1 237 ? 20.403 2.034 -3.596 1 97.65 237 TYR B N 1
ATOM 6431 C CA . TYR B 1 237 ? 20.87 3.415 -3.629 1 97.65 237 TYR B CA 1
ATOM 6432 C C . TYR B 1 237 ? 20.203 4.19 -4.76 1 97.65 237 TYR B C 1
ATOM 6434 O O . TYR B 1 237 ? 19.504 3.607 -5.592 1 97.65 237 TYR B O 1
ATOM 6442 N N . LEU B 1 238 ? 20.304 5.497 -4.812 1 97.47 238 LEU B N 1
ATOM 6443 C CA . LEU B 1 238 ? 19.764 6.338 -5.875 1 97.47 238 LEU B CA 1
ATOM 6444 C C . LEU B 1 238 ? 20.499 6.094 -7.188 1 97.47 238 LEU B C 1
ATOM 6446 O O . LEU B 1 238 ? 21.73 6.027 -7.213 1 97.47 238 LEU B O 1
ATOM 6450 N N . ALA B 1 239 ? 19.745 5.981 -8.251 1 96.1 239 ALA B N 1
ATOM 6451 C CA . ALA B 1 239 ? 20.316 5.818 -9.586 1 96.1 239 ALA B CA 1
ATOM 6452 C C . ALA B 1 239 ? 20.312 7.14 -10.349 1 96.1 239 ALA B C 1
ATOM 6454 O O . ALA B 1 239 ? 21.001 7.281 -11.362 1 96.1 239 ALA B O 1
ATOM 6455 N N . TRP B 1 240 ? 19.539 8.119 -9.845 1 95.93 240 TRP B N 1
ATOM 6456 C CA . TRP B 1 240 ? 19.404 9.435 -10.462 1 95.93 240 TRP B CA 1
ATOM 6457 C C . TRP B 1 240 ? 19.491 10.539 -9.414 1 95.93 240 TRP B C 1
ATOM 6459 O O . TRP B 1 240 ? 19.21 10.309 -8.236 1 95.93 240 TRP B O 1
ATOM 6469 N N . THR B 1 241 ? 19.868 11.735 -9.858 1 97.33 241 THR B N 1
ATOM 6470 C CA . THR B 1 241 ? 19.873 12.888 -8.964 1 97.33 241 THR B CA 1
ATOM 6471 C C . THR B 1 241 ? 18.472 13.16 -8.424 1 97.33 241 THR B C 1
ATOM 6473 O O . THR B 1 241 ? 17.525 13.325 -9.195 1 97.33 241 THR B O 1
ATOM 6476 N N . PRO B 1 242 ? 18.296 13.161 -7.122 1 97.65 242 PRO B N 1
ATOM 6477 C CA . PRO B 1 242 ? 16.984 13.493 -6.562 1 97.65 242 PRO B CA 1
ATOM 6478 C C . PRO B 1 242 ? 16.728 14.998 -6.512 1 97.65 242 PRO B C 1
ATOM 6480 O O . PRO B 1 242 ? 17.674 15.789 -6.516 1 97.65 242 PRO B O 1
ATOM 6483 N N . PRO B 1 243 ? 15.47 15.414 -6.487 1 97.35 243 PRO B N 1
ATOM 6484 C CA . PRO B 1 243 ? 15.188 16.833 -6.255 1 97.35 243 PRO B CA 1
ATOM 6485 C C . PRO B 1 243 ? 15.569 17.288 -4.848 1 97.35 243 PRO B C 1
ATOM 6487 O O . PRO B 1 243 ? 15.796 18.479 -4.621 1 97.35 243 PRO B O 1
ATOM 6490 N N . ASP B 1 244 ? 15.574 16.408 -3.962 1 98.23 244 ASP B N 1
ATOM 6491 C CA . ASP B 1 244 ? 15.978 16.615 -2.575 1 98.23 244 ASP B CA 1
ATOM 6492 C C . ASP B 1 244 ? 16.278 15.286 -1.886 1 98.23 244 ASP B C 1
ATOM 6494 O O . ASP B 1 244 ? 15.992 14.219 -2.433 1 98.23 244 ASP B O 1
ATOM 6498 N N . PHE B 1 245 ? 16.877 15.322 -0.714 1 98.62 245 PHE B N 1
ATOM 6499 C CA . PHE B 1 245 ? 17.185 14.125 0.06 1 98.62 245 PHE B CA 1
ATOM 6500 C C . PHE B 1 245 ? 16.223 13.977 1.233 1 98.62 245 PHE B C 1
ATOM 6502 O O . PHE B 1 245 ? 16.573 13.39 2.259 1 98.62 245 PHE B O 1
ATOM 6509 N N . ALA B 1 246 ? 14.983 14.574 1.113 1 98.51 246 ALA B N 1
ATOM 6510 C CA . ALA B 1 246 ? 13.996 14.453 2.183 1 98.51 246 ALA B CA 1
ATOM 6511 C C . ALA B 1 246 ? 13.665 12.989 2.46 1 98.51 246 ALA B C 1
ATOM 6513 O O . ALA B 1 246 ? 13.649 12.166 1.542 1 98.51 246 ALA B O 1
ATOM 6514 N N . LEU B 1 247 ? 13.507 12.668 3.716 1 98.68 247 LEU B N 1
ATOM 6515 C CA . LEU B 1 247 ? 12.988 11.369 4.129 1 98.68 247 LEU B CA 1
ATOM 6516 C C . LEU B 1 247 ? 11.517 11.471 4.519 1 98.68 247 LEU B C 1
ATOM 6518 O O . LEU B 1 247 ? 11.16 12.233 5.42 1 98.68 247 LEU B O 1
ATOM 6522 N N . SER B 1 248 ? 10.696 10.771 3.787 1 98.03 248 SER B N 1
ATOM 6523 C CA . SER B 1 248 ? 9.254 10.785 4.015 1 98.03 248 SER B CA 1
ATOM 6524 C C . SER B 1 248 ? 8.699 9.37 4.131 1 98.03 248 SER B C 1
ATOM 6526 O O . SER B 1 248 ? 9.132 8.466 3.412 1 98.03 248 SER B O 1
ATOM 6528 N N . LEU B 1 249 ? 7.816 9.144 5.034 1 98.41 249 LEU B N 1
ATOM 6529 C CA . LEU B 1 249 ? 7.162 7.85 5.198 1 98.41 249 LEU B CA 1
ATOM 6530 C C . LEU B 1 249 ? 5.645 7.999 5.156 1 98.41 249 LEU B C 1
ATOM 6532 O O . LEU B 1 249 ? 5.097 8.973 5.678 1 98.41 249 LEU B O 1
ATOM 6536 N N . CYS B 1 250 ? 5.024 7.086 4.525 1 97.88 250 CYS B N 1
ATOM 6537 C CA . CYS B 1 250 ? 3.569 7.002 4.463 1 97.88 250 CYS B CA 1
ATOM 6538 C C . CYS B 1 250 ? 3.028 6.096 5.563 1 97.88 250 CYS B C 1
ATOM 6540 O O . CYS B 1 250 ? 3.593 5.035 5.833 1 97.88 250 CYS B O 1
ATOM 6542 N N . PHE B 1 251 ? 1.978 6.5 6.211 1 98.08 251 PHE B N 1
ATOM 6543 C CA . PHE B 1 251 ? 1.297 5.754 7.262 1 98.08 251 PHE B CA 1
ATOM 6544 C C . PHE B 1 251 ? -0.172 5.547 6.915 1 98.08 251 PHE B C 1
ATOM 6546 O O . PHE B 1 251 ? -0.779 6.38 6.238 1 98.08 251 PHE B O 1
ATOM 6553 N N . ALA B 1 252 ? -0.729 4.462 7.338 1 97.53 252 ALA B N 1
ATOM 6554 C CA . ALA B 1 252 ? -2.128 4.128 7.084 1 97.53 252 ALA B CA 1
ATOM 6555 C C . ALA B 1 252 ? -2.715 3.314 8.234 1 97.53 252 ALA B C 1
ATOM 6557 O O . ALA B 1 252 ? -2.08 3.157 9.279 1 97.53 252 ALA B O 1
ATOM 6558 N N . GLY B 1 253 ? -4.022 2.858 8.13 1 96.64 253 GLY B N 1
ATOM 6559 C CA . GLY B 1 253 ? -4.744 2.144 9.171 1 96.64 253 GLY B CA 1
ATOM 6560 C C . GLY B 1 253 ? -5.726 3.022 9.924 1 96.64 253 GLY B C 1
ATOM 6561 O O . GLY B 1 253 ? -5.893 4.199 9.596 1 96.64 253 GLY B O 1
ATOM 6562 N N . GLY B 1 254 ? -6.452 2.473 10.855 1 96.89 254 GLY B N 1
ATOM 6563 C CA . GLY B 1 254 ? -7.339 3.191 11.756 1 96.89 254 GLY B CA 1
ATOM 6564 C C . GLY B 1 254 ? -8.511 3.841 11.047 1 96.89 254 GLY B C 1
ATOM 6565 O O . GLY B 1 254 ? -9.127 4.769 11.576 1 96.89 254 GLY B O 1
ATOM 6566 N N . GLY B 1 255 ? -8.713 3.488 9.812 1 97.26 255 GLY B N 1
ATOM 6567 C CA . GLY B 1 255 ? -9.819 4.067 9.066 1 97.26 255 GLY B CA 1
ATOM 6568 C C . GLY B 1 255 ? -9.408 5.255 8.216 1 97.26 255 GLY B C 1
ATOM 6569 O O . GLY B 1 255 ? -10.26 5.956 7.667 1 97.26 255 GLY B O 1
ATOM 6570 N N . VAL B 1 256 ? -8.115 5.446 8.107 1 97.88 256 VAL B N 1
ATOM 6571 C CA . VAL B 1 256 ? -7.644 6.613 7.368 1 97.88 256 VAL B CA 1
ATOM 6572 C C . VAL B 1 256 ? -7.888 6.412 5.874 1 97.88 256 VAL B C 1
ATOM 6574 O O . VAL B 1 256 ? -7.405 5.442 5.285 1 97.88 256 VAL B O 1
ATOM 6577 N N . TYR B 1 257 ? -8.607 7.266 5.274 1 97.55 257 TYR B N 1
ATOM 6578 C CA . TYR B 1 257 ? -8.936 7.285 3.853 1 97.55 257 TYR B CA 1
ATOM 6579 C C . TYR B 1 257 ? -9.61 8.596 3.466 1 97.55 257 TYR B C 1
ATOM 6581 O O . TYR B 1 257 ? -10.65 8.954 4.022 1 97.55 257 TYR B O 1
ATOM 6589 N N . ALA B 1 258 ? -8.959 9.383 2.515 1 97.16 258 ALA B N 1
ATOM 6590 C CA . ALA B 1 258 ? -9.493 10.666 2.067 1 97.16 258 ALA B CA 1
ATOM 6591 C C . ALA B 1 258 ? -9.517 11.679 3.208 1 97.16 258 ALA B C 1
ATOM 6593 O O . ALA B 1 258 ? -10.578 12.198 3.564 1 97.16 258 ALA B O 1
ATOM 6594 N N . ASN B 1 259 ? -8.348 11.963 3.616 1 98.07 259 ASN B N 1
ATOM 6595 C CA . ASN B 1 259 ? -8.169 12.853 4.758 1 98.07 259 ASN B CA 1
ATOM 6596 C C . ASN B 1 259 ? -8.743 14.24 4.483 1 98.07 259 ASN B C 1
ATOM 6598 O O . ASN B 1 259 ? -8.567 14.784 3.392 1 98.07 259 ASN B O 1
ATOM 6602 N N . GLY B 1 260 ? -9.41 14.77 5.509 1 97.37 260 GLY B N 1
ATOM 6603 C CA . GLY B 1 260 ? -9.804 16.17 5.476 1 97.37 260 GLY B CA 1
ATOM 6604 C C . GLY B 1 260 ? -8.756 17.099 6.059 1 97.37 260 GLY B C 1
ATOM 6605 O O . GLY B 1 260 ? -7.636 17.177 5.55 1 97.37 260 GLY B O 1
ATOM 6606 N N . ARG B 1 261 ? -9.114 17.742 7.134 1 98.03 261 ARG B N 1
ATOM 6607 C CA . ARG B 1 261 ? -8.23 18.667 7.835 1 98.03 261 ARG B CA 1
ATOM 6608 C C . ARG B 1 261 ? -7.43 17.947 8.915 1 98.03 261 ARG B C 1
ATOM 6610 O O . ARG B 1 261 ? -7.947 17.051 9.585 1 98.03 261 ARG B O 1
ATOM 6617 N N . PHE B 1 262 ? -6.191 18.327 9.06 1 98.59 262 PHE B N 1
ATOM 6618 C CA . PHE B 1 262 ? -5.322 17.784 10.097 1 98.59 262 PHE B CA 1
ATOM 6619 C C . PHE B 1 262 ? -5.265 18.718 11.299 1 98.59 262 PHE B C 1
ATOM 6621 O O . PHE B 1 262 ? -5.077 19.926 11.145 1 98.59 262 PHE B O 1
ATOM 6628 N N . MET B 1 263 ? -5.488 18.181 12.5 1 98.45 263 MET B N 1
ATOM 6629 C CA . MET B 1 263 ? -5.323 18.889 13.766 1 98.45 263 MET B CA 1
ATOM 6630 C C . MET B 1 263 ? -4.575 18.028 14.778 1 98.45 263 MET B C 1
ATOM 6632 O O . MET B 1 263 ? -4.806 16.82 14.863 1 98.45 263 MET B O 1
ATOM 6636 N N . PHE B 1 264 ? -3.66 18.646 15.503 1 98.49 264 PHE B N 1
ATOM 6637 C CA . PHE B 1 264 ? -2.933 17.935 16.548 1 98.49 264 PHE B CA 1
ATOM 6638 C C . PHE B 1 264 ? -3.476 18.296 17.926 1 98.49 264 PHE B C 1
ATOM 6640 O O . PHE B 1 264 ? -3.809 19.454 18.184 1 98.49 264 PHE B O 1
ATOM 6647 N N . ASP B 1 265 ? -3.545 17.295 18.789 1 98.39 265 ASP B N 1
ATOM 6648 C CA . ASP B 1 265 ? -3.86 17.606 20.18 1 98.39 265 ASP B CA 1
ATOM 6649 C C . ASP B 1 265 ? -2.599 17.964 20.963 1 98.39 265 ASP B C 1
ATOM 6651 O O . ASP B 1 265 ? -1.505 18.018 20.397 1 98.39 265 ASP B O 1
ATOM 6655 N N . ALA B 1 266 ? -2.711 18.275 22.23 1 97.14 266 ALA B N 1
ATOM 6656 C CA . ALA B 1 266 ? -1.625 18.807 23.049 1 97.14 266 ALA B CA 1
ATOM 6657 C C . ALA B 1 266 ? -0.496 17.789 23.191 1 97.14 266 ALA B C 1
ATOM 6659 O O . ALA B 1 266 ? 0.641 18.153 23.501 1 97.14 266 ALA B O 1
ATOM 6660 N N . ASP B 1 267 ? -0.805 16.485 22.943 1 97.08 267 ASP B N 1
ATOM 6661 C CA . ASP B 1 267 ? 0.198 15.429 23.034 1 97.08 267 ASP B CA 1
ATOM 6662 C C . ASP B 1 267 ? 0.802 15.125 21.665 1 97.08 267 ASP B C 1
ATOM 6664 O O . ASP B 1 267 ? 1.614 14.207 21.529 1 97.08 267 ASP B O 1
ATOM 6668 N N . GLY B 1 268 ? 0.377 15.841 20.68 1 97.69 268 GLY B N 1
ATOM 6669 C CA . GLY B 1 268 ? 0.932 15.703 19.343 1 97.69 268 GLY B CA 1
ATOM 6670 C C . GLY B 1 268 ? 0.246 14.629 18.52 1 97.69 268 GLY B C 1
ATOM 6671 O O . GLY B 1 268 ? 0.71 14.281 17.432 1 97.69 268 GLY B O 1
ATOM 6672 N N . ASN B 1 269 ? -0.88 14.032 19.055 1 98.7 269 ASN B N 1
ATOM 6673 C CA . ASN B 1 269 ? -1.636 13.082 18.246 1 98.7 269 ASN B CA 1
ATOM 6674 C C . ASN B 1 269 ? -2.392 13.783 17.12 1 98.7 269 ASN B C 1
ATOM 6676 O O . ASN B 1 269 ? -2.94 14.868 17.317 1 98.7 269 ASN B O 1
ATOM 6680 N N . LEU B 1 270 ? -2.434 13.143 16.014 1 98.76 270 LEU B N 1
ATOM 6681 C CA . LEU B 1 270 ? -3.165 13.658 14.862 1 98.76 270 LEU B CA 1
ATOM 6682 C C . LEU B 1 270 ? -4.642 13.288 14.945 1 98.76 270 LEU B C 1
ATOM 6684 O O . LEU B 1 270 ? -4.984 12.146 15.261 1 98.76 270 LEU B O 1
ATOM 6688 N N . TRP B 1 271 ? -5.499 14.213 14.66 1 98.82 271 TRP B N 1
ATOM 6689 C CA . TRP B 1 271 ? -6.928 14.01 14.449 1 98.82 271 TRP B CA 1
ATOM 6690 C C . TRP B 1 271 ? -7.343 14.467 13.054 1 98.82 271 TRP B C 1
ATOM 6692 O O . TRP B 1 271 ? -6.901 15.516 12.581 1 98.82 271 TRP B O 1
ATOM 6702 N N . SER B 1 272 ? -8.192 13.716 12.422 1 98.65 272 SER B N 1
ATOM 6703 C CA . SER B 1 272 ? -8.711 14.096 11.112 1 98.65 272 SER B CA 1
ATOM 6704 C C . SER B 1 272 ? -10.039 13.404 10.822 1 98.65 272 SER B C 1
ATOM 6706 O O . SER B 1 272 ? -10.2 12.215 11.105 1 98.65 272 SER B O 1
ATOM 6708 N N . GLY B 1 273 ? -10.994 14.175 10.358 1 98.09 273 GLY B N 1
ATOM 6709 C CA . GLY B 1 273 ? -12.163 13.563 9.748 1 98.09 273 GLY B CA 1
ATOM 6710 C C . GLY B 1 273 ? -11.883 12.976 8.378 1 98.09 273 GLY B C 1
ATOM 6711 O O . GLY B 1 273 ? -11.05 13.495 7.632 1 98.09 273 GLY B O 1
ATOM 6712 N N . GLN B 1 274 ? -12.57 11.932 8.037 1 97.82 274 GLN B N 1
ATOM 6713 C CA . GLN B 1 274 ? -12.361 11.24 6.77 1 97.82 274 GLN B CA 1
ATOM 6714 C C . GLN B 1 274 ? -13.568 11.4 5.85 1 97.82 274 GLN B C 1
ATOM 6716 O O . GLN B 1 274 ? -14.709 11.21 6.275 1 97.82 274 GLN B O 1
ATOM 6721 N N . ASN B 1 275 ? -13.324 11.738 4.587 1 96.02 275 ASN B N 1
ATOM 6722 C CA . ASN B 1 275 ? -14.41 11.944 3.634 1 96.02 275 ASN B CA 1
ATOM 6723 C C . ASN B 1 275 ? -15.143 10.64 3.331 1 96.02 275 ASN B C 1
ATOM 6725 O O . ASN B 1 275 ? -16.369 10.627 3.208 1 96.02 275 ASN B O 1
ATOM 6729 N N . TRP B 1 276 ? -14.378 9.641 3.191 1 95.97 276 TRP B N 1
ATOM 6730 C CA . TRP B 1 276 ? -14.911 8.342 2.793 1 95.97 276 TRP B CA 1
ATOM 6731 C C . TRP B 1 276 ? -14.292 7.222 3.622 1 95.97 276 TRP B C 1
ATOM 6733 O O . TRP B 1 276 ? -13.404 7.467 4.443 1 95.97 276 TRP B O 1
ATOM 6743 N N . MET B 1 277 ? -14.802 6.003 3.456 1 96.1 277 MET B N 1
ATOM 6744 C CA . MET B 1 277 ? -14.351 4.843 4.221 1 96.1 277 MET B CA 1
ATOM 6745 C C . MET B 1 277 ? -13.444 3.955 3.377 1 96.1 277 MET B C 1
ATOM 6747 O O . MET B 1 277 ? -13.714 3.727 2.197 1 96.1 277 MET B O 1
ATOM 6751 N N . PRO B 1 278 ? -12.333 3.4 3.993 1 97.05 278 PRO B N 1
ATOM 6752 C CA . PRO B 1 278 ? -11.501 2.457 3.242 1 97.05 278 PRO B CA 1
ATOM 6753 C C . PRO B 1 278 ? -12.295 1.268 2.705 1 97.05 278 PRO B C 1
ATOM 6755 O O . PRO B 1 278 ? -13.159 0.732 3.403 1 97.05 278 PRO B O 1
ATOM 6758 N N . GLY B 1 279 ? -11.982 0.918 1.498 1 96.56 279 GLY B N 1
ATOM 6759 C CA . GLY B 1 279 ? -12.632 -0.234 0.893 1 96.56 279 GLY B CA 1
ATOM 6760 C C . GLY B 1 279 ? -13.957 0.104 0.237 1 96.56 279 GLY B C 1
ATOM 6761 O O . GLY B 1 279 ? -14.566 -0.745 -0.418 1 96.56 279 GLY B O 1
ATOM 6762 N N . SER B 1 280 ? -14.446 1.343 0.401 1 96.58 280 SER B N 1
ATOM 6763 C CA . SER B 1 280 ? -15.698 1.758 -0.223 1 96.58 280 SER B CA 1
ATOM 6764 C C . SER B 1 280 ? -15.474 2.205 -1.664 1 96.58 280 SER B C 1
ATOM 6766 O O . SER B 1 280 ? -14.406 2.719 -2.002 1 96.58 280 SER B O 1
ATOM 6768 N N . GLN B 1 281 ? -16.39 1.979 -2.498 1 95.11 281 GLN B N 1
ATOM 6769 C CA . GLN B 1 281 ? -16.441 2.545 -3.842 1 95.11 281 GLN B CA 1
ATOM 6770 C C . GLN B 1 281 ? -17.029 3.953 -3.824 1 95.11 281 GLN B C 1
ATOM 6772 O O . GLN B 1 281 ? -18.032 4.221 -4.489 1 95.11 281 GLN B O 1
ATOM 6777 N N . SER B 1 282 ? -16.362 4.857 -3.091 1 92.9 282 SER B N 1
ATOM 6778 C CA . SER B 1 282 ? -16.899 6.189 -2.832 1 92.9 282 SER B CA 1
ATOM 6779 C C . SER B 1 282 ? -16.254 7.232 -3.739 1 92.9 282 SER B C 1
ATOM 6781 O O . SER B 1 282 ? -15.141 7.031 -4.23 1 92.9 282 SER B O 1
ATOM 6783 N N . GLY B 1 283 ? -16.899 8.305 -3.946 1 89.45 283 GLY B N 1
ATOM 6784 C CA . GLY B 1 283 ? -16.546 9.506 -4.686 1 89.45 283 GLY B CA 1
ATOM 6785 C C . GLY B 1 283 ? -17.541 10.636 -4.5 1 89.45 283 GLY B C 1
ATOM 6786 O O . GLY B 1 283 ? -18.359 10.604 -3.578 1 89.45 283 GLY B O 1
ATOM 6787 N N . VAL B 1 284 ? -17.467 11.576 -5.323 1 87.32 284 VAL B N 1
ATOM 6788 C CA . VAL B 1 284 ? -18.317 12.754 -5.189 1 87.32 284 VAL B CA 1
ATOM 6789 C C . VAL B 1 284 ? -19.73 12.429 -5.666 1 87.32 284 VAL B C 1
ATOM 6791 O O . VAL B 1 284 ? -20.684 13.135 -5.329 1 87.32 284 VAL B O 1
ATOM 6794 N N . ARG B 1 285 ? -19.903 11.294 -6.332 1 81.96 285 ARG B N 1
ATOM 6795 C CA . ARG B 1 285 ? -21.2 10.916 -6.882 1 81.96 285 ARG B CA 1
ATOM 6796 C C . ARG B 1 285 ? -21.964 10.018 -5.914 1 81.96 285 ARG B C 1
ATOM 6798 O O . ARG B 1 285 ? -23.18 10.151 -5.764 1 81.96 285 ARG B O 1
ATOM 6805 N N . LYS B 1 286 ? -21.249 9.04 -5.387 1 83.86 286 LYS B N 1
ATOM 6806 C CA . LYS B 1 286 ? -21.734 8.123 -4.359 1 83.86 286 LYS B CA 1
ATOM 6807 C C . LYS B 1 286 ? -20.774 8.067 -3.175 1 83.86 286 LYS B C 1
ATOM 6809 O O . LYS B 1 286 ? -19.566 7.896 -3.355 1 83.86 286 LYS B O 1
ATOM 6814 N N . SER B 1 287 ? -21.463 8.365 -2.039 1 82.77 287 SER B N 1
ATOM 6815 C CA . SER B 1 287 ? -20.556 8.45 -0.9 1 82.77 287 SER B CA 1
ATOM 6816 C C . SER B 1 287 ? -20.936 7.45 0.187 1 82.77 287 SER B C 1
ATOM 6818 O O . SER B 1 287 ? -22.115 7.3 0.514 1 82.77 287 SER B O 1
ATOM 6820 N N . ILE B 1 288 ? -20.047 6.649 0.462 1 87.58 288 ILE B N 1
ATOM 6821 C CA . ILE B 1 288 ? -20.07 5.9 1.714 1 87.58 288 ILE B CA 1
ATOM 6822 C C . ILE B 1 288 ? -19.017 6.459 2.669 1 87.58 288 ILE B C 1
ATOM 6824 O O . ILE B 1 288 ? -17.825 6.179 2.521 1 87.58 288 ILE B O 1
ATOM 6828 N N . GLY B 1 289 ? -19.501 7.004 3.631 1 82.74 289 GLY B N 1
ATOM 6829 C CA . GLY B 1 289 ? -18.467 7.922 4.082 1 82.74 289 GLY B CA 1
ATOM 6830 C C . GLY B 1 289 ? -17.699 7.409 5.285 1 82.74 289 GLY B C 1
ATOM 6831 O O . GLY B 1 289 ? -18.098 6.425 5.91 1 82.74 289 GLY B O 1
ATOM 6832 N N . GLY B 1 290 ? -16.726 8.358 5.921 1 94.51 290 GLY B N 1
ATOM 6833 C CA . GLY B 1 290 ? -15.805 7.928 6.961 1 94.51 290 GLY B CA 1
ATOM 6834 C C . GLY B 1 290 ? -16.059 8.6 8.297 1 94.51 290 GLY B C 1
ATOM 6835 O O . GLY B 1 290 ? -16.972 9.418 8.423 1 94.51 290 GLY B O 1
ATOM 6836 N N . GLY B 1 291 ? -15.373 8.076 9.302 1 97.41 291 GLY B N 1
ATOM 6837 C CA . GLY B 1 291 ? -15.391 8.654 10.636 1 97.41 291 GLY B CA 1
ATOM 6838 C C . GLY B 1 291 ? -14.196 9.545 10.917 1 97.41 291 GLY B C 1
ATOM 6839 O O . GLY B 1 291 ? -13.8 10.347 10.069 1 97.41 291 GLY B O 1
ATOM 6840 N N . VAL B 1 292 ? -13.728 9.463 12.164 1 98.66 292 VAL B N 1
ATOM 6841 C CA . VAL B 1 292 ? -12.622 10.294 12.627 1 98.66 292 VAL B CA 1
ATOM 6842 C C . VAL B 1 292 ? -11.432 9.412 12.997 1 98.66 292 VAL B C 1
ATOM 6844 O O . VAL B 1 292 ? -11.592 8.393 13.673 1 98.66 292 VAL B O 1
ATOM 6847 N N . VAL B 1 293 ? -10.292 9.811 12.601 1 98.71 293 VAL B N 1
ATOM 6848 C CA . VAL B 1 293 ? -9.122 8.995 12.91 1 98.71 293 VAL B CA 1
ATOM 6849 C C . VAL B 1 293 ? -8.237 9.723 13.92 1 98.71 293 VAL B C 1
ATOM 6851 O O . VAL B 1 293 ? -8.269 10.952 14.01 1 98.71 293 VAL B O 1
ATOM 6854 N N . LYS B 1 294 ? -7.474 8.95 14.646 1 98.78 294 LYS B N 1
ATOM 6855 C CA . LYS B 1 294 ? -6.443 9.402 15.576 1 98.78 294 LYS B CA 1
ATOM 6856 C C . LYS B 1 294 ? -5.155 8.604 15.399 1 98.78 294 LYS B C 1
ATOM 6858 O O . LYS B 1 294 ? -5.188 7.376 15.301 1 98.78 294 LYS B O 1
ATOM 6863 N N . PHE B 1 295 ? -4.044 9.271 15.365 1 98.76 295 PHE B N 1
ATOM 6864 C CA . PHE B 1 295 ? -2.739 8.633 15.245 1 98.76 295 PHE B CA 1
ATOM 6865 C C . PHE B 1 295 ? -1.761 9.204 16.264 1 98.76 295 PHE B C 1
ATOM 6867 O O . PHE B 1 295 ? -1.779 10.405 16.545 1 98.76 295 PHE B O 1
ATOM 6874 N N . THR B 1 296 ? -0.889 8.358 16.748 1 98.74 296 THR B N 1
ATOM 6875 C CA . THR B 1 296 ? 0.232 8.835 17.551 1 98.74 296 THR B CA 1
ATOM 6876 C C . THR B 1 296 ? 1.209 9.636 16.694 1 98.74 296 THR B C 1
ATOM 6878 O O . THR B 1 296 ? 1.167 9.564 15.464 1 98.74 296 THR B O 1
ATOM 6881 N N . PRO B 1 297 ? 2.088 10.411 17.35 1 98.3 297 PRO B N 1
ATOM 6882 C CA . PRO B 1 297 ? 3.038 11.237 16.601 1 98.3 297 PRO B CA 1
ATOM 6883 C C . PRO B 1 297 ? 3.999 10.408 15.751 1 98.3 297 PRO B C 1
ATOM 6885 O O . PRO B 1 297 ? 4.673 10.948 14.87 1 98.3 297 PRO B O 1
ATOM 6888 N N . ASN B 1 298 ? 4.146 9.115 16.02 1 97.78 298 ASN B N 1
ATOM 6889 C CA . ASN B 1 298 ? 5.026 8.272 15.217 1 97.78 298 ASN B CA 1
ATOM 6890 C C . ASN B 1 298 ? 4.234 7.382 14.264 1 97.78 298 ASN B C 1
ATOM 6892 O O . ASN B 1 298 ? 4.759 6.393 13.751 1 97.78 298 ASN B O 1
ATOM 6896 N N . GLY B 1 299 ? 2.911 7.658 14.097 1 97.5 299 GLY B N 1
ATOM 6897 C CA . GLY B 1 299 ? 2.164 7.115 12.974 1 97.5 299 GLY B CA 1
ATOM 6898 C C . GLY B 1 299 ? 1.401 5.85 13.32 1 97.5 299 GLY B C 1
ATOM 6899 O O . GLY B 1 299 ? 0.975 5.112 12.43 1 97.5 299 GLY B O 1
ATOM 6900 N N . ILE B 1 300 ? 1.139 5.493 14.586 1 97.94 300 ILE B N 1
ATOM 6901 C CA . ILE B 1 300 ? 0.377 4.322 15.004 1 97.94 300 ILE B CA 1
ATOM 6902 C C . ILE B 1 300 ? -1.104 4.68 15.111 1 97.94 300 ILE B C 1
ATOM 6904 O O . ILE B 1 300 ? -1.473 5.611 15.832 1 97.94 300 ILE B O 1
ATOM 6908 N N . PRO B 1 301 ? -1.946 4 14.419 1 98.03 301 PRO B N 1
ATOM 6909 C CA . PRO B 1 301 ? -3.375 4.301 14.526 1 98.03 301 PRO B CA 1
ATOM 6910 C C . PRO B 1 301 ? -3.94 4 15.913 1 98.03 301 PRO B C 1
ATOM 6912 O O . PRO B 1 301 ? -3.633 2.957 16.495 1 98.03 301 PRO B O 1
ATOM 6915 N N . LEU B 1 302 ? -4.752 4.849 16.447 1 98.45 302 LEU B N 1
ATOM 6916 C CA . LEU B 1 302 ? -5.438 4.684 17.724 1 98.45 302 LEU B CA 1
ATOM 6917 C C . LEU B 1 302 ? -6.944 4.562 17.52 1 98.45 302 LEU B C 1
ATOM 6919 O O . LEU B 1 302 ? -7.672 4.19 18.444 1 98.45 302 LEU B O 1
ATOM 6923 N N . SER B 1 303 ? -7.426 4.885 16.365 1 98.47 303 SER B N 1
ATOM 6924 C CA . SER B 1 303 ? -8.828 4.714 16 1 98.47 303 SER B CA 1
ATOM 6925 C C . SER B 1 303 ? -9.086 3.323 15.431 1 98.47 303 SER B C 1
ATOM 6927 O O . SER B 1 303 ? -8.159 2.655 14.967 1 98.47 303 SER B O 1
ATOM 6929 N N . PRO B 1 304 ? -10.365 2.884 15.455 1 96.91 304 PRO B N 1
ATOM 6930 C CA . PRO B 1 304 ? -10.694 1.569 14.9 1 96.91 304 PRO B CA 1
ATOM 6931 C C . PRO B 1 304 ? -10.438 1.481 13.397 1 96.91 304 PRO B C 1
ATOM 6933 O O . PRO B 1 304 ? -10.545 2.486 12.689 1 96.91 304 PRO B O 1
ATOM 6936 N N . PRO B 1 305 ? -10.132 0.274 12.963 1 96.75 305 PRO B N 1
ATOM 6937 C CA . PRO B 1 305 ? -9.937 0.119 11.519 1 96.75 305 PRO B CA 1
ATOM 6938 C C . PRO B 1 305 ? -11.219 0.354 10.723 1 96.75 305 PRO B C 1
ATOM 6940 O O . PRO B 1 305 ? -12.315 0.073 11.213 1 96.75 305 PRO B O 1
ATOM 6943 N N . ILE B 1 306 ? -11.08 0.896 9.537 1 97.02 306 ILE B N 1
ATOM 6944 C CA . ILE B 1 306 ? -12.076 1.026 8.479 1 97.02 306 ILE B CA 1
ATOM 6945 C C . ILE B 1 306 ? -13.017 2.186 8.795 1 97.02 306 ILE B C 1
ATOM 6947 O O . ILE B 1 306 ? -13.029 3.195 8.086 1 97.02 306 ILE B O 1
ATOM 6951 N N . THR B 1 307 ? -13.69 2.204 9.939 1 95.94 307 THR B N 1
ATOM 6952 C CA . THR B 1 307 ? -14.732 3.199 10.169 1 95.94 307 THR B CA 1
ATOM 6953 C C . THR B 1 307 ? -14.162 4.423 10.88 1 95.94 307 THR B C 1
ATOM 6955 O O . THR B 1 307 ? -14.739 5.511 10.813 1 95.94 307 THR B O 1
ATOM 6958 N N . GLY B 1 308 ? -13.02 4.226 11.632 1 97.59 308 GLY B N 1
ATOM 6959 C CA . GLY B 1 308 ? -12.624 5.246 12.591 1 97.59 308 GLY B CA 1
ATOM 6960 C C . GLY B 1 308 ? -13.622 5.422 13.72 1 97.59 308 GLY B C 1
ATOM 6961 O O . GLY B 1 308 ? -14.525 4.601 13.891 1 97.59 308 GLY B O 1
ATOM 6962 N N . PHE B 1 309 ? -13.399 6.44 14.519 1 98.32 309 PHE B N 1
ATOM 6963 C CA . PHE B 1 309 ? -14.395 6.812 15.517 1 98.32 309 PHE B CA 1
ATOM 6964 C C . PHE B 1 309 ? -15.66 7.34 14.849 1 98.32 309 PHE B C 1
ATOM 6966 O O . PHE B 1 309 ? -15.586 8.084 13.87 1 98.32 309 PHE B O 1
ATOM 6973 N N . THR B 1 310 ? -16.698 6.932 15.303 1 95.86 310 THR B N 1
ATOM 6974 C CA . THR B 1 310 ? -18.007 7.392 14.851 1 95.86 310 THR B CA 1
ATOM 6975 C C . THR B 1 310 ? -18.876 7.799 16.038 1 95.86 310 THR B C 1
ATOM 6977 O O . THR B 1 310 ? -18.452 7.691 17.19 1 95.86 310 THR B O 1
ATOM 6980 N N . GLY B 1 311 ? -20.024 8.327 15.794 1 94.89 311 GLY B N 1
ATOM 6981 C CA . GLY B 1 311 ? -20.978 8.728 16.816 1 94.89 311 GLY B CA 1
ATOM 6982 C C . GLY B 1 311 ? -21.816 9.927 16.413 1 94.89 311 GLY B C 1
ATOM 6983 O O . GLY B 1 311 ? -21.501 10.61 15.436 1 94.89 311 GLY B O 1
ATOM 6984 N N . MET B 1 312 ? -22.906 10.03 17.124 1 94.61 312 MET B N 1
ATOM 6985 C CA . MET B 1 312 ? -23.828 11.15 16.963 1 94.61 312 MET B CA 1
ATOM 6986 C C . MET B 1 312 ? -24.261 11.294 15.507 1 94.61 312 MET B C 1
ATOM 6988 O O . MET B 1 312 ? -24.463 12.409 15.023 1 94.61 312 MET B O 1
ATOM 6992 N N . GLY B 1 313 ? -24.17 10.238 14.759 1 91.54 313 GLY B N 1
ATOM 6993 C CA . GLY B 1 313 ? -24.784 10.132 13.445 1 91.54 313 GLY B CA 1
ATOM 6994 C C . GLY B 1 313 ? -23.886 10.624 12.326 1 91.54 313 GLY B C 1
ATOM 6995 O O . GLY B 1 313 ? -24.314 10.715 11.174 1 91.54 313 GLY B O 1
ATOM 6996 N N . ILE B 1 314 ? -22.651 10.89 12.588 1 94.06 314 ILE B N 1
ATOM 6997 C CA . ILE B 1 314 ? -21.793 11.452 11.551 1 94.06 314 ILE B CA 1
ATOM 6998 C C . ILE B 1 314 ? -21.642 10.452 10.407 1 94.06 314 ILE B C 1
ATOM 7000 O O . ILE B 1 314 ? -21.592 9.241 10.636 1 94.06 314 ILE B O 1
ATOM 7004 N N . ASP B 1 315 ? -21.568 10.931 9.163 1 92.73 315 ASP B N 1
ATOM 7005 C CA . ASP B 1 315 ? -21.312 10.162 7.949 1 92.73 315 ASP B CA 1
ATOM 7006 C C . ASP B 1 315 ? -20.514 10.982 6.937 1 92.73 315 ASP B C 1
ATOM 7008 O O . ASP B 1 315 ? -21.085 11.766 6.178 1 92.73 315 ASP B O 1
ATOM 7012 N N . GLY B 1 316 ? -19.226 10.676 6.952 1 94.04 316 GLY B N 1
ATOM 7013 C CA . GLY B 1 316 ? -18.345 11.465 6.107 1 94.04 316 GLY B CA 1
ATOM 7014 C C . GLY B 1 316 ? -18.025 12.83 6.687 1 94.04 316 GLY B C 1
ATOM 7015 O O . GLY B 1 316 ? -18.931 13.582 7.052 1 94.04 316 GLY B O 1
ATOM 7016 N N . VAL B 1 317 ? -16.755 13.082 6.732 1 95.15 317 VAL B N 1
ATOM 7017 C CA . VAL B 1 317 ? -16.285 14.33 7.324 1 95.15 317 VAL B CA 1
ATOM 7018 C C . VAL B 1 317 ? -15.508 15.135 6.284 1 95.15 317 VAL B C 1
ATOM 7020 O O . VAL B 1 317 ? -14.591 14.613 5.644 1 95.15 317 VAL B O 1
ATOM 7023 N N . GLY B 1 318 ? -15.902 16.328 6.093 1 91.87 318 GLY B N 1
ATOM 7024 C CA . GLY B 1 318 ? -15.179 17.196 5.177 1 91.87 318 GLY B CA 1
ATOM 7025 C C . GLY B 1 318 ? -14.026 17.93 5.834 1 91.87 318 GLY B C 1
ATOM 7026 O O . GLY B 1 318 ? -13.134 17.305 6.412 1 91.87 318 GLY B O 1
ATOM 7027 N N . TRP B 1 319 ? -14.1 19.226 5.871 1 95.87 319 TRP B N 1
ATOM 7028 C CA . TRP B 1 319 ? -13.056 20.109 6.38 1 95.87 319 TRP B CA 1
ATOM 7029 C C . TRP B 1 319 ? -13.23 20.354 7.875 1 95.87 319 TRP B C 1
ATOM 7031 O O . TRP B 1 319 ? -12.366 20.957 8.516 1 95.87 319 TRP B O 1
ATOM 7041 N N . GLY B 1 320 ? -14.306 19.887 8.437 1 97.13 320 GLY B N 1
ATOM 7042 C CA . GLY B 1 320 ? -14.67 20.216 9.806 1 97.13 320 GLY B CA 1
ATOM 7043 C C . GLY B 1 320 ? -13.965 19.354 10.835 1 97.13 320 GLY B C 1
ATOM 7044 O O . GLY B 1 320 ? -14.518 18.356 11.301 1 97.13 320 GLY B O 1
ATOM 7045 N N . THR B 1 321 ? -12.793 19.721 11.281 1 98.15 321 THR B N 1
ATOM 7046 C CA . THR B 1 321 ? -12.048 19.109 12.376 1 98.15 321 THR B CA 1
ATOM 7047 C C . THR B 1 321 ? -11.351 20.174 13.217 1 98.15 321 THR B C 1
ATOM 7049 O O . THR B 1 321 ? -10.583 20.983 12.691 1 98.15 321 THR B O 1
ATOM 7052 N N . ALA B 1 322 ? -11.551 20.178 14.472 1 98.36 322 ALA B N 1
ATOM 7053 C CA . ALA B 1 322 ? -10.842 21.049 15.406 1 98.36 322 ALA B CA 1
ATOM 7054 C C . ALA B 1 322 ? -10.58 20.336 16.729 1 98.36 322 ALA B C 1
ATOM 7056 O O . ALA B 1 322 ? -11.366 19.484 17.149 1 98.36 322 ALA B O 1
ATOM 7057 N N . VAL B 1 323 ? -9.534 20.65 17.281 1 98.14 323 VAL B N 1
ATOM 7058 C CA . VAL B 1 323 ? -9.142 20.088 18.57 1 98.14 323 VAL B CA 1
ATOM 7059 C C . VAL B 1 323 ? -8.967 21.21 19.591 1 98.14 323 VAL B C 1
ATOM 7061 O O . VAL B 1 323 ? -8.248 22.18 19.339 1 98.14 323 VAL B O 1
ATOM 7064 N N . THR B 1 324 ? -9.668 21.147 20.67 1 96.33 324 THR B N 1
ATOM 7065 C CA . THR B 1 324 ? -9.441 22.003 21.829 1 96.33 324 THR B CA 1
ATOM 7066 C C . THR B 1 324 ? -8.579 21.29 22.867 1 96.33 324 THR B C 1
ATOM 7068 O O . THR B 1 324 ? -7.97 20.259 22.574 1 96.33 324 THR B O 1
ATOM 7071 N N . LEU B 1 325 ? -8.471 21.906 24.025 1 94.25 325 LEU B N 1
ATOM 7072 C CA . LEU B 1 325 ? -7.608 21.323 25.046 1 94.25 325 LEU B CA 1
ATOM 7073 C C . LEU B 1 325 ? -8.188 20.01 25.563 1 94.25 325 LEU B C 1
ATOM 7075 O O . LEU B 1 325 ? -7.449 19.145 26.038 1 94.25 325 LEU B O 1
ATOM 7079 N N . ASP B 1 326 ? -9.549 19.875 25.37 1 94.89 326 ASP B N 1
ATOM 7080 C CA . ASP B 1 326 ? -10.138 18.715 26.031 1 94.89 326 ASP B CA 1
ATOM 7081 C C . ASP B 1 326 ? -11.078 17.965 25.089 1 94.89 326 ASP B C 1
ATOM 7083 O O . ASP B 1 326 ? -11.576 16.889 25.427 1 94.89 326 ASP B O 1
ATOM 7087 N N . LYS B 1 327 ? -11.373 18.535 23.943 1 96.89 327 LYS B N 1
ATOM 7088 C CA . LYS B 1 327 ? -12.378 17.955 23.056 1 96.89 327 LYS B CA 1
ATOM 7089 C C . LYS B 1 327 ? -11.902 17.965 21.606 1 96.89 327 LYS B C 1
ATOM 7091 O O . LYS B 1 327 ? -10.973 18.696 21.257 1 96.89 327 LYS B O 1
ATOM 7096 N N . VAL B 1 328 ? -12.567 17.146 20.835 1 98.36 328 VAL B N 1
ATOM 7097 C CA . VAL B 1 328 ? -12.485 17.17 19.378 1 98.36 328 VAL B CA 1
ATOM 7098 C C . VAL B 1 328 ? -13.855 17.5 18.789 1 98.36 328 VAL B C 1
ATOM 7100 O O . VAL B 1 328 ? -14.856 16.869 19.137 1 98.36 328 VAL B O 1
ATOM 7103 N N . TRP B 1 329 ? -13.954 18.519 17.991 1 98.29 329 TRP B N 1
ATOM 7104 C CA . TRP B 1 329 ? -15.163 18.935 17.287 1 98.29 329 TRP B CA 1
ATOM 7105 C C . TRP B 1 329 ? -15.111 18.518 15.822 1 98.29 329 TRP B C 1
ATOM 7107 O O . TRP B 1 329 ? -14.128 18.788 15.127 1 98.29 329 TRP B O 1
ATOM 7117 N N . ILE B 1 330 ? -16.183 17.862 15.356 1 98.25 330 ILE B N 1
ATOM 7118 C CA . ILE B 1 330 ? -16.247 17.345 13.994 1 98.25 330 ILE B CA 1
ATOM 7119 C C . ILE B 1 330 ? -17.567 17.759 13.346 1 98.25 330 ILE B C 1
ATOM 7121 O O . ILE B 1 330 ? -18.623 17.699 13.982 1 98.25 330 ILE B O 1
ATOM 7125 N N . THR B 1 331 ? -17.486 18.196 12.119 1 96.87 331 THR B N 1
ATOM 7126 C CA . THR B 1 331 ? -18.688 18.381 11.313 1 96.87 331 THR B CA 1
ATOM 7127 C C . THR B 1 331 ? -18.685 17.438 10.114 1 96.87 331 THR B C 1
ATOM 7129 O O . THR B 1 331 ? -17.624 17.002 9.663 1 96.87 331 THR B O 1
ATOM 7132 N N . SER B 1 332 ? -19.82 17.105 9.633 1 93.47 332 SER B N 1
ATOM 7133 C CA . SER B 1 332 ? -19.892 16.068 8.609 1 93.47 332 SER B CA 1
ATOM 7134 C C . SER B 1 332 ? -20.735 16.522 7.422 1 93.47 332 SER B C 1
ATOM 7136 O O . SER B 1 332 ? -21.474 17.503 7.518 1 93.47 332 SER B O 1
ATOM 7138 N N . PHE B 1 333 ? -20.663 15.791 6.343 1 90.01 333 PHE B N 1
ATOM 7139 C CA . PHE B 1 333 ? -21.356 16.072 5.092 1 90.01 333 PHE B CA 1
ATOM 7140 C C . PHE B 1 333 ? -22.863 15.93 5.264 1 90.01 333 PHE B C 1
ATOM 7142 O O . PHE B 1 333 ? -23.638 16.569 4.548 1 90.01 333 PHE B O 1
ATOM 7149 N N . ASN B 1 334 ? -23.274 15.103 6.198 1 88.77 334 ASN B N 1
ATOM 7150 C CA . ASN B 1 334 ? -24.704 14.896 6.396 1 88.77 334 ASN B CA 1
ATOM 7151 C C . ASN B 1 334 ? -25.276 15.873 7.419 1 88.77 334 ASN B C 1
ATOM 7153 O O . ASN B 1 334 ? -26.352 15.64 7.972 1 88.77 334 ASN B O 1
ATOM 7157 N N . GLY B 1 335 ? -24.515 16.89 7.806 1 91.15 335 GLY B N 1
ATOM 7158 C CA . GLY B 1 335 ? -25.014 17.997 8.606 1 91.15 335 GLY B CA 1
ATOM 7159 C C . GLY B 1 335 ? -25.006 17.708 10.095 1 91.15 335 GLY B C 1
ATOM 7160 O O . GLY B 1 335 ? -25.744 18.335 10.858 1 91.15 335 GLY B O 1
ATOM 7161 N N . LYS B 1 336 ? -24.192 16.756 10.463 1 94.23 336 LYS B N 1
ATOM 7162 C CA . LYS B 1 336 ? -24.115 16.407 11.879 1 94.23 336 LYS B CA 1
ATOM 7163 C C . LYS B 1 336 ? -22.868 17.003 12.524 1 94.23 336 LYS B C 1
ATOM 7165 O O . LYS B 1 336 ? -21.882 17.286 11.839 1 94.23 336 LYS B O 1
ATOM 7170 N N . ILE B 1 337 ? -22.968 17.274 13.784 1 96.89 337 ILE B N 1
ATOM 7171 C CA . ILE B 1 337 ? -21.846 17.691 14.617 1 96.89 337 ILE B CA 1
ATOM 7172 C C . ILE B 1 337 ? -21.525 16.598 15.634 1 96.89 337 ILE B C 1
ATOM 7174 O O . ILE B 1 337 ? -22.417 16.106 16.329 1 96.89 337 ILE B O 1
ATOM 7178 N N . LEU B 1 338 ? -20.278 16.161 15.644 1 97.55 338 LEU B N 1
ATOM 7179 C CA . LEU B 1 338 ? -19.774 15.217 16.637 1 97.55 338 LEU B CA 1
ATOM 7180 C C . LEU B 1 338 ? -18.78 15.894 17.575 1 97.55 338 LEU B C 1
ATOM 7182 O O . LEU B 1 338 ? -17.841 16.552 17.121 1 97.55 338 LEU B O 1
ATOM 7186 N N . VAL B 1 339 ? -19.03 15.877 18.842 1 98.1 339 VAL B N 1
ATOM 7187 C CA . VAL B 1 339 ? -18.081 16.306 19.863 1 98.1 339 VAL B CA 1
ATOM 7188 C C . VAL B 1 339 ? -17.606 15.099 20.669 1 98.1 339 VAL B C 1
ATOM 7190 O O . VAL B 1 339 ? -18.419 14.365 21.237 1 98.1 339 VAL B O 1
ATOM 7193 N N . MET B 1 340 ? -16.319 14.875 20.703 1 97.93 340 MET B N 1
ATOM 7194 C CA . MET B 1 340 ? -15.739 13.723 21.388 1 97.93 340 MET B CA 1
ATOM 7195 C C . MET B 1 340 ? -14.654 14.16 22.365 1 97.93 340 MET B C 1
ATOM 7197 O O . MET B 1 340 ? -14.111 15.26 22.245 1 97.93 340 MET B O 1
ATOM 7201 N N . ASP B 1 341 ? -14.399 13.277 23.349 1 98.16 341 ASP B N 1
ATOM 7202 C CA . ASP B 1 341 ? -13.198 13.469 24.157 1 98.16 341 ASP B CA 1
ATOM 7203 C C . ASP B 1 341 ? -11.948 13.039 23.394 1 98.16 341 ASP B C 1
ATOM 7205 O O . ASP B 1 341 ? -12.031 12.641 22.23 1 98.16 341 ASP B O 1
ATOM 7209 N N . LEU B 1 342 ? -10.858 13.124 24.018 1 98.28 342 LEU B N 1
ATOM 7210 C CA . LEU B 1 342 ? -9.588 12.878 23.343 1 98.28 342 LEU B CA 1
ATOM 7211 C C . LEU B 1 342 ? -9.304 11.383 23.246 1 98.28 342 LEU B C 1
ATOM 7213 O O . LEU B 1 342 ? -8.236 10.978 22.781 1 98.28 342 LEU B O 1
ATOM 7217 N N . ASN B 1 343 ? -10.242 10.499 23.626 1 97.56 343 ASN B N 1
ATOM 7218 C CA . ASN B 1 343 ? -10.138 9.054 23.452 1 97.56 343 ASN B CA 1
ATOM 7219 C C . ASN B 1 343 ? -11.126 8.542 22.407 1 97.56 343 ASN B C 1
ATOM 7221 O O . ASN B 1 343 ? -11.275 7.332 22.228 1 97.56 343 ASN B O 1
ATOM 7225 N N . GLY B 1 344 ? -11.786 9.48 21.742 1 97.79 344 GLY B N 1
ATOM 7226 C CA . GLY B 1 344 ? -12.666 9.109 20.645 1 97.79 344 GLY B CA 1
ATOM 7227 C C . GLY B 1 344 ? -14.084 8.806 21.094 1 97.79 344 GLY B C 1
ATOM 7228 O O . GLY B 1 344 ? -14.888 8.286 20.319 1 97.79 344 GLY B O 1
ATOM 7229 N N . LYS B 1 345 ? -14.542 9.061 22.339 1 96.53 345 LYS B N 1
ATOM 7230 C CA . LYS B 1 345 ? -15.885 8.821 22.86 1 96.53 345 LYS B CA 1
ATOM 7231 C C . LYS B 1 345 ? -16.76 10.063 22.72 1 96.53 345 LYS B C 1
ATOM 7233 O O . LYS B 1 345 ? -16.398 11.141 23.195 1 96.53 345 LYS B O 1
ATOM 7238 N N . PRO B 1 346 ? -17.82 10.007 22.129 1 97.5 346 PRO B N 1
ATOM 7239 C CA . PRO B 1 346 ? -18.74 11.145 22.063 1 97.5 346 PRO B CA 1
ATOM 7240 C C . PRO B 1 346 ? -19.103 11.69 23.443 1 97.5 346 PRO B C 1
ATOM 7242 O O . PRO B 1 346 ? -19.31 10.916 24.381 1 97.5 346 PRO B O 1
ATOM 7245 N N . ILE B 1 347 ? -19.093 12.963 23.551 1 94.25 347 ILE B N 1
ATOM 7246 C CA . ILE B 1 347 ? -19.502 13.628 24.784 1 94.25 347 ILE B CA 1
ATOM 7247 C C . ILE B 1 347 ? -20.881 14.257 24.598 1 94.25 347 ILE B C 1
ATOM 7249 O O . ILE B 1 347 ? -20.992 15.405 24.162 1 94.25 347 ILE B O 1
ATOM 7253 N N . GLY B 1 348 ? -21.955 13.639 24.807 1 91.1 348 GLY B N 1
ATOM 7254 C CA . GLY B 1 348 ? -23.332 14.088 24.674 1 91.1 348 GLY B CA 1
ATOM 7255 C C . GLY B 1 348 ? -24.082 13.39 23.555 1 91.1 348 GLY B C 1
ATOM 7256 O O . GLY B 1 348 ? -23.716 12.284 23.152 1 91.1 348 GLY B O 1
ATOM 7257 N N . SER B 1 349 ? -25.167 13.936 23.119 1 92.71 349 SER B N 1
ATOM 7258 C CA . SER B 1 349 ? -26.024 13.407 22.063 1 92.71 349 SER B CA 1
ATOM 7259 C C . SER B 1 349 ? -26.48 14.513 21.116 1 92.71 349 SER B C 1
ATOM 7261 O O . SER B 1 349 ? -26.301 15.698 21.405 1 92.71 349 SER B O 1
ATOM 7263 N N . GLU B 1 350 ? -26.925 14.117 20.029 1 91.06 350 GLU B N 1
ATOM 7264 C CA . GLU B 1 350 ? -27.44 15.057 19.038 1 91.06 350 GLU B CA 1
ATOM 7265 C C . GLU B 1 350 ? -28.501 15.971 19.643 1 91.06 350 GLU B C 1
ATOM 7267 O O . GLU B 1 350 ? -28.62 17.135 19.255 1 91.06 350 GLU B O 1
ATOM 7272 N N . SER B 1 351 ? -29.278 15.479 20.577 1 91.96 351 SER B N 1
ATOM 7273 C CA . SER B 1 351 ? -30.382 16.222 21.177 1 91.96 351 SER B CA 1
ATOM 7274 C C . SER B 1 351 ? -29.871 17.338 22.082 1 91.96 351 SER B C 1
ATOM 7276 O O . SER B 1 351 ? -30.636 18.216 22.487 1 91.96 351 SER B O 1
ATOM 7278 N N . ASP B 1 352 ? -28.606 17.346 22.332 1 94.84 352 ASP B N 1
ATOM 7279 C CA . ASP B 1 352 ? -28.044 18.382 23.193 1 94.84 352 ASP B CA 1
ATOM 7280 C C . ASP B 1 352 ? -27.94 19.714 22.453 1 94.84 352 ASP B C 1
ATOM 7282 O O . ASP B 1 352 ? -27.838 20.771 23.079 1 94.84 352 ASP B O 1
ATOM 7286 N N . PHE B 1 353 ? -27.819 19.659 21.185 1 94.88 353 PHE B N 1
ATOM 7287 C CA . PHE B 1 353 ? -27.747 20.88 20.392 1 94.88 353 PHE B CA 1
ATOM 7288 C C . PHE B 1 353 ? -29.1 21.58 20.35 1 94.88 353 PHE B C 1
ATOM 7290 O O . PHE B 1 353 ? -30.138 20.928 20.223 1 94.88 353 PHE B O 1
ATOM 7297 N N . PRO B 1 354 ? -29.152 22.824 20.437 1 95.03 354 PRO B N 1
ATOM 7298 C CA . PRO B 1 354 ? -30.423 23.544 20.545 1 95.03 354 PRO B CA 1
ATOM 7299 C C . PRO B 1 354 ? -31.065 23.815 19.186 1 95.03 354 PRO B C 1
ATOM 7301 O O . PRO B 1 354 ? -32.024 24.585 19.095 1 95.03 354 PRO B O 1
ATOM 7304 N N . PHE B 1 355 ? -30.561 23.268 18.197 1 93.34 355 PHE B N 1
ATOM 7305 C CA . PHE B 1 355 ? -31.022 23.592 16.852 1 93.34 355 PHE B CA 1
ATOM 7306 C C . PHE B 1 355 ? -32.184 22.693 16.447 1 93.34 355 PHE B C 1
ATOM 7308 O O . PHE B 1 355 ? -32.176 21.493 16.731 1 93.34 355 PHE B O 1
ATOM 7315 N N . LYS B 1 356 ? -33.129 23.187 15.856 1 85.25 356 LYS B N 1
ATOM 7316 C CA . LYS B 1 356 ? -34.23 22.424 15.275 1 85.25 356 LYS B CA 1
ATOM 7317 C C . LYS B 1 356 ? -34.02 22.207 13.779 1 85.25 356 LYS B C 1
ATOM 7319 O O . LYS B 1 356 ? -34.586 21.281 13.195 1 85.25 356 LYS B O 1
ATOM 7324 N N . GLU B 1 357 ? -33.207 22.997 13.265 1 82.7 357 GLU B N 1
ATOM 7325 C CA . GLU B 1 357 ? -32.933 22.971 11.832 1 82.7 357 GLU B CA 1
ATOM 7326 C C . GLU B 1 357 ? -32.051 21.783 11.46 1 82.7 357 GLU B C 1
ATOM 7328 O O . GLU B 1 357 ? -31.177 21.385 12.233 1 82.7 357 GLU B O 1
ATOM 7333 N N . LYS B 1 358 ? -32.41 21.271 10.284 1 85.33 358 LYS B N 1
ATOM 7334 C CA . LYS B 1 358 ? -31.504 20.292 9.692 1 85.33 358 LYS B CA 1
ATOM 7335 C C . LYS B 1 358 ? -30.407 20.977 8.882 1 85.33 358 LYS B C 1
ATOM 7337 O O . LYS B 1 358 ? -30.688 21.859 8.068 1 85.33 358 LYS B O 1
ATOM 7342 N N . PHE B 1 359 ? -29.162 20.595 9.191 1 89.01 359 PHE B N 1
ATOM 7343 C CA . PHE B 1 359 ? -28.034 21.131 8.437 1 89.01 359 PHE B CA 1
ATOM 7344 C C . PHE B 1 359 ? -27.609 20.163 7.339 1 89.01 359 PHE B C 1
ATOM 7346 O O . PHE B 1 359 ? -27.793 18.951 7.467 1 89.01 359 PHE B O 1
ATOM 7353 N N . LEU B 1 360 ? -27.115 20.589 6.162 1 80.9 360 LEU B N 1
ATOM 7354 C CA . LEU B 1 360 ? -26.805 19.711 5.04 1 80.9 360 LEU B CA 1
ATOM 7355 C C . LEU B 1 360 ? -25.329 19.803 4.67 1 80.9 360 LEU B C 1
ATOM 7357 O O . LEU B 1 360 ? -24.797 18.918 3.995 1 80.9 360 LEU B O 1
ATOM 7361 N N . GLY B 1 361 ? -24.556 20.794 5.139 1 85.72 361 GLY B N 1
ATOM 7362 C CA . GLY B 1 361 ? -23.18 20.927 4.69 1 85.72 361 GLY B CA 1
ATOM 7363 C C . GLY B 1 361 ? -22.321 21.75 5.631 1 85.72 361 GLY B C 1
ATOM 7364 O O . GLY B 1 361 ? -21.817 22.81 5.254 1 85.72 361 GLY B O 1
ATOM 7365 N N . LEU B 1 362 ? -22.14 21.144 6.752 1 93.48 362 LEU B N 1
ATOM 7366 C CA . LEU B 1 362 ? -21.262 21.807 7.711 1 93.48 362 LEU B CA 1
ATOM 7367 C C . LEU B 1 362 ? -19.799 21.632 7.32 1 93.48 362 LEU B C 1
ATOM 7369 O O . LEU B 1 362 ? -19.407 20.573 6.823 1 93.48 362 LEU B O 1
ATOM 7373 N N . MET B 1 363 ? -19.046 22.66 7.503 1 94.87 363 MET B N 1
ATOM 7374 C CA . MET B 1 363 ? -17.659 22.668 7.048 1 94.87 363 MET B CA 1
ATOM 7375 C C . MET B 1 363 ? -16.712 23.014 8.193 1 94.87 363 MET B C 1
ATOM 7377 O O . MET B 1 363 ? -16.714 22.347 9.229 1 94.87 363 MET B O 1
ATOM 7381 N N . GLY B 1 364 ? -15.913 24.062 8.065 1 97.51 364 GLY B N 1
ATOM 7382 C CA . GLY B 1 364 ? -14.798 24.341 8.957 1 97.51 364 GLY B CA 1
ATOM 7383 C C . GLY B 1 364 ? -15.236 24.691 10.367 1 97.51 364 GLY B C 1
ATOM 7384 O O . GLY B 1 364 ? -16.328 25.225 10.569 1 97.51 364 GLY B O 1
ATOM 7385 N N . VAL B 1 365 ? -14.367 24.413 11.302 1 98.32 365 VAL B N 1
ATOM 7386 C CA . VAL B 1 365 ? -14.533 24.719 12.719 1 98.32 365 VAL B CA 1
ATOM 7387 C C . VAL B 1 365 ? -13.381 25.602 13.196 1 98.32 365 VAL B C 1
ATOM 7389 O O . VAL B 1 365 ? -12.212 25.238 13.053 1 98.32 365 VAL B O 1
ATOM 7392 N N . GLY B 1 366 ? -13.676 26.722 13.684 1 97.99 366 GLY B N 1
ATOM 7393 C CA . GLY B 1 366 ? -12.693 27.602 14.296 1 97.99 366 GLY B CA 1
ATOM 7394 C C . GLY B 1 366 ? -12.812 27.668 15.807 1 97.99 366 GLY B C 1
ATOM 7395 O O . GLY B 1 366 ? -13.919 27.664 16.349 1 97.99 366 GLY B O 1
ATOM 7396 N N . VAL B 1 367 ? -11.717 27.655 16.461 1 97.65 367 VAL B N 1
ATOM 7397 C CA . VAL B 1 367 ? -11.674 27.739 17.918 1 97.65 367 VAL B CA 1
ATOM 7398 C C . VAL B 1 367 ? -10.951 29.016 18.341 1 97.65 367 VAL B C 1
ATOM 7400 O O . VAL B 1 367 ? -9.848 29.298 17.868 1 97.65 367 VAL B O 1
ATOM 7403 N N . ALA B 1 368 ? -11.577 29.742 19.206 1 96.99 368 ALA B N 1
ATOM 7404 C CA . ALA B 1 368 ? -10.999 30.979 19.724 1 96.99 368 ALA B CA 1
ATOM 7405 C C . ALA B 1 368 ? -10.243 30.729 21.026 1 96.99 368 ALA B C 1
ATOM 7407 O O . ALA B 1 368 ? -10.494 29.738 21.716 1 96.99 368 ALA B O 1
ATOM 7408 N N . ALA B 1 369 ? -9.367 31.662 21.341 1 95.17 369 ALA B N 1
ATOM 7409 C CA . ALA B 1 369 ? -8.559 31.549 22.553 1 95.17 369 ALA B CA 1
ATOM 7410 C C . ALA B 1 369 ? -9.439 31.548 23.8 1 95.17 369 ALA B C 1
ATOM 7412 O O . ALA B 1 369 ? -9.083 30.949 24.817 1 95.17 369 ALA B O 1
ATOM 7413 N N . ASN B 1 370 ? -10.572 32.161 23.775 1 95.47 370 ASN B N 1
ATOM 7414 C CA . ASN B 1 370 ? -11.476 32.223 24.919 1 95.47 370 ASN B CA 1
ATOM 7415 C C . ASN B 1 370 ? -12.35 30.976 25.011 1 95.47 370 ASN B C 1
ATOM 7417 O O . ASN B 1 370 ? -13.248 30.903 25.851 1 95.47 370 ASN B O 1
ATOM 7421 N N . GLY B 1 371 ? -12.166 30.047 24.013 1 95.66 371 GLY B N 1
ATOM 7422 C CA . GLY B 1 371 ? -12.878 28.781 24.069 1 95.66 371 GLY B CA 1
ATOM 7423 C C . GLY B 1 371 ? -14.079 28.73 23.144 1 95.66 371 GLY B C 1
ATOM 7424 O O . GLY B 1 371 ? -14.679 27.669 22.954 1 95.66 371 GLY B O 1
ATOM 7425 N N . ASP B 1 372 ? -14.451 29.91 22.554 1 97.73 372 ASP B N 1
ATOM 7426 C CA . ASP B 1 372 ? -15.564 29.905 21.61 1 97.73 372 ASP B CA 1
ATOM 7427 C C . ASP B 1 372 ? -15.285 28.969 20.436 1 97.73 372 ASP B C 1
ATOM 7429 O O . ASP B 1 372 ? -14.148 28.874 19.968 1 97.73 372 ASP B O 1
ATOM 7433 N N . VAL B 1 373 ? -16.329 28.306 20.001 1 98.11 373 VAL B N 1
ATOM 7434 C CA . VAL B 1 373 ? -16.259 27.476 18.802 1 98.11 373 VAL B CA 1
ATOM 7435 C C . VAL B 1 373 ? -17.212 28.021 17.74 1 98.11 373 VAL B C 1
ATOM 7437 O O . VAL B 1 373 ? -18.362 28.35 18.04 1 98.11 373 VAL B O 1
ATOM 7440 N N . TRP B 1 374 ? -16.735 28.223 16.577 1 98.53 374 TRP B N 1
ATOM 7441 C CA . TRP B 1 374 ? -17.502 28.671 15.42 1 98.53 374 TRP B CA 1
ATOM 7442 C C . TRP B 1 374 ? -17.523 27.601 14.333 1 98.53 374 TRP B C 1
ATOM 7444 O O . TRP B 1 374 ? -16.499 26.974 14.051 1 98.53 374 TRP B O 1
ATOM 7454 N N . ILE B 1 375 ? -18.662 27.312 13.74 1 98.34 375 ILE B N 1
ATOM 7455 C CA . ILE B 1 375 ? -18.801 26.328 12.672 1 98.34 375 ILE B CA 1
ATOM 7456 C C . ILE B 1 375 ? -19.373 26.997 11.425 1 98.34 375 ILE B C 1
ATOM 7458 O O . ILE B 1 375 ? -20.325 27.776 11.513 1 98.34 375 ILE B O 1
ATOM 7462 N N . ALA B 1 376 ? -18.784 26.696 10.293 1 96.96 376 ALA B N 1
ATOM 7463 C CA . ALA B 1 376 ? -19.275 27.19 9.009 1 96.96 376 ALA B CA 1
ATOM 7464 C C . ALA B 1 376 ? -20.379 26.291 8.462 1 96.96 376 ALA B C 1
ATOM 7466 O O . ALA B 1 376 ? -20.172 25.091 8.268 1 96.96 376 ALA B O 1
ATOM 7467 N N . ASP B 1 377 ? -21.492 26.789 8.229 1 94.56 377 ASP B N 1
ATOM 7468 C CA . ASP B 1 377 ? -22.576 26.114 7.521 1 94.56 377 ASP B CA 1
ATOM 7469 C C . ASP B 1 377 ? -22.652 26.573 6.067 1 94.56 377 ASP B C 1
ATOM 7471 O O . ASP B 1 377 ? -23.328 27.555 5.755 1 94.56 377 ASP B O 1
ATOM 7475 N N . GLY B 1 378 ? -22.007 25.847 5.229 1 90.21 378 GLY B N 1
ATOM 7476 C CA . GLY B 1 378 ? -21.853 26.213 3.83 1 90.21 378 GLY B CA 1
ATOM 7477 C C . GLY B 1 378 ? -23.158 26.179 3.056 1 90.21 378 GLY B C 1
ATOM 7478 O O . GLY B 1 378 ? -23.338 26.934 2.099 1 90.21 378 GLY B O 1
ATOM 7479 N N . SER B 1 379 ? -24.079 25.371 3.455 1 86.82 379 SER B N 1
ATOM 7480 C CA . SER B 1 379 ? -25.31 25.182 2.694 1 86.82 379 SER B CA 1
ATOM 7481 C C . SER B 1 379 ? -26.281 26.336 2.918 1 86.82 379 SER B C 1
ATOM 7483 O O . SER B 1 379 ? -26.975 26.759 1.991 1 86.82 379 SER B O 1
ATOM 7485 N N . ASP B 1 380 ? -26.305 26.911 4.168 1 89.35 380 ASP B N 1
ATOM 7486 C CA . ASP B 1 380 ? -27.302 27.931 4.478 1 89.35 380 ASP B CA 1
ATOM 7487 C C . ASP B 1 380 ? -26.655 29.305 4.631 1 89.35 380 ASP B C 1
ATOM 7489 O O . ASP B 1 380 ? -27.295 30.251 5.095 1 89.35 380 ASP B O 1
ATOM 7493 N N . ASN B 1 381 ? -25.36 29.411 4.317 1 92.45 381 ASN B N 1
ATOM 7494 C CA . ASN B 1 381 ? -24.644 30.679 4.408 1 92.45 381 ASN B CA 1
ATOM 7495 C C . ASN B 1 381 ? -24.815 31.322 5.782 1 92.45 381 ASN B C 1
ATOM 7497 O O . ASN B 1 381 ? -25.219 32.481 5.884 1 92.45 381 ASN B O 1
ATOM 7501 N N . GLN B 1 382 ? -24.529 30.618 6.755 1 95.83 382 GLN B N 1
ATOM 7502 C CA . GLN B 1 382 ? -24.59 31.076 8.139 1 95.83 382 GLN B CA 1
ATOM 7503 C C . GLN B 1 382 ? -23.48 30.447 8.976 1 95.83 382 GLN B C 1
ATOM 7505 O O . GLN B 1 382 ? -22.702 29.632 8.474 1 95.83 382 GLN B O 1
ATOM 7510 N N . LEU B 1 383 ? -23.362 30.896 10.197 1 98.19 383 LEU B N 1
ATOM 7511 C CA . LEU B 1 383 ? -22.406 30.342 11.149 1 98.19 383 LEU B CA 1
ATOM 7512 C C . LEU B 1 383 ? -23.117 29.824 12.395 1 98.19 383 LEU B C 1
ATOM 7514 O O . LEU B 1 383 ? -24.21 30.287 12.729 1 98.19 383 LEU B O 1
ATOM 7518 N N . LEU B 1 384 ? -22.558 28.816 12.906 1 98.23 384 LEU B N 1
ATOM 7519 C CA . LEU B 1 384 ? -22.942 28.398 14.249 1 98.23 384 LEU B CA 1
ATOM 7520 C C . LEU B 1 384 ? -21.903 28.841 15.274 1 98.23 384 LEU B C 1
ATOM 7522 O O . LEU B 1 384 ? -20.7 28.718 15.037 1 98.23 384 LEU B O 1
ATOM 7526 N N . HIS B 1 385 ? -22.342 29.405 16.361 1 98.57 385 HIS B N 1
ATOM 7527 C CA . HIS B 1 385 ? -21.463 29.886 17.421 1 98.57 385 HIS B CA 1
ATOM 7528 C C . HIS B 1 385 ? -21.766 29.193 18.745 1 98.57 385 HIS B C 1
ATOM 7530 O O . HIS B 1 385 ? -22.922 29.134 19.169 1 98.57 385 HIS B O 1
ATOM 7536 N N . PHE B 1 386 ? -20.765 28.624 19.355 1 98.02 386 PHE B N 1
ATOM 7537 C CA . PHE B 1 386 ? -20.842 27.981 20.662 1 98.02 386 PHE B CA 1
ATOM 7538 C C . PHE B 1 386 ? -19.966 28.708 21.675 1 98.02 386 PHE B C 1
ATOM 7540 O O . PHE B 1 386 ? -18.784 28.39 21.823 1 98.02 386 PHE B O 1
ATOM 7547 N N . PRO B 1 387 ? -20.577 29.624 22.474 1 97.77 387 PRO B N 1
ATOM 7548 C CA . PRO B 1 387 ? -19.775 30.36 23.455 1 97.77 387 PRO B CA 1
ATOM 7549 C C . PRO B 1 387 ? -19.07 29.44 24.449 1 97.77 387 PRO B C 1
ATOM 7551 O O . PRO B 1 387 ? -19.715 28.604 25.087 1 97.77 387 PRO B O 1
ATOM 7554 N N . GLY B 1 388 ? -17.772 29.612 24.575 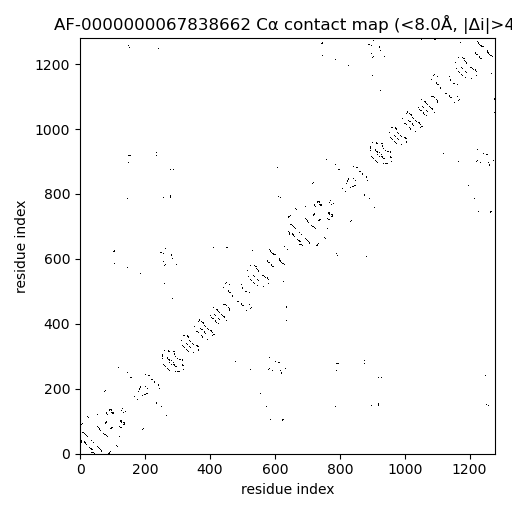1 96.25 388 GLY B N 1
ATOM 7555 C CA . GLY B 1 388 ? -16.976 28.825 25.504 1 96.25 388 GLY B CA 1
ATOM 7556 C C . GLY B 1 388 ? -16.965 27.344 25.174 1 96.25 388 GLY B C 1
ATOM 7557 O O . GLY B 1 388 ? -16.6 26.519 26.014 1 96.25 388 GLY B O 1
ATOM 7558 N N . GLY B 1 389 ? -17.425 26.982 24.016 1 96.38 389 GLY B N 1
ATOM 7559 C CA . GLY B 1 389 ? -17.461 25.59 23.596 1 96.38 389 GLY B CA 1
ATOM 7560 C C . GLY B 1 389 ? -18.608 24.811 24.21 1 96.38 389 GLY B C 1
ATOM 7561 O O . GLY B 1 389 ? -18.57 23.58 24.264 1 96.38 389 GLY B O 1
ATOM 7562 N N . ARG B 1 390 ? -19.589 25.497 24.777 1 96.59 390 ARG B N 1
ATOM 7563 C CA . ARG B 1 390 ? -20.748 24.863 25.397 1 96.59 390 ARG B CA 1
ATOM 7564 C C . ARG B 1 390 ? -21.811 24.528 24.357 1 96.59 390 ARG B C 1
ATOM 7566 O O . ARG B 1 390 ? -22.475 25.422 23.83 1 96.59 390 ARG B O 1
ATOM 7573 N N . VAL B 1 391 ? -22.022 23.314 24.169 1 96.05 391 VAL B N 1
ATOM 7574 C CA . VAL B 1 391 ? -22.879 22.795 23.109 1 96.05 391 VAL B CA 1
ATOM 7575 C C . VAL B 1 391 ? -24.298 23.332 23.283 1 96.05 391 VAL B C 1
ATOM 7577 O O . VAL B 1 391 ? -24.931 23.756 22.313 1 96.05 391 VAL B O 1
ATOM 7580 N N . LYS B 1 392 ? -24.823 23.417 24.447 1 95.84 392 LYS B N 1
ATOM 7581 C CA . LYS B 1 392 ? -26.213 23.762 24.733 1 95.84 392 LYS B CA 1
ATOM 7582 C C . LYS B 1 392 ? -26.478 25.241 24.468 1 95.84 392 LYS B C 1
ATOM 7584 O O . LYS B 1 392 ? -27.632 25.657 24.338 1 95.84 392 LYS B O 1
ATOM 7589 N N . ASP B 1 393 ? -25.473 26.044 24.412 1 97.33 393 ASP B N 1
ATOM 7590 C CA . ASP B 1 393 ? -25.611 27.485 24.221 1 97.33 393 ASP B CA 1
ATOM 7591 C C . ASP B 1 393 ? -25.456 27.861 22.749 1 97.33 393 ASP B C 1
ATOM 7593 O O . ASP B 1 393 ? -25.361 29.043 22.412 1 97.33 393 ASP B O 1
ATOM 7597 N N . GLY B 1 394 ? -25.393 26.805 21.874 1 97.64 394 GLY B N 1
ATOM 7598 C CA . GLY B 1 394 ? -25.218 27.067 20.454 1 97.64 394 GLY B CA 1
ATOM 7599 C C . GLY B 1 394 ? -26.271 28 19.886 1 97.64 394 GLY B C 1
ATOM 7600 O O . GLY B 1 394 ? -27.437 27.942 20.28 1 97.64 394 GLY B O 1
ATOM 7601 N N . ARG B 1 395 ? -25.849 28.836 18.94 1 97.35 395 ARG B N 1
ATOM 7602 C CA . ARG B 1 395 ? -26.788 29.722 18.26 1 97.35 395 ARG B CA 1
ATOM 7603 C C . ARG B 1 395 ? -26.386 29.933 16.804 1 97.35 395 ARG B C 1
ATOM 7605 O O . ARG B 1 395 ? -25.21 29.805 16.455 1 97.35 395 ARG B O 1
ATOM 7612 N N . ILE B 1 396 ? -27.286 30.256 15.994 1 97.47 396 ILE B N 1
ATOM 7613 C CA . ILE B 1 396 ? -27.062 30.594 14.593 1 97.47 396 ILE B CA 1
ATOM 7614 C C . ILE B 1 396 ? -26.715 32.076 14.469 1 97.47 396 ILE B C 1
ATOM 7616 O O . ILE B 1 396 ? -27.372 32.927 15.074 1 97.47 396 ILE B O 1
ATOM 7620 N N . VAL B 1 397 ? -25.675 32.369 13.798 1 98.03 397 VAL B N 1
ATOM 7621 C CA . VAL B 1 397 ? -25.24 33.741 13.559 1 98.03 397 VAL B CA 1
ATOM 7622 C C . VAL B 1 397 ? -25.273 34.04 12.062 1 98.03 397 VAL B C 1
ATOM 7624 O O . VAL B 1 397 ? -24.596 33.375 11.274 1 98.03 397 VAL B O 1
ATOM 7627 N N . LYS B 1 398 ? -26.005 35.004 11.694 1 96.59 398 LYS B N 1
ATOM 7628 C CA . LYS B 1 398 ? -26.061 35.459 10.308 1 96.59 398 LYS B CA 1
ATOM 7629 C C . LYS B 1 398 ? -25.079 36.601 10.063 1 96.59 398 LYS B C 1
ATOM 7631 O O . LYS B 1 398 ? -24.991 37.533 10.864 1 96.59 398 LYS B O 1
ATOM 7636 N N . VAL B 1 399 ? -24.35 36.496 9.119 1 97.83 399 VAL B N 1
ATOM 7637 C CA . VAL B 1 399 ? -23.339 37.491 8.776 1 97.83 399 VAL B CA 1
ATOM 7638 C C . VAL B 1 399 ? -23.449 37.851 7.296 1 97.83 399 VAL B C 1
ATOM 7640 O O . VAL B 1 399 ? -23.495 36.967 6.438 1 97.83 399 VAL B O 1
ATOM 7643 N N . ALA B 1 400 ? -23.489 39.151 6.941 1 97.16 400 ALA B N 1
ATOM 7644 C CA . ALA B 1 400 ? -23.574 39.602 5.554 1 97.16 400 ALA B CA 1
ATOM 7645 C C . ALA B 1 400 ? -22.33 39.196 4.769 1 9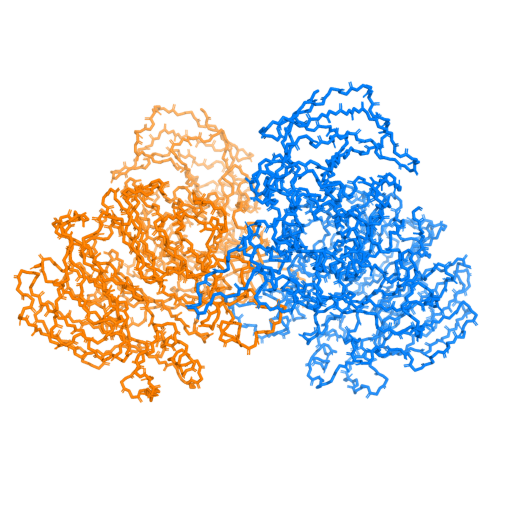7.16 400 ALA B C 1
ATOM 7647 O O . ALA B 1 400 ? -21.217 39.221 5.3 1 97.16 400 ALA B O 1
ATOM 7648 N N . GLY B 1 401 ? -22.546 38.805 3.569 1 96.26 401 GLY B N 1
ATOM 7649 C CA . GLY B 1 401 ? -21.424 38.557 2.678 1 96.26 401 GLY B CA 1
ATOM 7650 C C . GLY B 1 401 ? -20.987 37.104 2.659 1 96.26 401 GLY B C 1
ATOM 7651 O O . GLY B 1 401 ? -20.147 36.714 1.846 1 96.26 401 GLY B O 1
ATOM 7652 N N . LEU B 1 402 ? -21.554 36.232 3.479 1 96.11 402 LEU B N 1
ATOM 7653 C CA . LEU B 1 402 ? -21.225 34.811 3.448 1 96.11 402 LEU B CA 1
ATOM 7654 C C . LEU B 1 402 ? -21.747 34.16 2.171 1 96.11 402 LEU B C 1
ATOM 7656 O O . LEU B 1 402 ? -22.882 34.412 1.76 1 96.11 402 LEU B O 1
ATOM 7660 N N . LYS B 1 403 ? -20.965 33.473 1.502 1 93.14 403 LYS B N 1
ATOM 7661 C CA . LYS B 1 403 ? -21.285 32.667 0.327 1 93.14 403 LYS B CA 1
ATOM 7662 C C . LYS B 1 403 ? -20.654 31.28 0.424 1 93.14 403 LYS B C 1
ATOM 7664 O O . LYS B 1 403 ? -19.543 31.063 -0.064 1 93.14 403 LYS B O 1
ATOM 7669 N N . SER B 1 404 ? -21.38 30.312 0.94 1 91.97 404 SER B N 1
ATOM 7670 C CA . SER B 1 404 ? -20.896 28.974 1.264 1 91.97 404 SER B CA 1
ATOM 7671 C C . SER B 1 404 ? -19.647 29.035 2.137 1 91.97 404 SER B C 1
ATOM 7673 O O . SER B 1 404 ? -18.573 28.591 1.725 1 91.97 404 SER B O 1
ATOM 7675 N N . PRO B 1 405 ? -19.829 29.617 3.378 1 95.45 405 PRO B N 1
ATOM 7676 C CA . PRO B 1 405 ? -18.668 29.675 4.269 1 95.45 405 PRO B CA 1
ATOM 7677 C C . PRO B 1 405 ? -17.984 28.32 4.436 1 95.45 405 PRO B C 1
ATOM 7679 O O . PRO B 1 405 ? -18.659 27.29 4.513 1 95.45 405 PRO B O 1
ATOM 7682 N N . PHE B 1 406 ? -16.667 28.352 4.475 1 95.89 406 PHE B N 1
ATOM 7683 C CA . PHE B 1 406 ? -15.918 27.106 4.369 1 95.89 406 PHE B CA 1
ATOM 7684 C C . PHE B 1 406 ? -14.983 26.933 5.56 1 95.89 406 PHE B C 1
ATOM 7686 O O . PHE B 1 406 ? -15.157 26.016 6.365 1 95.89 406 PHE B O 1
ATOM 7693 N N . ASP B 1 407 ? -14.051 27.785 5.764 1 98.07 407 ASP B N 1
ATOM 7694 C CA . ASP B 1 407 ? -13.105 27.713 6.874 1 98.07 407 ASP B CA 1
ATOM 7695 C C . ASP B 1 407 ? -13.212 28.947 7.767 1 98.07 407 ASP B C 1
ATOM 7697 O O . ASP B 1 407 ? -13.709 29.99 7.337 1 98.07 407 ASP B O 1
ATOM 7701 N N . ILE B 1 408 ? -12.801 28.798 9.053 1 98.55 408 ILE B N 1
ATOM 7702 C CA . ILE B 1 408 ? -12.889 29.87 10.039 1 98.55 408 ILE B CA 1
ATOM 7703 C C . ILE B 1 408 ? -11.615 29.903 10.88 1 98.55 408 ILE B C 1
ATOM 7705 O O . ILE B 1 408 ? -11.145 28.862 11.346 1 98.55 408 ILE B O 1
ATOM 7709 N N . VAL B 1 409 ? -11.02 31.043 11.077 1 98.26 409 VAL B N 1
ATOM 7710 C CA . VAL B 1 409 ? -9.983 31.256 12.082 1 98.26 409 VAL B CA 1
ATOM 7711 C C . VAL B 1 409 ? -10.313 32.497 12.91 1 98.26 409 VAL B C 1
ATOM 7713 O O . VAL B 1 409 ? -11.014 33.396 12.44 1 98.26 409 VAL B O 1
ATOM 7716 N N . ILE B 1 410 ? -9.945 32.548 14.115 1 98.24 410 ILE B N 1
ATOM 7717 C CA . ILE B 1 410 ? -10.139 33.677 15.018 1 98.24 410 ILE B CA 1
ATOM 7718 C C . ILE B 1 410 ? -8.785 34.261 15.413 1 98.24 410 ILE B C 1
ATOM 7720 O O . ILE B 1 410 ? -7.916 33.544 15.915 1 98.24 410 ILE B O 1
ATOM 7724 N N . ASP B 1 411 ? -8.644 35.51 15.176 1 97.49 411 ASP B N 1
ATOM 7725 C CA . ASP B 1 411 ? -7.334 36.11 15.413 1 97.49 411 ASP B CA 1
ATOM 7726 C C . ASP B 1 411 ? -7.206 36.598 16.854 1 97.49 411 ASP B C 1
ATOM 7728 O O . ASP B 1 411 ? -8.11 36.393 17.667 1 97.49 411 ASP B O 1
ATOM 7732 N N . ALA B 1 412 ? -6.103 37.188 17.211 1 94.88 412 ALA B N 1
ATOM 7733 C CA . ALA B 1 412 ? -5.755 37.561 18.579 1 94.88 412 ALA B CA 1
ATOM 7734 C C . ALA B 1 412 ? -6.64 38.7 19.079 1 94.88 412 ALA B C 1
ATOM 7736 O O . ALA B 1 412 ? -6.747 38.927 20.286 1 94.88 412 ALA B O 1
ATOM 7737 N N . GLN B 1 413 ? -7.25 39.441 18.173 1 95.84 413 GLN B N 1
ATOM 7738 C CA . GLN B 1 413 ? -8.157 40.525 18.535 1 95.84 413 GLN B CA 1
ATOM 7739 C C . GLN B 1 413 ? -9.596 40.029 18.635 1 95.84 413 GLN B C 1
ATOM 7741 O O . GLN B 1 413 ? -10.531 40.829 18.703 1 95.84 413 GLN B O 1
ATOM 7746 N N . ASN B 1 414 ? -9.706 38.737 18.544 1 96.8 414 ASN B N 1
ATOM 7747 C CA . ASN B 1 414 ? -10.996 38.059 18.61 1 96.8 414 ASN B CA 1
ATOM 7748 C C . ASN B 1 414 ? -11.887 38.433 17.429 1 96.8 414 ASN B C 1
ATOM 7750 O O . ASN B 1 414 ? -13.091 38.639 17.594 1 96.8 414 ASN B O 1
ATOM 7754 N N . ARG B 1 415 ? -11.355 38.641 16.333 1 98.11 415 ARG B N 1
ATOM 7755 C CA . ARG B 1 415 ? -12.102 38.775 15.086 1 98.11 415 ARG B CA 1
ATOM 7756 C C . ARG B 1 415 ? -12.221 37.433 14.372 1 98.11 415 ARG B C 1
ATOM 7758 O O . ARG B 1 415 ? -11.273 36.646 14.357 1 98.11 415 ARG B O 1
ATOM 7765 N N . VAL B 1 416 ? -13.37 37.186 13.849 1 98.65 416 VAL B N 1
ATOM 7766 C CA . VAL B 1 416 ? -13.678 35.951 13.135 1 98.65 416 VAL B CA 1
ATOM 7767 C C . VAL B 1 416 ? -13.442 36.146 11.639 1 98.65 416 VAL B C 1
ATOM 7769 O O . VAL B 1 416 ? -14.021 37.046 11.026 1 98.65 416 VAL B O 1
ATOM 7772 N N . TRP B 1 417 ? -12.532 35.405 11.074 1 98.77 417 TRP B N 1
ATOM 7773 C CA . TRP B 1 417 ? -12.265 35.388 9.64 1 98.77 417 TRP B CA 1
ATOM 7774 C C . TRP B 1 417 ? -12.91 34.174 8.98 1 98.77 417 TRP B C 1
ATOM 7776 O O . TRP B 1 417 ? -12.718 33.041 9.427 1 98.77 417 TRP B O 1
ATOM 7786 N N . VAL B 1 418 ? -13.68 34.374 7.918 1 98.71 418 VAL B N 1
ATOM 7787 C CA . VAL B 1 418 ? -14.418 33.288 7.282 1 98.71 418 VAL B CA 1
ATOM 7788 C C . VAL B 1 418 ? -14.127 33.274 5.783 1 98.71 418 VAL B C 1
ATOM 7790 O O . VAL B 1 418 ? -14.262 34.297 5.109 1 98.71 418 VAL B O 1
ATOM 7793 N N . ALA B 1 419 ? -13.721 32.132 5.27 1 98.2 419 ALA B N 1
ATOM 7794 C CA . ALA B 1 419 ? -13.516 31.936 3.837 1 98.2 419 ALA B CA 1
ATOM 7795 C C . ALA B 1 419 ? -14.823 31.571 3.14 1 98.2 419 ALA B C 1
ATOM 7797 O O . ALA B 1 419 ? -15.639 30.826 3.688 1 98.2 419 ALA B O 1
ATOM 7798 N N . ASN B 1 420 ? -15.055 32.043 1.927 1 95.15 420 ASN B N 1
ATOM 7799 C CA . ASN B 1 420 ? -16.231 31.739 1.12 1 95.15 420 ASN B CA 1
ATOM 7800 C C . ASN B 1 420 ? -15.885 30.831 -0.056 1 95.15 420 ASN B C 1
ATOM 7802 O O . ASN B 1 420 ? -15.246 31.267 -1.016 1 95.15 420 ASN B O 1
ATOM 7806 N N . SER B 1 421 ? -16.409 29.624 -0.05 1 93.11 421 SER B N 1
ATOM 7807 C CA . SER B 1 421 ? -16.035 28.652 -1.073 1 93.11 421 SER B CA 1
ATOM 7808 C C . SER B 1 421 ? -16.743 28.939 -2.393 1 93.11 421 SER B C 1
ATOM 7810 O O . SER B 1 421 ? -16.334 28.441 -3.443 1 93.11 421 SER B O 1
ATOM 7812 N N . GLN B 1 422 ? -17.837 29.691 -2.376 1 91.31 422 GLN B N 1
ATOM 7813 C CA . GLN B 1 422 ? -18.526 30.044 -3.612 1 91.31 422 GLN B CA 1
ATOM 7814 C C . GLN B 1 422 ? -18.397 31.535 -3.908 1 91.31 422 GLN B C 1
ATOM 7816 O O . GLN B 1 422 ? -19.385 32.197 -4.233 1 91.31 422 GLN B O 1
ATOM 7821 N N . SER B 1 423 ? -17.22 32.045 -3.711 1 92.17 423 SER B N 1
ATOM 7822 C CA . SER B 1 423 ? -16.889 33.443 -3.972 1 92.17 423 SER B CA 1
ATOM 7823 C C . SER B 1 423 ? -15.381 33.646 -4.062 1 92.17 423 SER B C 1
ATOM 7825 O O . SER B 1 423 ? -14.621 32.677 -4.128 1 92.17 423 SER B O 1
ATOM 7827 N N . ASP B 1 424 ? -14.96 34.894 -4.207 1 95.97 424 ASP B N 1
ATOM 7828 C CA . ASP B 1 424 ? -13.553 35.283 -4.178 1 95.97 424 ASP B CA 1
ATOM 7829 C C . ASP B 1 424 ? -13.24 36.124 -2.943 1 95.97 424 ASP B C 1
ATOM 7831 O O . ASP B 1 424 ? -12.351 36.977 -2.975 1 95.97 424 ASP B O 1
ATOM 7835 N N . THR B 1 425 ? -14.016 35.873 -1.828 1 97.13 425 THR B N 1
ATOM 7836 C CA . THR B 1 425 ? -13.854 36.809 -0.722 1 97.13 425 THR B CA 1
ATOM 7837 C C . THR B 1 425 ? -13.593 36.064 0.584 1 97.13 425 THR B C 1
ATOM 7839 O O . THR B 1 425 ? -13.989 34.906 0.734 1 97.13 425 THR B O 1
ATOM 7842 N N . VAL B 1 426 ? -12.918 36.687 1.494 1 98.34 426 VAL B N 1
ATOM 7843 C CA . VAL B 1 426 ? -12.836 36.42 2.926 1 98.34 426 VAL B CA 1
ATOM 7844 C C . VAL B 1 426 ? -13.553 37.524 3.7 1 98.34 426 VAL B C 1
ATOM 7846 O O . VAL B 1 426 ? -13.383 38.709 3.403 1 98.34 426 VAL B O 1
ATOM 7849 N N . VAL B 1 427 ? -14.333 37.146 4.664 1 98.29 427 VAL B N 1
ATOM 7850 C CA . VAL B 1 427 ? -14.991 38.171 5.468 1 98.29 427 VAL B CA 1
ATOM 7851 C C . VAL B 1 427 ? -14.423 38.16 6.885 1 98.29 427 VAL B C 1
ATOM 7853 O O . VAL B 1 427 ? -13.946 37.127 7.362 1 98.29 427 VAL B O 1
ATOM 7856 N N . ARG B 1 428 ? -14.435 39.296 7.495 1 98.73 428 ARG B N 1
ATOM 7857 C CA . ARG B 1 428 ? -13.974 39.47 8.868 1 98.73 428 ARG B CA 1
ATOM 7858 C C . ARG B 1 428 ? -14.965 40.297 9.679 1 98.73 428 ARG B C 1
ATOM 7860 O O . ARG B 1 428 ? -15.545 41.257 9.167 1 98.73 428 ARG B O 1
ATOM 7867 N N . PHE B 1 429 ? -15.223 39.971 10.933 1 98.65 429 PHE B N 1
ATOM 7868 C CA . PHE B 1 429 ? -16.044 40.753 11.85 1 98.65 429 PHE B CA 1
ATOM 7869 C C . PHE B 1 429 ? -15.615 40.52 13.294 1 98.65 429 PHE B C 1
ATOM 7871 O O . PHE B 1 429 ? -15.067 39.466 13.622 1 98.65 429 PHE B O 1
ATOM 7878 N N . PRO B 1 430 ? -15.823 41.534 14.18 1 98.26 430 PRO B N 1
ATOM 7879 C CA . PRO B 1 430 ? -15.606 41.26 15.603 1 98.26 430 PRO B CA 1
ATOM 7880 C C . PRO B 1 430 ? -16.56 40.202 16.152 1 98.26 430 PRO B C 1
ATOM 7882 O O . PRO B 1 430 ? -17.762 40.249 15.88 1 98.26 430 PRO B O 1
ATOM 7885 N N . ALA B 1 431 ? -16.025 39.242 16.877 1 97.69 431 ALA B N 1
ATOM 7886 C CA . ALA B 1 431 ? -16.829 38.128 17.373 1 97.69 431 ALA B CA 1
ATOM 7887 C C . ALA B 1 431 ? -18.055 38.631 18.129 1 97.69 431 ALA B C 1
ATOM 7889 O O . ALA B 1 431 ? -19.109 37.991 18.11 1 97.69 431 ALA B O 1
ATOM 7890 N N . ASP B 1 432 ? -17.953 39.793 18.75 1 96.58 432 ASP B N 1
ATOM 7891 C CA . ASP B 1 432 ? -19.026 40.309 19.594 1 96.58 432 ASP B CA 1
ATOM 7892 C C . ASP B 1 432 ? -19.983 41.187 18.791 1 96.58 432 ASP B C 1
ATOM 7894 O O . ASP B 1 432 ? -21.039 41.581 19.289 1 96.58 432 ASP B O 1
ATOM 7898 N N . ASP B 1 433 ? -19.618 41.554 17.561 1 97.8 433 ASP B N 1
ATOM 7899 C CA . ASP B 1 433 ? -20.492 42.374 16.727 1 97.8 433 ASP B CA 1
ATOM 7900 C C . ASP B 1 433 ? -20.472 41.896 15.276 1 97.8 433 ASP B C 1
ATOM 7902 O O . ASP B 1 433 ? -19.854 42.529 14.418 1 97.8 433 ASP B O 1
ATOM 7906 N N . PRO B 1 434 ? -21.184 40.883 14.902 1 97.5 434 PRO B N 1
ATOM 7907 C CA . PRO B 1 434 ? -21.192 40.297 13.559 1 97.5 434 PRO B CA 1
ATOM 7908 C C . PRO B 1 434 ? -21.773 41.24 12.507 1 97.5 434 PRO B C 1
ATOM 7910 O O . PRO B 1 434 ? -21.804 40.903 11.321 1 97.5 434 PRO B O 1
ATOM 7913 N N . THR B 1 435 ? -22.309 42.398 12.879 1 97.29 435 THR B N 1
ATOM 7914 C CA . THR B 1 435 ? -22.853 43.355 11.922 1 97.29 435 THR B CA 1
ATOM 7915 C C . THR B 1 435 ? -21.739 44.193 11.301 1 97.29 435 THR B C 1
ATOM 7917 O O . THR B 1 435 ? -21.946 44.849 10.278 1 97.29 435 THR B O 1
ATOM 7920 N N . LYS B 1 436 ? -20.627 44.257 11.875 1 98.06 436 LYS B N 1
ATOM 7921 C CA . LYS B 1 436 ? -19.495 45.024 11.365 1 98.06 436 LYS B CA 1
ATOM 7922 C C . LYS B 1 436 ? -18.594 44.158 10.489 1 98.06 436 LYS B C 1
ATOM 7924 O O . LYS B 1 436 ? -17.476 43.82 10.884 1 98.06 436 LYS B O 1
ATOM 7929 N N . VAL B 1 437 ? -19.047 43.988 9.309 1 98.24 437 VAL B N 1
ATOM 7930 C CA . VAL B 1 437 ? -18.382 43.05 8.41 1 98.24 437 VAL B CA 1
ATOM 7931 C C . VAL B 1 437 ? -17.45 43.81 7.468 1 98.24 437 VAL B C 1
ATOM 7933 O O . VAL B 1 437 ? -17.798 44.885 6.974 1 98.24 437 VAL B O 1
ATOM 7936 N N . GLU B 1 438 ? -16.245 43.298 7.302 1 98.21 438 GLU B N 1
ATOM 7937 C CA . GLU B 1 438 ? -15.313 43.684 6.246 1 98.21 438 GLU B CA 1
ATOM 7938 C C . GLU B 1 438 ? -15.083 42.538 5.266 1 98.21 438 GLU B C 1
ATOM 7940 O O . GLU B 1 438 ? -15.092 41.369 5.657 1 98.21 438 GLU B O 1
ATOM 7945 N N . SER B 1 439 ? -14.913 42.864 3.992 1 97.89 439 SER B N 1
ATOM 7946 C CA . SER B 1 439 ? -14.657 41.871 2.954 1 97.89 439 SER B CA 1
ATOM 7947 C C . SER B 1 439 ? -13.324 42.127 2.259 1 97.89 439 SER B C 1
ATOM 7949 O O . SER B 1 439 ? -12.967 43.277 1.994 1 97.89 439 SER B O 1
ATOM 7951 N N . PHE B 1 440 ? -12.611 41.111 1.979 1 98.04 440 PHE B N 1
ATOM 7952 C CA . PHE B 1 440 ? -11.315 41.163 1.313 1 98.04 440 PHE B CA 1
ATOM 7953 C C . PHE B 1 440 ? -11.291 40.239 0.102 1 98.04 440 PHE B C 1
ATOM 7955 O O . PHE B 1 440 ? -11.801 39.118 0.16 1 98.04 440 PHE B O 1
ATOM 7962 N N . ARG B 1 441 ? -10.742 40.71 -0.94 1 95.9 441 ARG B N 1
ATOM 7963 C CA . ARG B 1 441 ? -10.652 39.887 -2.142 1 95.9 441 ARG B CA 1
ATOM 7964 C C . ARG B 1 441 ? -9.471 38.926 -2.059 1 95.9 441 ARG B C 1
ATOM 7966 O O . ARG B 1 441 ? -8.389 39.3 -1.603 1 95.9 441 ARG B O 1
ATOM 7973 N N . ALA B 1 442 ? -9.708 37.819 -2.39 1 95.46 442 ALA B N 1
ATOM 7974 C CA . ALA B 1 442 ? -8.689 36.784 -2.546 1 95.46 442 ALA B CA 1
ATOM 7975 C C . ALA B 1 442 ? -8.821 36.082 -3.895 1 95.46 442 ALA B C 1
ATOM 7977 O O . ALA B 1 442 ? -9.176 36.71 -4.896 1 95.46 442 ALA B O 1
ATOM 7978 N N . GLY B 1 443 ? -8.569 34.787 -4.131 1 94.69 443 GLY B N 1
ATOM 7979 C CA . GLY B 1 443 ? -8.849 33.965 -5.298 1 94.69 443 GLY B CA 1
ATOM 7980 C C . GLY B 1 443 ? -10.25 33.382 -5.294 1 94.69 443 GLY B C 1
ATOM 7981 O O . GLY B 1 443 ? -11.041 33.659 -4.39 1 94.69 443 GLY B O 1
ATOM 7982 N N . ILE B 1 444 ? -10.488 32.629 -6.377 1 94.66 444 ILE B N 1
ATOM 7983 C CA . ILE B 1 444 ? -11.821 32.049 -6.5 1 94.66 444 ILE B CA 1
ATOM 7984 C C . ILE B 1 444 ? -11.878 30.722 -5.745 1 94.66 444 ILE B C 1
ATOM 7986 O O . ILE B 1 444 ? -10.92 29.946 -5.768 1 94.66 444 ILE B O 1
ATOM 7990 N N . SER B 1 445 ? -13.076 30.496 -5.137 1 94.58 445 SER B N 1
ATOM 7991 C CA . SER B 1 445 ? -13.317 29.297 -4.34 1 94.58 445 SER B CA 1
ATOM 7992 C C . SER B 1 445 ? -12.34 29.204 -3.173 1 94.58 445 SER B C 1
ATOM 7994 O O . SER B 1 445 ? -11.531 28.276 -3.106 1 94.58 445 SER B O 1
ATOM 7996 N N . VAL B 1 446 ? -12.529 30.112 -2.219 1 96.32 446 VAL B N 1
ATOM 7997 C CA . VAL B 1 446 ? -11.625 30.287 -1.087 1 96.32 446 VAL B CA 1
ATOM 7998 C C . VAL B 1 446 ? -11.789 29.125 -0.11 1 96.32 446 VAL B C 1
ATOM 8000 O O . VAL B 1 446 ? -12.911 28.714 0.194 1 96.32 446 VAL B O 1
ATOM 8003 N N . ARG B 1 447 ? -10.641 28.585 0.342 1 96.19 447 ARG B N 1
ATOM 8004 C CA . ARG B 1 447 ? -10.633 27.369 1.149 1 96.19 447 ARG B CA 1
ATOM 8005 C C . ARG B 1 447 ? -9.933 27.602 2.484 1 96.19 447 ARG B C 1
ATOM 8007 O O . ARG B 1 447 ? -10.397 28.397 3.303 1 96.19 447 ARG B O 1
ATOM 8014 N N . GLY B 1 448 ? -8.76 27.07 2.659 1 97.76 448 GLY B N 1
ATOM 8015 C CA . GLY B 1 448 ? -8.089 27.042 3.949 1 97.76 448 GLY B CA 1
ATOM 8016 C C . GLY B 1 448 ? -7.548 28.396 4.37 1 97.76 448 GLY B C 1
ATOM 8017 O O . GLY B 1 448 ? -7.046 29.155 3.539 1 97.76 448 GLY B O 1
ATOM 8018 N N . LEU B 1 449 ? -7.649 28.706 5.667 1 98.49 449 LEU B N 1
ATOM 8019 C CA . LEU B 1 449 ? -7.083 29.879 6.325 1 98.49 449 LEU B CA 1
ATOM 8020 C C . LEU B 1 449 ? -6.076 29.47 7.395 1 98.49 449 LEU B C 1
ATOM 8022 O O . LEU B 1 449 ? -6.252 28.447 8.06 1 98.49 449 LEU B O 1
ATOM 8026 N N . ALA B 1 450 ? -5.092 30.239 7.541 1 98.36 450 ALA B N 1
ATOM 8027 C CA . ALA B 1 450 ? -4.169 30.062 8.659 1 98.36 450 ALA B CA 1
ATOM 8028 C C . ALA B 1 450 ? -3.608 31.403 9.125 1 98.36 450 ALA B C 1
ATOM 8030 O O . ALA B 1 450 ? -3.404 32.312 8.316 1 98.36 450 ALA B O 1
ATOM 8031 N N . LEU B 1 451 ? -3.386 31.57 10.388 1 98.27 451 LEU B N 1
ATOM 8032 C CA . LEU B 1 451 ? -2.807 32.767 10.988 1 98.27 451 LEU B CA 1
ATOM 8033 C C . LEU B 1 451 ? -1.337 32.548 11.33 1 98.27 451 LEU B C 1
ATOM 8035 O O . LEU B 1 451 ? -0.989 31.567 11.99 1 98.27 451 LEU B O 1
ATOM 8039 N N . ASP B 1 452 ? -0.498 33.416 10.828 1 98.2 452 ASP B N 1
ATOM 8040 C CA . ASP B 1 452 ? 0.89 33.347 11.274 1 98.2 452 ASP B CA 1
ATOM 8041 C C . ASP B 1 452 ? 1.064 34.02 12.633 1 98.2 452 ASP B C 1
ATOM 8043 O O . ASP B 1 452 ? 0.083 34.418 13.265 1 98.2 452 ASP B O 1
ATOM 8047 N N . SER B 1 453 ? 2.28 34.091 13.16 1 96.86 453 SER B N 1
ATOM 8048 C CA . SER B 1 453 ? 2.532 34.533 14.528 1 96.86 453 SER B CA 1
ATOM 8049 C C . SER B 1 453 ? 2.246 36.022 14.69 1 96.86 453 SER B C 1
ATOM 8051 O O . SER B 1 453 ? 2.159 36.524 15.812 1 96.86 453 SER B O 1
ATOM 8053 N N . LYS B 1 454 ? 2.04 36.746 13.574 1 95.48 454 LYS B N 1
ATOM 8054 C CA . LYS B 1 454 ? 1.77 38.18 13.6 1 95.48 454 LYS B CA 1
ATOM 8055 C C . LYS B 1 454 ? 0.322 38.473 13.218 1 95.48 454 LYS B C 1
ATOM 8057 O O . LYS B 1 454 ? -0.023 39.614 12.902 1 95.48 454 LYS B O 1
ATOM 8062 N N . SER B 1 455 ? -0.478 37.45 13.043 1 96.24 455 SER B N 1
ATOM 8063 C CA . SER B 1 455 ? -1.91 37.509 12.768 1 96.24 455 SER B CA 1
ATOM 8064 C C . SER B 1 455 ? -2.178 37.882 11.314 1 96.24 455 SER B C 1
ATOM 8066 O O . SER B 1 455 ? -3.238 38.423 10.992 1 96.24 455 SER B O 1
ATOM 8068 N N . ASN B 1 456 ? -1.15 37.791 10.5 1 98.05 456 ASN B N 1
ATOM 8069 C CA . ASN B 1 456 ? -1.5 37.764 9.084 1 98.05 456 ASN B CA 1
ATOM 8070 C C . ASN B 1 456 ? -2.336 36.535 8.737 1 98.05 456 ASN B C 1
ATOM 8072 O O . ASN B 1 456 ? -2.018 35.422 9.16 1 98.05 456 ASN B O 1
ATOM 8076 N N . VAL B 1 457 ? -3.382 36.786 8.007 1 98.4 457 VAL B N 1
ATOM 8077 C CA . VAL B 1 457 ? -4.18 35.657 7.539 1 98.4 457 VAL B CA 1
ATOM 8078 C C . VAL B 1 457 ? -3.692 35.214 6.162 1 98.4 457 VAL B C 1
ATOM 8080 O O . VAL B 1 457 ? -3.676 36.006 5.217 1 98.4 457 VAL B O 1
ATOM 8083 N N . TRP B 1 458 ? -3.237 34.009 6.104 1 98.72 458 TRP B N 1
ATOM 8084 C CA . TRP B 1 458 ? -2.893 33.384 4.831 1 98.72 458 TRP B CA 1
ATOM 8085 C C . TRP B 1 458 ? -4.061 32.564 4.294 1 98.72 458 TRP B C 1
ATOM 8087 O O . TRP B 1 458 ? -4.739 31.867 5.053 1 98.72 458 TRP B O 1
ATOM 8097 N N . VAL B 1 459 ? -4.324 32.664 2.982 1 98.66 459 VAL B N 1
ATOM 8098 C CA . VAL B 1 459 ? -5.563 32.182 2.381 1 98.66 459 VAL B CA 1
ATOM 8099 C C . VAL B 1 459 ? -5.244 31.316 1.164 1 98.66 459 VAL B C 1
ATOM 8101 O O . VAL B 1 459 ? -4.544 31.755 0.248 1 98.66 459 VAL B O 1
ATOM 8104 N N . ALA B 1 460 ? -5.694 30.122 1.149 1 98.18 460 ALA B N 1
ATOM 8105 C CA . ALA B 1 460 ? -5.617 29.276 -0.04 1 98.18 460 ALA B CA 1
ATOM 8106 C C . ALA B 1 460 ? -6.869 29.423 -0.9 1 98.18 460 ALA B C 1
ATOM 8108 O O . ALA B 1 460 ? -7.99 29.37 -0.39 1 98.18 460 ALA B O 1
ATOM 8109 N N . SER B 1 461 ? -6.707 29.659 -2.197 1 97.26 461 SER B N 1
ATOM 8110 C CA . SER B 1 461 ? -7.816 29.722 -3.144 1 97.26 461 SER B CA 1
ATOM 8111 C C . SER B 1 461 ? -7.608 28.752 -4.303 1 97.26 461 SER B C 1
ATOM 8113 O O . SER B 1 461 ? -6.571 28.786 -4.969 1 97.26 461 SER B O 1
ATOM 8115 N N . LEU B 1 462 ? -8.588 27.948 -4.589 1 95.71 462 LEU B N 1
ATOM 8116 C CA . LEU B 1 462 ? -8.482 26.866 -5.562 1 95.71 462 LEU B CA 1
ATOM 8117 C C . LEU B 1 462 ? -8.113 27.408 -6.939 1 95.71 462 LEU B C 1
ATOM 8119 O O . LEU B 1 462 ? -7.367 26.767 -7.683 1 95.71 462 LEU B O 1
ATOM 8123 N N . LEU B 1 463 ? -8.699 28.566 -7.225 1 95.04 463 LEU B N 1
ATOM 8124 C CA . LEU B 1 463 ? -8.678 29.026 -8.609 1 95.04 463 LEU B CA 1
ATOM 8125 C C . LEU B 1 463 ? -8.183 30.466 -8.696 1 95.04 463 LEU B C 1
ATOM 8127 O O . LEU B 1 463 ? -8.471 31.28 -7.816 1 95.04 463 LEU B O 1
ATOM 8131 N N . SER B 1 464 ? -7.475 30.734 -9.742 1 92.48 464 SER B N 1
ATOM 8132 C CA . SER B 1 464 ? -7.045 32.101 -10.017 1 92.48 464 SER B CA 1
ATOM 8133 C C . SER B 1 464 ? -8.229 32.988 -10.389 1 92.48 464 SER B C 1
ATOM 8135 O O . SER B 1 464 ? -9.299 32.488 -10.742 1 92.48 464 SER B O 1
ATOM 8137 N N . LEU B 1 465 ? -7.987 34.203 -10.388 1 89.53 465 LEU B N 1
ATOM 8138 C CA . LEU B 1 465 ? -9.06 35.173 -10.575 1 89.53 465 LEU B CA 1
ATOM 8139 C C . LEU B 1 465 ? -9.582 35.136 -12.008 1 89.53 465 LEU B C 1
ATOM 8141 O O . LEU B 1 465 ? -10.72 35.533 -12.269 1 89.53 465 LEU B O 1
ATOM 8145 N N . ASP B 1 466 ? -8.843 34.638 -12.955 1 88.95 466 ASP B N 1
ATOM 8146 C CA . ASP B 1 466 ? -9.235 34.596 -14.36 1 88.95 466 ASP B CA 1
ATOM 8147 C C . ASP B 1 466 ? -9.81 33.23 -14.73 1 88.95 466 ASP B C 1
ATOM 8149 O O . ASP B 1 466 ? -10.18 32.998 -15.882 1 88.95 466 ASP B O 1
ATOM 8153 N N . PHE B 1 467 ? -9.857 32.304 -13.773 1 92.83 467 PHE B N 1
ATOM 8154 C CA . PHE B 1 467 ? -10.392 30.973 -14.034 1 92.83 467 PHE B CA 1
ATOM 8155 C C . PHE B 1 467 ? -11.854 31.051 -14.459 1 92.83 467 PHE B C 1
ATOM 8157 O O . PHE B 1 467 ? -12.649 31.76 -13.84 1 92.83 467 PHE B O 1
ATOM 8164 N N . PRO B 1 468 ? -12.277 30.267 -15.479 1 92.21 468 PRO B N 1
ATOM 8165 C CA . PRO B 1 468 ? -13.68 30.251 -15.901 1 92.21 468 PRO B CA 1
ATOM 8166 C C . PRO B 1 468 ? -14.557 29.382 -15.002 1 92.21 468 PRO B C 1
ATOM 8168 O O . PRO B 1 468 ? -14.707 28.184 -15.252 1 92.21 468 PRO B O 1
ATOM 8171 N N . VAL B 1 469 ? -15.162 29.942 -14.078 1 91.51 469 VAL B N 1
ATOM 8172 C CA . VAL B 1 469 ? -15.957 29.217 -13.093 1 91.51 469 VAL B CA 1
ATOM 8173 C C . VAL B 1 469 ? -17.204 28.64 -13.759 1 91.51 469 VAL B C 1
ATOM 8175 O O . VAL B 1 469 ? -17.959 29.364 -14.412 1 91.51 469 VAL B O 1
ATOM 8178 N N . PRO B 1 470 ? -17.399 27.355 -13.528 1 91.2 470 PRO B N 1
ATOM 8179 C CA . PRO B 1 470 ? -18.632 26.78 -14.07 1 91.2 470 PRO B CA 1
ATOM 8180 C C . PRO B 1 470 ? -19.878 27.23 -13.309 1 91.2 470 PRO B C 1
ATOM 8182 O O . PRO B 1 470 ? -19.778 27.677 -12.164 1 91.2 470 PRO B O 1
ATOM 8185 N N . HIS B 1 471 ? -21.017 27.062 -13.942 1 89.06 471 HIS B N 1
ATOM 8186 C CA . HIS B 1 471 ? -22.292 27.346 -13.291 1 89.06 471 HIS B CA 1
ATOM 8187 C C . HIS B 1 471 ? -22.598 26.318 -12.208 1 89.06 471 HIS B C 1
ATOM 8189 O O . HIS B 1 471 ? -22.547 25.111 -12.459 1 89.06 471 HIS B O 1
ATOM 8195 N N . ILE B 1 472 ? -22.844 26.76 -11.013 1 85.17 472 ILE B N 1
ATOM 8196 C CA . ILE B 1 472 ? -23.296 25.918 -9.91 1 85.17 472 ILE B CA 1
ATOM 8197 C C . ILE B 1 472 ? -24.8 26.091 -9.712 1 85.17 472 ILE B C 1
ATOM 8199 O O . ILE B 1 472 ? -25.272 27.193 -9.425 1 85.17 472 ILE B O 1
ATOM 8203 N N . PRO B 1 473 ? -25.532 25.049 -9.916 1 83.08 473 PRO B N 1
ATOM 8204 C CA . PRO B 1 473 ? -26.982 25.165 -9.746 1 83.08 473 PRO B CA 1
ATOM 8205 C C . PRO B 1 473 ? -27.378 25.633 -8.348 1 83.08 473 PRO B C 1
ATOM 8207 O O . PRO B 1 473 ? -26.713 25.289 -7.367 1 83.08 473 PRO B O 1
ATOM 8210 N N . ASP B 1 474 ? -28.462 26.328 -8.244 1 74.36 474 ASP B N 1
ATOM 8211 C CA . ASP B 1 474 ? -29.011 26.726 -6.952 1 74.36 474 ASP B CA 1
ATOM 8212 C C . ASP B 1 474 ? -29.394 25.505 -6.118 1 74.36 474 ASP B C 1
ATOM 8214 O O . ASP B 1 474 ? -29.996 24.56 -6.632 1 74.36 474 ASP B O 1
ATOM 8218 N N . GLY B 1 475 ? -29 25.484 -4.989 1 70.33 475 GLY B N 1
ATOM 8219 C CA . GLY B 1 475 ? -29.367 24.391 -4.103 1 70.33 475 GLY B CA 1
ATOM 8220 C C . GLY B 1 475 ? -28.435 23.199 -4.207 1 70.33 475 GLY B C 1
ATOM 8221 O O . GLY B 1 475 ? -28.642 22.183 -3.541 1 70.33 475 GLY B O 1
ATOM 8222 N N . ALA B 1 476 ? -27.443 23.347 -5.005 1 75.92 476 ALA B N 1
ATOM 8223 C CA . ALA B 1 476 ? -26.491 22.244 -5.113 1 75.92 476 ALA B CA 1
ATOM 8224 C C . ALA B 1 476 ? -25.87 21.921 -3.758 1 75.92 476 ALA B C 1
ATOM 8226 O O . ALA B 1 476 ? -25.546 22.825 -2.984 1 75.92 476 ALA B O 1
ATOM 8227 N N . SER B 1 477 ? -25.805 20.562 -3.499 1 74.3 477 SER B N 1
ATOM 8228 C CA . SER B 1 477 ? -25.12 20.132 -2.285 1 74.3 477 SER B CA 1
ATOM 8229 C C . SER B 1 477 ? -23.634 20.468 -2.34 1 74.3 477 SER B C 1
ATOM 8231 O O . SER B 1 477 ? -23.095 20.748 -3.413 1 74.3 477 SER B O 1
ATOM 8233 N N . ILE B 1 478 ? -23.038 20.408 -1.271 1 76.22 478 ILE B N 1
ATOM 8234 C CA . ILE B 1 478 ? -21.61 20.701 -1.204 1 76.22 478 ILE B CA 1
ATOM 8235 C C . ILE B 1 478 ? -20.836 19.692 -2.049 1 76.22 478 ILE B C 1
ATOM 8237 O O . ILE B 1 478 ? -19.861 20.049 -2.715 1 76.22 478 ILE B O 1
ATOM 8241 N N . MET B 1 479 ? -21.236 18.413 -2.07 1 80 479 MET B N 1
ATOM 8242 C CA . MET B 1 479 ? -20.545 17.389 -2.848 1 80 479 MET B CA 1
ATOM 8243 C C . MET B 1 479 ? -20.714 17.633 -4.343 1 80 479 MET B C 1
ATOM 8245 O O . MET B 1 479 ? -19.791 17.396 -5.124 1 80 479 MET B O 1
ATOM 8249 N N . GLU B 1 480 ? -21.891 18.077 -4.675 1 80.38 480 GLU B N 1
ATOM 8250 C CA . GLU B 1 480 ? -22.133 18.435 -6.07 1 80.38 480 GLU B CA 1
ATOM 8251 C C . GLU B 1 480 ? -21.263 19.613 -6.497 1 80.38 480 GLU B C 1
ATOM 8253 O O . GLU B 1 480 ? -20.746 19.637 -7.616 1 80.38 480 GLU B O 1
ATOM 8258 N N . GLN B 1 481 ? -21.193 20.576 -5.631 1 81.11 481 GLN B N 1
ATOM 8259 C CA . GLN B 1 481 ? -20.343 21.731 -5.897 1 81.11 481 GLN B CA 1
ATOM 8260 C C . GLN B 1 481 ? -18.89 21.31 -6.098 1 81.11 481 GLN B C 1
ATOM 8262 O O . GLN B 1 481 ? -18.237 21.746 -7.048 1 81.11 481 GLN B O 1
ATOM 8267 N N . PHE B 1 482 ? -18.443 20.418 -5.262 1 81.69 482 PHE B N 1
ATOM 8268 C CA . PHE B 1 482 ? -17.08 19.907 -5.354 1 81.69 482 PHE B CA 1
ATOM 8269 C C . PHE B 1 482 ? -16.86 19.188 -6.68 1 81.69 482 PHE B C 1
ATOM 8271 O O . PHE B 1 482 ? -15.827 19.369 -7.327 1 81.69 482 PHE B O 1
ATOM 8278 N N . GLY B 1 483 ? -17.819 18.421 -7.03 1 82.11 483 GLY B N 1
ATOM 8279 C CA . GLY B 1 483 ? -17.729 17.69 -8.285 1 82.11 483 GLY B CA 1
ATOM 8280 C C . GLY B 1 483 ? -17.597 18.596 -9.494 1 82.11 483 GLY B C 1
ATOM 8281 O O . GLY B 1 483 ? -16.767 18.351 -10.372 1 82.11 483 GLY B O 1
ATOM 8282 N N . LEU B 1 484 ? -18.363 19.656 -9.511 1 86.13 484 LEU B N 1
ATOM 8283 C CA . LEU B 1 484 ? -18.386 20.581 -10.638 1 86.13 484 LEU B CA 1
ATOM 8284 C C . LEU B 1 484 ? -17.094 21.388 -10.705 1 86.13 484 LEU B C 1
ATOM 8286 O O . LEU B 1 484 ? -16.486 21.507 -11.772 1 86.13 484 LEU B O 1
ATOM 8290 N N . LEU B 1 485 ? -16.697 21.86 -9.593 1 86.71 485 LEU B N 1
ATOM 8291 C CA . LEU B 1 485 ? -15.505 22.7 -9.556 1 86.71 485 LEU B CA 1
ATOM 8292 C C . LEU B 1 485 ? -14.248 21.872 -9.799 1 86.71 485 LEU B C 1
ATOM 8294 O O . LEU B 1 485 ? -13.359 22.29 -10.544 1 86.71 485 LEU B O 1
ATOM 8298 N N . ALA B 1 486 ? -14.234 20.776 -9.106 1 80.8 486 ALA B N 1
ATOM 8299 C CA . ALA B 1 486 ? -13.083 19.892 -9.274 1 80.8 486 ALA B CA 1
ATOM 8300 C C . ALA B 1 486 ? -12.974 19.402 -10.715 1 80.8 486 ALA B C 1
ATOM 8302 O O . ALA B 1 486 ? -11.88 19.359 -11.282 1 80.8 486 ALA B O 1
ATOM 8303 N N . GLY B 1 487 ? -14.07 19.024 -11.253 1 81.71 487 GLY B N 1
ATOM 8304 C CA . GLY B 1 487 ? -14.077 18.61 -12.648 1 81.71 487 GLY B CA 1
ATOM 8305 C C . GLY B 1 487 ? -13.524 19.666 -13.586 1 81.71 487 GLY B C 1
ATOM 8306 O O . GLY B 1 487 ? -12.715 19.36 -14.465 1 81.71 487 GLY B O 1
ATOM 8307 N N . ALA B 1 488 ? -13.903 20.885 -13.331 1 88.26 488 ALA B N 1
ATOM 8308 C CA . ALA B 1 488 ? -13.432 21.993 -14.157 1 88.26 488 ALA B CA 1
ATOM 8309 C C . ALA B 1 488 ? -11.944 22.25 -13.932 1 88.26 488 ALA B C 1
ATOM 8311 O O . ALA B 1 488 ? -11.199 22.489 -14.885 1 88.26 488 ALA B O 1
ATOM 8312 N N . ALA B 1 489 ? -11.566 22.184 -12.763 1 88.24 489 ALA B N 1
ATOM 8313 C CA . ALA B 1 489 ? -10.174 22.465 -12.421 1 88.24 489 ALA B CA 1
ATOM 8314 C C . ALA B 1 489 ? -9.246 21.384 -12.969 1 88.24 489 ALA B C 1
ATOM 8316 O O . ALA B 1 489 ? -8.146 21.683 -13.44 1 88.24 489 ALA B O 1
ATOM 8317 N N . LEU B 1 490 ? -9.697 20.106 -12.864 1 82.17 490 LEU B N 1
ATOM 8318 C CA . LEU B 1 490 ? -8.895 18.969 -13.303 1 82.17 490 LEU B CA 1
ATOM 8319 C C . LEU B 1 490 ? -8.67 19.013 -14.811 1 82.17 490 LEU B C 1
ATOM 8321 O O . LEU B 1 490 ? -7.662 18.505 -15.307 1 82.17 490 LEU B O 1
ATOM 8325 N N . HIS B 1 491 ? -9.516 19.672 -15.572 1 84.43 491 HIS B N 1
ATOM 8326 C CA . HIS B 1 491 ? -9.415 19.736 -17.026 1 84.43 491 HIS B CA 1
ATOM 8327 C C . HIS B 1 491 ? -8.789 21.052 -17.477 1 84.43 491 HIS B C 1
ATOM 8329 O O . HIS B 1 491 ? -8.556 21.257 -18.67 1 84.43 491 HIS B O 1
ATOM 8335 N N . TYR B 1 492 ? -8.585 21.933 -16.52 1 89.51 492 TYR B N 1
ATOM 8336 C CA . TYR B 1 492 ? -7.907 23.186 -16.834 1 89.51 492 TYR B CA 1
ATOM 8337 C C . TYR B 1 492 ? -6.447 22.939 -17.197 1 89.51 492 TYR B C 1
ATOM 8339 O O . TYR B 1 492 ? -5.728 22.248 -16.471 1 89.51 492 TYR B O 1
ATOM 8347 N N . PRO B 1 493 ? -5.876 23.344 -18.268 1 87.64 493 PRO B N 1
ATOM 8348 C CA . PRO B 1 493 ? -4.608 22.884 -18.837 1 87.64 493 PRO B CA 1
ATOM 8349 C C . PRO B 1 493 ? -3.393 23.459 -18.113 1 87.64 493 PRO B C 1
ATOM 8351 O O . PRO B 1 493 ? -2.255 23.096 -18.424 1 87.64 493 PRO B O 1
ATOM 8354 N N . HIS B 1 494 ? -3.614 24.453 -17.205 1 90.61 494 HIS B N 1
ATOM 8355 C CA . HIS B 1 494 ? -2.495 25.079 -16.51 1 90.61 494 HIS B CA 1
ATOM 8356 C C . HIS B 1 494 ? -2.713 25.074 -15 1 90.61 494 HIS B C 1
ATOM 8358 O O . HIS B 1 494 ? -3.851 24.983 -14.533 1 90.61 494 HIS B O 1
ATOM 8364 N N . PRO B 1 495 ? -1.575 25.136 -14.29 1 93.24 495 PRO B N 1
ATOM 8365 C CA . PRO B 1 495 ? -1.759 25.3 -12.846 1 93.24 495 PRO B CA 1
ATOM 8366 C C . PRO B 1 495 ? -2.665 26.479 -12.497 1 93.24 495 PRO B C 1
ATOM 8368 O O . PRO B 1 495 ? -2.645 27.503 -13.185 1 93.24 495 PRO B O 1
ATOM 8371 N N . THR B 1 496 ? -3.472 26.253 -11.568 1 94.25 496 THR B N 1
ATOM 8372 C CA . THR B 1 496 ? -4.361 27.304 -11.085 1 94.25 496 THR B CA 1
ATOM 8373 C C . THR B 1 496 ? -4.368 27.347 -9.56 1 94.25 496 THR B C 1
ATOM 8375 O O . THR B 1 496 ? -4.041 26.355 -8.904 1 94.25 496 THR B O 1
ATOM 8378 N N . GLY B 1 497 ? -4.705 28.53 -8.966 1 94.37 497 GLY B N 1
ATOM 8379 C CA . GLY B 1 497 ? -4.739 28.761 -7.531 1 94.37 497 GLY B CA 1
ATOM 8380 C C . GLY B 1 497 ? -3.823 29.884 -7.085 1 94.37 497 GLY B C 1
ATOM 8381 O O . GLY B 1 497 ? -2.974 30.342 -7.853 1 94.37 497 GLY B O 1
ATOM 8382 N N . LEU B 1 498 ? -4.079 30.354 -5.875 1 95.59 498 LEU B N 1
ATOM 8383 C CA . LEU B 1 498 ? -3.33 31.451 -5.273 1 95.59 498 LEU B CA 1
ATOM 8384 C C . LEU B 1 498 ? -3.298 31.319 -3.754 1 95.59 498 LEU B C 1
ATOM 8386 O O . LEU B 1 498 ? -4.187 30.702 -3.162 1 95.59 498 LEU B O 1
ATOM 8390 N N . VAL B 1 499 ? -2.202 31.774 -3.28 1 98.38 499 VAL B N 1
ATOM 8391 C CA . VAL B 1 499 ? -2.131 32.062 -1.851 1 98.38 499 VAL B CA 1
ATOM 8392 C C . VAL B 1 499 ? -2.146 33.572 -1.626 1 98.38 499 VAL B C 1
ATOM 8394 O O . VAL B 1 499 ? -1.419 34.313 -2.293 1 98.38 499 VAL B O 1
ATOM 8397 N N . SER B 1 500 ? -2.999 34.039 -0.743 1 98.26 500 SER B N 1
ATOM 8398 C CA . SER B 1 500 ? -3.061 35.456 -0.401 1 98.26 500 SER B CA 1
ATOM 8399 C C . SER B 1 500 ? -2.669 35.691 1.054 1 98.26 500 SER B C 1
ATOM 8401 O O . SER B 1 500 ? -2.687 34.763 1.865 1 98.26 500 SER B O 1
ATOM 8403 N N . MET B 1 501 ? -2.247 36.866 1.312 1 98.47 501 MET B N 1
ATOM 8404 C CA . MET B 1 501 ? -1.971 37.316 2.674 1 98.47 501 MET B CA 1
ATOM 8405 C C . MET B 1 501 ? -2.731 38.601 2.986 1 98.47 501 MET B C 1
ATOM 8407 O O . MET B 1 501 ? -2.675 39.563 2.218 1 98.47 501 MET B O 1
ATOM 8411 N N . ILE B 1 502 ? -3.469 38.612 4.041 1 98.52 502 ILE B N 1
ATOM 8412 C CA . ILE B 1 502 ? -4.165 39.792 4.542 1 98.52 502 ILE B CA 1
ATOM 8413 C C . ILE B 1 502 ? -3.623 40.166 5.919 1 98.52 502 ILE B C 1
ATOM 8415 O O . ILE B 1 502 ? -3.672 39.361 6.852 1 98.52 502 ILE B O 1
ATOM 8419 N N . ARG B 1 503 ? -3.189 41.361 6.065 1 97.81 503 ARG B N 1
ATOM 8420 C CA . ARG B 1 503 ? -2.633 41.823 7.333 1 97.81 503 ARG B CA 1
ATOM 8421 C C . ARG B 1 503 ? -3.741 42.179 8.319 1 97.81 503 ARG B C 1
ATOM 8423 O O . ARG B 1 503 ? -4.892 42.373 7.923 1 97.81 503 ARG B O 1
ATOM 8430 N N . PRO B 1 504 ? -3.424 42.196 9.622 1 96.66 504 PRO B N 1
ATOM 8431 C CA . PRO B 1 504 ? -4.434 42.52 10.632 1 96.66 504 PRO B CA 1
ATOM 8432 C C . PRO B 1 504 ? -5.126 43.855 10.368 1 96.66 504 PRO B C 1
ATOM 8434 O O . PRO B 1 504 ? -6.296 44.028 10.717 1 96.66 504 PRO B O 1
ATOM 8437 N N . ASP B 1 505 ? -4.523 44.807 9.655 1 96.85 505 ASP B N 1
ATOM 8438 C CA . ASP B 1 505 ? -5.111 46.117 9.396 1 96.85 505 ASP B CA 1
ATOM 8439 C C . ASP B 1 505 ? -5.943 46.102 8.116 1 96.85 505 ASP B C 1
ATOM 8441 O O . ASP B 1 505 ? -6.5 47.128 7.719 1 96.85 505 ASP B O 1
ATOM 8445 N N . GLY B 1 506 ? -5.924 44.973 7.49 1 96.3 506 GLY B N 1
ATOM 8446 C CA . GLY B 1 506 ? -6.764 44.808 6.315 1 96.3 506 GLY B CA 1
ATOM 8447 C C . GLY B 1 506 ? -6.018 45.033 5.013 1 96.3 506 GLY B C 1
ATOM 8448 O O . GLY B 1 506 ? -6.554 44.777 3.932 1 96.3 506 GLY B O 1
ATOM 8449 N N . THR B 1 507 ? -4.773 45.413 5.081 1 97.34 507 THR B N 1
ATOM 8450 C CA . THR B 1 507 ? -4.015 45.651 3.858 1 97.34 507 THR B CA 1
ATOM 8451 C C . THR B 1 507 ? -3.543 44.333 3.249 1 97.34 507 THR B C 1
ATOM 8453 O O . THR B 1 507 ? -3.361 43.344 3.962 1 97.34 507 THR B O 1
ATOM 8456 N N . GLN B 1 508 ? -3.403 44.293 1.99 1 97.36 508 GLN B N 1
ATOM 8457 C CA . GLN B 1 508 ? -2.891 43.177 1.202 1 97.36 508 GLN B CA 1
ATOM 8458 C C . GLN B 1 508 ? -1.688 43.601 0.363 1 97.36 508 GLN B C 1
ATOM 8460 O O . GLN B 1 508 ? -1.848 44.122 -0.742 1 97.36 508 GLN B O 1
ATOM 8465 N N . PRO B 1 509 ? -0.533 43.339 0.815 1 94.37 509 PRO B N 1
ATOM 8466 C CA . PRO B 1 509 ? 0.661 43.827 0.122 1 94.37 509 PRO B CA 1
ATOM 8467 C C . PRO B 1 509 ? 0.748 43.337 -1.321 1 94.37 509 PRO B C 1
ATOM 8469 O O . PRO B 1 509 ? 1.37 43.99 -2.163 1 94.37 509 PRO B O 1
ATOM 8472 N N . VAL B 1 510 ? 0.211 42.221 -1.572 1 94.63 510 VAL B N 1
ATOM 8473 C CA . VAL B 1 510 ? 0.122 41.665 -2.919 1 94.63 510 VAL B CA 1
ATOM 8474 C C . VAL B 1 510 ? -1.329 41.319 -3.241 1 94.63 510 VAL B C 1
ATOM 8476 O O . VAL B 1 510 ? -1.728 40.155 -3.164 1 94.63 510 VAL B O 1
ATOM 8479 N N . PRO B 1 511 ? -2.073 42.228 -3.723 1 92.93 511 PRO B N 1
ATOM 8480 C CA . PRO B 1 511 ? -3.52 42.067 -3.879 1 92.93 511 PRO B CA 1
ATOM 8481 C C . PRO B 1 511 ? -3.888 40.973 -4.878 1 92.93 511 PRO B C 1
ATOM 8483 O O . PRO B 1 511 ? -4.992 40.426 -4.822 1 92.93 511 PRO B O 1
ATOM 8486 N N . THR B 1 512 ? -2.953 40.666 -5.797 1 93.62 512 THR B N 1
ATOM 8487 C CA . THR B 1 512 ? -3.236 39.654 -6.809 1 93.62 512 THR B CA 1
ATOM 8488 C C . THR B 1 512 ? -2.898 38.26 -6.288 1 93.62 512 THR B C 1
ATOM 8490 O O . THR B 1 512 ? -3.171 37.26 -6.955 1 93.62 512 THR B O 1
ATOM 8493 N N . GLY B 1 513 ? -2.321 38.18 -5.068 1 95.99 513 GLY B N 1
ATOM 8494 C CA . GLY B 1 513 ? -1.952 36.907 -4.47 1 95.99 513 GLY B CA 1
ATOM 8495 C C . GLY B 1 513 ? -0.647 36.351 -5.008 1 95.99 513 GLY B C 1
ATOM 8496 O O . GLY B 1 513 ? 0.034 37.007 -5.799 1 95.99 513 GLY B O 1
ATOM 8497 N N . PHE B 1 514 ? -0.233 35.197 -4.52 1 97.1 514 PHE B N 1
ATOM 8498 C CA . PHE B 1 514 ? 0.99 34.494 -4.892 1 97.1 514 PHE B CA 1
ATOM 8499 C C . PHE B 1 514 ? 0.668 33.212 -5.652 1 97.1 514 PHE B C 1
ATOM 8501 O O . PHE B 1 514 ? -0.008 32.325 -5.125 1 97.1 514 PHE B O 1
ATOM 8508 N N . THR B 1 515 ? 1.193 33.05 -6.843 1 95.16 515 THR B N 1
ATOM 8509 C CA . THR B 1 515 ? 0.963 31.844 -7.629 1 95.16 515 THR B CA 1
ATOM 8510 C C . THR B 1 515 ? 2.09 30.837 -7.419 1 95.16 515 THR B C 1
ATOM 8512 O O . THR B 1 515 ? 1.97 29.672 -7.805 1 95.16 515 THR B O 1
ATOM 8515 N N . GLY B 1 516 ? 3.232 31.395 -6.752 1 93.81 516 GLY B N 1
ATOM 8516 C CA . GLY B 1 516 ? 4.427 30.579 -6.606 1 93.81 516 GLY B CA 1
ATOM 8517 C C . GLY B 1 516 ? 5.039 30.173 -7.933 1 93.81 516 GLY B C 1
ATOM 8518 O O . GLY B 1 516 ? 5.613 29.089 -8.053 1 93.81 516 GLY B O 1
ATOM 8519 N N . GLY B 1 517 ? 4.85 30.927 -9.058 1 91.47 517 GLY B N 1
ATOM 8520 C CA . GLY B 1 517 ? 5.346 30.567 -10.377 1 91.47 517 GLY B CA 1
ATOM 8521 C C . GLY B 1 517 ? 4.672 29.335 -10.952 1 91.47 517 GLY B C 1
ATOM 8522 O O . GLY B 1 517 ? 5.29 28.576 -11.701 1 91.47 517 GLY B O 1
ATOM 8523 N N . GLY B 1 518 ? 3.482 29.038 -10.499 1 93.09 518 GLY B N 1
ATOM 8524 C CA . GLY B 1 518 ? 2.748 27.876 -10.973 1 93.09 518 GLY B CA 1
ATOM 8525 C C . GLY B 1 518 ? 2.806 26.702 -10.014 1 93.09 518 GLY B C 1
ATOM 8526 O O . GLY B 1 518 ? 2.158 25.677 -10.238 1 93.09 518 GLY B O 1
ATOM 8527 N N . ALA B 1 519 ? 3.54 26.858 -8.909 1 96.13 519 ALA B N 1
ATOM 8528 C CA . ALA B 1 519 ? 3.673 25.787 -7.925 1 96.13 519 ALA B CA 1
ATOM 8529 C C . ALA B 1 519 ? 2.395 25.635 -7.105 1 96.13 519 ALA B C 1
ATOM 8531 O O . ALA B 1 519 ? 2.126 24.563 -6.556 1 96.13 519 ALA B O 1
ATOM 8532 N N . VAL B 1 520 ? 1.69 26.697 -6.933 1 96.89 520 VAL B N 1
ATOM 8533 C CA . VAL B 1 520 ? 0.388 26.661 -6.275 1 96.89 520 VAL B CA 1
ATOM 8534 C C . VAL B 1 520 ? -0.685 26.233 -7.274 1 96.89 520 VAL B C 1
ATOM 8536 O O . VAL B 1 520 ? -1.06 27.004 -8.161 1 96.89 520 VAL B O 1
ATOM 8539 N N . ASP B 1 521 ? -1.143 24.975 -7.145 1 96.69 521 ASP B N 1
ATOM 8540 C CA . ASP B 1 521 ? -2.018 24.355 -8.134 1 96.69 521 ASP B CA 1
ATOM 8541 C C . ASP B 1 521 ? -3.203 23.664 -7.462 1 96.69 521 ASP B C 1
ATOM 8543 O O . ASP B 1 521 ? -3.087 22.525 -7.006 1 96.69 521 ASP B O 1
ATOM 8547 N N . ILE B 1 522 ? -4.323 24.332 -7.441 1 95.67 522 ILE B N 1
ATOM 8548 C CA . ILE B 1 522 ? -5.549 23.933 -6.758 1 95.67 522 ILE B CA 1
ATOM 8549 C C . ILE B 1 522 ? -5.27 23.737 -5.27 1 95.67 522 ILE B C 1
ATOM 8551 O O . ILE B 1 522 ? -5.572 22.68 -4.71 1 95.67 522 ILE B O 1
ATOM 8555 N N . PRO B 1 523 ? -4.71 24.81 -4.667 1 96.6 523 PRO B N 1
ATOM 8556 C CA . PRO B 1 523 ? -4.447 24.691 -3.231 1 96.6 523 PRO B CA 1
ATOM 8557 C C . PRO B 1 523 ? -5.726 24.572 -2.405 1 96.6 523 PRO B C 1
ATOM 8559 O O . PRO B 1 523 ? -6.73 25.217 -2.718 1 96.6 523 PRO B O 1
ATOM 8562 N N . TRP B 1 524 ? -5.707 23.706 -1.418 1 96.16 524 TRP B N 1
ATOM 8563 C CA . TRP B 1 524 ? -6.887 23.499 -0.584 1 96.16 524 TRP B CA 1
ATOM 8564 C C . TRP B 1 524 ? -6.646 24.005 0.834 1 96.16 524 TRP B C 1
ATOM 8566 O O . TRP B 1 524 ? -7.268 24.978 1.267 1 96.16 524 TRP B O 1
ATOM 8576 N N . GLY B 1 525 ? -5.766 23.341 1.555 1 97.42 525 GLY B N 1
ATOM 8577 C CA . GLY B 1 525 ? -5.364 23.789 2.879 1 97.42 525 GLY B CA 1
ATOM 8578 C C . GLY B 1 525 ? -3.941 24.312 2.925 1 97.42 525 GLY B C 1
ATOM 8579 O O . GLY B 1 525 ? -3.15 24.056 2.015 1 97.42 525 GLY B O 1
ATOM 8580 N N . LEU B 1 526 ? -3.628 25.113 3.911 1 98.36 526 LEU B N 1
ATOM 8581 C CA . LEU B 1 526 ? -2.275 25.571 4.206 1 98.36 526 LEU B CA 1
ATOM 8582 C C . LEU B 1 526 ? -2.077 25.754 5.707 1 98.36 526 LEU B C 1
ATOM 8584 O O . LEU B 1 526 ? -3.051 25.849 6.458 1 98.36 526 LEU B O 1
ATOM 8588 N N . ASN B 1 527 ? -0.926 25.729 6.102 1 98.37 527 ASN B N 1
ATOM 8589 C CA . ASN B 1 527 ? -0.565 25.95 7.498 1 98.37 527 ASN B CA 1
ATOM 8590 C C . ASN B 1 527 ? 0.751 26.712 7.623 1 98.37 527 ASN B C 1
ATOM 8592 O O . ASN B 1 527 ? 1.449 26.923 6.629 1 98.37 527 ASN B O 1
ATOM 8596 N N . ILE B 1 528 ? 1.005 27.217 8.824 1 98.45 528 ILE B N 1
ATOM 8597 C CA . ILE B 1 528 ? 2.156 28.056 9.14 1 98.45 528 ILE B CA 1
ATOM 8598 C C . ILE B 1 528 ? 3.06 27.336 10.139 1 98.45 528 ILE B C 1
ATOM 8600 O O . ILE B 1 528 ? 2.58 26.772 11.125 1 98.45 528 ILE B O 1
ATOM 8604 N N . ASP B 1 529 ? 4.356 27.278 9.804 1 98.1 529 ASP B N 1
ATOM 8605 C CA . ASP B 1 529 ? 5.248 26.616 10.751 1 98.1 529 ASP B CA 1
ATOM 8606 C C . ASP B 1 529 ? 5.819 27.614 11.756 1 98.1 529 ASP B C 1
ATOM 8608 O O . ASP B 1 529 ? 5.375 28.762 11.82 1 98.1 529 ASP B O 1
ATOM 8612 N N . GLY B 1 530 ? 6.782 27.173 12.61 1 96.91 530 GLY B N 1
ATOM 8613 C CA . GLY B 1 530 ? 7.31 27.99 13.69 1 96.91 530 GLY B CA 1
ATOM 8614 C C . GLY B 1 530 ? 8.154 29.152 13.201 1 96.91 530 GLY B C 1
ATOM 8615 O O . GLY B 1 530 ? 8.436 30.083 13.958 1 96.91 530 GLY B O 1
ATOM 8616 N N . ASN B 1 531 ? 8.609 29.113 11.986 1 96.51 531 ASN B N 1
ATOM 8617 C CA . ASN B 1 531 ? 9.341 30.217 11.376 1 96.51 531 ASN B CA 1
ATOM 8618 C C . ASN B 1 531 ? 8.407 31.164 10.628 1 96.51 531 ASN B C 1
ATOM 8620 O O . ASN B 1 531 ? 8.864 32.072 9.931 1 96.51 531 ASN B O 1
ATOM 8624 N N . ASP B 1 532 ? 7.097 30.885 10.653 1 97.79 532 ASP B N 1
ATOM 8625 C CA . ASP B 1 532 ? 6.056 31.618 9.938 1 97.79 532 ASP B CA 1
ATOM 8626 C C . ASP B 1 532 ? 6.155 31.383 8.433 1 97.79 532 ASP B C 1
ATOM 8628 O O . ASP B 1 532 ? 5.722 32.222 7.639 1 97.79 532 ASP B O 1
ATOM 8632 N N . ASP B 1 533 ? 6.811 30.359 8.025 1 98.08 533 ASP B N 1
ATOM 8633 C CA . ASP B 1 533 ? 6.736 29.941 6.628 1 98.08 533 ASP B CA 1
ATOM 8634 C C . ASP B 1 533 ? 5.386 29.299 6.318 1 98.08 533 ASP B C 1
ATOM 8636 O O . ASP B 1 533 ? 4.727 28.764 7.212 1 98.08 533 ASP B O 1
ATOM 8640 N N . VAL B 1 534 ? 5.009 29.383 5.047 1 98.66 534 VAL B N 1
ATOM 8641 C CA . VAL B 1 534 ? 3.694 28.927 4.609 1 98.66 534 VAL B CA 1
ATOM 8642 C C . VAL B 1 534 ? 3.822 27.576 3.909 1 98.66 534 VAL B C 1
ATOM 8644 O O . VAL B 1 534 ? 4.596 27.433 2.96 1 98.66 534 VAL B O 1
ATOM 8647 N N . TRP B 1 535 ? 3.171 26.652 4.386 1 98.82 535 TRP B N 1
ATOM 8648 C CA . TRP B 1 535 ? 3.115 25.318 3.797 1 98.82 535 TRP B CA 1
ATOM 8649 C C . TRP B 1 535 ? 1.766 25.073 3.129 1 98.82 535 TRP B C 1
ATOM 8651 O O . TRP B 1 535 ? 0.72 25.171 3.775 1 98.82 535 TRP B O 1
ATOM 8661 N N . VAL B 1 536 ? 1.746 24.695 1.849 1 98.75 536 VAL B N 1
ATOM 8662 C CA . VAL B 1 536 ? 0.531 24.651 1.042 1 98.75 536 VAL B CA 1
ATOM 8663 C C . VAL B 1 536 ? 0.297 23.229 0.538 1 98.75 536 VAL B C 1
ATOM 8665 O O . VAL B 1 536 ? 1.229 22.566 0.075 1 98.75 536 VAL B O 1
ATOM 8668 N N . ALA B 1 537 ? -0.886 22.75 0.637 1 98.39 537 ALA B N 1
ATOM 8669 C CA . ALA B 1 537 ? -1.308 21.446 0.133 1 98.39 537 ALA B CA 1
ATOM 8670 C C . ALA B 1 537 ? -1.973 21.575 -1.234 1 98.39 537 ALA B C 1
ATOM 8672 O O . ALA B 1 537 ? -3.029 22.199 -1.362 1 98.39 537 ALA B O 1
ATOM 8673 N N . ASN B 1 538 ? -1.409 20.972 -2.271 1 97.13 538 ASN B N 1
ATOM 8674 C CA . ASN B 1 538 ? -1.973 20.983 -3.617 1 97.13 538 ASN B CA 1
ATOM 8675 C C . ASN B 1 538 ? -2.896 19.79 -3.848 1 97.13 538 ASN B C 1
ATOM 8677 O O . ASN B 1 538 ? -2.481 18.64 -3.695 1 97.13 538 ASN B O 1
ATOM 8681 N N . LEU B 1 539 ? -4.076 20.022 -4.268 1 95.42 539 LEU B N 1
ATOM 8682 C CA . LEU B 1 539 ? -5.026 18.97 -4.613 1 95.42 539 LEU B CA 1
ATOM 8683 C C . LEU B 1 539 ? -4.965 18.648 -6.102 1 95.42 539 LEU B C 1
ATOM 8685 O O . LEU B 1 539 ? -5.771 17.863 -6.606 1 95.42 539 LEU B O 1
ATOM 8689 N N . SER B 1 540 ? -4.073 19.217 -6.832 1 93.32 540 SER B N 1
ATOM 8690 C CA . SER B 1 540 ? -3.969 18.979 -8.268 1 93.32 540 SER B CA 1
ATOM 8691 C C . SER B 1 540 ? -3.356 17.613 -8.558 1 93.32 540 SER B C 1
ATOM 8693 O O . SER B 1 540 ? -2.384 17.213 -7.913 1 93.32 540 SER B O 1
ATOM 8695 N N . PRO B 1 541 ? -3.921 16.884 -9.532 1 90.12 541 PRO B N 1
ATOM 8696 C CA . PRO B 1 541 ? -3.27 15.637 -9.939 1 90.12 541 PRO B CA 1
ATOM 8697 C C . PRO B 1 541 ? -1.926 15.869 -10.624 1 90.12 541 PRO B C 1
ATOM 8699 O O . PRO B 1 541 ? -1.126 14.939 -10.755 1 90.12 541 PRO B O 1
ATOM 8702 N N . ARG B 1 542 ? -1.642 17.12 -11.019 1 88.47 542 ARG B N 1
ATOM 8703 C CA . ARG B 1 542 ? -0.418 17.457 -11.738 1 88.47 542 ARG B CA 1
ATOM 8704 C C . ARG B 1 542 ? 0.743 17.669 -10.773 1 88.47 542 ARG B C 1
ATOM 8706 O O . ARG B 1 542 ? 1.87 17.252 -11.047 1 88.47 542 ARG B O 1
ATOM 8713 N N . THR B 1 543 ? 0.512 18.351 -9.649 1 86.32 543 THR B N 1
ATOM 8714 C CA . THR B 1 543 ? 1.61 18.772 -8.786 1 86.32 543 THR B CA 1
ATOM 8715 C C . THR B 1 543 ? 1.64 17.941 -7.506 1 86.32 543 THR B C 1
ATOM 8717 O O . THR B 1 543 ? 2.699 17.761 -6.901 1 86.32 543 THR B O 1
ATOM 8720 N N . ARG B 1 544 ? 0.716 17.075 -7.199 1 91.63 544 ARG B N 1
ATOM 8721 C CA . ARG B 1 544 ? 0.681 16.254 -5.992 1 91.63 544 ARG B CA 1
ATOM 8722 C C . ARG B 1 544 ? 1.87 16.56 -5.088 1 91.63 544 ARG B C 1
ATOM 8724 O O . ARG B 1 544 ? 2.762 15.725 -4.922 1 91.63 544 ARG B O 1
ATOM 8731 N N . ALA B 1 545 ? 1.916 17.746 -4.438 1 96.74 545 ALA B N 1
ATOM 8732 C CA . ALA B 1 545 ? 3.103 18.223 -3.734 1 96.74 545 ALA B CA 1
ATOM 8733 C C . ALA B 1 545 ? 2.721 19.059 -2.517 1 96.74 545 ALA B C 1
ATOM 8735 O O . ALA B 1 545 ? 1.635 19.642 -2.473 1 96.74 545 ALA B O 1
ATOM 8736 N N . VAL B 1 546 ? 3.569 19.039 -1.585 1 98.55 546 VAL B N 1
ATOM 8737 C CA . VAL B 1 546 ? 3.59 20.033 -0.518 1 98.55 546 VAL B CA 1
ATOM 8738 C C . VAL B 1 546 ? 4.5 21.195 -0.911 1 98.55 546 VAL B C 1
ATOM 8740 O O . VAL B 1 546 ? 5.668 20.99 -1.248 1 98.55 546 VAL B O 1
ATOM 8743 N N . VAL B 1 547 ? 4.009 22.402 -0.84 1 98.57 547 VAL B N 1
ATOM 8744 C CA . VAL B 1 547 ? 4.791 23.564 -1.251 1 98.57 547 VAL B CA 1
ATOM 8745 C C . VAL B 1 547 ? 5.207 24.368 -0.021 1 98.57 547 VAL B C 1
ATOM 8747 O O . VAL B 1 547 ? 4.368 24.715 0.814 1 98.57 547 VAL B O 1
ATOM 8750 N N . LEU B 1 548 ? 6.447 24.575 0.093 1 98.42 548 LEU B N 1
ATOM 8751 C CA . LEU B 1 548 ? 6.999 25.479 1.097 1 98.42 548 LEU B CA 1
ATOM 8752 C C . LEU B 1 548 ? 7.218 26.87 0.513 1 98.42 548 LEU B C 1
ATOM 8754 O O . LEU B 1 548 ? 7.976 27.033 -0.447 1 98.42 548 LEU B O 1
ATOM 8758 N N . MET B 1 549 ? 6.568 27.863 1.134 1 98.26 549 MET B N 1
ATOM 8759 C CA . MET B 1 549 ? 6.682 29.253 0.702 1 98.26 549 MET B CA 1
ATOM 8760 C C . MET B 1 549 ? 7.232 30.127 1.824 1 98.26 549 MET B C 1
ATOM 8762 O O . MET B 1 549 ? 6.929 29.903 2.997 1 98.26 549 MET B O 1
ATOM 8766 N N . ALA B 1 550 ? 7.936 31.19 1.412 1 97.87 550 ALA B N 1
ATOM 8767 C CA . ALA B 1 550 ? 8.451 32.15 2.385 1 97.87 550 ALA B CA 1
ATOM 8768 C C . ALA B 1 550 ? 7.318 32.956 3.013 1 97.87 550 ALA B C 1
ATOM 8770 O O . ALA B 1 550 ? 6.407 33.407 2.315 1 97.87 550 ALA B O 1
ATOM 8771 N N . GLY B 1 551 ? 7.319 33.107 4.31 1 97.52 551 GLY B N 1
ATOM 8772 C CA . GLY B 1 551 ? 6.308 33.859 5.037 1 97.52 551 GLY B CA 1
ATOM 8773 C C . GLY B 1 551 ? 6.468 35.361 4.899 1 97.52 551 GLY B C 1
ATOM 8774 O O . GLY B 1 551 ? 7.104 35.839 3.957 1 97.52 551 GLY B O 1
ATOM 8775 N N . ALA B 1 552 ? 5.825 36.072 5.764 1 96.52 552 ALA B N 1
ATOM 8776 C CA . ALA B 1 552 ? 5.788 37.531 5.711 1 96.52 552 ALA B CA 1
ATOM 8777 C C . ALA B 1 552 ? 7.175 38.124 5.938 1 96.52 552 ALA B C 1
ATOM 8779 O O . ALA B 1 552 ? 7.49 39.199 5.422 1 96.52 552 ALA B O 1
ATOM 8780 N N . ASP B 1 553 ? 7.955 37.436 6.716 1 93.58 553 ASP B N 1
ATOM 8781 C CA . ASP B 1 553 ? 9.361 37.769 6.923 1 93.58 553 ASP B CA 1
ATOM 8782 C C . ASP B 1 553 ? 10.272 36.666 6.387 1 93.58 553 ASP B C 1
ATOM 8784 O O . ASP B 1 553 ? 10.47 35.643 7.045 1 93.58 553 ASP B O 1
ATOM 8788 N N . PRO B 1 554 ? 10.86 36.876 5.26 1 92.89 554 PRO B N 1
ATOM 8789 C CA . PRO B 1 554 ? 11.613 35.795 4.62 1 92.89 554 PRO B CA 1
ATOM 8790 C C . PRO B 1 554 ? 13.019 35.634 5.195 1 92.89 554 PRO B C 1
ATOM 8792 O O . PRO B 1 554 ? 13.858 34.952 4.601 1 92.89 554 PRO B O 1
ATOM 8795 N N . LYS B 1 555 ? 13.26 36.273 6.303 1 88.61 555 LYS B N 1
ATOM 8796 C CA . LYS B 1 555 ? 14.567 36.106 6.933 1 88.61 555 LYS B CA 1
ATOM 8797 C C . LYS B 1 555 ? 14.867 34.632 7.192 1 88.61 555 LYS B C 1
ATOM 8799 O O . LYS B 1 555 ? 13.965 33.856 7.512 1 88.61 555 LYS B O 1
ATOM 8804 N N . GLY B 1 556 ? 16.044 34.19 7.044 1 87.15 556 GLY B N 1
ATOM 8805 C CA . GLY B 1 556 ? 16.443 32.806 7.247 1 87.15 556 GLY B CA 1
ATOM 8806 C C . GLY B 1 556 ? 16.504 32.008 5.959 1 87.15 556 GLY B C 1
ATOM 8807 O O . GLY B 1 556 ? 16.93 30.851 5.96 1 87.15 556 GLY B O 1
ATOM 8808 N N . HIS B 1 557 ? 16.061 32.616 4.896 1 93.46 557 HIS B N 1
ATOM 8809 C CA . HIS B 1 557 ? 16.126 31.986 3.582 1 93.46 557 HIS B CA 1
ATOM 8810 C C . HIS B 1 557 ? 17.207 32.625 2.717 1 93.46 557 HIS B C 1
ATOM 8812 O O . HIS B 1 557 ? 17.821 33.617 3.116 1 93.46 557 HIS B O 1
ATOM 8818 N N . PRO B 1 558 ? 17.517 32.051 1.622 1 88.98 558 PRO B N 1
ATOM 8819 C CA . PRO B 1 558 ? 18.58 32.603 0.778 1 88.98 558 PRO B CA 1
ATOM 8820 C C . PRO B 1 558 ? 18.384 34.088 0.48 1 88.98 558 PRO B C 1
ATOM 8822 O O . PRO B 1 558 ? 17.248 34.564 0.413 1 88.98 558 PRO B O 1
ATOM 8825 N N . ALA B 1 559 ? 19.493 34.73 0.219 1 90.27 559 ALA B N 1
ATOM 8826 C CA . ALA B 1 559 ? 19.467 36.16 -0.077 1 90.27 559 ALA B CA 1
ATOM 8827 C C . ALA B 1 559 ? 18.597 36.451 -1.297 1 90.27 559 ALA B C 1
ATOM 8829 O O . ALA B 1 559 ? 18.666 35.739 -2.301 1 90.27 559 ALA B O 1
ATOM 8830 N N . GLY B 1 560 ? 17.75 37.411 -1.158 1 93.72 560 GLY B N 1
ATOM 8831 C CA . GLY B 1 560 ? 16.902 37.803 -2.273 1 93.72 560 GLY B CA 1
ATOM 8832 C C . GLY B 1 560 ? 15.514 37.193 -2.21 1 93.72 560 GLY B C 1
ATOM 8833 O O . GLY B 1 560 ? 14.632 37.565 -2.986 1 93.72 560 GLY B O 1
ATOM 8834 N N . THR B 1 561 ? 15.341 36.309 -1.244 1 95.9 561 THR B N 1
ATOM 8835 C CA . THR B 1 561 ? 14.023 35.704 -1.085 1 95.9 561 THR B CA 1
ATOM 8836 C C . THR B 1 561 ? 12.996 36.749 -0.66 1 95.9 561 THR B C 1
ATOM 8838 O O . THR B 1 561 ? 13.271 37.58 0.208 1 95.9 561 THR B O 1
ATOM 8841 N N . LYS B 1 562 ? 11.837 36.685 -1.349 1 96.7 562 LYS B N 1
ATOM 8842 C CA . LYS B 1 562 ? 10.737 37.584 -1.013 1 96.7 562 LYS B CA 1
ATOM 8843 C C . LYS B 1 562 ? 9.552 36.813 -0.438 1 96.7 562 LYS B C 1
ATOM 8845 O O . LYS B 1 562 ? 9.461 35.595 -0.6 1 96.7 562 LYS B O 1
ATOM 8850 N N . THR B 1 563 ? 8.73 37.601 0.248 1 96.67 563 THR B N 1
ATOM 8851 C CA . THR B 1 563 ? 7.485 37.022 0.741 1 96.67 563 THR B CA 1
ATOM 8852 C C . THR B 1 563 ? 6.717 36.347 -0.392 1 96.67 563 THR B C 1
ATOM 8854 O O . THR B 1 563 ? 6.517 36.941 -1.454 1 96.67 563 THR B O 1
ATOM 8857 N N . GLY B 1 564 ? 6.329 35.054 -0.121 1 96.43 564 GLY B N 1
ATOM 8858 C CA . GLY B 1 564 ? 5.515 34.35 -1.098 1 96.43 564 GLY B CA 1
ATOM 8859 C C . GLY B 1 564 ? 6.336 33.572 -2.109 1 96.43 564 GLY B C 1
ATOM 8860 O O . GLY B 1 564 ? 5.789 32.798 -2.897 1 96.43 564 GLY B O 1
ATOM 8861 N N . ASP B 1 565 ? 7.65 33.778 -2.115 1 97.38 565 ASP B N 1
ATOM 8862 C CA . ASP B 1 565 ? 8.488 32.959 -2.986 1 97.38 565 ASP B CA 1
ATOM 8863 C C . ASP B 1 565 ? 8.422 31.487 -2.586 1 97.38 565 ASP B C 1
ATOM 8865 O O . ASP B 1 565 ? 8.389 31.163 -1.397 1 97.38 565 ASP B O 1
ATOM 8869 N N . VAL B 1 566 ? 8.396 30.613 -3.584 1 97.41 566 VAL B N 1
ATOM 8870 C CA . VAL B 1 566 ? 8.48 29.18 -3.32 1 97.41 566 VAL B CA 1
ATOM 8871 C C . VAL B 1 566 ? 9.918 28.802 -2.974 1 97.41 566 VAL B C 1
ATOM 8873 O O . VAL B 1 566 ? 10.846 29.11 -3.725 1 97.41 566 VAL B O 1
ATOM 8876 N N . ILE B 1 567 ? 10.067 28.232 -1.851 1 96.87 567 ILE B N 1
ATOM 8877 C CA . ILE B 1 567 ? 11.375 27.762 -1.406 1 96.87 567 ILE B CA 1
ATOM 8878 C C . ILE B 1 567 ? 11.636 26.363 -1.958 1 96.87 567 ILE B C 1
ATOM 8880 O O . ILE B 1 567 ? 12.742 26.066 -2.416 1 96.87 567 ILE B O 1
ATOM 8884 N N . HIS B 1 568 ? 10.587 25.536 -1.907 1 96.97 568 HIS B N 1
ATOM 8885 C CA . HIS B 1 568 ? 10.731 24.172 -2.402 1 96.97 568 HIS B CA 1
ATOM 8886 C C . HIS B 1 568 ? 9.372 23.497 -2.559 1 96.97 568 HIS B C 1
ATOM 8888 O O . HIS B 1 568 ? 8.393 23.91 -1.934 1 96.97 568 HIS B O 1
ATOM 8894 N N . MET B 1 569 ? 9.304 22.553 -3.388 1 97.25 569 MET B N 1
ATOM 8895 C CA . MET B 1 569 ? 8.157 21.667 -3.558 1 97.25 569 MET B CA 1
ATOM 8896 C C . MET B 1 569 ? 8.536 20.221 -3.257 1 97.25 569 MET B C 1
ATOM 8898 O O . MET B 1 569 ? 9.402 19.65 -3.923 1 97.25 569 MET B O 1
ATOM 8902 N N . PHE B 1 570 ? 7.945 19.643 -2.22 1 97.93 570 PHE B N 1
ATOM 8903 C CA . PHE B 1 570 ? 8.186 18.251 -1.859 1 97.93 570 PHE B CA 1
ATOM 8904 C C . PHE B 1 570 ? 7.238 17.325 -2.611 1 97.93 570 PHE B C 1
ATOM 8906 O O . PHE B 1 570 ? 6.018 17.483 -2.535 1 97.93 570 PHE B O 1
ATOM 8913 N N . GLU B 1 571 ? 7.806 16.438 -3.291 1 95.78 571 GLU B N 1
ATOM 8914 C CA . GLU B 1 571 ? 7.056 15.411 -4.008 1 95.78 571 GLU B CA 1
ATOM 8915 C C . GLU B 1 571 ? 7.492 14.012 -3.583 1 95.78 571 GLU B C 1
ATOM 8917 O O . GLU B 1 571 ? 8.544 13.845 -2.963 1 95.78 571 GLU B O 1
ATOM 8922 N N . GLY B 1 572 ? 6.722 13.05 -3.892 1 94.48 572 GLY B N 1
ATOM 8923 C CA . GLY B 1 572 ? 7.018 11.657 -3.596 1 94.48 572 GLY B CA 1
ATOM 8924 C C . GLY B 1 572 ? 5.925 10.707 -4.049 1 94.48 572 GLY B C 1
ATOM 8925 O O . GLY B 1 572 ? 4.802 11.131 -4.326 1 94.48 572 GLY B O 1
ATOM 8926 N N . GLY B 1 573 ? 6.259 9.47 -4.086 1 94.1 573 GLY B N 1
ATOM 8927 C CA . GLY B 1 573 ? 5.337 8.466 -4.592 1 94.1 573 GLY B CA 1
ATOM 8928 C C . GLY B 1 573 ? 4.146 8.235 -3.681 1 94.1 573 GLY B C 1
ATOM 8929 O O . GLY B 1 573 ? 3.136 7.669 -4.102 1 94.1 573 GLY B O 1
ATOM 8930 N N . SER B 1 574 ? 4.227 8.669 -2.454 1 94.18 574 SER B N 1
ATOM 8931 C CA . SER B 1 574 ? 3.139 8.439 -1.508 1 94.18 574 SER B CA 1
ATOM 8932 C C . SER B 1 574 ? 2.33 9.711 -1.277 1 94.18 574 SER B C 1
ATOM 8934 O O . SER B 1 574 ? 1.356 9.705 -0.521 1 94.18 574 SER B O 1
ATOM 8936 N N . ILE B 1 575 ? 2.789 10.834 -1.797 1 97.37 575 ILE B N 1
ATOM 8937 C CA . ILE B 1 575 ? 2.018 12.071 -1.734 1 97.37 575 ILE B CA 1
ATOM 8938 C C . ILE B 1 575 ? 0.983 12.091 -2.856 1 97.37 575 ILE B C 1
ATOM 8940 O O . ILE B 1 575 ? 1.338 12.073 -4.037 1 97.37 575 ILE B O 1
ATOM 8944 N N . GLN B 1 576 ? -0.185 12.06 -2.47 1 97.02 576 GLN B N 1
ATOM 8945 C CA . GLN B 1 576 ? -1.307 12.073 -3.403 1 97.02 576 GLN B CA 1
ATOM 8946 C C . GLN B 1 576 ? -1.939 13.459 -3.483 1 97.02 576 GLN B C 1
ATOM 8948 O O . GLN B 1 576 ? -1.261 14.469 -3.285 1 97.02 576 GLN B O 1
ATOM 8953 N N . MET B 1 577 ? -3.184 13.556 -3.991 1 96.67 577 MET B N 1
ATOM 8954 C CA . MET B 1 577 ? -3.86 14.85 -3.998 1 96.67 577 MET B CA 1
ATOM 8955 C C . MET B 1 577 ? -4.231 15.278 -2.582 1 96.67 577 MET B C 1
ATOM 8957 O O . MET B 1 577 ? -4.841 14.509 -1.837 1 96.67 577 MET B O 1
ATOM 8961 N N . LEU B 1 578 ? -3.845 16.461 -2.213 1 97.72 578 LEU B N 1
ATOM 8962 C CA . LEU B 1 578 ? -3.854 16.816 -0.798 1 97.72 578 LEU B CA 1
ATOM 8963 C C . LEU B 1 578 ? -4.979 17.799 -0.492 1 97.72 578 LEU B C 1
ATOM 8965 O O . LEU B 1 578 ? -5.27 18.686 -1.297 1 97.72 578 LEU B O 1
ATOM 8969 N N . THR B 1 579 ? -5.484 17.672 0.718 1 97.31 579 THR B N 1
ATOM 8970 C CA . THR B 1 579 ? -6.409 18.692 1.198 1 97.31 579 THR B CA 1
ATOM 8971 C C . THR B 1 579 ? -5.748 19.561 2.265 1 97.31 579 THR B C 1
ATOM 8973 O O . THR B 1 579 ? -6.144 20.711 2.468 1 97.31 579 THR B O 1
ATOM 8976 N N . ASP B 1 580 ? -4.825 18.977 2.968 1 98.35 580 ASP B N 1
ATOM 8977 C CA . ASP B 1 580 ? -4.229 19.755 4.05 1 98.35 580 ASP B CA 1
ATOM 8978 C C . ASP B 1 580 ? -2.773 19.355 4.276 1 98.35 580 ASP B C 1
ATOM 8980 O O . ASP B 1 580 ? -2.307 18.353 3.73 1 98.35 580 ASP B O 1
ATOM 8984 N N . VAL B 1 581 ? -2.11 20.177 5 1 98.58 581 VAL B N 1
ATOM 8985 C CA . VAL B 1 581 ? -0.761 19.971 5.515 1 98.58 581 VAL B CA 1
ATOM 8986 C C . VAL B 1 581 ? -0.655 20.538 6.929 1 98.58 581 VAL B C 1
ATOM 8988 O O . VAL B 1 581 ? -1.262 21.565 7.24 1 98.58 581 VAL B O 1
ATOM 8991 N N . ALA B 1 582 ? 0.007 19.84 7.789 1 98.34 582 ALA B N 1
ATOM 8992 C CA . ALA B 1 582 ? 0.15 20.306 9.166 1 98.34 582 ALA B CA 1
ATOM 8993 C C . ALA B 1 582 ? 1.568 20.072 9.68 1 98.34 582 ALA B C 1
ATOM 8995 O O . ALA B 1 582 ? 2.282 19.203 9.176 1 98.34 582 ALA B O 1
ATOM 8996 N N . ILE B 1 583 ? 1.988 20.863 10.654 1 98.59 583 ILE B N 1
ATOM 8997 C CA . ILE B 1 583 ? 3.327 20.798 11.231 1 98.59 583 ILE B CA 1
ATOM 8998 C C . ILE B 1 583 ? 3.242 20.316 12.677 1 98.59 583 ILE B C 1
ATOM 9000 O O . ILE B 1 583 ? 2.473 20.857 13.475 1 98.59 583 ILE B O 1
ATOM 9004 N N . ASP B 1 584 ? 4.04 19.329 13.003 1 98.31 584 ASP B N 1
ATOM 9005 C CA . ASP B 1 584 ? 3.955 18.789 14.356 1 98.31 584 ASP B CA 1
ATOM 9006 C C . ASP B 1 584 ? 4.998 19.429 15.27 1 98.31 584 ASP B C 1
ATOM 9008 O O . ASP B 1 584 ? 5.791 20.262 14.826 1 98.31 584 ASP B O 1
ATOM 9012 N N . PRO B 1 585 ? 5.069 19.095 16.545 1 97.83 585 PRO B N 1
ATOM 9013 C CA . PRO B 1 585 ? 5.942 19.739 17.529 1 97.83 585 PRO B CA 1
ATOM 9014 C C . PRO B 1 585 ? 7.417 19.405 17.318 1 97.83 585 PRO B C 1
ATOM 9016 O O . PRO B 1 585 ? 8.285 19.979 17.981 1 97.83 585 PRO B O 1
ATOM 9019 N N . ALA B 1 586 ? 7.725 18.524 16.439 1 98.2 586 ALA B N 1
ATOM 9020 C CA . ALA B 1 586 ? 9.117 18.191 16.147 1 98.2 586 ALA B CA 1
ATOM 9021 C C . ALA B 1 586 ? 9.57 18.826 14.835 1 98.2 586 ALA B C 1
ATOM 9023 O O . ALA B 1 586 ? 10.731 18.691 14.441 1 98.2 586 ALA B O 1
ATOM 9024 N N . GLY B 1 587 ? 8.659 19.491 14.193 1 98.19 587 GLY B N 1
ATOM 9025 C CA . GLY B 1 587 ? 9.01 20.118 12.929 1 98.19 587 GLY B CA 1
ATOM 9026 C C . GLY B 1 587 ? 8.855 19.189 11.74 1 98.19 587 GLY B C 1
ATOM 9027 O O . GLY B 1 587 ? 9.511 19.373 10.712 1 98.19 587 GLY B O 1
ATOM 9028 N N . ASN B 1 588 ? 8.074 18.122 11.879 1 98.74 588 ASN B N 1
ATOM 9029 C CA . ASN B 1 588 ? 7.683 17.289 10.746 1 98.74 588 ASN B CA 1
ATOM 9030 C C . ASN B 1 588 ? 6.467 17.861 10.023 1 98.74 588 ASN B C 1
ATOM 9032 O O . ASN B 1 588 ? 5.605 18.484 10.646 1 98.74 588 ASN B O 1
ATOM 9036 N N . VAL B 1 589 ? 6.397 17.632 8.733 1 98.76 589 VAL B N 1
ATOM 9037 C CA . VAL B 1 589 ? 5.261 18.061 7.925 1 98.76 589 VAL B CA 1
ATOM 9038 C C . VAL B 1 589 ? 4.393 16.855 7.571 1 98.76 589 VAL B C 1
ATOM 9040 O O . VAL B 1 589 ? 4.882 15.878 6.998 1 98.76 589 VAL B O 1
ATOM 9043 N N . TRP B 1 590 ? 3.186 16.914 7.974 1 98.83 590 TRP B N 1
ATOM 9044 C CA . TRP B 1 590 ? 2.211 15.871 7.672 1 98.83 590 TRP B CA 1
ATOM 9045 C C . TRP B 1 590 ? 1.344 16.265 6.481 1 98.83 590 TRP B C 1
ATOM 9047 O O . TRP B 1 590 ? 0.743 17.342 6.472 1 98.83 590 TRP B O 1
ATOM 9057 N N . ALA B 1 591 ? 1.261 15.457 5.483 1 98.69 591 ALA B N 1
ATOM 9058 C CA . ALA B 1 591 ? 0.496 15.711 4.265 1 98.69 591 ALA B CA 1
ATOM 9059 C C . ALA B 1 591 ? -0.749 14.831 4.206 1 98.69 591 ALA B C 1
ATOM 9061 O O . ALA B 1 591 ? -0.656 13.606 4.313 1 98.69 591 ALA B O 1
ATOM 9062 N N . ALA B 1 592 ? -1.893 15.398 3.965 1 98.61 592 ALA B N 1
ATOM 9063 C CA . ALA B 1 592 ? -3.187 14.725 4.038 1 98.61 592 ALA B CA 1
ATOM 9064 C C . ALA B 1 592 ? -3.616 14.21 2.668 1 98.61 592 ALA B C 1
ATOM 9066 O O . ALA B 1 592 ? -4.273 14.924 1.907 1 98.61 592 ALA B O 1
ATOM 9067 N N . ASN B 1 593 ? -3.371 12.979 2.355 1 98.21 593 ASN B N 1
ATOM 9068 C CA . ASN B 1 593 ? -3.842 12.38 1.11 1 98.21 593 ASN B CA 1
ATOM 9069 C C . ASN B 1 593 ? -5.366 12.339 1.05 1 98.21 593 ASN B C 1
ATOM 9071 O O . ASN B 1 593 ? -6.006 11.665 1.859 1 98.21 593 ASN B O 1
ATOM 9075 N N . ASN B 1 594 ? -5.929 12.956 0.077 1 97.13 594 ASN B N 1
ATOM 9076 C CA . ASN B 1 594 ? -7.385 12.996 -0.001 1 97.13 594 ASN B CA 1
ATOM 9077 C C . ASN B 1 594 ? -7.902 12.239 -1.221 1 97.13 594 ASN B C 1
ATOM 9079 O O . ASN B 1 594 ? -8.707 11.315 -1.089 1 97.13 594 ASN B O 1
ATOM 9083 N N . TRP B 1 595 ? -7.516 12.678 -2.427 1 95.66 595 TRP B N 1
ATOM 9084 C CA . TRP B 1 595 ? -7.842 11.907 -3.622 1 95.66 595 TRP B CA 1
ATOM 9085 C C . TRP B 1 595 ? -6.623 11.143 -4.128 1 95.66 595 TRP B C 1
ATOM 9087 O O . TRP B 1 595 ? -5.488 11.602 -3.975 1 95.66 595 TRP B O 1
ATOM 9097 N N . ASN B 1 596 ? -6.847 10.024 -4.692 1 95.62 596 ASN B N 1
ATOM 9098 C CA . ASN B 1 596 ? -5.8 9.232 -5.327 1 95.62 596 ASN B CA 1
ATOM 9099 C C . ASN B 1 596 ? -5.963 9.199 -6.844 1 95.62 596 ASN B C 1
ATOM 9101 O O . ASN B 1 596 ? -5.149 9.769 -7.573 1 95.62 596 ASN B O 1
ATOM 9105 N N . VAL B 1 597 ? -7.045 8.6 -7.333 1 94.3 597 VAL B N 1
ATOM 9106 C CA . VAL B 1 597 ? -7.377 8.511 -8.751 1 94.3 597 VAL B CA 1
ATOM 9107 C C . VAL B 1 597 ? -8.617 9.352 -9.046 1 94.3 597 VAL B C 1
ATOM 9109 O O . VAL B 1 597 ? -9.734 8.968 -8.69 1 94.3 597 VAL B O 1
ATOM 9112 N N . PRO B 1 598 ? -8.412 10.486 -9.758 1 92.18 598 PRO B N 1
ATOM 9113 C CA . PRO B 1 598 ? -9.534 11.406 -9.962 1 92.18 598 PRO B CA 1
ATOM 9114 C C . PRO B 1 598 ? -10.686 10.769 -10.735 1 92.18 598 PRO B C 1
ATOM 9116 O O . PRO B 1 598 ? -11.854 11.043 -10.447 1 92.18 598 PRO B O 1
ATOM 9119 N N . GLU B 1 599 ? -10.406 9.879 -11.676 1 90.91 599 GLU B N 1
ATOM 9120 C CA . GLU B 1 599 ? -11.439 9.223 -12.471 1 90.91 599 GLU B CA 1
ATOM 9121 C C . GLU B 1 599 ? -12.324 8.334 -11.602 1 90.91 599 GLU B C 1
ATOM 9123 O O . GLU B 1 599 ? -13.52 8.193 -11.864 1 90.91 599 GLU B O 1
ATOM 9128 N N . ALA B 1 600 ? -11.734 7.748 -10.64 1 93.05 600 ALA B N 1
ATOM 9129 C CA . ALA B 1 600 ? -12.506 6.931 -9.709 1 93.05 600 ALA B CA 1
ATOM 9130 C C . ALA B 1 600 ? -13.358 7.802 -8.79 1 93.05 600 ALA B C 1
ATOM 9132 O O . ALA B 1 600 ? -14.476 7.428 -8.43 1 93.05 600 ALA B O 1
ATOM 9133 N N . ALA B 1 601 ? -12.827 8.939 -8.416 1 92.21 601 ALA B N 1
ATOM 9134 C CA . ALA B 1 601 ? -13.506 9.844 -7.492 1 92.21 601 ALA B CA 1
ATOM 9135 C C . ALA B 1 601 ? -14.733 10.475 -8.145 1 92.21 601 ALA B C 1
ATOM 9137 O O . ALA B 1 601 ? -15.74 10.724 -7.478 1 92.21 601 ALA B O 1
ATOM 9138 N N . VAL B 1 602 ? -14.693 10.71 -9.51 1 89.7 602 VAL B N 1
ATOM 9139 C CA . VAL B 1 602 ? -15.773 11.455 -10.147 1 89.7 602 VAL B CA 1
ATOM 9140 C C . VAL B 1 602 ? -16.58 10.526 -11.051 1 89.7 602 VAL B C 1
ATOM 9142 O O . VAL B 1 602 ? -17.58 10.94 -11.643 1 89.7 602 VAL B O 1
ATOM 9145 N N . GLY B 1 603 ? -16.106 9.243 -11.171 1 88.03 603 GLY B N 1
ATOM 9146 C CA . GLY B 1 603 ? -16.753 8.314 -12.083 1 88.03 603 GLY B CA 1
ATOM 9147 C C . GLY B 1 603 ? -18.139 7.898 -11.627 1 88.03 603 GLY B C 1
ATOM 9148 O O . GLY B 1 603 ? -18.401 7.805 -10.426 1 88.03 603 GLY B O 1
ATOM 9149 N N . ASP B 1 604 ? -18.997 7.639 -12.647 1 88.4 604 ASP B N 1
ATOM 9150 C CA . ASP B 1 604 ? -20.335 7.132 -12.358 1 88.4 604 ASP B CA 1
ATOM 9151 C C . ASP B 1 604 ? -20.836 6.231 -13.485 1 88.4 604 ASP B C 1
ATOM 9153 O O . ASP B 1 604 ? -21.523 6.694 -14.398 1 88.4 604 ASP B O 1
ATOM 9157 N N . PRO B 1 605 ? -20.664 4.838 -13.509 1 92.22 605 PRO B N 1
ATOM 9158 C CA . PRO B 1 605 ? -19.828 4.187 -12.498 1 92.22 605 PRO B CA 1
ATOM 9159 C C . PRO B 1 605 ? -18.336 4.298 -12.805 1 92.22 605 PRO B C 1
ATOM 9161 O O . PRO B 1 605 ? -17.955 4.523 -13.956 1 92.22 605 PRO B O 1
ATOM 9164 N N . PRO B 1 606 ? -17.46 4.192 -11.837 1 93.62 606 PRO B N 1
ATOM 9165 C CA . PRO B 1 606 ? -16.021 4.087 -12.086 1 93.62 606 PRO B CA 1
ATOM 9166 C C . PRO B 1 606 ? -15.619 2.732 -12.664 1 93.62 606 PRO B C 1
ATOM 9168 O O . PRO B 1 606 ? -16.422 1.796 -12.668 1 93.62 606 PRO B O 1
ATOM 9171 N N . VAL B 1 607 ? -14.41 2.727 -13.24 1 94.19 607 VAL B N 1
ATOM 9172 C CA . VAL B 1 607 ? -13.822 1.436 -13.582 1 94.19 607 VAL B CA 1
ATOM 9173 C C . VAL B 1 607 ? -13.758 0.551 -12.339 1 94.19 607 VAL B C 1
ATOM 9175 O O . VAL B 1 607 ? -13.252 0.972 -11.296 1 94.19 607 VAL B O 1
ATOM 9178 N N . TYR B 1 608 ? -14.231 -0.609 -12.426 1 94.29 608 TYR B N 1
ATOM 9179 C CA . TYR B 1 608 ? -14.442 -1.454 -11.256 1 94.29 608 TYR B CA 1
ATOM 9180 C C . TYR B 1 608 ? -13.122 -1.757 -10.557 1 94.29 608 TYR B C 1
ATOM 9182 O O . TYR B 1 608 ? -13.031 -1.682 -9.329 1 94.29 608 TYR B O 1
ATOM 9190 N N . ARG B 1 609 ? -12.098 -2.075 -11.301 1 93.2 609 ARG B N 1
ATOM 9191 C CA . ARG B 1 609 ? -10.842 -2.521 -10.706 1 93.2 609 ARG B CA 1
ATOM 9192 C C . ARG B 1 609 ? -10.251 -1.442 -9.804 1 93.2 609 ARG B C 1
ATOM 9194 O O . ARG B 1 609 ? -9.527 -1.749 -8.855 1 93.2 609 ARG B O 1
ATOM 9201 N N . THR B 1 610 ? -10.507 -0.178 -10.089 1 95.22 610 THR B N 1
ATOM 9202 C CA . THR B 1 610 ? -9.958 0.92 -9.301 1 95.22 610 THR B CA 1
ATOM 9203 C C . THR B 1 610 ? -11.07 1.678 -8.582 1 95.22 610 THR B C 1
ATOM 9205 O O . THR B 1 610 ? -10.898 2.842 -8.214 1 95.22 610 THR B O 1
ATOM 9208 N N . SER B 1 611 ? -12.224 1.048 -8.451 1 96.13 611 SER B N 1
ATOM 9209 C CA . SER B 1 611 ? -13.413 1.728 -7.948 1 96.13 611 SER B CA 1
ATOM 9210 C C . SER B 1 611 ? -13.245 2.126 -6.486 1 96.13 611 SER B C 1
ATOM 9212 O O . SER B 1 611 ? -14.011 2.941 -5.967 1 96.13 611 SER B O 1
ATOM 9214 N N . THR B 1 612 ? -12.266 1.548 -5.768 1 96.54 612 THR B N 1
ATOM 9215 C CA . THR B 1 612 ? -12.005 1.899 -4.376 1 96.54 612 THR B CA 1
ATOM 9216 C C . THR B 1 612 ? -10.848 2.89 -4.275 1 96.54 612 THR B C 1
ATOM 9218 O O . THR B 1 612 ? -10.378 3.193 -3.177 1 96.54 612 THR B O 1
ATOM 9221 N N . TRP B 1 613 ? -10.346 3.42 -5.445 1 96.46 613 TRP B N 1
ATOM 9222 C CA . TRP B 1 613 ? -9.13 4.227 -5.453 1 96.46 613 TRP B CA 1
ATOM 9223 C C . TRP B 1 613 ? -9.465 5.715 -5.469 1 96.46 613 TRP B C 1
ATOM 9225 O O . TRP B 1 613 ? -8.582 6.554 -5.659 1 96.46 613 TRP B O 1
ATOM 9235 N N . GLY B 1 614 ? -10.713 6.06 -5.354 1 95 614 GLY B N 1
ATOM 9236 C CA . GLY B 1 614 ? -11.065 7.47 -5.396 1 95 614 GLY B CA 1
ATOM 9237 C C . GLY B 1 614 ? -10.428 8.277 -4.281 1 95 614 GLY B C 1
ATOM 9238 O O . GLY B 1 614 ? -9.848 9.337 -4.528 1 95 614 GLY B O 1
ATOM 9239 N N . GLY B 1 615 ? -10.518 7.826 -3.036 1 95.93 615 GLY B N 1
ATOM 9240 C CA . GLY B 1 615 ? -9.954 8.508 -1.882 1 95.93 615 GLY B CA 1
ATOM 9241 C C . GLY B 1 615 ? -8.463 8.277 -1.722 1 95.93 615 GLY B C 1
ATOM 9242 O O . GLY B 1 615 ? -7.957 7.204 -2.055 1 95.93 615 GLY B O 1
ATOM 9243 N N . GLY B 1 616 ? -7.781 9.281 -1.234 1 96.77 616 GLY B N 1
ATOM 9244 C CA . GLY B 1 616 ? -6.373 9.128 -0.902 1 96.77 616 GLY B CA 1
ATOM 9245 C C . GLY B 1 616 ? -6.132 8.167 0.246 1 96.77 616 GLY B C 1
ATOM 9246 O O . GLY B 1 616 ? -6.894 8.144 1.214 1 96.77 616 GLY B O 1
ATOM 9247 N N . SER B 1 617 ? -5.088 7.333 0.068 1 94.81 617 SER B N 1
ATOM 9248 C CA . SER B 1 617 ? -4.733 6.346 1.084 1 94.81 617 SER B CA 1
ATOM 9249 C C . SER B 1 617 ? -3.662 6.884 2.027 1 94.81 617 SER B C 1
ATOM 9251 O O . SER B 1 617 ? -2.636 7.399 1.58 1 94.81 617 SER B O 1
ATOM 9253 N N . GLY B 1 618 ? -3.98 6.802 3.323 1 96.85 618 GLY B N 1
ATOM 9254 C CA . GLY B 1 618 ? -3.005 7.161 4.34 1 96.85 618 GLY B CA 1
ATOM 9255 C C . GLY B 1 618 ? -2.628 8.63 4.313 1 96.85 618 GLY B C 1
ATOM 9256 O O . GLY B 1 618 ? -3.398 9.466 3.835 1 96.85 618 GLY B O 1
ATOM 9257 N N . PHE B 1 619 ? -1.5 8.965 4.973 1 98.34 619 PHE B N 1
ATOM 9258 C CA . PHE B 1 619 ? -0.858 10.274 4.989 1 98.34 619 PHE B CA 1
ATOM 9259 C C . PHE B 1 619 ? 0.66 10.132 4.987 1 98.34 619 PHE B C 1
ATOM 9261 O O . PHE B 1 619 ? 1.188 9.052 5.257 1 98.34 619 PHE B O 1
ATOM 9268 N N . THR B 1 620 ? 1.326 11.191 4.65 1 98.43 620 THR B N 1
ATOM 9269 C CA . THR B 1 620 ? 2.781 11.167 4.548 1 98.43 620 THR B CA 1
ATOM 9270 C C . THR B 1 620 ? 3.409 12.137 5.544 1 98.43 620 THR B C 1
ATOM 9272 O O . THR B 1 620 ? 2.928 13.259 5.714 1 98.43 620 THR B O 1
ATOM 9275 N N . ILE B 1 621 ? 4.429 11.701 6.214 1 98.75 621 ILE B N 1
ATOM 9276 C CA . ILE B 1 621 ? 5.217 12.562 7.089 1 98.75 621 ILE B CA 1
ATOM 9277 C C . ILE B 1 621 ? 6.57 12.852 6.444 1 98.75 621 ILE B C 1
ATOM 9279 O O . ILE B 1 621 ? 7.282 11.93 6.039 1 98.75 621 ILE B O 1
ATOM 9283 N N . ILE B 1 622 ? 6.906 14.061 6.303 1 98.74 622 ILE B N 1
ATOM 9284 C CA . ILE B 1 622 ? 8.232 14.513 5.896 1 98.74 622 ILE B CA 1
ATOM 9285 C C . ILE B 1 622 ? 9.017 14.979 7.12 1 98.74 622 ILE B C 1
ATOM 9287 O O . ILE B 1 622 ? 8.637 15.954 7.774 1 98.74 622 ILE B O 1
ATOM 9291 N N . TYR B 1 623 ? 10.147 14.425 7.418 1 98.71 623 TYR B N 1
ATOM 9292 C CA . TYR B 1 623 ? 10.781 14.586 8.722 1 98.71 623 TYR B CA 1
ATOM 9293 C C . TYR B 1 623 ? 11.704 15.798 8.733 1 98.71 623 TYR B C 1
ATOM 9295 O O . TYR B 1 623 ? 12.553 15.948 7.852 1 98.71 623 TYR B O 1
ATOM 9303 N N . GLY B 1 624 ? 11.539 16.654 9.682 1 98.25 624 GLY B N 1
ATOM 9304 C CA . GLY B 1 624 ? 12.537 17.607 10.142 1 98.25 624 GLY B CA 1
ATOM 9305 C C . GLY B 1 624 ? 12.64 18.836 9.258 1 98.25 624 GLY B C 1
ATOM 9306 O O . GLY B 1 624 ? 13.572 19.631 9.398 1 98.25 624 GLY B O 1
ATOM 9307 N N . VAL B 1 625 ? 11.741 19.089 8.385 1 98.11 625 VAL B N 1
ATOM 9308 C CA . VAL B 1 625 ? 11.97 20.089 7.347 1 98.11 625 VAL B CA 1
ATOM 9309 C C . VAL B 1 625 ? 11.309 21.407 7.745 1 98.11 625 VAL B C 1
ATOM 9311 O O . VAL B 1 625 ? 11.57 22.448 7.137 1 98.11 625 VAL B O 1
ATOM 9314 N N . ALA B 1 626 ? 10.428 21.384 8.753 1 98.28 626 ALA B N 1
ATOM 9315 C CA . ALA B 1 626 ? 9.743 22.594 9.199 1 98.28 626 ALA B CA 1
ATOM 9316 C C . ALA B 1 626 ? 10.174 22.979 10.612 1 98.28 626 ALA B C 1
ATOM 9318 O O . ALA B 1 626 ? 10.793 22.18 11.318 1 98.28 626 ALA B O 1
ATOM 9319 N N . ALA B 1 627 ? 9.9 24.228 10.969 1 97.3 627 ALA B N 1
ATOM 9320 C CA . ALA B 1 627 ? 10.089 24.645 12.356 1 97.3 627 ALA B CA 1
ATOM 9321 C C . ALA B 1 627 ? 8.945 24.154 13.237 1 97.3 627 ALA B C 1
ATOM 9323 O O . ALA B 1 627 ? 7.774 24.261 12.863 1 97.3 627 ALA B O 1
ATOM 9324 N N . PRO B 1 628 ? 9.216 23.629 14.391 1 97.77 628 PRO B N 1
ATOM 9325 C CA . PRO B 1 628 ? 8.2 23.042 15.269 1 97.77 628 PRO B CA 1
ATOM 9326 C C . PRO B 1 628 ? 7.097 24.031 15.638 1 97.77 628 PRO B C 1
ATOM 9328 O O . PRO B 1 628 ? 7.346 25.237 15.721 1 97.77 628 PRO B O 1
ATOM 9331 N N . VAL B 1 629 ? 5.911 23.513 15.873 1 97.79 629 VAL B N 1
ATOM 9332 C CA . VAL B 1 629 ? 4.751 24.301 16.274 1 97.79 629 VAL B CA 1
ATOM 9333 C C . VAL B 1 629 ? 4.15 23.723 17.553 1 97.79 629 VAL B C 1
ATOM 9335 O O . VAL B 1 629 ? 4.279 22.526 17.821 1 97.79 629 VAL B O 1
ATOM 9338 N N . LYS B 1 630 ? 3.517 24.558 18.337 1 96.79 630 LYS B N 1
ATOM 9339 C CA . LYS B 1 630 ? 2.837 24.138 19.559 1 96.79 630 LYS B CA 1
ATOM 9340 C C . LYS B 1 630 ? 1.385 23.759 19.277 1 96.79 630 LYS B C 1
ATOM 9342 O O . LYS B 1 630 ? 0.595 24.595 18.834 1 96.79 630 LYS B O 1
ATOM 9347 N N . PRO B 1 631 ? 0.939 22.625 19.489 1 96.33 631 PRO B N 1
ATOM 9348 C CA . PRO B 1 631 ? -0.465 22.23 19.357 1 96.33 631 PRO B CA 1
ATOM 9349 C C . PRO B 1 631 ? -1.246 22.382 20.66 1 96.33 631 PRO B C 1
ATOM 9351 O O . PRO B 1 631 ? -0.648 22.474 21.735 1 96.33 631 PRO B O 1
ATOM 9354 N N . PRO B 1 632 ? -2.544 22.368 20.7 1 96.9 632 PRO B N 1
ATOM 9355 C CA . PRO B 1 632 ? -3.381 22.463 19.501 1 96.9 632 PRO B CA 1
ATOM 9356 C C . PRO B 1 632 ? -3.364 23.858 18.88 1 96.9 632 PRO B C 1
ATOM 9358 O O . PRO B 1 632 ? -3.051 24.838 19.561 1 96.9 632 PRO B O 1
ATOM 9361 N N . ARG B 1 633 ? -3.711 23.878 17.662 1 92.62 633 ARG B N 1
ATOM 9362 C CA . ARG B 1 633 ? -3.813 25.16 16.973 1 92.62 633 ARG B CA 1
ATOM 9363 C C . ARG B 1 633 ? -5.068 25.914 17.401 1 92.62 633 ARG B C 1
ATOM 9365 O O . ARG B 1 633 ? -6.18 25.545 17.018 1 92.62 633 ARG B O 1
ATOM 9372 N N . ILE B 1 634 ? -4.98 26.951 18.174 1 93.78 634 ILE B N 1
ATOM 9373 C CA . ILE B 1 634 ? -6.006 27.884 18.626 1 93.78 634 ILE B CA 1
ATOM 9374 C C . ILE B 1 634 ? -5.548 29.318 18.372 1 93.78 634 ILE B C 1
ATOM 9376 O O . ILE B 1 634 ? -4.724 29.854 19.117 1 93.78 634 ILE B O 1
ATOM 9380 N N . GLY B 1 635 ? -6.065 29.879 17.349 1 92.12 635 GLY B N 1
ATOM 9381 C CA . GLY B 1 635 ? -5.604 31.199 16.949 1 92.12 635 GLY B CA 1
ATOM 9382 C C . GLY B 1 635 ? -4.33 31.162 16.126 1 92.12 635 GLY B C 1
ATOM 9383 O O . GLY B 1 635 ? -4.208 30.362 15.196 1 92.12 635 GLY B O 1
ATOM 9384 N N . GLU B 1 636 ? -3.419 32.019 16.459 1 95.61 636 GLU B N 1
ATOM 9385 C CA . GLU B 1 636 ? -2.16 32.168 15.734 1 95.61 636 GLU B CA 1
ATOM 9386 C C . GLU B 1 636 ? -1.237 30.978 15.98 1 95.61 636 GLU B C 1
ATOM 9388 O O . GLU B 1 636 ? -1.333 30.315 17.015 1 95.61 636 GLU B O 1
ATOM 9393 N N . VAL B 1 637 ? -0.384 30.733 14.988 1 96.54 637 VAL B N 1
ATOM 9394 C CA . VAL B 1 637 ? 0.648 29.719 15.179 1 96.54 637 VAL B CA 1
ATOM 9395 C C . VAL B 1 637 ? 1.536 30.101 16.361 1 96.54 637 VAL B C 1
ATOM 9397 O O . VAL B 1 637 ? 1.828 31.28 16.57 1 96.54 637 VAL B O 1
ATOM 9400 N N . ARG B 1 638 ? 1.963 29.156 17.156 1 96.09 638 ARG B N 1
ATOM 9401 C CA . ARG B 1 638 ? 2.833 29.356 18.31 1 96.09 638 ARG B CA 1
ATOM 9402 C C . ARG B 1 638 ? 4.041 28.427 18.252 1 96.09 638 ARG B C 1
ATOM 9404 O O . ARG B 1 638 ? 3.924 27.273 17.835 1 96.09 638 ARG B O 1
ATOM 9411 N N . LYS B 1 639 ? 5.101 28.947 18.634 1 94.03 639 LYS B N 1
ATOM 9412 C CA . LYS B 1 639 ? 6.297 28.132 18.83 1 94.03 639 LYS B CA 1
ATOM 9413 C C . LYS B 1 639 ? 6.223 27.353 20.14 1 94.03 639 LYS B C 1
ATOM 9415 O O . LYS B 1 639 ? 5.679 27.844 21.131 1 94.03 639 LYS B O 1
ATOM 9420 N N . PRO B 1 640 ? 6.749 26.207 20.099 1 91.54 640 PRO B N 1
ATOM 9421 C CA . PRO B 1 640 ? 6.712 25.441 21.347 1 91.54 640 PRO B CA 1
ATOM 9422 C C . PRO B 1 640 ? 7.516 26.098 22.467 1 91.54 640 PRO B C 1
ATOM 9424 O O . PRO B 1 640 ? 8.454 26.852 22.199 1 91.54 640 PRO B O 1
#

Organism: NCBI:txid111831

Foldseek 3Di:
DEKEFEAFLRFGFFQWKKWKWWEEQDWIDTFFIDTAHPRRITDTDGDDAHDDLTWMKMKTAWGAHPLANVLPTDRQAIWMATAANDHDRYFYTALLNLLLLLQLQLQQDDQNTGYDHRLLSRLSNLQSLLAADGRPRHGHDLCPPPLHVVQWCQQQLSLLLRLLSNLLRNPDDPVLVQLQQVLLAAVVGDRRRHSSSSSSSCSQPQQRRQPSSVVSSCVSWPQDPVRDDTPGSDPPHDPDRDNGSFRKGFAFWQFAWQWAEWFAAQSQKIKTFHQAWFPDLAFLVHGQHEGMWIAHSNRHTLAHGGHGQDDQPAGGFHNAWADDNFWIWTAHQQQGIFIGGPNRHTDDHRVLAPDPDGAHGKAYWEAAPQQKIKIFRQQVQWIWIDGNVRRNRIDIGHAPPAHRWHYWYAAPQRKIWTWHQQAQWIWIDRPVDRHPIDIAGHAHRKAAWAQAPQRKIKTKHQFANPQDQDDDDRSDRPSRNCLRRVVSLQPPPAFGIFIFIAHPVGDTPDRRGACLVRLRHRWAYWYAFAQRWIWTAAQHQVQLWIWTFQHCDNPPADPPHHHRHTPDTDDISQRARFNYWDATQNGKIKTRFRAHDCQLNNPDPGDPVCSSRGIRGGIMITTNHGHGFRDRDHHHTHHD/DEKEFEAFLRFGFFQWKKWKWWEEQDWIDTFFIDTAHPRRITDTDGDDAHDPLTWMKMKTAWGAHPLANVLPTDRQAIWMATAANDHDRYFYTALLNLLLLLQLQLQQDDQNTGYDHRLLSRLSNLQSLLAADGRPRHGHDLCPDPLHVVQWCQQQLSLLLRLLSNLLRNPDDPVLVQLQQVLLAAVVGDRRRHSSSSSSSCSQPQQRRQPSSVVSSCVSWPQDPVRDDTPGSDPPHDPDRDNGSFRKGFAFWQFAWQWAEWFAAQSQKIKTFWQAWFPDLAFLVHGQHEGMWIAHSNRHTLAHGGHGQDDQDAGGFHNAWADDNFWIWTAHQQQGIFIGGPNRHTDDHRVLAPDPDGAHGKAYWEAAPQQKIKIFRQQVQWIWIDGNVRRNRIDIGHAPPAHRWHYWYAAPQRKIWTWHQQAQWIWIDRPVDRHPIDIAGHAHRKAAWAQAPQRKIKTKHQFANPQDQDDDDPSDRPSRNCLRRVVSLQPPPAFGIFIFIAHPVGDTPPSRGACLVRLRHRWAYWYAFAQRWIWTAAQHQVQLWIWTFQHCDNPPADPPHHGRHTPDTDDISLRARFNYWDATQNGKIKTRFRAHDCQLNNPDPGDPVCSSRGIRGGIMITTNHGHGFRDRDHHHTHHD